Protein AF-A0A948Q362-F1 (afdb_monomer_lite)

pLDDT: mean 87.86, std 14.02, range [22.17, 98.81]

Structure (mmCIF, N/CA/C/O backbone):
data_AF-A0A948Q362-F1
#
_entry.id   AF-A0A948Q362-F1
#
loop_
_atom_site.group_PDB
_atom_site.id
_atom_site.type_symbol
_atom_site.label_atom_id
_atom_site.label_alt_id
_atom_site.label_comp_id
_atom_site.label_asym_id
_atom_site.label_entity_id
_atom_site.label_seq_id
_atom_site.pdbx_PDB_ins_code
_atom_site.Cartn_x
_atom_site.Cartn_y
_atom_site.Cartn_z
_atom_site.occupancy
_atom_site.B_iso_or_equiv
_atom_site.auth_seq_id
_atom_site.auth_comp_id
_atom_site.auth_asym_id
_atom_site.auth_atom_id
_atom_site.pdbx_PDB_model_num
ATOM 1 N N . MET A 1 1 ? -54.692 -24.980 -18.468 1.00 33.56 1 MET A N 1
ATOM 2 C CA . MET A 1 1 ? -54.839 -26.450 -18.563 1.00 33.56 1 MET A CA 1
ATOM 3 C C . MET A 1 1 ? -54.254 -27.080 -17.301 1.00 33.56 1 MET A C 1
ATOM 5 O O . MET A 1 1 ? -53.158 -26.692 -16.948 1.00 33.56 1 MET A O 1
ATOM 9 N N . GLN A 1 2 ? -55.062 -27.921 -16.628 1.00 31.42 2 GLN A N 1
ATOM 10 C CA . GLN A 1 2 ? -54.802 -28.998 -15.632 1.00 31.42 2 GLN A CA 1
ATOM 11 C C . GLN A 1 2 ? -53.486 -28.965 -14.814 1.00 31.42 2 GLN A C 1
ATOM 13 O O . GLN A 1 2 ? -52.422 -28.943 -15.402 1.00 31.42 2 GLN A O 1
ATOM 18 N N . GLY A 1 3 ? -53.428 -29.080 -13.479 1.00 29.70 3 GLY A N 1
ATOM 19 C CA . GLY A 1 3 ? -54.384 -29.425 -12.408 1.00 29.70 3 GLY A CA 1
ATOM 20 C C . GLY A 1 3 ? -53.603 -30.135 -11.279 1.00 29.70 3 GLY A C 1
ATOM 21 O O . GLY A 1 3 ? -52.869 -31.065 -11.574 1.00 29.70 3 GLY A O 1
ATOM 22 N N . ARG A 1 4 ? -53.611 -29.704 -10.009 1.00 28.41 4 ARG A N 1
ATOM 23 C CA . ARG A 1 4 ? -54.440 -30.144 -8.847 1.00 28.41 4 ARG A CA 1
ATOM 24 C C . ARG A 1 4 ? -53.585 -29.810 -7.597 1.00 28.41 4 ARG A C 1
ATOM 26 O O . ARG A 1 4 ? -52.383 -29.988 -7.681 1.00 28.41 4 ARG A O 1
ATOM 33 N N . LYS A 1 5 ? -54.044 -29.425 -6.405 1.00 28.05 5 LYS A N 1
ATOM 34 C CA . LYS A 1 5 ? -55.343 -29.105 -5.790 1.00 28.05 5 LYS A CA 1
ATOM 35 C C . LYS A 1 5 ? -55.010 -28.384 -4.471 1.00 28.05 5 LYS A C 1
ATOM 37 O O . LYS A 1 5 ? -54.223 -28.908 -3.693 1.00 28.05 5 LYS A O 1
ATOM 42 N N . THR A 1 6 ? -55.679 -27.277 -4.181 1.00 31.47 6 THR A N 1
ATOM 43 C CA . THR A 1 6 ? -55.878 -26.774 -2.815 1.00 31.47 6 THR A CA 1
ATOM 44 C C . THR A 1 6 ? -57.348 -26.920 -2.413 1.00 31.47 6 THR A C 1
ATOM 46 O O . THR A 1 6 ? -58.234 -26.993 -3.267 1.00 31.47 6 THR A O 1
ATOM 49 N N . CYS A 1 7 ? -57.564 -26.876 -1.093 1.00 22.17 7 CYS A N 1
ATOM 50 C CA . CYS A 1 7 ? -58.784 -26.486 -0.375 1.00 22.17 7 CYS A CA 1
ATOM 51 C C . CYS A 1 7 ? -59.782 -27.595 0.026 1.00 22.17 7 CYS A C 1
ATOM 53 O O . CYS A 1 7 ? -60.446 -28.189 -0.823 1.00 22.17 7 CYS A O 1
ATOM 55 N N . ARG A 1 8 ? -60.011 -27.753 1.343 1.00 24.27 8 ARG A N 1
ATOM 56 C CA . ARG A 1 8 ? -61.267 -27.292 1.973 1.00 24.27 8 ARG A CA 1
ATOM 57 C C . ARG A 1 8 ? -61.252 -27.318 3.507 1.00 24.27 8 ARG A C 1
ATOM 59 O O . ARG A 1 8 ? -60.823 -28.275 4.135 1.00 24.27 8 ARG A O 1
ATOM 66 N N . THR A 1 9 ? -61.802 -26.234 4.036 1.00 36.16 9 THR A N 1
ATOM 67 C CA . THR A 1 9 ? -62.300 -25.951 5.384 1.00 36.16 9 THR A CA 1
ATOM 68 C C . THR A 1 9 ? -63.538 -26.782 5.756 1.00 36.16 9 THR A C 1
ATOM 70 O O . THR A 1 9 ? -64.305 -27.183 4.879 1.00 36.16 9 THR A O 1
ATOM 73 N N . GLY A 1 10 ? -63.787 -26.958 7.061 1.00 25.42 10 GLY A N 1
ATOM 74 C CA . GLY A 1 10 ? -65.067 -27.440 7.597 1.00 25.42 10 GLY A CA 1
ATOM 75 C C . GLY A 1 10 ? -65.093 -27.544 9.128 1.00 25.42 10 GLY A C 1
ATOM 76 O O . GLY A 1 10 ? -64.443 -28.412 9.695 1.00 25.42 10 GLY A O 1
ATOM 77 N N . GLN A 1 11 ? -65.856 -26.660 9.779 1.00 32.31 11 GLN A N 1
ATOM 78 C CA . GLN A 1 11 ? -66.260 -26.737 11.190 1.00 32.31 11 GLN A CA 1
ATOM 79 C C . GLN A 1 11 ? -67.240 -27.900 11.431 1.00 32.31 11 GLN A C 1
ATOM 81 O O . GLN A 1 11 ? -68.128 -28.099 10.604 1.00 32.31 11 GLN A O 1
ATOM 86 N N . LEU A 1 12 ? -67.172 -28.562 12.596 1.00 25.56 12 LEU A N 1
ATOM 87 C CA . LEU A 1 12 ? -68.352 -29.036 13.341 1.00 25.56 12 LEU A CA 1
ATOM 88 C C . LEU A 1 12 ? -68.005 -29.440 14.789 1.00 25.56 12 LEU A C 1
ATOM 90 O O . LEU A 1 12 ? -67.048 -30.153 15.064 1.00 25.56 12 LEU A O 1
ATOM 94 N N . THR A 1 13 ? -68.822 -28.912 15.691 1.00 26.61 13 THR A N 1
ATOM 95 C CA . THR A 1 13 ? -68.868 -28.969 17.158 1.00 26.61 13 THR A CA 1
ATOM 96 C C . THR A 1 13 ? -69.397 -30.314 17.692 1.00 26.61 13 THR A C 1
ATOM 98 O O . THR A 1 13 ? -70.298 -30.871 17.072 1.00 26.61 13 THR A O 1
ATOM 101 N N . LEU A 1 14 ? -68.931 -30.788 18.867 1.00 26.80 14 LEU A N 1
ATOM 102 C CA . LEU A 1 14 ? -69.666 -30.892 20.161 1.00 26.80 14 LEU A CA 1
ATOM 103 C C . LEU A 1 14 ? -69.182 -32.058 21.077 1.00 26.80 14 LEU A C 1
ATOM 105 O O . LEU A 1 14 ? -69.196 -33.206 20.653 1.00 26.80 14 LEU A O 1
ATOM 109 N N . ALA A 1 15 ? -68.949 -31.723 22.363 1.00 25.34 15 ALA A N 1
ATOM 110 C CA . ALA A 1 15 ? -69.093 -32.522 23.606 1.00 25.34 15 ALA A CA 1
ATOM 111 C C . ALA A 1 15 ? -68.129 -33.725 23.849 1.00 25.34 15 ALA A C 1
ATOM 113 O O . ALA A 1 15 ? -67.872 -34.515 22.959 1.00 25.34 15 ALA A O 1
ATOM 114 N N . LEU A 1 16 ? -67.553 -33.963 25.039 1.00 24.45 16 LEU A N 1
ATOM 115 C CA . LEU A 1 16 ? -68.154 -34.006 26.376 1.00 24.45 16 LEU A CA 1
ATOM 116 C C . LEU A 1 16 ? -67.113 -33.832 27.513 1.00 24.45 16 LEU A C 1
ATOM 118 O O . LEU A 1 16 ? -66.004 -34.344 27.437 1.00 24.45 16 LEU A O 1
ATOM 122 N N . LEU A 1 17 ? -67.630 -33.258 28.608 1.00 25.08 17 LEU A N 1
ATOM 123 C CA . LEU A 1 17 ? -67.339 -33.483 30.037 1.00 25.08 17 LEU A CA 1
ATOM 124 C C . LEU A 1 17 ? -66.010 -33.014 30.654 1.00 25.08 17 LEU A C 1
ATOM 126 O O . LEU A 1 17 ? -64.986 -33.686 30.629 1.00 25.08 17 LEU A O 1
ATOM 130 N N . ALA A 1 18 ? -66.142 -31.919 31.407 1.00 28.53 18 ALA A N 1
ATOM 131 C CA . ALA A 1 18 ? -65.335 -31.634 32.581 1.00 28.53 18 ALA A CA 1
ATOM 132 C C . ALA A 1 18 ? -65.499 -32.735 33.646 1.00 28.53 18 ALA A C 1
ATOM 134 O O . ALA A 1 18 ? -66.613 -33.003 34.099 1.00 28.53 18 ALA A O 1
ATOM 135 N N . LEU A 1 19 ? -64.377 -33.276 34.118 1.00 25.27 19 LEU A N 1
ATOM 136 C CA . LEU A 1 19 ? -64.213 -33.653 35.518 1.00 25.27 19 LEU A CA 1
ATOM 137 C C . LEU A 1 19 ? -62.918 -32.999 36.010 1.00 25.27 19 LEU A C 1
ATOM 139 O O . LEU A 1 19 ? -61.819 -33.499 35.792 1.00 25.27 19 LEU A O 1
ATOM 143 N N . ALA A 1 20 ? -63.068 -31.843 36.654 1.00 29.41 20 ALA A N 1
ATOM 144 C CA . ALA A 1 20 ? -62.065 -31.340 37.572 1.00 29.41 20 ALA A CA 1
ATOM 145 C C . ALA A 1 20 ? -62.068 -32.273 38.790 1.00 29.41 20 ALA A C 1
ATOM 147 O O . ALA A 1 20 ? -62.967 -32.208 39.628 1.00 29.41 20 ALA A O 1
ATOM 148 N N . ALA A 1 21 ? -61.092 -33.173 38.853 1.00 28.05 21 ALA A N 1
ATOM 149 C CA . ALA A 1 21 ? -60.718 -33.856 40.077 1.00 28.05 21 ALA A CA 1
ATOM 150 C C . ALA A 1 21 ? -59.368 -33.290 40.511 1.00 28.05 21 ALA A C 1
ATOM 152 O O . ALA A 1 21 ? -58.401 -33.308 39.753 1.00 28.05 21 ALA A O 1
ATOM 153 N N . LEU A 1 22 ? -59.361 -32.735 41.721 1.00 33.22 22 LEU A N 1
ATOM 154 C CA . LEU A 1 22 ? -58.196 -32.234 42.429 1.00 33.22 22 LEU A CA 1
ATOM 155 C C . LEU A 1 22 ? -57.027 -33.226 42.348 1.00 33.22 22 LEU A C 1
ATOM 157 O O . LEU A 1 22 ? -57.033 -34.244 43.035 1.00 33.22 22 LEU A O 1
ATOM 161 N N . ALA A 1 23 ? -56.001 -32.889 41.576 1.00 29.67 23 ALA A N 1
ATOM 162 C CA . ALA A 1 23 ? -54.646 -33.325 41.861 1.00 29.67 23 ALA A CA 1
ATOM 163 C C . ALA A 1 23 ? -53.934 -32.098 42.428 1.00 29.67 23 ALA A C 1
ATOM 165 O O . ALA A 1 23 ? -53.629 -31.148 41.708 1.00 29.67 23 ALA A O 1
ATOM 166 N N . ALA A 1 24 ? -53.775 -32.079 43.751 1.00 27.34 24 ALA A N 1
ATOM 167 C CA . ALA A 1 24 ? -52.867 -31.156 44.410 1.00 27.34 24 ALA A CA 1
ATOM 168 C C . ALA A 1 24 ? -51.493 -31.232 43.718 1.00 27.34 24 ALA A C 1
ATOM 170 O O . ALA A 1 24 ? -51.107 -32.325 43.290 1.00 27.34 24 ALA A O 1
ATOM 171 N N . PRO A 1 25 ? -50.744 -30.123 43.611 1.00 28.38 25 PRO A N 1
ATOM 172 C CA . PRO A 1 25 ? -49.365 -30.213 43.185 1.00 28.38 25 PRO A CA 1
ATOM 173 C C . PRO A 1 25 ? -48.643 -31.024 44.260 1.00 28.38 25 PRO A C 1
ATOM 175 O O . PRO A 1 25 ? -48.413 -30.538 45.366 1.00 28.38 25 PRO A O 1
ATOM 178 N N . ILE A 1 26 ? -48.300 -32.276 43.960 1.00 31.31 26 ILE A N 1
ATOM 179 C CA . ILE A 1 26 ? -47.189 -32.915 44.650 1.00 31.31 26 ILE A CA 1
ATOM 180 C C . ILE A 1 26 ? -45.961 -32.222 44.068 1.00 31.31 26 ILE A C 1
ATOM 182 O O . ILE A 1 26 ? -45.336 -32.700 43.128 1.00 31.31 26 ILE A O 1
ATOM 186 N N . ALA A 1 27 ? -45.659 -31.039 44.603 1.00 29.38 27 ALA A N 1
ATOM 187 C CA . ALA A 1 27 ? -44.282 -30.622 44.718 1.00 29.38 27 ALA A CA 1
ATOM 188 C C . ALA A 1 27 ? -43.640 -31.681 45.615 1.00 29.38 27 ALA A C 1
ATOM 190 O O . ALA A 1 27 ? -43.705 -31.602 46.841 1.00 29.38 27 ALA A O 1
ATOM 191 N N . ALA A 1 28 ? -43.099 -32.731 45.001 1.00 29.73 28 ALA A N 1
ATOM 192 C CA . ALA A 1 28 ? -42.005 -33.434 45.626 1.00 29.73 28 ALA A CA 1
ATOM 193 C C . ALA A 1 28 ? -40.887 -32.394 45.658 1.00 29.73 28 ALA A C 1
ATOM 195 O O . ALA A 1 28 ? -40.183 -32.192 44.673 1.00 29.73 28 ALA A O 1
ATOM 196 N N . ALA A 1 29 ? -40.802 -31.650 46.763 1.00 30.75 29 ALA A N 1
ATOM 197 C CA . ALA A 1 29 ? -39.518 -31.141 47.187 1.00 30.75 29 ALA A CA 1
ATOM 198 C C . ALA A 1 29 ? -38.601 -32.364 47.137 1.00 30.75 29 ALA A C 1
ATOM 200 O O . ALA A 1 29 ? -38.854 -33.340 47.844 1.00 30.75 29 ALA A O 1
ATOM 201 N N . ALA A 1 30 ? -37.650 -32.373 46.204 1.00 38.38 30 ALA A N 1
ATOM 202 C CA . ALA A 1 30 ? -36.553 -33.312 46.283 1.00 38.38 30 ALA A CA 1
ATOM 203 C C . ALA A 1 30 ? -35.943 -33.060 47.662 1.00 38.38 30 ALA A C 1
ATOM 205 O O . ALA A 1 30 ? -35.431 -31.966 47.916 1.00 38.38 30 ALA A O 1
ATOM 206 N N . ASP A 1 31 ? -36.146 -33.998 48.589 1.00 41.03 31 ASP A N 1
ATOM 207 C CA . ASP A 1 31 ? -35.507 -33.944 49.894 1.00 41.03 31 ASP A CA 1
ATOM 208 C C . ASP A 1 31 ? -34.018 -33.789 49.605 1.00 41.03 31 ASP A C 1
ATOM 210 O O . ASP A 1 31 ? -33.413 -34.652 48.961 1.00 41.03 31 ASP A O 1
ATOM 214 N N . ARG A 1 32 ? -33.447 -32.645 50.002 1.00 48.78 32 ARG A N 1
ATOM 215 C CA . ARG A 1 32 ? -32.003 -32.446 49.930 1.00 48.78 32 ARG A CA 1
ATOM 216 C C . ARG A 1 32 ? -31.357 -33.649 50.619 1.00 48.78 32 ARG A C 1
ATOM 218 O O . ARG A 1 32 ? -31.802 -33.995 51.720 1.00 48.78 32 ARG A O 1
ATOM 225 N N . PRO A 1 33 ? -30.356 -34.297 50.002 1.00 56.06 33 PRO A N 1
ATOM 226 C CA . PRO A 1 33 ? -29.676 -35.403 50.652 1.00 56.06 33 PRO A CA 1
ATOM 227 C C . PRO A 1 33 ? -29.164 -34.933 52.019 1.00 56.06 33 PRO A C 1
ATOM 229 O O . PRO A 1 33 ? -28.739 -33.786 52.181 1.00 56.06 33 PRO A O 1
ATOM 232 N N . ALA A 1 34 ? -29.296 -35.790 53.034 1.00 60.50 34 ALA A N 1
ATOM 233 C CA . ALA A 1 34 ? -28.866 -35.454 54.386 1.00 60.50 34 ALA A CA 1
ATOM 234 C C . ALA A 1 34 ? -27.385 -35.040 54.372 1.00 60.50 34 ALA A C 1
ATOM 236 O O . ALA A 1 34 ? -26.581 -35.666 53.681 1.00 60.50 34 ALA A O 1
ATOM 237 N N . ALA A 1 35 ? -27.045 -33.989 55.127 1.00 68.12 35 ALA A N 1
ATOM 238 C CA . ALA A 1 35 ? -25.685 -33.470 55.230 1.00 68.12 35 ALA A CA 1
ATOM 239 C C . ALA A 1 35 ? -24.683 -34.607 55.489 1.00 68.12 35 ALA A C 1
ATOM 241 O O . ALA A 1 35 ? -24.882 -35.416 56.399 1.00 68.12 35 ALA A O 1
ATOM 242 N N . MET A 1 36 ? -23.621 -34.670 54.684 1.00 78.06 36 MET A N 1
ATOM 243 C CA . MET A 1 36 ? -22.627 -35.736 54.766 1.00 78.06 36 MET A CA 1
ATOM 244 C C . MET A 1 36 ? -21.380 -35.236 55.492 1.00 78.06 36 MET A C 1
ATOM 246 O O . MET A 1 36 ? -20.789 -34.228 55.100 1.00 78.06 36 MET A O 1
ATOM 250 N N . GLU A 1 37 ? -20.973 -35.921 56.561 1.00 83.62 37 GLU A N 1
ATOM 251 C CA . GLU A 1 37 ? -19.762 -35.561 57.305 1.00 83.62 37 GLU A CA 1
ATOM 252 C C . GLU A 1 37 ? -18.496 -35.740 56.456 1.00 83.62 37 GLU A C 1
ATOM 254 O O . GLU A 1 37 ? -18.477 -36.488 55.477 1.00 83.62 37 GLU A O 1
ATOM 259 N N . ALA A 1 38 ? -17.443 -35.004 56.818 1.00 84.00 38 ALA A N 1
ATOM 260 C CA . ALA A 1 38 ? -16.153 -35.112 56.153 1.00 84.00 38 ALA A CA 1
ATOM 261 C C . ALA A 1 38 ? -15.523 -36.498 56.391 1.00 84.00 38 ALA A C 1
ATOM 263 O O . ALA A 1 38 ? -15.723 -37.078 57.462 1.00 84.00 38 ALA A O 1
ATOM 264 N N . PRO A 1 39 ? -14.747 -37.022 55.427 1.00 86.50 39 PRO A N 1
ATOM 265 C CA . PRO A 1 39 ? -14.037 -38.284 55.594 1.00 86.50 39 PRO A CA 1
ATOM 266 C C . PRO A 1 39 ? -13.078 -38.239 56.796 1.00 86.50 39 PRO A C 1
ATOM 268 O O . PRO A 1 39 ? -12.277 -37.314 56.934 1.00 86.50 39 PRO A O 1
ATOM 271 N N . ASP A 1 40 ? -13.127 -39.263 57.654 1.00 91.56 40 ASP A N 1
ATOM 272 C CA . ASP A 1 40 ? -12.140 -39.451 58.724 1.00 91.56 40 ASP A CA 1
ATOM 273 C C . ASP A 1 40 ? -10.836 -39.991 58.123 1.00 91.56 40 ASP A C 1
ATOM 275 O O . ASP A 1 40 ? -10.701 -41.182 57.829 1.00 91.56 40 ASP A O 1
ATOM 279 N N . LEU A 1 41 ? -9.859 -39.100 57.940 1.00 92.81 41 LEU A N 1
ATOM 280 C CA . LEU A 1 41 ? -8.574 -39.449 57.337 1.00 92.81 41 LEU A CA 1
ATOM 281 C C . LEU A 1 41 ? -7.779 -40.478 58.151 1.00 92.81 41 LEU A C 1
ATOM 283 O O . LEU A 1 41 ? -7.025 -41.250 57.564 1.00 92.81 41 LEU A O 1
ATOM 287 N N . GLN A 1 42 ? -7.928 -40.522 59.481 1.00 93.00 42 GLN A N 1
ATOM 288 C CA . GLN A 1 42 ? -7.212 -41.503 60.307 1.00 93.00 42 GLN A CA 1
ATOM 289 C C . GLN A 1 42 ? -7.800 -42.901 60.127 1.00 93.00 42 GLN A C 1
ATOM 291 O O . GLN A 1 42 ? -7.067 -43.890 60.067 1.00 93.00 42 GLN A O 1
ATOM 296 N N . ASP A 1 43 ? -9.123 -42.983 60.023 1.00 94.31 43 ASP A N 1
ATOM 297 C CA . ASP A 1 43 ? -9.834 -44.222 59.723 1.00 94.31 43 ASP A CA 1
ATOM 298 C C . ASP A 1 43 ? -9.532 -44.717 58.300 1.00 94.31 43 ASP A C 1
ATOM 300 O O . ASP A 1 43 ? -9.254 -45.902 58.109 1.00 94.31 43 ASP A O 1
ATOM 304 N N . ILE A 1 44 ? -9.489 -43.817 57.313 1.00 94.44 44 ILE A N 1
ATOM 305 C CA . ILE A 1 44 ? -9.100 -44.171 55.940 1.00 94.44 44 ILE A CA 1
ATOM 306 C C . ILE A 1 44 ? -7.643 -44.639 55.894 1.00 94.44 44 ILE A C 1
ATOM 308 O O . ILE A 1 44 ? -7.379 -45.688 55.313 1.00 94.44 44 ILE A O 1
ATOM 312 N N . GLN A 1 45 ? -6.709 -43.943 56.553 1.00 95.50 45 GLN A N 1
ATOM 313 C CA . GLN A 1 45 ? -5.308 -44.377 56.608 1.00 95.50 45 GLN A CA 1
ATOM 314 C C . GLN A 1 45 ? -5.169 -45.766 57.243 1.00 95.50 45 GLN A C 1
ATOM 316 O O . GLN A 1 45 ? -4.434 -46.608 56.733 1.00 95.50 45 GLN A O 1
ATOM 321 N N . ARG A 1 46 ? -5.932 -46.055 58.306 1.00 95.44 46 ARG A N 1
ATOM 322 C CA . ARG A 1 46 ? -5.980 -47.402 58.889 1.00 95.44 46 ARG A CA 1
ATOM 323 C C . ARG A 1 46 ? -6.468 -48.439 57.873 1.00 95.44 46 ARG A C 1
ATOM 325 O O . ARG A 1 46 ? -5.868 -49.505 57.775 1.00 95.44 46 ARG A O 1
ATOM 332 N N . ARG A 1 47 ? -7.532 -48.148 57.114 1.00 94.94 47 ARG A N 1
ATOM 333 C CA . ARG A 1 47 ? -8.030 -49.062 56.068 1.00 94.94 47 ARG A CA 1
ATOM 334 C C . ARG A 1 47 ? -7.020 -49.262 54.942 1.00 94.94 47 ARG A C 1
ATOM 336 O O . ARG A 1 47 ? -6.923 -50.382 54.445 1.00 94.94 47 ARG A O 1
ATOM 343 N N . ILE A 1 48 ? -6.274 -48.225 54.563 1.00 94.06 48 ILE A N 1
ATOM 344 C CA . ILE A 1 48 ? -5.186 -48.319 53.581 1.00 94.06 48 ILE A CA 1
ATOM 345 C C . ILE A 1 48 ? -4.137 -49.322 54.067 1.00 94.06 48 ILE A C 1
ATOM 347 O O . ILE A 1 48 ? -3.827 -50.272 53.347 1.00 94.06 48 ILE A O 1
ATOM 351 N N . ASP A 1 49 ? -3.673 -49.177 55.311 1.00 93.50 49 ASP A N 1
ATOM 352 C CA . ASP A 1 49 ? -2.663 -50.060 55.906 1.00 93.50 49 ASP A CA 1
ATOM 353 C C . ASP A 1 49 ? -3.167 -51.513 56.047 1.00 93.50 49 ASP A C 1
ATOM 355 O O . ASP A 1 49 ? -2.417 -52.463 55.817 1.00 93.50 49 ASP A O 1
ATOM 359 N N . GLU A 1 50 ? -4.441 -51.704 56.414 1.00 94.75 50 GLU A N 1
ATOM 360 C CA . GLU A 1 50 ? -5.066 -53.025 56.598 1.00 94.75 50 GLU A CA 1
ATOM 361 C C . GLU A 1 50 ? -5.300 -53.774 55.278 1.00 94.75 50 GLU A C 1
ATOM 363 O O . GLU A 1 50 ? -5.135 -54.995 55.228 1.00 94.75 50 GLU A O 1
ATOM 368 N N . ASN A 1 51 ? -5.695 -53.060 54.220 1.00 93.25 51 ASN A N 1
ATOM 369 C CA . ASN A 1 51 ? -6.021 -53.651 52.919 1.00 93.25 51 ASN A CA 1
ATOM 370 C C . ASN A 1 51 ? -4.843 -53.633 51.934 1.00 93.25 51 ASN A C 1
ATOM 372 O O . ASN A 1 51 ? -4.924 -54.276 50.888 1.00 93.25 51 ASN A O 1
ATOM 376 N N . GLY A 1 52 ? -3.749 -52.945 52.274 1.00 91.75 52 GLY A N 1
ATOM 377 C CA . GLY A 1 52 ? -2.571 -52.809 51.419 1.00 91.75 52 GLY A CA 1
ATOM 378 C C . GLY A 1 52 ? -2.810 -51.915 50.202 1.00 91.75 52 GLY A C 1
ATOM 379 O O . GLY A 1 52 ? -2.285 -52.219 49.134 1.00 91.75 52 GLY A O 1
ATOM 380 N N . TRP A 1 53 ? -3.618 -50.863 50.356 1.00 94.44 53 TRP A N 1
ATOM 381 C CA . TRP A 1 53 ? -3.874 -49.874 49.304 1.00 94.44 53 TRP A CA 1
ATOM 382 C C . TRP A 1 53 ? -2.680 -48.933 49.098 1.00 94.44 53 TRP A C 1
ATOM 384 O O . TRP A 1 53 ? -1.848 -48.758 49.991 1.00 94.44 53 TRP A O 1
ATOM 394 N N . SER A 1 54 ? -2.592 -48.325 47.916 1.00 92.81 54 SER A N 1
ATOM 395 C CA . SER A 1 54 ? -1.366 -47.686 47.408 1.00 92.81 54 SER A CA 1
ATOM 396 C C . SER A 1 54 ? -1.477 -46.170 47.176 1.00 92.81 54 SER A C 1
ATOM 398 O O . SER A 1 54 ? -0.642 -45.598 46.467 1.00 92.81 54 SER A O 1
ATOM 400 N N . PHE A 1 55 ? -2.492 -45.510 47.745 1.00 94.94 55 PHE A N 1
ATOM 401 C CA . PHE A 1 55 ? -2.721 -44.066 47.609 1.00 94.94 55 PHE A CA 1
ATOM 402 C C . PHE A 1 55 ? -2.486 -43.297 48.915 1.00 94.94 55 PHE A C 1
ATOM 404 O O . PHE A 1 55 ? -2.521 -43.851 50.012 1.00 94.94 55 PHE A O 1
ATOM 411 N N . GLU A 1 56 ? -2.259 -41.995 48.776 1.00 94.94 56 GLU A N 1
ATOM 412 C CA . GLU A 1 56 ? -2.096 -41.044 49.871 1.00 94.94 56 GLU A CA 1
ATOM 413 C C . GLU A 1 56 ? -3.415 -40.321 50.157 1.00 94.94 56 GLU A C 1
ATOM 415 O O . GLU A 1 56 ? -4.170 -40.001 49.235 1.00 94.94 56 GLU A O 1
ATOM 420 N N . VAL A 1 57 ? -3.674 -40.019 51.433 1.00 94.88 57 VAL A N 1
ATOM 421 C CA . VAL A 1 57 ? -4.850 -39.249 51.858 1.00 94.88 57 VAL A CA 1
ATOM 422 C C . VAL A 1 57 ? -4.514 -37.792 52.160 1.00 94.88 57 VAL A C 1
ATOM 424 O O . VAL A 1 57 ? -3.454 -37.475 52.699 1.00 94.88 57 VAL A O 1
ATOM 427 N N . THR A 1 58 ? -5.444 -36.893 51.858 1.00 94.12 58 THR A N 1
ATOM 428 C CA . THR A 1 58 ? -5.360 -35.463 52.164 1.00 94.12 58 THR A CA 1
ATOM 429 C C . THR A 1 58 ? -6.744 -34.885 52.455 1.00 94.12 58 THR A C 1
ATOM 431 O O . THR A 1 58 ? -7.752 -35.402 51.983 1.00 94.12 58 THR A O 1
ATOM 434 N N . ASP A 1 59 ? -6.801 -33.784 53.208 1.00 91.81 59 ASP A N 1
ATOM 435 C CA . ASP A 1 59 ? -8.012 -32.981 53.407 1.00 91.81 59 ASP A CA 1
ATOM 436 C C . ASP A 1 59 ? -8.070 -31.747 52.493 1.00 91.81 59 ASP A C 1
ATOM 438 O O . ASP A 1 59 ? -8.990 -30.935 52.623 1.00 91.81 59 ASP A O 1
ATOM 442 N N . ARG A 1 60 ? -7.115 -31.578 51.564 1.00 92.31 60 ARG A N 1
ATOM 443 C CA . ARG A 1 60 ? -6.990 -30.354 50.752 1.00 92.31 60 ARG A CA 1
ATOM 444 C C . ARG A 1 60 ? -8.288 -29.984 50.038 1.00 92.31 60 ARG A C 1
ATOM 446 O O . ARG A 1 60 ? -8.665 -28.824 50.061 1.00 92.31 60 ARG A O 1
ATOM 453 N N . PHE A 1 61 ? -8.984 -30.957 49.455 1.00 91.88 61 PHE A N 1
ATOM 454 C CA . PHE A 1 61 ? -10.296 -30.734 48.852 1.00 91.88 61 PHE A CA 1
ATOM 455 C C . PHE A 1 61 ? -11.425 -30.769 49.885 1.00 91.88 61 PHE A C 1
ATOM 457 O O . PHE A 1 61 ? -12.229 -29.842 49.952 1.00 91.88 61 PHE A O 1
ATOM 464 N N . SER A 1 62 ? -11.489 -31.812 50.716 1.00 86.31 62 SER A N 1
ATOM 465 C CA . SER A 1 62 ? -12.619 -32.033 51.627 1.00 86.31 62 SER A CA 1
ATOM 466 C C . SER A 1 62 ? -12.807 -30.908 52.652 1.00 86.31 62 SER A C 1
ATOM 468 O O . SER A 1 62 ? -13.923 -30.710 53.132 1.00 86.31 62 SER A O 1
ATOM 470 N N . SER A 1 63 ? -11.746 -30.160 52.974 1.00 88.12 63 SER A N 1
ATOM 471 C CA . SER A 1 63 ? -11.778 -28.971 53.840 1.00 88.12 63 SER A CA 1
ATOM 472 C C . SER A 1 63 ? -12.354 -27.716 53.167 1.00 88.12 63 SER A C 1
ATOM 474 O O . SER A 1 63 ? -12.738 -26.780 53.867 1.00 88.12 63 SER A O 1
ATOM 476 N N . THR A 1 64 ? -12.461 -27.693 51.834 1.00 87.00 64 THR A N 1
ATOM 477 C CA . THR A 1 64 ? -13.003 -26.554 51.065 1.00 87.00 64 THR A CA 1
ATOM 478 C C . THR A 1 64 ? -14.526 -26.581 50.929 1.00 87.00 64 THR A C 1
ATOM 480 O O . THR A 1 64 ? -15.122 -25.583 50.529 1.00 87.00 64 THR A O 1
ATOM 483 N N . ILE A 1 65 ? -15.168 -27.699 51.287 1.00 89.19 65 ILE A N 1
ATOM 484 C CA . ILE A 1 65 ? -16.597 -27.947 51.062 1.00 89.19 65 ILE A CA 1
ATOM 485 C C . ILE A 1 65 ? -17.363 -28.224 52.364 1.00 89.19 65 ILE A C 1
ATOM 487 O O . ILE A 1 65 ? -16.897 -28.905 53.283 1.00 89.19 65 ILE A O 1
ATOM 491 N N . THR A 1 66 ? -18.589 -27.711 52.431 1.00 88.62 66 THR A N 1
ATOM 492 C CA . THR A 1 66 ? -19.529 -27.928 53.543 1.00 88.62 66 THR A CA 1
ATOM 493 C C . THR A 1 66 ? -20.178 -29.321 53.492 1.00 88.62 66 THR A C 1
ATOM 495 O O . THR A 1 66 ? -20.197 -29.952 52.434 1.00 88.62 66 THR A O 1
ATOM 498 N N . PRO A 1 67 ? -20.733 -29.828 54.612 1.00 84.81 67 PRO A N 1
ATOM 499 C CA . PRO A 1 67 ? -21.494 -31.081 54.632 1.00 84.81 67 PRO A CA 1
ATOM 500 C C . PRO A 1 67 ? -22.660 -31.152 53.641 1.00 84.81 67 PRO A C 1
ATOM 502 O O . PRO A 1 67 ? -22.935 -32.217 53.086 1.00 84.81 67 PRO A O 1
ATOM 505 N N . GLU A 1 68 ? -23.335 -30.031 53.402 1.00 81.88 68 GLU A N 1
ATOM 506 C CA . GLU A 1 68 ? -24.421 -29.921 52.431 1.00 81.88 68 GLU A CA 1
ATOM 507 C C . GLU A 1 68 ? -23.887 -30.000 50.997 1.00 81.88 68 GLU A C 1
ATOM 509 O O . GLU A 1 68 ? -24.376 -30.813 50.216 1.00 81.88 68 GLU A O 1
ATOM 514 N N . GLN A 1 69 ? -22.827 -29.243 50.687 1.00 85.75 69 GLN A N 1
ATOM 515 C CA . GLN A 1 69 ? -22.153 -29.308 49.384 1.00 85.75 69 GLN A CA 1
ATOM 516 C C . GLN A 1 69 ? -21.659 -30.712 49.077 1.00 85.75 69 GLN A C 1
ATOM 518 O O . GLN A 1 69 ? -21.862 -31.232 47.981 1.00 85.75 69 GLN A O 1
ATOM 523 N N . ARG A 1 70 ? -21.065 -31.363 50.078 1.00 88.00 70 ARG A N 1
ATOM 524 C CA . ARG A 1 70 ? -20.549 -32.722 49.959 1.00 88.00 70 ARG A CA 1
ATOM 525 C C . ARG A 1 70 ? -21.628 -33.703 49.511 1.00 88.00 70 ARG A C 1
ATOM 527 O O . ARG A 1 70 ? -21.335 -34.584 48.709 1.00 88.00 70 ARG A O 1
ATOM 534 N N . ALA A 1 71 ? -22.862 -33.548 49.979 1.00 80.94 71 ALA A N 1
ATOM 535 C CA . ALA A 1 71 ? -23.968 -34.424 49.607 1.00 80.94 71 ALA A CA 1
ATOM 536 C C . ALA A 1 71 ? -24.429 -34.236 48.144 1.00 80.94 71 ALA A C 1
ATOM 538 O O . ALA A 1 71 ? -24.978 -35.170 47.564 1.00 80.94 71 ALA A O 1
ATOM 539 N N . ASN A 1 72 ? -24.149 -33.079 47.531 1.00 85.88 72 ASN A N 1
ATOM 540 C CA . ASN A 1 72 ? -24.608 -32.719 46.184 1.00 85.88 72 ASN A CA 1
ATOM 541 C C . ASN A 1 72 ? -23.553 -32.912 45.080 1.00 85.88 72 ASN A C 1
ATOM 543 O O . ASN A 1 72 ? -23.889 -32.843 43.904 1.00 85.88 72 ASN A O 1
ATOM 547 N N . LEU A 1 73 ? -22.290 -33.199 45.415 1.00 87.12 73 LEU A N 1
ATOM 548 C CA . LEU A 1 73 ? -21.208 -33.378 44.427 1.00 87.12 73 LEU A CA 1
ATOM 549 C C . LEU A 1 73 ? -21.398 -34.582 43.487 1.00 87.12 73 LEU A C 1
ATOM 551 O O . LEU A 1 73 ? -20.823 -34.622 42.397 1.00 87.12 73 LEU A O 1
ATOM 555 N N . ARG A 1 74 ? -22.178 -35.577 43.917 1.00 90.81 74 ARG A N 1
ATOM 556 C CA . ARG A 1 74 ? -22.329 -36.886 43.267 1.00 90.81 74 ARG A CA 1
ATOM 557 C C . ARG A 1 74 ? -23.653 -36.934 42.520 1.00 90.81 74 ARG A C 1
ATOM 559 O O . ARG A 1 74 ? -24.703 -37.173 43.108 1.00 90.81 74 ARG A O 1
ATOM 566 N N . GLY A 1 75 ? -23.584 -36.649 41.227 1.00 91.62 75 GLY A N 1
ATOM 567 C CA . GLY A 1 75 ? -24.756 -36.444 40.381 1.00 91.62 75 GLY A CA 1
ATOM 568 C C . GLY A 1 75 ? -25.003 -37.526 39.339 1.00 91.62 75 GLY A C 1
ATOM 569 O O . GLY A 1 75 ? -25.850 -37.334 38.473 1.00 91.62 75 GLY A O 1
ATOM 570 N N . TYR A 1 76 ? -24.264 -38.634 39.344 1.00 93.81 76 TYR A N 1
ATOM 571 C CA . TYR A 1 76 ? -24.521 -39.689 38.369 1.00 93.81 76 TYR A CA 1
ATOM 572 C C . TYR A 1 76 ? -25.780 -40.466 38.774 1.00 93.81 76 TYR A C 1
ATOM 574 O O . TYR A 1 76 ? -25.792 -41.175 39.780 1.00 93.81 76 TYR A O 1
ATOM 582 N N . ASN A 1 77 ? -26.849 -40.302 37.995 1.00 92.38 77 ASN A N 1
ATOM 583 C CA . ASN A 1 77 ? -28.178 -40.835 38.288 1.00 92.38 77 ASN A CA 1
ATOM 584 C C . ASN A 1 77 ? -28.883 -41.284 36.991 1.00 92.38 77 ASN A C 1
ATOM 586 O O . ASN A 1 77 ? -29.727 -40.560 36.455 1.00 92.38 77 ASN A O 1
ATOM 590 N N . PRO A 1 78 ? -28.506 -42.444 36.422 1.00 88.44 78 PRO A N 1
ATOM 591 C CA . PRO A 1 78 ? -29.099 -42.952 35.189 1.00 88.44 78 PRO A CA 1
ATOM 592 C C . PRO A 1 78 ? -30.520 -43.510 35.418 1.00 88.44 78 PRO A C 1
ATOM 594 O O . PRO A 1 78 ? -30.819 -44.043 36.491 1.00 88.44 78 PRO A O 1
ATOM 597 N N . PRO A 1 79 ? -31.408 -43.475 34.407 1.00 87.06 79 PRO A N 1
ATOM 598 C CA . PRO A 1 79 ? -32.746 -44.039 34.529 1.00 87.06 79 PRO A CA 1
ATOM 599 C C . PRO A 1 79 ? -32.714 -45.580 34.622 1.00 87.06 79 PRO A C 1
ATOM 601 O O . PRO A 1 79 ? -31.777 -46.225 34.137 1.00 87.06 79 PRO A O 1
ATOM 604 N N . PRO A 1 80 ? -33.759 -46.220 35.186 1.00 84.44 80 PRO A N 1
ATOM 605 C CA . PRO A 1 80 ? -33.847 -47.677 35.236 1.00 84.44 80 PRO A CA 1
ATOM 606 C C . PRO A 1 80 ? -33.719 -48.321 33.846 1.00 84.44 80 PRO A C 1
ATOM 608 O O . PRO A 1 80 ? -34.408 -47.929 32.907 1.00 84.44 80 PRO A O 1
ATOM 611 N N . GLY A 1 81 ? -32.865 -49.342 33.725 1.00 79.00 81 GLY A N 1
ATOM 612 C CA . GLY A 1 81 ? -32.622 -50.056 32.464 1.00 79.00 81 GLY A CA 1
ATOM 613 C C . GLY A 1 81 ? -31.579 -49.415 31.540 1.00 79.00 81 GLY A C 1
ATOM 614 O O . GLY A 1 81 ? -31.263 -50.014 30.512 1.00 79.00 81 GLY A O 1
ATOM 615 N N . TYR A 1 82 ? -30.999 -48.265 31.912 1.00 80.50 82 TYR A N 1
ATOM 616 C CA . TYR A 1 82 ? -29.928 -47.607 31.151 1.00 80.50 82 TYR A CA 1
ATOM 617 C C . TYR A 1 82 ? -28.751 -48.556 30.882 1.00 80.50 82 TYR A C 1
ATOM 619 O O . TYR A 1 82 ? -28.375 -48.761 29.736 1.00 80.50 82 TYR A O 1
ATOM 627 N N . GLU A 1 83 ? -28.253 -49.253 31.905 1.00 74.06 83 GLU A N 1
ATOM 628 C CA . GLU A 1 83 ? -27.160 -50.233 31.773 1.00 74.06 83 GLU A CA 1
ATOM 629 C C . GLU A 1 83 ? -27.465 -51.382 30.789 1.00 74.06 83 GLU A C 1
ATOM 631 O O . GLU A 1 83 ? -26.576 -51.878 30.094 1.00 74.06 83 GLU A O 1
ATOM 636 N N . ASP A 1 84 ? -28.728 -51.796 30.662 1.00 76.00 84 ASP A N 1
ATOM 637 C CA . A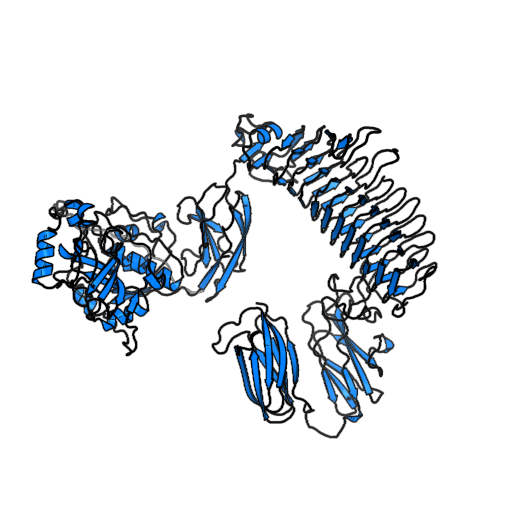SP A 1 84 ? -29.134 -52.815 29.685 1.00 76.00 84 ASP A CA 1
ATOM 638 C C . ASP A 1 84 ? -29.260 -52.244 28.264 1.00 76.00 84 ASP A C 1
ATOM 640 O O . ASP A 1 84 ? -29.151 -52.972 27.273 1.00 76.00 84 ASP A O 1
ATOM 644 N N . GLU A 1 85 ? -29.502 -50.942 28.131 1.00 71.50 85 GLU A N 1
ATOM 645 C CA . GLU A 1 85 ? -29.429 -50.223 26.860 1.00 71.50 85 GLU A CA 1
ATOM 646 C C . GLU A 1 85 ? -27.981 -50.050 26.390 1.00 71.50 85 GLU A C 1
ATOM 648 O O . GLU A 1 85 ? -27.709 -50.323 25.216 1.00 71.50 85 GLU A O 1
ATOM 653 N N . LEU A 1 86 ? -27.057 -49.730 27.306 1.00 74.69 86 LEU A N 1
ATOM 654 C CA . LEU A 1 86 ? -25.615 -49.668 27.036 1.00 74.69 86 LEU A CA 1
ATOM 655 C C . LEU A 1 86 ? -25.113 -50.993 26.460 1.00 74.69 86 LEU A C 1
ATOM 657 O O . LEU A 1 86 ? -24.522 -51.030 25.382 1.00 74.69 86 LEU A O 1
ATOM 661 N N . ARG A 1 87 ? -25.423 -52.106 27.140 1.00 74.75 87 ARG A N 1
ATOM 662 C CA . ARG A 1 87 ? -24.996 -53.455 26.731 1.00 74.75 87 ARG A CA 1
ATOM 663 C C . ARG A 1 87 ? -25.509 -53.866 25.351 1.00 74.75 87 ARG A C 1
ATOM 665 O O . ARG A 1 87 ? -24.838 -54.631 24.663 1.00 74.75 87 ARG A O 1
ATOM 672 N N . ARG A 1 88 ? -26.687 -53.386 24.937 1.00 76.44 88 ARG A N 1
ATOM 673 C CA . ARG A 1 88 ? -27.292 -53.720 23.633 1.00 76.44 88 ARG A CA 1
ATOM 674 C C . ARG A 1 88 ? -26.667 -52.972 22.456 1.00 76.44 88 ARG A C 1
ATOM 676 O O . ARG A 1 88 ? -26.777 -53.457 21.334 1.00 76.44 88 ARG A O 1
ATOM 683 N N . HIS A 1 89 ? -26.018 -51.838 22.706 1.00 79.19 89 HIS A N 1
ATOM 684 C CA . HIS A 1 89 ? -25.475 -50.949 21.676 1.00 79.19 89 HIS A CA 1
ATOM 685 C C . HIS A 1 89 ? -23.953 -50.773 21.793 1.00 79.19 89 HIS A C 1
ATOM 687 O O . HIS A 1 89 ? -23.405 -49.776 21.322 1.00 79.19 89 HIS A O 1
ATOM 693 N N . LEU A 1 90 ? -23.267 -51.735 22.421 1.00 82.62 90 LEU A N 1
ATOM 694 C CA . LEU A 1 90 ? -21.814 -51.707 22.565 1.00 82.62 90 LEU A CA 1
ATOM 695 C C . LEU A 1 90 ? -21.131 -51.681 21.199 1.00 82.62 90 LEU A C 1
ATOM 697 O O . LEU A 1 90 ? -21.350 -52.555 20.354 1.00 82.62 90 LEU A O 1
ATOM 701 N N . LYS A 1 91 ? -20.241 -50.709 21.015 1.00 79.19 91 LYS A N 1
ATOM 702 C CA . LYS A 1 91 ? -19.302 -50.691 19.901 1.00 79.19 91 LYS A CA 1
ATOM 703 C C . LYS A 1 91 ? -18.054 -51.460 20.307 1.00 79.19 91 LYS A C 1
ATOM 705 O O . LYS A 1 91 ? -17.413 -51.133 21.300 1.00 79.19 91 LYS A O 1
ATOM 710 N N . ILE A 1 92 ? -17.710 -52.472 19.517 1.00 76.31 92 ILE A N 1
ATOM 711 C CA . ILE A 1 92 ? -16.464 -53.217 19.684 1.00 76.31 92 ILE A CA 1
ATOM 712 C C . ILE A 1 92 ? -15.405 -52.589 18.783 1.00 76.31 92 ILE A C 1
ATOM 714 O O . ILE A 1 92 ? -15.541 -52.589 17.558 1.00 76.31 92 ILE A O 1
ATOM 718 N N . TYR A 1 93 ? -14.360 -52.048 19.395 1.00 77.44 93 TYR A N 1
ATOM 719 C CA . TYR A 1 93 ? -13.197 -51.506 18.710 1.00 77.44 93 TYR A CA 1
ATOM 720 C C . TYR A 1 93 ? -12.235 -52.647 18.336 1.00 77.44 93 TYR A C 1
ATOM 722 O O . TYR A 1 93 ? -12.068 -53.593 19.120 1.00 77.44 93 TYR A O 1
ATOM 730 N N . PRO A 1 94 ? -11.594 -52.589 17.153 1.00 72.44 94 PRO A N 1
ATOM 731 C CA . PRO A 1 94 ? -10.555 -53.539 16.784 1.00 72.44 94 PRO A CA 1
ATOM 732 C C . PRO A 1 94 ? -9.339 -53.339 17.697 1.00 72.44 94 PRO A C 1
ATOM 734 O O . PRO A 1 94 ? -8.697 -52.293 17.677 1.00 72.44 94 PRO A O 1
ATOM 737 N N . VAL A 1 95 ? -9.036 -54.342 18.520 1.00 69.50 95 VAL A N 1
ATOM 738 C CA . VAL A 1 95 ? -7.850 -54.343 19.384 1.00 69.50 95 VAL A CA 1
ATOM 739 C C . VAL A 1 95 ? -6.743 -55.097 18.658 1.00 69.50 95 VAL A C 1
ATOM 741 O O . VAL A 1 95 ? -6.591 -56.311 18.811 1.00 69.50 95 VAL A O 1
ATOM 744 N N . ASP A 1 96 ? -5.971 -54.381 17.847 1.00 58.09 96 ASP A N 1
ATOM 745 C CA . ASP A 1 96 ? -4.731 -54.927 17.305 1.00 58.09 96 ASP A CA 1
ATOM 746 C C . ASP A 1 96 ? -3.655 -54.958 18.403 1.00 58.09 96 ASP A C 1
ATOM 748 O O . ASP A 1 96 ? -3.650 -54.162 19.342 1.00 58.09 96 ASP A O 1
ATOM 752 N N . LYS A 1 97 ? -2.719 -55.905 18.309 1.00 48.75 97 LYS A N 1
ATOM 753 C CA . LYS A 1 97 ? -1.760 -56.272 19.371 1.00 48.75 97 LYS A CA 1
ATOM 754 C C . LYS A 1 97 ? -0.683 -55.213 19.712 1.00 48.75 97 LYS A C 1
ATOM 756 O O . LYS A 1 97 ? 0.326 -55.575 20.311 1.00 48.75 97 LYS A O 1
ATOM 761 N N . ALA A 1 98 ? -0.856 -53.949 19.323 1.00 66.69 98 ALA A N 1
ATOM 762 C CA . ALA A 1 98 ? 0.174 -52.905 19.367 1.00 66.69 98 ALA A CA 1
ATOM 763 C C . ALA A 1 98 ? -0.298 -51.554 19.955 1.00 66.69 98 ALA A C 1
ATOM 765 O O . ALA A 1 98 ? 0.193 -50.510 19.534 1.00 66.69 98 ALA A O 1
ATOM 766 N N . LEU A 1 99 ? -1.233 -51.546 20.916 1.00 84.38 99 LEU A N 1
ATOM 767 C CA . LEU A 1 99 ? -1.538 -50.326 21.683 1.00 84.38 99 LEU A CA 1
ATOM 768 C C . LEU A 1 99 ? -0.313 -49.898 22.521 1.00 84.38 99 LEU A C 1
ATOM 770 O O . LEU A 1 99 ? 0.393 -50.774 23.037 1.00 84.38 99 LEU A O 1
ATOM 774 N N . PRO A 1 100 ? -0.038 -48.587 22.677 1.00 91.31 100 PRO A N 1
ATOM 775 C CA . PRO A 1 100 ? 1.068 -48.122 23.509 1.00 91.31 100 PRO A CA 1
ATOM 776 C C . PRO A 1 100 ? 0.839 -48.510 24.975 1.00 91.31 100 PRO A C 1
ATOM 778 O O . PRO A 1 100 ? -0.303 -48.615 25.421 1.00 91.31 100 PRO A O 1
ATOM 781 N N . SER A 1 101 ? 1.920 -48.708 25.736 1.00 91.88 101 SER A N 1
ATOM 782 C CA . SER A 1 101 ? 1.840 -49.051 27.167 1.00 91.88 101 SER A CA 1
ATOM 783 C C . SER A 1 101 ? 1.349 -47.896 28.043 1.00 91.88 101 SER A C 1
ATOM 785 O O . SER A 1 101 ? 1.006 -48.112 29.197 1.00 91.88 101 SER A O 1
ATOM 787 N N . SER A 1 102 ? 1.348 -46.673 27.517 1.00 95.56 102 SER A N 1
ATOM 788 C CA . SER A 1 102 ? 0.824 -45.485 28.182 1.00 95.56 102 SER A CA 1
ATOM 789 C C . SER A 1 102 ? 0.345 -44.474 27.145 1.00 95.56 102 SER A C 1
ATOM 791 O O . SER A 1 102 ? 0.955 -44.354 26.080 1.00 95.56 102 SER A O 1
ATOM 793 N N . LEU A 1 103 ? -0.708 -43.738 27.472 1.00 96.44 103 LEU A N 1
ATOM 794 C CA . LEU A 1 103 ? -1.231 -42.610 26.708 1.00 96.44 103 LEU A CA 1
ATOM 795 C C . LEU A 1 103 ? -1.742 -41.573 27.703 1.00 96.44 103 LEU A C 1
ATOM 797 O O . LEU A 1 103 ? -2.487 -41.930 28.608 1.00 96.44 103 LEU A O 1
ATOM 801 N N . ASP A 1 104 ? -1.400 -40.309 27.509 1.00 97.19 104 ASP A N 1
ATOM 802 C CA . ASP A 1 104 ? -1.943 -39.208 28.296 1.00 97.19 104 ASP A CA 1
ATOM 803 C C . ASP A 1 104 ? -2.267 -38.048 27.360 1.00 97.19 104 ASP A C 1
ATOM 805 O O . ASP A 1 104 ? -1.370 -37.465 26.750 1.00 97.19 104 ASP A O 1
ATOM 809 N N . TRP A 1 105 ? -3.551 -37.719 27.214 1.00 97.06 105 TRP A N 1
ATOM 810 C CA . TRP A 1 105 ? -3.963 -36.610 26.356 1.00 97.06 105 TRP A CA 1
ATOM 811 C C . TRP A 1 105 ? -3.477 -35.252 26.873 1.00 97.06 105 TRP A C 1
ATOM 813 O O . TRP A 1 105 ? -3.394 -34.321 26.082 1.00 97.06 105 TRP A O 1
ATOM 823 N N . ARG A 1 106 ? -3.079 -35.124 28.145 1.00 95.62 106 ARG A N 1
ATOM 824 C CA . ARG A 1 106 ? -2.449 -33.897 28.670 1.00 95.62 106 ARG A CA 1
ATOM 825 C C . ARG A 1 106 ? -1.106 -33.619 28.002 1.00 95.62 106 ARG A C 1
ATOM 827 O O . ARG A 1 106 ? -0.834 -32.480 27.644 1.00 95.62 106 ARG A O 1
ATOM 834 N N . ASP A 1 107 ? -0.309 -34.662 27.778 1.00 95.38 107 ASP A N 1
ATOM 835 C CA . ASP A 1 107 ? 1.003 -34.553 27.126 1.00 95.38 107 ASP A CA 1
ATOM 836 C C . ASP A 1 107 ? 0.888 -34.222 25.627 1.00 95.38 107 ASP A C 1
ATOM 838 O O . ASP A 1 107 ? 1.861 -33.800 25.002 1.00 95.38 107 ASP A O 1
ATOM 842 N N . LEU A 1 108 ? -0.300 -34.425 25.050 1.00 92.56 108 LEU A N 1
ATOM 843 C CA . LEU A 1 108 ? -0.625 -34.175 23.645 1.00 92.56 108 LEU A CA 1
ATOM 844 C C . LEU A 1 108 ? -1.485 -32.920 23.446 1.00 92.56 108 LEU A C 1
ATOM 846 O O . LEU A 1 108 ? -2.040 -32.744 22.366 1.00 92.56 108 LEU A O 1
ATOM 850 N N . ASP A 1 109 ? -1.626 -32.088 24.482 1.00 91.94 109 ASP A N 1
ATOM 851 C CA . ASP A 1 109 ? -2.479 -30.893 24.477 1.00 91.94 109 ASP A CA 1
ATOM 852 C C . ASP A 1 109 ? -3.946 -31.179 24.087 1.00 91.94 109 ASP A C 1
ATOM 854 O O . ASP A 1 109 ? -4.641 -30.363 23.501 1.00 91.94 109 ASP A O 1
ATOM 858 N N . GLY A 1 110 ? -4.447 -32.372 24.406 1.00 94.12 110 GLY A N 1
ATOM 859 C CA . GLY A 1 110 ? -5.778 -32.840 24.016 1.00 94.12 110 GLY A CA 1
ATOM 860 C C . GLY A 1 110 ? -6.876 -32.596 25.048 1.00 94.12 110 GLY A C 1
ATOM 861 O O . GLY A 1 110 ? -7.982 -33.091 24.861 1.00 94.12 110 GLY A O 1
ATOM 862 N N . VAL A 1 111 ? -6.594 -31.900 26.155 1.00 95.19 111 VAL A N 1
ATOM 863 C CA . VAL A 1 111 ? -7.576 -31.624 27.219 1.00 95.19 111 VAL A CA 1
ATOM 864 C C . VAL A 1 111 ? -7.510 -30.173 27.691 1.00 95.19 111 VAL A C 1
ATOM 866 O O . VAL A 1 111 ? -6.447 -29.554 27.703 1.00 95.19 111 VAL A O 1
ATOM 869 N N . THR A 1 112 ? -8.658 -29.644 28.109 1.00 94.12 112 THR A N 1
ATOM 870 C CA . THR A 1 112 ? -8.804 -28.308 28.709 1.00 94.12 112 THR A CA 1
ATOM 871 C C . THR A 1 112 ? -8.447 -28.298 30.194 1.00 94.12 112 THR A C 1
ATOM 873 O O . THR A 1 112 ? -8.276 -29.353 30.825 1.00 94.12 112 THR A O 1
ATOM 876 N N . SER A 1 113 ? -8.379 -27.106 30.788 1.00 93.88 113 SER A N 1
ATOM 877 C CA . SER A 1 113 ? -8.168 -26.925 32.229 1.00 93.88 113 SER A CA 1
ATOM 878 C C . SER A 1 113 ? -9.253 -27.597 33.098 1.00 93.88 113 SER A C 1
ATOM 880 O O . SER A 1 113 ? -10.346 -27.944 32.641 1.00 93.88 113 SER A O 1
ATOM 882 N N . VAL A 1 114 ? -8.933 -27.874 34.367 1.00 96.50 114 VAL A N 1
ATOM 883 C CA . VAL A 1 114 ? -9.878 -28.476 35.326 1.00 96.50 114 VAL A CA 1
ATOM 884 C C . VAL A 1 114 ? -10.880 -27.427 35.810 1.00 96.50 114 VAL A C 1
ATOM 886 O O . VAL A 1 114 ? -10.475 -26.367 36.283 1.00 96.50 114 VAL A O 1
ATOM 889 N N . LYS A 1 115 ? -12.174 -27.768 35.778 1.00 96.56 115 LYS A N 1
ATOM 890 C CA . LYS A 1 115 ? -13.278 -26.929 36.271 1.00 96.56 115 LYS A CA 1
ATOM 891 C C . LYS A 1 115 ? -13.843 -27.437 37.610 1.00 96.56 115 LYS A C 1
ATOM 893 O O . LYS A 1 115 ? -13.457 -28.503 38.102 1.00 96.56 115 LYS A O 1
ATOM 898 N N . ASN A 1 116 ? -14.747 -26.666 38.219 1.00 94.81 116 ASN A N 1
ATOM 899 C CA . ASN A 1 116 ? -15.382 -26.996 39.499 1.00 94.81 116 ASN A CA 1
ATOM 900 C C . ASN A 1 116 ? -16.914 -26.878 39.422 1.00 94.81 116 ASN A C 1
ATOM 902 O O . ASN A 1 116 ? -17.444 -25.787 39.241 1.00 94.81 116 ASN A O 1
ATOM 906 N N . GLN A 1 117 ? -17.616 -27.995 39.624 1.00 93.00 117 GLN A N 1
ATOM 907 C CA . GLN A 1 117 ? -19.078 -28.069 39.557 1.00 93.00 117 GLN A CA 1
ATOM 908 C C . GLN A 1 117 ? -19.807 -27.446 40.762 1.00 93.00 117 GLN A C 1
ATOM 910 O O . GLN A 1 117 ? -21.002 -27.150 40.672 1.00 93.00 117 GLN A O 1
ATOM 915 N N . GLY A 1 118 ? -19.124 -27.266 41.897 1.00 91.88 118 GLY A N 1
ATOM 916 C CA . GLY A 1 118 ? -19.707 -26.704 43.118 1.00 91.88 118 GLY A CA 1
ATOM 917 C C . GLY A 1 118 ? -20.849 -27.534 43.729 1.00 91.88 118 GLY A C 1
ATOM 918 O O . GLY A 1 118 ? -20.832 -28.761 43.711 1.00 91.88 118 GLY A O 1
ATOM 919 N N . ASP A 1 119 ? -21.849 -26.851 44.298 1.00 89.88 119 ASP A N 1
ATOM 920 C CA . ASP A 1 119 ? -22.974 -27.421 45.075 1.00 89.88 119 ASP A CA 1
ATOM 921 C C . ASP A 1 119 ? -24.100 -28.039 44.213 1.00 89.88 119 ASP A C 1
ATOM 923 O O . ASP A 1 119 ? -25.266 -28.083 44.601 1.00 89.88 119 ASP A O 1
ATOM 927 N N . CYS A 1 120 ? -23.780 -28.472 42.998 1.00 93.38 120 CYS A N 1
ATOM 928 C CA . CYS A 1 120 ? -24.746 -29.003 42.044 1.00 93.38 120 CYS A CA 1
ATOM 929 C C . CYS A 1 120 ? -24.275 -30.378 41.566 1.00 93.38 120 CYS A C 1
ATOM 931 O O . CYS A 1 120 ? -23.103 -30.555 41.226 1.00 93.38 120 CYS A O 1
ATOM 933 N N . GLY A 1 121 ? -25.190 -31.352 41.503 1.00 94.75 121 GLY A N 1
ATOM 934 C CA . GLY A 1 121 ? -24.947 -32.710 41.005 1.00 94.75 121 GLY A CA 1
ATOM 935 C C . GLY A 1 121 ? -24.794 -32.775 39.486 1.00 94.75 121 GLY A C 1
ATOM 936 O O . GLY A 1 121 ? -25.408 -33.606 38.824 1.00 94.75 121 GLY A O 1
ATOM 937 N N . SER A 1 122 ? -23.979 -31.897 38.914 1.00 96.56 122 SER A N 1
ATOM 938 C CA . SER A 1 122 ? -23.779 -31.708 37.476 1.00 96.56 122 SER A CA 1
ATOM 939 C C . SER A 1 122 ? -22.518 -32.390 36.938 1.00 96.56 122 SER A C 1
ATOM 941 O O . SER A 1 122 ? -22.143 -32.140 35.798 1.00 96.56 122 SER A O 1
ATOM 943 N N . CYS A 1 123 ? -21.882 -33.298 37.691 1.00 96.81 123 CYS A N 1
ATOM 944 C CA . CYS A 1 123 ? -20.725 -34.084 37.221 1.00 96.81 123 CYS A CA 1
ATOM 945 C C . CYS A 1 123 ? -20.925 -34.700 35.822 1.00 96.81 123 CYS A C 1
ATOM 947 O O . CYS A 1 123 ? -20.002 -34.748 35.014 1.00 96.81 123 CYS A O 1
ATOM 949 N N . TRP A 1 124 ? -22.159 -35.105 35.506 1.00 96.31 124 TRP A N 1
ATOM 950 C CA . TRP A 1 124 ? -22.538 -35.643 34.206 1.00 96.31 124 TRP A CA 1
ATOM 951 C C . TRP A 1 124 ? -22.433 -34.618 33.066 1.00 96.31 124 TRP A C 1
ATOM 953 O O . TRP A 1 124 ? -22.053 -34.990 31.958 1.00 96.31 124 TRP A O 1
ATOM 963 N N . ALA A 1 125 ? -22.745 -33.348 33.338 1.00 97.25 125 ALA A N 1
ATOM 964 C CA . ALA A 1 125 ? -22.595 -32.243 32.401 1.00 97.25 125 ALA A CA 1
ATOM 965 C C . ALA A 1 125 ? -21.113 -31.886 32.235 1.00 97.25 125 ALA A C 1
ATOM 967 O O . ALA A 1 125 ? -20.627 -31.868 31.113 1.00 97.25 125 ALA A O 1
ATOM 968 N N . PHE A 1 126 ? -20.371 -31.729 33.336 1.00 98.12 126 PHE A N 1
ATOM 969 C CA . PHE A 1 126 ? -18.936 -31.415 33.296 1.00 98.12 126 PHE A CA 1
ATOM 970 C C . PHE A 1 126 ? -18.108 -32.474 32.569 1.00 98.12 126 PHE A C 1
ATOM 972 O O . PHE A 1 126 ? -17.261 -32.131 31.752 1.00 98.12 126 PHE A O 1
ATOM 979 N N . ALA A 1 127 ? -18.341 -33.763 32.836 1.00 97.62 127 ALA A N 1
ATOM 980 C CA . ALA A 1 127 ? -17.599 -34.827 32.167 1.00 97.62 127 ALA A CA 1
ATOM 981 C C . ALA A 1 127 ? -17.874 -34.843 30.653 1.00 97.62 127 ALA A C 1
ATOM 983 O O . ALA A 1 127 ? -16.934 -34.979 29.874 1.00 97.62 127 ALA A O 1
ATOM 984 N N . ALA A 1 128 ? -19.132 -34.656 30.238 1.00 97.06 128 ALA A N 1
ATOM 985 C CA . ALA A 1 128 ? -19.511 -34.630 28.827 1.00 97.06 128 ALA A CA 1
ATOM 986 C C . ALA A 1 128 ? -19.040 -33.355 28.104 1.00 97.06 128 ALA A C 1
ATOM 988 O O . ALA A 1 128 ? -18.613 -33.434 26.954 1.00 97.06 128 ALA A O 1
ATOM 989 N N . THR A 1 129 ? -19.088 -32.191 28.759 1.00 97.94 129 THR A N 1
ATOM 990 C CA . THR A 1 129 ? -18.563 -30.934 28.208 1.00 97.94 129 THR A CA 1
ATOM 991 C C . THR A 1 129 ? -17.044 -30.993 28.078 1.00 97.94 129 THR A C 1
ATOM 993 O O . THR A 1 129 ? -16.530 -30.723 26.999 1.00 97.94 129 THR A O 1
ATOM 996 N N . ALA A 1 130 ? -16.326 -31.468 29.102 1.00 97.75 130 ALA A N 1
ATOM 997 C CA . ALA A 1 130 ? -14.878 -31.665 29.026 1.00 97.75 130 ALA A CA 1
ATOM 998 C C . ALA A 1 130 ? -14.482 -32.673 27.935 1.00 97.75 130 ALA A C 1
ATOM 1000 O O . ALA A 1 130 ? -13.437 -32.523 27.300 1.00 97.75 130 ALA A O 1
ATOM 1001 N N . GLU A 1 131 ? -15.305 -33.698 27.694 1.00 97.50 131 GLU A N 1
ATOM 1002 C CA . GLU A 1 131 ? -15.126 -34.596 26.557 1.00 97.50 131 GLU A CA 1
ATOM 1003 C C . GLU A 1 131 ? -15.274 -33.842 25.228 1.00 97.50 131 GLU A C 1
ATOM 1005 O O . GLU A 1 131 ? -14.386 -33.920 24.383 1.00 97.50 131 GLU A O 1
ATOM 1010 N N . MET A 1 132 ? -16.350 -33.070 25.056 1.00 95.25 132 MET A N 1
ATOM 1011 C CA . MET A 1 132 ? -16.603 -32.276 23.851 1.00 95.25 132 MET A CA 1
ATOM 1012 C C . MET A 1 132 ? -15.472 -31.283 23.560 1.00 95.25 132 MET A C 1
ATOM 1014 O O . MET A 1 132 ? -14.960 -31.251 22.444 1.00 95.25 132 MET A O 1
ATOM 1018 N N . GLU A 1 133 ? -15.031 -30.532 24.570 1.00 95.62 133 GLU A N 1
ATOM 1019 C CA . GLU A 1 133 ? -13.887 -29.618 24.478 1.00 95.62 133 GLU A CA 1
ATOM 1020 C C . GLU A 1 133 ? -12.610 -30.346 24.051 1.00 95.62 133 GLU A C 1
ATOM 1022 O O . GLU A 1 133 ? -11.890 -29.874 23.176 1.00 95.62 133 GLU A O 1
ATOM 1027 N N . SER A 1 134 ? -12.348 -31.525 24.626 1.00 95.75 134 SER A N 1
ATOM 1028 C CA . SER A 1 134 ? -11.177 -32.334 24.276 1.00 95.75 134 SER A CA 1
ATOM 1029 C C . SER A 1 134 ? -11.221 -32.775 22.813 1.00 95.75 134 SER A C 1
ATOM 1031 O O . SER A 1 134 ? -10.215 -32.702 22.114 1.00 95.75 134 SER A O 1
ATOM 1033 N N . PHE A 1 135 ? -12.388 -33.183 22.306 1.00 93.00 135 PHE A N 1
ATOM 1034 C CA . PHE A 1 135 ? -12.547 -33.503 20.886 1.00 93.00 135 PHE A CA 1
ATOM 1035 C C . PHE A 1 135 ? -12.355 -32.268 19.996 1.00 93.00 135 PHE A C 1
ATOM 1037 O O . PHE A 1 135 ? -11.666 -32.363 18.983 1.00 93.00 135 PHE A O 1
ATOM 1044 N N . VAL A 1 136 ? -12.879 -31.097 20.363 1.00 88.81 136 VAL A N 1
ATOM 1045 C CA . VAL A 1 136 ? -12.608 -29.871 19.592 1.00 88.81 136 VAL A CA 1
ATOM 1046 C C . VAL A 1 136 ? -11.109 -29.568 19.574 1.00 88.81 136 VAL A C 1
ATOM 1048 O O . VAL A 1 136 ? -10.541 -29.372 18.501 1.00 88.81 136 VAL A O 1
ATOM 1051 N N . LYS A 1 137 ? -10.438 -29.637 20.725 1.00 89.75 137 LYS A N 1
ATOM 1052 C CA . LYS A 1 137 ? -9.001 -29.370 20.832 1.00 89.75 137 LYS A CA 1
ATOM 1053 C C . LYS A 1 137 ? -8.159 -30.355 20.018 1.00 89.75 137 LYS A C 1
ATOM 1055 O O . LYS A 1 137 ? -7.293 -29.937 19.260 1.00 89.75 137 LYS A O 1
ATOM 1060 N N . ILE A 1 138 ? -8.471 -31.651 20.077 1.00 88.88 138 ILE A N 1
ATOM 1061 C CA . ILE A 1 138 ? -7.762 -32.701 19.323 1.00 88.88 138 ILE A CA 1
ATOM 1062 C C . ILE A 1 138 ? -7.924 -32.535 17.803 1.00 88.88 138 ILE A C 1
ATOM 1064 O O . ILE A 1 138 ? -6.974 -32.785 17.062 1.00 88.88 138 ILE A O 1
ATOM 1068 N N . TYR A 1 139 ? -9.111 -32.150 17.320 1.00 83.00 139 TYR A N 1
ATOM 1069 C CA . TYR A 1 139 ? -9.400 -32.110 15.879 1.00 83.00 139 TYR A CA 1
ATOM 1070 C C . TYR A 1 139 ? -9.167 -30.742 15.225 1.00 83.00 139 TYR A C 1
ATOM 1072 O O . TYR A 1 139 ? -8.834 -30.706 14.041 1.00 83.00 139 TYR A O 1
ATOM 1080 N N . TYR A 1 140 ? -9.329 -29.638 15.959 1.00 75.12 140 TYR A N 1
ATOM 1081 C CA . TYR A 1 140 ? -9.144 -28.273 15.446 1.00 75.12 140 TYR A CA 1
ATOM 1082 C C . TYR A 1 140 ? -7.870 -27.599 15.950 1.00 75.12 140 TYR A C 1
ATOM 1084 O O . TYR A 1 140 ? -7.469 -26.589 15.383 1.00 75.12 140 TYR A O 1
ATOM 1092 N N . GLY A 1 141 ? -7.256 -28.102 17.024 1.00 82.38 141 GLY A N 1
ATOM 1093 C CA . GLY A 1 141 ? -6.212 -27.368 17.745 1.00 82.38 141 GLY A CA 1
ATOM 1094 C C . GLY A 1 141 ? -6.746 -26.162 18.524 1.00 82.38 141 GLY A C 1
ATOM 1095 O O . GLY A 1 141 ? -5.957 -25.354 18.997 1.00 82.38 141 GLY A O 1
ATOM 1096 N N . GLN A 1 142 ? -8.072 -26.034 18.654 1.00 82.81 142 GLN A N 1
ATOM 1097 C CA . GLN A 1 142 ? -8.729 -24.891 19.283 1.00 82.81 142 GLN A CA 1
ATOM 1098 C C . GLN A 1 142 ? -9.137 -25.227 20.717 1.00 82.81 142 GLN A C 1
ATOM 1100 O O . GLN A 1 142 ? -9.879 -26.183 20.958 1.00 82.81 142 GLN A O 1
ATOM 1105 N N . GLU A 1 143 ? -8.668 -24.432 21.674 1.00 88.94 143 GLU A N 1
ATOM 1106 C CA . GLU A 1 143 ? -9.097 -24.527 23.067 1.00 88.94 143 GLU A CA 1
ATOM 1107 C C . GLU A 1 143 ? -10.374 -23.704 23.269 1.00 88.94 143 GLU A C 1
ATOM 1109 O O . GLU A 1 143 ? -10.341 -22.476 23.292 1.00 88.94 143 GLU A O 1
ATOM 1114 N N . LEU A 1 144 ? -11.509 -24.393 23.404 1.00 88.12 144 LEU A N 1
ATOM 1115 C CA . LEU A 1 144 ? -12.792 -23.772 23.725 1.00 88.12 144 LEU A CA 1
ATOM 1116 C C . LEU A 1 144 ? -13.147 -23.983 25.196 1.00 88.12 144 LEU A C 1
ATOM 1118 O O . LEU A 1 144 ? -12.943 -25.070 25.735 1.00 88.12 144 LEU A O 1
ATOM 1122 N N . ASP A 1 145 ? -13.752 -22.963 25.800 1.00 91.19 145 ASP A N 1
ATOM 1123 C CA . ASP A 1 145 ? -14.419 -23.046 27.100 1.00 91.19 145 ASP A CA 1
ATOM 1124 C C . ASP A 1 145 ? -15.930 -23.142 26.850 1.00 91.19 145 ASP A C 1
ATOM 1126 O O . ASP A 1 145 ? -16.578 -22.140 26.540 1.00 91.19 145 ASP A O 1
ATOM 1130 N N . LEU A 1 146 ? -16.475 -24.363 26.860 1.00 94.00 146 LEU A N 1
ATOM 1131 C CA . LEU A 1 146 ? -17.874 -24.649 26.517 1.00 94.00 146 LEU A CA 1
ATOM 1132 C C . LEU A 1 146 ? -18.773 -24.646 27.760 1.00 94.00 146 LEU A C 1
ATOM 1134 O O . LEU A 1 146 ? -18.338 -24.988 28.855 1.00 94.00 146 LEU A O 1
ATOM 1138 N N . SER A 1 147 ? -20.055 -24.316 27.571 1.00 95.44 147 SER A N 1
ATOM 1139 C CA . SER A 1 147 ? -20.997 -24.102 28.674 1.00 95.44 147 SER A CA 1
ATOM 1140 C C . SER A 1 147 ? -21.572 -25.387 29.272 1.00 95.44 147 SER A C 1
ATOM 1142 O O . SER A 1 147 ? -22.398 -26.075 28.658 1.00 95.44 147 SER A O 1
ATOM 1144 N N . GLU A 1 148 ? -21.249 -25.675 30.535 1.00 97.19 148 GLU A N 1
ATOM 1145 C CA . GLU A 1 148 ? -21.964 -26.703 31.302 1.00 97.19 148 GLU A CA 1
ATOM 1146 C C . GLU A 1 148 ? -23.387 -26.268 31.670 1.00 97.19 148 GLU A C 1
ATOM 1148 O O . GLU A 1 148 ? -24.288 -27.109 31.772 1.00 97.19 148 GLU A O 1
ATOM 1153 N N . GLN A 1 149 ? -23.633 -24.965 31.843 1.00 96.44 149 GLN A N 1
ATOM 1154 C CA . GLN A 1 149 ? -24.967 -24.468 32.192 1.00 96.44 149 GLN A CA 1
ATOM 1155 C C . GLN A 1 149 ? -25.973 -24.690 31.070 1.00 96.44 149 GLN A C 1
ATOM 1157 O O . GLN A 1 149 ? -27.138 -24.977 31.356 1.00 96.44 149 GLN A O 1
ATOM 1162 N N . GLN A 1 150 ? -25.544 -24.598 29.807 1.00 95.75 150 GLN A N 1
ATOM 1163 C CA . GLN A 1 150 ? -26.374 -24.963 28.663 1.00 95.75 150 GLN A CA 1
ATOM 1164 C C . GLN A 1 150 ? -26.866 -26.404 28.819 1.00 95.75 150 GLN A C 1
ATOM 1166 O O . GLN A 1 150 ? -28.061 -26.676 28.714 1.00 95.75 150 GLN A O 1
ATOM 1171 N N . VAL A 1 151 ? -25.958 -27.328 29.131 1.00 96.75 151 VAL A N 1
ATOM 1172 C CA . VAL A 1 151 ? -26.277 -28.749 29.298 1.00 96.75 151 VAL A CA 1
ATOM 1173 C C . VAL A 1 151 ? -27.261 -28.968 30.452 1.00 96.75 151 VAL A C 1
ATOM 1175 O O . VAL A 1 151 ? -28.264 -29.670 30.290 1.00 96.75 151 VAL A O 1
ATOM 1178 N N . VAL A 1 152 ? -27.024 -28.330 31.600 1.00 96.44 152 VAL A N 1
ATOM 1179 C CA . VAL A 1 152 ? -27.919 -28.410 32.767 1.00 96.44 152 VAL A CA 1
ATOM 1180 C C . VAL A 1 152 ? -29.304 -27.843 32.444 1.00 96.44 152 VAL A C 1
ATOM 1182 O O . VAL A 1 152 ? -30.310 -28.467 32.770 1.00 96.44 152 VAL A O 1
ATOM 1185 N N . SER A 1 153 ? -29.377 -26.703 31.757 1.00 95.00 153 SER A N 1
ATOM 1186 C CA . SER A 1 153 ? -30.628 -25.947 31.593 1.00 95.00 153 SER A CA 1
ATOM 1187 C C . SER A 1 153 ? -31.472 -26.392 30.397 1.00 95.00 153 SER A C 1
ATOM 1189 O O . SER A 1 153 ? -32.694 -26.245 30.427 1.00 95.00 153 SER A O 1
ATOM 1191 N N . CYS A 1 154 ? -30.840 -26.899 29.334 1.00 93.94 154 CYS A N 1
ATOM 1192 C CA . CYS A 1 154 ? -31.480 -27.137 28.034 1.00 93.94 154 CYS A CA 1
ATOM 1193 C C . CYS A 1 154 ? -31.713 -28.619 27.703 1.00 93.94 154 CYS A C 1
ATOM 1195 O O . CYS A 1 154 ? -32.318 -28.926 26.674 1.00 93.94 154 CYS A O 1
ATOM 1197 N N . ASN A 1 155 ? -31.250 -29.563 28.531 1.00 92.38 155 ASN A N 1
ATOM 1198 C CA . ASN A 1 155 ? -31.446 -30.982 28.232 1.00 92.38 155 ASN A CA 1
ATOM 1199 C C . ASN A 1 155 ? -32.944 -31.374 28.261 1.00 92.38 155 ASN A C 1
ATOM 1201 O O . ASN A 1 155 ? -33.688 -30.959 29.152 1.00 92.38 155 ASN A O 1
ATOM 1205 N N . PRO A 1 156 ? -33.414 -32.230 27.334 1.00 85.81 156 PRO A N 1
ATOM 1206 C CA . PRO A 1 156 ? -34.840 -32.541 27.213 1.00 85.81 156 PRO A CA 1
ATOM 1207 C C . PRO A 1 156 ? -35.329 -33.633 28.182 1.00 85.81 156 PRO A C 1
ATOM 1209 O O . PRO A 1 156 ? -36.496 -34.021 28.120 1.00 85.81 156 PRO A O 1
ATOM 1212 N N . TYR A 1 157 ? -34.463 -34.163 29.054 1.00 86.44 157 TYR A N 1
ATOM 1213 C CA . TYR A 1 157 ? -34.762 -35.324 29.908 1.00 86.44 157 TYR A CA 1
ATOM 1214 C C . TYR A 1 157 ? -35.024 -34.967 31.372 1.00 86.44 157 TYR A C 1
ATOM 1216 O O . TYR A 1 157 ? -35.267 -35.865 32.178 1.00 86.44 157 TYR A O 1
ATOM 1224 N N . GLY A 1 158 ? -34.999 -33.676 31.718 1.00 80.75 158 GLY A N 1
ATOM 1225 C CA . GLY A 1 158 ? -35.212 -33.210 33.088 1.00 80.75 158 GLY A CA 1
ATOM 1226 C C . GLY A 1 158 ? -34.071 -33.569 34.042 1.00 80.75 158 GLY A C 1
ATOM 1227 O O . GLY A 1 158 ? -34.286 -33.577 35.252 1.00 80.75 158 GLY A O 1
ATOM 1228 N N . ALA A 1 159 ? -32.884 -33.885 33.508 1.00 89.81 159 ALA A N 1
ATOM 1229 C CA . ALA A 1 159 ? -31.661 -33.961 34.297 1.00 89.81 159 ALA A CA 1
ATOM 1230 C C . ALA A 1 159 ? -31.251 -32.550 34.742 1.00 89.81 159 ALA A C 1
ATOM 1232 O O . ALA A 1 159 ? -31.611 -31.562 34.101 1.00 89.81 159 ALA A O 1
ATOM 1233 N N . GLY A 1 160 ? -30.495 -32.456 35.830 1.00 93.06 160 GLY A N 1
ATOM 1234 C CA . GLY A 1 160 ? -30.126 -31.171 36.422 1.00 93.06 160 GLY A CA 1
ATOM 1235 C C . GLY A 1 160 ? -29.163 -31.337 37.590 1.00 93.06 160 GLY A C 1
ATOM 1236 O O . GLY A 1 160 ? -28.390 -32.299 37.630 1.00 93.06 160 GLY A O 1
ATOM 1237 N N . CYS A 1 161 ? -29.245 -30.454 38.580 1.00 93.25 161 CYS A N 1
ATOM 1238 C CA . CYS A 1 161 ? -28.483 -30.544 39.825 1.00 93.25 161 CYS A CA 1
ATOM 1239 C C . CYS A 1 161 ? -28.892 -31.736 40.697 1.00 93.25 161 CYS A C 1
ATOM 1241 O O . CYS A 1 161 ? -28.102 -32.170 41.531 1.00 93.25 161 CYS A O 1
ATOM 1243 N N . GLY A 1 162 ? -30.084 -32.304 40.486 1.00 90.25 162 GLY A N 1
ATOM 1244 C CA . GLY A 1 162 ? -30.497 -33.588 41.072 1.00 90.25 162 GLY A CA 1
ATOM 1245 C C . GLY A 1 162 ? -29.837 -34.822 40.434 1.00 90.25 162 GLY A C 1
ATOM 1246 O O . GLY A 1 162 ? -30.090 -35.947 40.869 1.00 90.25 162 GLY A O 1
ATOM 1247 N N . GLY A 1 163 ? -29.014 -34.622 39.404 1.00 92.50 163 GLY A N 1
ATOM 1248 C CA . GLY A 1 163 ? -28.249 -35.659 38.728 1.00 92.50 163 GLY A CA 1
ATOM 1249 C C . GLY A 1 163 ? -28.682 -35.941 37.290 1.00 92.50 163 GLY A C 1
ATOM 1250 O O . GLY A 1 163 ? -29.704 -35.451 36.804 1.00 92.50 163 GLY A O 1
ATOM 1251 N N . GLY A 1 164 ? -27.871 -36.744 36.606 1.00 94.06 164 GLY A N 1
ATOM 1252 C CA . GLY A 1 164 ? -28.015 -37.087 35.197 1.00 94.06 164 GLY A CA 1
ATOM 1253 C C . GLY A 1 164 ? -27.002 -38.138 34.736 1.00 94.06 164 GLY A C 1
ATOM 1254 O O . GLY A 1 164 ? -26.370 -38.825 35.539 1.00 94.06 164 GLY A O 1
ATOM 1255 N N . TRP A 1 165 ? -26.861 -38.284 33.419 1.00 93.31 165 TRP A N 1
ATOM 1256 C CA . TRP A 1 165 ? -25.966 -39.244 32.765 1.00 93.31 165 TRP A CA 1
ATOM 1257 C C . TRP A 1 165 ? -25.422 -38.655 31.456 1.00 93.31 165 TRP A C 1
ATOM 1259 O O . TRP A 1 165 ? -26.045 -37.769 30.875 1.00 93.31 165 TRP A O 1
ATOM 1269 N N . ALA A 1 166 ? -24.294 -39.174 30.956 1.00 93.19 166 ALA A N 1
ATOM 1270 C CA . ALA A 1 166 ? -23.588 -38.617 29.792 1.00 93.19 166 ALA A CA 1
ATOM 1271 C C . ALA A 1 166 ? -24.496 -38.393 28.567 1.00 93.19 166 ALA A C 1
ATOM 1273 O O . ALA A 1 166 ? -24.492 -37.325 27.960 1.00 93.19 166 ALA A O 1
ATOM 1274 N N . SER A 1 167 ? -25.350 -39.377 28.246 1.00 91.19 167 SER A N 1
ATOM 1275 C CA . SER A 1 167 ? -26.228 -39.285 27.071 1.00 91.19 167 SER A CA 1
ATOM 1276 C C . SER A 1 167 ? -27.174 -38.079 27.128 1.00 91.19 167 SER A C 1
ATOM 1278 O O . SER A 1 167 ? -27.468 -37.520 26.078 1.00 91.19 167 SER A O 1
ATOM 1280 N N . ALA A 1 168 ? -27.624 -37.638 28.313 1.00 92.50 168 ALA A N 1
ATOM 1281 C CA . ALA A 1 168 ? -28.479 -36.454 28.438 1.00 92.50 168 ALA A CA 1
ATOM 1282 C C . ALA A 1 168 ? -27.785 -35.181 27.920 1.00 92.50 168 ALA A C 1
ATOM 1284 O O . ALA A 1 168 ? -28.433 -34.367 27.263 1.00 92.50 168 ALA A O 1
ATOM 1285 N N . ALA A 1 169 ? -26.471 -35.057 28.136 1.00 95.00 169 ALA A N 1
ATOM 1286 C CA . ALA A 1 169 ? -25.656 -33.967 27.604 1.00 95.00 169 ALA A CA 1
ATOM 1287 C C . ALA A 1 169 ? -25.443 -34.100 26.093 1.00 95.00 169 ALA A C 1
ATOM 1289 O O . ALA A 1 169 ? -25.610 -33.142 25.342 1.00 95.00 169 ALA A O 1
ATOM 1290 N N . TYR A 1 170 ? -25.170 -35.315 25.620 1.00 94.88 170 TYR A N 1
ATOM 1291 C CA . TYR A 1 170 ? -24.935 -35.574 24.200 1.00 94.88 170 TYR A CA 1
ATOM 1292 C C . TYR A 1 170 ? -26.135 -35.216 23.314 1.00 94.88 170 TYR A C 1
ATOM 1294 O O . TYR A 1 170 ? -25.960 -34.783 22.176 1.00 94.88 170 TYR A O 1
ATOM 1302 N N . TYR A 1 171 ? -27.364 -35.337 23.821 1.00 93.81 171 TYR A N 1
ATOM 1303 C CA . TYR A 1 171 ? -28.541 -34.864 23.089 1.00 93.81 171 TYR A CA 1
ATOM 1304 C C . TYR A 1 171 ? -28.542 -33.344 22.869 1.00 93.81 171 TYR A C 1
ATOM 1306 O O . TYR A 1 171 ? -28.988 -32.917 21.807 1.00 93.81 171 TYR A O 1
ATOM 1314 N N . VAL A 1 172 ? -28.018 -32.549 23.808 1.00 94.81 172 VAL A N 1
ATOM 1315 C CA . VAL A 1 172 ? -27.851 -31.094 23.632 1.00 94.81 172 VAL A CA 1
ATOM 1316 C C . VAL A 1 172 ? -26.840 -30.831 22.515 1.00 94.81 172 VAL A C 1
ATOM 1318 O O . VAL A 1 172 ? -27.161 -30.176 21.526 1.00 94.81 172 VAL A O 1
ATOM 1321 N N . PHE A 1 173 ? -25.659 -31.449 22.588 1.00 93.94 173 PHE A N 1
ATOM 1322 C CA . PHE A 1 173 ? -24.604 -31.269 21.584 1.00 93.94 173 PHE A CA 1
ATOM 1323 C C . PHE A 1 173 ? -24.994 -31.740 20.178 1.00 93.94 173 PHE A C 1
ATOM 1325 O O . PHE A 1 173 ? -24.548 -31.163 19.189 1.00 93.94 173 PHE A O 1
ATOM 1332 N N . ARG A 1 174 ? -25.806 -32.796 20.064 1.00 92.00 174 ARG A N 1
ATOM 1333 C CA . ARG A 1 174 ? -26.236 -33.335 18.766 1.00 92.00 174 ARG A CA 1
ATOM 1334 C C . ARG A 1 174 ? -27.355 -32.520 18.132 1.00 92.00 174 ARG A C 1
ATOM 1336 O O . ARG A 1 174 ? -27.357 -32.341 16.920 1.00 92.00 174 ARG A O 1
ATOM 1343 N N . ASN A 1 175 ? -28.348 -32.125 18.925 1.00 90.62 175 ASN A N 1
ATOM 1344 C CA . ASN A 1 175 ? -29.558 -31.507 18.391 1.00 90.62 175 ASN A CA 1
ATOM 1345 C C . ASN A 1 175 ? -29.404 -29.989 18.236 1.00 90.62 175 ASN A C 1
ATOM 1347 O O . ASN A 1 175 ? -29.944 -29.433 17.288 1.00 90.62 175 ASN A O 1
ATOM 1351 N N . GLU A 1 176 ? -28.666 -29.352 19.147 1.00 89.25 176 GLU A N 1
ATOM 1352 C CA . GLU A 1 176 ? -28.599 -27.890 19.272 1.00 89.25 176 GLU A CA 1
ATOM 1353 C C . GLU A 1 176 ? -27.175 -27.355 19.076 1.00 89.25 176 GLU A C 1
ATOM 1355 O O . GLU A 1 176 ? -26.993 -26.241 18.593 1.00 89.25 176 GLU A O 1
ATOM 1360 N N . GLY A 1 177 ? -26.161 -28.156 19.423 1.00 90.69 177 GLY A N 1
ATOM 1361 C CA . GLY A 1 177 ? -24.754 -27.755 19.416 1.00 90.69 177 GLY A CA 1
ATOM 1362 C C . GLY A 1 177 ? -24.322 -27.055 20.704 1.00 90.69 177 GLY A C 1
ATOM 1363 O O . GLY A 1 177 ? -25.143 -26.521 21.448 1.00 90.69 177 GLY A O 1
ATOM 1364 N N . ALA A 1 178 ? -23.023 -27.091 20.981 1.00 91.69 178 ALA A N 1
ATOM 1365 C CA . ALA A 1 178 ? -22.421 -26.484 22.162 1.00 91.69 178 ALA A CA 1
ATOM 1366 C C . ALA A 1 178 ? -22.195 -24.975 21.971 1.00 91.69 178 ALA A C 1
ATOM 1368 O O . ALA A 1 178 ? -21.770 -24.536 20.896 1.00 91.69 178 ALA A O 1
ATOM 1369 N N . VAL A 1 179 ? -22.459 -24.206 23.028 1.00 91.25 179 VAL A N 1
ATOM 1370 C CA . VAL A 1 179 ? -22.168 -22.764 23.125 1.00 91.25 179 VAL A CA 1
ATOM 1371 C C . VAL A 1 179 ? -21.011 -22.517 24.099 1.00 91.25 179 VAL A C 1
ATOM 1373 O O . VAL A 1 179 ? -20.704 -23.383 24.920 1.00 91.25 179 VAL A O 1
ATOM 1376 N N . MET A 1 180 ? -20.373 -21.348 24.019 1.00 89.25 180 MET A N 1
ATOM 1377 C CA . MET A 1 180 ? -19.274 -20.978 24.920 1.00 89.25 180 MET A CA 1
ATOM 1378 C C . MET A 1 180 ? -19.780 -20.651 26.334 1.00 89.25 180 MET A C 1
ATOM 1380 O O . MET A 1 180 ? -20.905 -20.176 26.516 1.00 89.25 180 MET A O 1
ATOM 1384 N N . GLU A 1 181 ? -18.931 -20.871 27.333 1.00 91.50 181 GLU A N 1
ATOM 1385 C CA . GLU A 1 181 ? -19.194 -20.612 28.753 1.00 91.50 181 GLU A CA 1
ATOM 1386 C C . GLU A 1 181 ? -19.526 -19.138 29.017 1.00 91.50 181 GLU A C 1
ATOM 1388 O O . GLU A 1 181 ? -20.463 -18.838 29.750 1.00 91.50 181 GLU A O 1
ATOM 1393 N N . ASN A 1 182 ? -18.863 -18.191 28.348 1.00 87.75 182 ASN A N 1
ATOM 1394 C CA . ASN A 1 182 ? -19.198 -16.770 28.478 1.00 87.75 182 ASN A CA 1
ATOM 1395 C C . ASN A 1 182 ? -20.576 -16.401 27.891 1.00 87.75 182 ASN A C 1
ATOM 1397 O O . ASN A 1 182 ? -21.142 -15.390 28.301 1.00 87.75 182 ASN A O 1
ATOM 1401 N N . CYS A 1 183 ? -21.156 -17.218 26.999 1.00 85.75 183 CYS A N 1
ATOM 1402 C CA . CYS A 1 183 ? -22.520 -16.998 26.502 1.00 85.75 183 CYS A CA 1
ATOM 1403 C C . CYS A 1 183 ? -23.566 -17.408 27.546 1.00 85.75 183 CYS A C 1
ATOM 1405 O O . CYS A 1 183 ? -24.593 -16.754 27.725 1.00 85.75 183 CYS A O 1
ATOM 1407 N N . ALA A 1 184 ? -23.323 -18.538 28.212 1.00 90.06 184 ALA A N 1
ATOM 1408 C CA . ALA A 1 184 ? -24.222 -19.124 29.198 1.00 90.06 184 ALA A CA 1
ATOM 1409 C C . ALA A 1 184 ? -23.422 -19.573 30.435 1.00 90.06 184 ALA A C 1
ATOM 1411 O O . ALA A 1 184 ? -23.174 -20.770 30.591 1.00 90.06 184 ALA A O 1
ATOM 1412 N N . PRO A 1 185 ? -23.031 -18.637 31.320 1.00 92.06 185 PRO A N 1
ATOM 1413 C CA . PRO A 1 185 ? -22.134 -18.945 32.430 1.00 92.06 185 PRO A CA 1
ATOM 1414 C C . PRO A 1 185 ? -22.720 -19.942 33.427 1.00 92.06 185 PRO A C 1
ATOM 1416 O O . PRO A 1 185 ? -23.914 -19.904 33.749 1.00 92.06 185 PRO A O 1
ATOM 1419 N N . TYR A 1 186 ? -21.864 -20.795 33.978 1.00 95.00 186 TYR A N 1
ATOM 1420 C CA . TYR A 1 186 ? -22.211 -21.767 34.998 1.00 95.00 186 TYR A CA 1
ATOM 1421 C C . TYR A 1 186 ? -22.582 -21.112 36.325 1.00 95.00 186 TYR A C 1
ATOM 1423 O O . TYR A 1 186 ? -21.768 -20.515 37.029 1.00 95.00 186 TYR A O 1
ATOM 1431 N N . VAL A 1 187 ? -23.854 -21.273 36.693 1.00 94.31 187 VAL A N 1
ATOM 1432 C CA . VAL A 1 187 ? -24.421 -20.791 37.960 1.00 94.31 187 VAL A CA 1
ATOM 1433 C C . VAL A 1 187 ? -24.818 -21.932 38.896 1.00 94.31 187 VAL A C 1
ATOM 1435 O O . VAL A 1 187 ? -25.132 -21.681 40.058 1.00 94.31 187 VAL A O 1
ATOM 1438 N N . GLY A 1 188 ? -24.808 -23.182 38.415 1.00 93.12 188 GLY A N 1
ATOM 1439 C CA . GLY A 1 188 ? -25.088 -24.370 39.225 1.00 93.12 188 GLY A CA 1
ATOM 1440 C C . GLY A 1 188 ? -26.523 -24.424 39.750 1.00 93.12 188 GLY A C 1
ATOM 1441 O O . GLY A 1 188 ? -26.750 -24.803 40.898 1.00 93.12 188 GLY A O 1
ATOM 1442 N N . MET A 1 189 ? -27.495 -24.007 38.935 1.00 93.25 189 MET A N 1
ATOM 1443 C CA . MET A 1 189 ? -28.918 -24.010 39.287 1.00 93.25 189 MET A CA 1
ATOM 1444 C C . MET A 1 189 ? -29.771 -24.612 38.172 1.00 93.25 189 MET A C 1
ATOM 1446 O O . MET A 1 189 ? -29.452 -24.469 36.994 1.00 93.25 189 MET A O 1
ATOM 1450 N N . ASP A 1 190 ? -30.883 -25.237 38.559 1.00 92.06 190 ASP A N 1
ATOM 1451 C CA . ASP A 1 190 ? -31.865 -25.792 37.626 1.00 92.06 190 ASP A CA 1
ATOM 1452 C C . ASP A 1 190 ? -32.831 -24.718 37.083 1.00 92.06 190 ASP A C 1
ATOM 1454 O O . ASP A 1 190 ? -33.100 -23.703 37.751 1.00 92.06 190 ASP A O 1
ATOM 1458 N N . PRO A 1 191 ? -33.445 -24.951 35.908 1.00 86.44 191 PRO A N 1
ATOM 1459 C CA . PRO A 1 191 ? -34.608 -24.191 35.464 1.00 86.44 191 PRO A CA 1
ATOM 1460 C C . PRO A 1 191 ? -35.762 -24.247 36.491 1.00 86.44 191 PRO A C 1
ATOM 1462 O O . PRO A 1 191 ? -35.991 -25.287 37.113 1.00 86.44 191 PRO A O 1
ATOM 1465 N N . PRO A 1 192 ? -36.543 -23.162 36.672 1.00 85.88 192 PRO A N 1
ATOM 1466 C CA . PRO A 1 192 ? -36.516 -21.911 35.910 1.00 85.88 192 PRO A CA 1
ATOM 1467 C C . PRO A 1 192 ? -35.518 -20.867 36.440 1.00 85.88 192 PRO A C 1
ATOM 1469 O O . PRO A 1 192 ? -35.475 -19.767 35.897 1.00 85.88 192 PRO A O 1
ATOM 1472 N N . THR A 1 193 ? -34.756 -21.165 37.498 1.00 90.81 193 THR A N 1
ATOM 1473 C CA . THR A 1 193 ? -33.825 -20.201 38.113 1.00 90.81 193 THR A CA 1
ATOM 1474 C C . THR A 1 193 ? -32.692 -19.832 37.155 1.00 90.81 193 THR A C 1
ATOM 1476 O O . THR A 1 193 ? -32.347 -18.658 37.052 1.00 90.81 193 THR A O 1
ATOM 1479 N N . ALA A 1 194 ? -32.180 -20.817 36.413 1.00 90.38 194 ALA A N 1
ATOM 1480 C CA . ALA A 1 194 ? -31.323 -20.627 35.247 1.00 90.38 194 ALA A CA 1
ATOM 1481 C C . ALA A 1 194 ? -32.075 -21.130 33.995 1.00 90.38 194 ALA A C 1
ATOM 1483 O O . ALA A 1 194 ? -32.174 -22.342 33.790 1.00 90.38 194 ALA A O 1
ATOM 1484 N N . PRO A 1 195 ? -32.715 -20.246 33.206 1.00 89.88 195 PRO A N 1
ATOM 1485 C CA . PRO A 1 195 ? -33.458 -20.658 32.019 1.00 89.88 195 PRO A CA 1
ATOM 1486 C C . PRO A 1 195 ? -32.519 -21.072 30.877 1.00 89.88 195 PRO A C 1
ATOM 1488 O O . PRO A 1 195 ? -31.385 -20.614 30.791 1.00 89.88 195 PRO A O 1
ATOM 1491 N N . CYS A 1 196 ? -33.017 -21.907 29.963 1.00 91.12 196 CYS A N 1
ATOM 1492 C CA . CYS A 1 196 ? -32.308 -22.224 28.725 1.00 91.12 196 CYS A CA 1
ATOM 1493 C C . CYS A 1 196 ? -32.294 -21.009 27.776 1.00 91.12 196 CYS A C 1
ATOM 1495 O O . CYS A 1 196 ? -33.361 -20.510 27.418 1.00 91.12 196 CYS A O 1
ATOM 1497 N N . THR A 1 197 ? -31.104 -20.563 27.363 1.00 86.62 197 THR A N 1
ATOM 1498 C CA . THR A 1 197 ? -30.870 -19.386 26.492 1.00 86.62 197 THR A CA 1
ATOM 1499 C C . THR A 1 197 ? -30.108 -19.729 25.208 1.00 86.62 197 THR A C 1
ATOM 1501 O O . THR A 1 197 ? -29.588 -18.854 24.528 1.00 86.62 197 THR A O 1
ATOM 1504 N N . GLN A 1 198 ? -30.001 -21.015 24.866 1.00 86.12 198 GLN A N 1
ATOM 1505 C CA . GLN A 1 198 ? -29.089 -21.468 23.815 1.00 86.12 198 GLN A CA 1
ATOM 1506 C C . GLN A 1 198 ? -29.370 -20.849 22.433 1.00 86.12 198 GLN A C 1
ATOM 1508 O O . GLN A 1 198 ? -28.433 -20.699 21.655 1.00 86.12 198 GLN A O 1
ATOM 1513 N N . ASP A 1 199 ? -30.623 -20.526 22.105 1.00 86.44 199 ASP A N 1
ATOM 1514 C CA . ASP A 1 199 ? -31.042 -20.125 20.752 1.00 86.44 199 ASP A CA 1
ATOM 1515 C C . ASP A 1 199 ? -30.437 -18.785 20.297 1.00 86.44 199 ASP A C 1
ATOM 1517 O O . ASP A 1 199 ? -30.367 -18.527 19.096 1.00 86.44 199 ASP A O 1
ATOM 1521 N N . ASP A 1 200 ? -29.947 -17.974 21.237 1.00 80.69 200 ASP A N 1
ATOM 1522 C CA . ASP A 1 200 ? -29.402 -16.639 20.978 1.00 80.69 200 ASP A CA 1
ATOM 1523 C C . ASP A 1 200 ? -27.907 -16.651 20.582 1.00 80.69 200 ASP A C 1
ATOM 1525 O O . ASP A 1 200 ? -27.351 -15.602 20.263 1.00 80.69 200 ASP A O 1
ATOM 1529 N N . PHE A 1 201 ? -27.243 -17.819 20.577 1.00 84.69 201 PHE A N 1
ATOM 1530 C CA . PHE A 1 201 ? -25.781 -17.921 20.439 1.00 84.69 201 PHE A CA 1
ATOM 1531 C C . PHE A 1 201 ? -25.305 -18.834 19.301 1.00 84.69 201 PHE A C 1
ATOM 1533 O O . PHE A 1 201 ? -25.939 -19.846 18.975 1.00 84.69 201 PHE A O 1
ATOM 1540 N N . LEU A 1 202 ? -24.121 -18.514 18.757 1.00 84.00 202 LEU A N 1
ATOM 1541 C CA . LEU A 1 202 ? -23.406 -19.342 17.781 1.00 84.00 202 LEU A CA 1
ATOM 1542 C C . LEU A 1 202 ? -23.093 -20.740 18.335 1.00 84.00 202 LEU A C 1
ATOM 1544 O O . LEU A 1 202 ? -22.795 -20.925 19.517 1.00 84.00 202 LEU A O 1
ATOM 1548 N N . LYS A 1 203 ? -23.147 -21.736 17.445 1.00 87.44 203 LYS A N 1
ATOM 1549 C CA . LYS A 1 203 ? -22.891 -23.146 17.767 1.00 87.44 203 LYS A CA 1
ATOM 1550 C C . LYS A 1 203 ? -21.475 -23.516 17.354 1.00 87.44 203 LYS A C 1
ATOM 1552 O O . LYS A 1 203 ? -21.202 -23.637 16.158 1.00 87.44 203 LYS A O 1
ATOM 1557 N N . TYR A 1 204 ? -20.604 -23.705 18.341 1.00 85.88 204 TYR A N 1
ATOM 1558 C CA . TYR A 1 204 ? -19.169 -23.921 18.131 1.00 85.88 204 TYR A CA 1
ATOM 1559 C C . TYR A 1 204 ? -18.817 -25.359 17.799 1.00 85.88 204 TYR A C 1
ATOM 1561 O O . TYR A 1 204 ? -17.887 -25.617 17.041 1.00 85.88 204 TYR A O 1
ATOM 1569 N N . ALA A 1 205 ? -19.562 -26.307 18.356 1.00 86.81 205 ALA A N 1
ATOM 1570 C CA . ALA A 1 205 ? -19.252 -27.709 18.178 1.00 86.81 205 ALA A CA 1
ATOM 1571 C C . ALA A 1 205 ? -20.530 -28.550 18.213 1.00 86.81 205 ALA A C 1
ATOM 1573 O O . ALA A 1 205 ? -21.439 -28.311 19.009 1.00 86.81 205 ALA A O 1
ATOM 1574 N N . THR A 1 206 ? -20.609 -29.549 17.336 1.00 89.31 206 THR A N 1
ATOM 1575 C CA . THR A 1 206 ? -21.734 -30.493 17.261 1.00 89.31 206 THR A CA 1
ATOM 1576 C C . THR A 1 206 ? -21.209 -31.918 17.186 1.00 89.31 206 THR A C 1
ATOM 1578 O O . THR A 1 206 ? -20.090 -32.160 16.739 1.00 89.31 206 THR A O 1
ATOM 1581 N N . ILE A 1 207 ? -22.020 -32.878 17.621 1.00 91.00 207 ILE A N 1
ATOM 1582 C CA . ILE A 1 207 ? -21.693 -34.304 17.507 1.00 91.00 207 ILE A CA 1
ATOM 1583 C C . ILE A 1 207 ? -22.674 -34.984 16.562 1.00 91.00 207 ILE A C 1
ATOM 1585 O O . ILE A 1 207 ? -23.820 -34.563 16.430 1.00 91.00 207 ILE A O 1
ATOM 1589 N N . THR A 1 208 ? -22.259 -36.088 15.948 1.00 89.62 208 THR A N 1
ATOM 1590 C CA . THR A 1 208 ? -23.158 -36.907 15.110 1.00 89.62 208 THR A CA 1
ATOM 1591 C C . THR A 1 208 ? -23.797 -38.055 15.895 1.00 89.62 208 THR A C 1
ATOM 1593 O O . THR A 1 208 ? -24.830 -38.600 15.503 1.00 89.62 208 THR A O 1
ATOM 1596 N N . GLY A 1 209 ? -23.217 -38.398 17.044 1.00 91.50 209 GLY A N 1
ATOM 1597 C CA . GLY A 1 209 ? -23.685 -39.448 17.938 1.00 91.50 209 GLY A CA 1
ATOM 1598 C C . GLY A 1 209 ? -22.678 -39.716 19.050 1.00 91.50 209 GLY A C 1
ATOM 1599 O O . GLY A 1 209 ? -21.788 -38.909 19.299 1.00 91.50 209 GLY A O 1
ATOM 1600 N N . TRP A 1 210 ? -22.814 -40.860 19.708 1.00 92.56 210 TRP A N 1
ATOM 1601 C CA . TRP A 1 210 ? -21.893 -41.359 20.729 1.00 92.56 210 TRP A CA 1
ATOM 1602 C C . TRP A 1 210 ? -21.893 -42.889 20.705 1.00 92.56 210 TRP A C 1
ATOM 1604 O O . TRP A 1 210 ? -22.835 -43.517 20.215 1.00 92.56 210 TRP A O 1
ATOM 1614 N N . ASN A 1 211 ? -20.828 -43.491 21.222 1.00 91.06 211 ASN A N 1
ATOM 1615 C CA . ASN A 1 211 ? -20.658 -44.932 21.338 1.00 91.06 211 ASN A CA 1
ATOM 1616 C C . ASN A 1 211 ? -20.690 -45.353 22.801 1.00 91.06 211 ASN A C 1
ATOM 1618 O O . ASN A 1 211 ? -20.193 -44.645 23.675 1.00 91.06 211 ASN A O 1
ATOM 1622 N N . TYR A 1 212 ? -21.202 -46.555 23.036 1.00 90.50 212 TYR A N 1
ATOM 1623 C CA . TYR A 1 212 ? -21.082 -47.241 24.314 1.00 90.50 212 TYR A CA 1
ATOM 1624 C C . TYR A 1 212 ? -19.892 -48.191 24.263 1.00 90.50 212 TYR A C 1
ATOM 1626 O O . TYR A 1 212 ? -19.781 -48.997 23.333 1.00 90.50 212 TYR A O 1
ATOM 1634 N N . ILE A 1 213 ? -19.000 -48.082 25.242 1.00 90.75 213 ILE A N 1
ATOM 1635 C CA . ILE A 1 213 ? -17.758 -48.853 25.302 1.00 90.75 213 ILE A CA 1
ATOM 1636 C C . ILE A 1 213 ? -17.917 -49.938 26.362 1.00 90.75 213 ILE A C 1
ATOM 1638 O O . ILE A 1 213 ? -18.458 -49.707 27.443 1.00 90.75 213 ILE A O 1
ATOM 1642 N N . ALA A 1 214 ? -17.479 -51.152 26.032 1.00 87.81 214 ALA A N 1
ATOM 1643 C CA . ALA A 1 214 ? -17.522 -52.256 26.977 1.00 87.81 214 ALA A CA 1
ATOM 1644 C C . ALA A 1 214 ? -16.597 -51.966 28.168 1.00 87.81 214 ALA A C 1
ATOM 1646 O O . ALA A 1 214 ? -15.516 -51.412 27.981 1.00 87.81 214 ALA A O 1
ATOM 1647 N N . ASN A 1 215 ? -16.995 -52.407 29.365 1.00 87.50 215 ASN A N 1
ATOM 1648 C CA . ASN A 1 215 ? -16.134 -52.391 30.549 1.00 87.50 215 ASN A CA 1
ATOM 1649 C C . ASN A 1 215 ? -15.023 -53.449 30.416 1.00 87.50 215 ASN A C 1
ATOM 1651 O O . ASN A 1 215 ? -15.064 -54.515 31.031 1.00 87.50 215 ASN A O 1
ATOM 1655 N N . ASP A 1 216 ? -14.085 -53.177 29.520 1.00 90.81 216 ASP A N 1
ATOM 1656 C CA . ASP A 1 216 ? -12.928 -53.986 29.192 1.00 90.81 216 ASP A CA 1
ATOM 1657 C C . ASP A 1 216 ? -11.745 -53.045 28.959 1.00 90.81 216 ASP A C 1
ATOM 1659 O O . ASP A 1 216 ? -11.835 -52.080 28.195 1.00 90.81 216 ASP A O 1
ATOM 1663 N N . VAL A 1 217 ? -10.621 -53.335 29.616 1.00 93.19 217 VAL A N 1
ATOM 1664 C CA . VAL A 1 217 ? -9.433 -52.472 29.583 1.00 93.19 217 VAL A CA 1
ATOM 1665 C C . VAL A 1 217 ? -8.941 -52.266 28.151 1.00 93.19 217 VAL A C 1
ATOM 1667 O O . VAL A 1 217 ? -8.565 -51.156 27.785 1.00 93.19 217 VAL A O 1
ATOM 1670 N N . ALA A 1 218 ? -8.959 -53.302 27.311 1.00 91.50 218 ALA A N 1
ATOM 1671 C CA . ALA A 1 218 ? -8.473 -53.177 25.944 1.00 91.50 218 ALA A CA 1
ATOM 1672 C C . ALA A 1 218 ? -9.423 -52.345 25.069 1.00 91.50 218 ALA A C 1
ATOM 1674 O O . ALA A 1 218 ? -8.954 -51.561 24.245 1.00 91.50 218 ALA A O 1
ATOM 1675 N N . GLN A 1 219 ? -10.738 -52.467 25.267 1.00 92.38 219 GLN A N 1
ATOM 1676 C CA . GLN A 1 219 ? -11.739 -51.660 24.560 1.00 92.38 219 GLN A CA 1
ATOM 1677 C C . GLN A 1 219 ? -11.665 -50.177 24.937 1.00 92.38 219 GLN A C 1
ATOM 1679 O O . GLN A 1 219 ? -11.662 -49.329 24.046 1.00 92.38 219 GLN A O 1
ATOM 1684 N N . ILE A 1 220 ? -11.540 -49.859 26.229 1.00 94.62 220 ILE A N 1
ATOM 1685 C CA . ILE A 1 220 ? -11.402 -48.470 26.695 1.00 94.62 220 ILE A CA 1
ATOM 1686 C C . ILE A 1 220 ? -10.093 -47.865 26.170 1.00 94.62 220 ILE A C 1
ATOM 1688 O O . ILE A 1 220 ? -10.110 -46.767 25.623 1.00 94.62 220 ILE A O 1
ATOM 1692 N N . LYS A 1 221 ? -8.970 -48.596 26.215 1.00 94.81 221 LYS A N 1
ATOM 1693 C CA . LYS A 1 221 ? -7.700 -48.133 25.620 1.00 94.81 221 LYS A CA 1
ATOM 1694 C C . LYS A 1 221 ? -7.779 -47.910 24.115 1.00 94.81 221 LYS A C 1
ATOM 1696 O O . LYS A 1 221 ? -7.167 -46.969 23.613 1.00 94.81 221 LYS A O 1
ATOM 1701 N N . ALA A 1 222 ? -8.491 -48.780 23.400 1.00 92.38 222 ALA A N 1
ATOM 1702 C CA . ALA A 1 222 ? -8.691 -48.639 21.963 1.00 92.38 222 ALA A CA 1
ATOM 1703 C C . ALA A 1 222 ? -9.524 -47.390 21.639 1.00 92.38 222 ALA A C 1
ATOM 1705 O O . ALA A 1 222 ? -9.175 -46.658 20.718 1.00 92.38 222 ALA A O 1
ATOM 1706 N N . ALA A 1 223 ? -10.566 -47.106 22.424 1.00 92.75 223 ALA A N 1
ATOM 1707 C CA . ALA A 1 223 ? -11.336 -45.870 22.303 1.00 92.75 223 ALA A CA 1
ATOM 1708 C C . ALA A 1 223 ? -10.497 -44.626 22.642 1.00 92.75 223 ALA A C 1
ATOM 1710 O O . ALA A 1 223 ? -10.575 -43.621 21.936 1.00 92.75 223 ALA A O 1
ATOM 1711 N N . LEU A 1 224 ? -9.633 -44.709 23.661 1.00 94.81 224 LEU A N 1
ATOM 1712 C CA . LEU A 1 224 ? -8.754 -43.606 24.060 1.00 94.81 224 LEU A CA 1
ATOM 1713 C C . LEU A 1 224 ? -7.776 -43.169 22.962 1.00 94.81 224 LEU A C 1
ATOM 1715 O O . LEU A 1 224 ? -7.321 -42.031 22.996 1.00 94.81 224 LEU A O 1
ATOM 1719 N N . GLN A 1 225 ? -7.497 -44.014 21.960 1.00 91.94 225 GLN A N 1
ATOM 1720 C CA . GLN A 1 225 ? -6.644 -43.640 20.823 1.00 91.94 225 GLN A CA 1
ATOM 1721 C C . GLN A 1 225 ? -7.226 -42.502 19.972 1.00 91.94 225 GLN A C 1
ATOM 1723 O O . GLN A 1 225 ? -6.485 -41.874 19.223 1.00 91.94 225 GLN A O 1
ATOM 1728 N N . THR A 1 226 ? -8.535 -42.243 20.056 1.00 89.50 226 THR A N 1
ATOM 1729 C CA . THR A 1 226 ? -9.208 -41.187 19.278 1.00 89.50 226 THR A CA 1
ATOM 1730 C C . THR A 1 226 ? -9.712 -40.017 20.121 1.00 89.50 226 THR A C 1
ATOM 1732 O O . THR A 1 226 ? -10.226 -39.059 19.552 1.00 89.50 226 THR A O 1
ATOM 1735 N N . GLY A 1 227 ? -9.598 -40.099 21.448 1.00 93.75 227 GLY A N 1
ATOM 1736 C CA . GLY A 1 227 ? -10.000 -39.045 22.380 1.00 93.75 227 GLY A CA 1
ATOM 1737 C C . GLY A 1 227 ? -10.419 -39.590 23.752 1.00 93.75 227 GLY A C 1
ATOM 1738 O O . GLY A 1 227 ? -10.511 -40.808 23.917 1.00 93.75 227 GLY A O 1
ATOM 1739 N N . PRO A 1 228 ? -10.678 -38.722 24.743 1.00 97.12 228 PRO A N 1
ATOM 1740 C CA . PRO A 1 228 ? -11.117 -39.116 26.085 1.00 97.12 228 PRO A CA 1
ATOM 1741 C C . PRO A 1 228 ? -12.419 -39.937 26.123 1.00 97.12 228 PRO A C 1
ATOM 1743 O O . PRO A 1 228 ? -13.151 -40.016 25.137 1.00 97.12 228 PRO A O 1
ATOM 1746 N N . VAL A 1 229 ? -12.690 -40.581 27.264 1.00 97.00 229 VAL A N 1
ATOM 1747 C CA . VAL A 1 229 ? -13.855 -41.464 27.483 1.00 97.00 229 VAL A CA 1
ATOM 1748 C C . VAL A 1 229 ? -14.522 -41.127 28.815 1.00 97.00 229 VAL A C 1
ATOM 1750 O O . VAL A 1 229 ? -13.871 -41.183 29.859 1.00 97.00 229 VAL A O 1
ATOM 1753 N N . CYS A 1 230 ? -15.820 -40.822 28.823 1.00 96.69 230 CYS A N 1
ATOM 1754 C CA . CYS A 1 230 ? -16.568 -40.683 30.075 1.00 96.69 230 CYS A CA 1
ATOM 1755 C C . CYS A 1 230 ? -16.725 -42.045 30.761 1.00 96.69 230 CYS A C 1
ATOM 1757 O O . CYS A 1 230 ? -16.967 -43.054 30.102 1.00 96.69 230 CYS A O 1
ATOM 1759 N N . THR A 1 231 ? -16.639 -42.081 32.090 1.00 95.81 231 THR A N 1
ATOM 1760 C CA . THR A 1 231 ? -16.887 -43.282 32.902 1.00 95.81 231 THR A CA 1
ATOM 1761 C C . THR A 1 231 ? -17.622 -42.919 34.180 1.00 95.81 231 THR A C 1
ATOM 1763 O O . THR A 1 231 ? -17.429 -41.838 34.740 1.00 95.81 231 THR A O 1
ATOM 1766 N N . ALA A 1 232 ? -18.425 -43.854 34.678 1.00 95.19 232 ALA A N 1
ATOM 1767 C CA . ALA A 1 232 ? -18.913 -43.795 36.045 1.00 95.19 232 ALA A CA 1
ATOM 1768 C C . ALA A 1 232 ? -17.858 -44.358 37.011 1.00 95.19 232 ALA A C 1
ATOM 1770 O O . ALA A 1 232 ? -17.046 -45.212 36.635 1.00 95.19 232 ALA A O 1
ATOM 1771 N N . ILE A 1 233 ? -17.868 -43.856 38.244 1.00 95.62 233 ILE A N 1
ATOM 1772 C CA . ILE A 1 233 ? -16.994 -44.284 39.338 1.00 95.62 233 ILE A CA 1
ATOM 1773 C C . ILE A 1 233 ? -17.749 -44.211 40.675 1.00 95.62 233 ILE A C 1
ATOM 1775 O O . ILE A 1 233 ? -18.692 -43.429 40.845 1.00 95.62 233 ILE A O 1
ATOM 1779 N N . ASP A 1 234 ? -17.371 -45.065 41.621 1.00 95.38 234 ASP A N 1
ATOM 1780 C CA . ASP A 1 234 ? -17.790 -44.968 43.018 1.00 95.38 234 ASP A CA 1
ATOM 1781 C C . ASP A 1 234 ? -16.914 -43.948 43.756 1.00 95.38 234 ASP A C 1
ATOM 1783 O O . ASP A 1 234 ? -15.778 -44.235 44.137 1.00 95.38 234 ASP A O 1
ATOM 1787 N N . ALA A 1 235 ? -17.444 -42.740 43.943 1.00 93.62 235 ALA A N 1
ATOM 1788 C CA . ALA A 1 235 ? -16.747 -41.652 44.616 1.00 93.62 235 ALA A CA 1
ATOM 1789 C C . ALA A 1 235 ? -17.040 -41.635 46.129 1.00 93.62 235 ALA A C 1
ATOM 1791 O O . ALA A 1 235 ? -17.601 -40.672 46.661 1.00 93.62 235 ALA A O 1
ATOM 1792 N N . GLY A 1 236 ? -16.681 -42.710 46.832 1.00 91.31 236 GLY A N 1
ATOM 1793 C CA . GLY A 1 236 ? -16.824 -42.831 48.289 1.00 91.31 236 GLY A CA 1
ATOM 1794 C C . GLY A 1 236 ? -15.885 -41.922 49.111 1.00 91.31 236 GLY A C 1
ATOM 1795 O O . GLY A 1 236 ? -15.137 -41.117 48.550 1.00 91.31 236 GLY A O 1
ATOM 1796 N N . PRO A 1 237 ? -15.893 -42.042 50.454 1.00 91.44 237 PRO A N 1
ATOM 1797 C CA . PRO A 1 237 ? -15.023 -41.265 51.346 1.00 91.44 237 PRO A CA 1
ATOM 1798 C C . PRO A 1 237 ? -13.526 -41.383 51.019 1.00 91.44 237 PRO A C 1
ATOM 1800 O O . PRO A 1 237 ? -12.798 -40.399 51.108 1.00 91.44 237 PRO A O 1
ATOM 1803 N N . GLU A 1 238 ? -13.066 -42.563 50.597 1.00 94.44 238 GLU A N 1
ATOM 1804 C CA . GLU A 1 238 ? -11.688 -42.814 50.162 1.00 94.44 238 GLU A CA 1
ATOM 1805 C C . GLU A 1 238 ? -11.329 -42.023 48.903 1.00 94.44 238 GLU A C 1
ATOM 1807 O O . GLU A 1 238 ? -10.213 -41.527 48.790 1.00 94.44 238 GLU A O 1
ATOM 1812 N N . PHE A 1 239 ? -12.268 -41.909 47.958 1.00 95.12 239 PHE A N 1
ATOM 1813 C CA . PHE A 1 239 ? -12.074 -41.131 46.736 1.00 95.12 239 PHE A CA 1
ATOM 1814 C C . PHE A 1 239 ? -12.003 -39.638 47.059 1.00 95.12 239 PHE A C 1
ATOM 1816 O O . PHE A 1 239 ? -11.119 -38.946 46.572 1.00 95.12 239 PHE A O 1
ATOM 1823 N N . GLU A 1 240 ? -12.898 -39.144 47.922 1.00 94.31 240 GLU A N 1
ATOM 1824 C CA . GLU A 1 240 ? -12.896 -37.744 48.365 1.00 94.31 240 GLU A CA 1
ATOM 1825 C C . GLU A 1 240 ? -11.596 -37.351 49.082 1.00 94.31 240 GLU A C 1
ATOM 1827 O O . GLU A 1 240 ? -11.112 -36.234 48.905 1.00 94.31 240 GLU A O 1
ATOM 1832 N N . ALA A 1 241 ? -11.022 -38.277 49.853 1.00 95.00 241 ALA A N 1
ATOM 1833 C CA . ALA A 1 241 ? -9.770 -38.086 50.578 1.00 95.00 241 ALA A CA 1
ATOM 1834 C C . ALA A 1 241 ? -8.507 -38.274 49.718 1.00 95.00 241 ALA A C 1
ATOM 1836 O O . ALA A 1 241 ? -7.406 -38.116 50.240 1.00 95.00 241 ALA A O 1
ATOM 1837 N N . TYR A 1 242 ? -8.619 -38.641 48.438 1.00 96.50 242 TYR A N 1
ATOM 1838 C CA . TYR A 1 242 ? -7.458 -38.933 47.595 1.00 96.50 242 TYR A CA 1
ATOM 1839 C C . TYR A 1 242 ? -6.538 -37.709 47.434 1.00 96.50 242 TYR A C 1
ATOM 1841 O O . TYR A 1 242 ? -6.962 -36.640 46.985 1.00 96.50 242 TYR A O 1
ATOM 1849 N N . GLY A 1 243 ? -5.256 -37.881 47.768 1.00 93.38 243 GLY A N 1
ATOM 1850 C CA . GLY A 1 243 ? -4.204 -36.867 47.635 1.00 93.38 243 GLY A CA 1
ATOM 1851 C C . GLY A 1 243 ? -3.149 -37.166 46.570 1.00 93.38 243 GLY A C 1
ATOM 1852 O O . GLY A 1 243 ? -2.506 -36.238 46.081 1.00 93.38 243 GLY A O 1
ATOM 1853 N N . GLY A 1 244 ? -2.985 -38.429 46.173 1.00 94.31 244 GLY A N 1
ATOM 1854 C CA . GLY A 1 244 ? -1.987 -38.850 45.189 1.00 94.31 244 GLY A CA 1
ATOM 1855 C C . GLY A 1 244 ? -1.712 -40.354 45.226 1.00 94.31 244 GLY A C 1
ATOM 1856 O O . GLY A 1 244 ? -2.183 -41.056 46.117 1.00 94.31 244 GLY A O 1
ATOM 1857 N N . GLY A 1 245 ? -0.924 -40.853 44.274 1.00 93.44 245 GLY A N 1
ATOM 1858 C CA . GLY A 1 245 ? -0.560 -42.272 44.192 1.00 93.44 245 GLY A CA 1
ATOM 1859 C C . GLY A 1 245 ? -1.604 -43.127 43.469 1.00 93.44 245 GLY A C 1
ATOM 1860 O O . GLY A 1 245 ? -2.415 -42.620 42.708 1.00 93.44 245 GLY A O 1
ATOM 1861 N N . CYS A 1 246 ? -1.575 -44.442 43.678 1.00 94.69 246 CYS A N 1
ATOM 1862 C CA . CYS A 1 246 ? -2.454 -45.361 42.954 1.00 94.69 246 CYS A CA 1
ATOM 1863 C C . CYS A 1 246 ? -3.727 -45.655 43.752 1.00 94.69 246 CYS A C 1
ATOM 1865 O O . CYS A 1 246 ? -3.667 -46.334 44.778 1.00 94.69 246 CYS A O 1
ATOM 1867 N N . TYR A 1 247 ? -4.881 -45.201 43.261 1.00 97.06 247 TYR A N 1
ATOM 1868 C CA . TYR A 1 247 ? -6.175 -45.530 43.852 1.00 97.06 247 TYR A CA 1
ATOM 1869 C C . TYR A 1 247 ? -6.604 -46.955 43.468 1.00 97.06 247 TYR A C 1
ATOM 1871 O O . TYR A 1 247 ? -7.024 -47.219 42.340 1.00 97.06 247 TYR A O 1
ATOM 1879 N N . ASP A 1 248 ? -6.499 -47.883 44.416 1.00 95.62 248 ASP A N 1
ATOM 1880 C CA . ASP A 1 248 ? -6.723 -49.328 44.257 1.00 95.62 248 ASP A CA 1
ATOM 1881 C C . ASP A 1 248 ? -7.843 -49.875 45.170 1.00 95.62 248 ASP A C 1
ATOM 1883 O O . ASP A 1 248 ? -7.936 -51.078 45.432 1.00 95.62 248 ASP A O 1
ATOM 1887 N N . VAL A 1 249 ? -8.753 -48.995 45.607 1.00 95.62 249 VAL A N 1
ATOM 1888 C CA . VAL A 1 249 ? -9.927 -49.348 46.420 1.00 95.62 249 VAL A CA 1
ATOM 1889 C C . VAL A 1 249 ? -10.960 -50.120 45.576 1.00 95.62 249 VAL A C 1
ATOM 1891 O O . VAL A 1 249 ? -11.344 -49.654 44.497 1.00 95.62 249 VAL A O 1
ATOM 1894 N N . PRO A 1 250 ? -11.461 -51.287 46.030 1.00 93.38 250 PRO A N 1
ATOM 1895 C CA . PRO A 1 250 ? -12.544 -52.000 45.355 1.00 93.38 250 PRO A CA 1
ATOM 1896 C C . PRO A 1 250 ? -13.804 -51.141 45.223 1.00 93.38 250 PRO A C 1
ATOM 1898 O O . PRO A 1 250 ? -14.187 -50.442 46.156 1.00 93.38 250 PRO A O 1
ATOM 1901 N N . GLY A 1 251 ? -14.472 -51.215 44.074 1.00 86.50 251 GLY A N 1
ATOM 1902 C CA . GLY A 1 251 ? -15.662 -50.408 43.818 1.00 86.50 251 GLY A CA 1
ATOM 1903 C C . GLY A 1 251 ? -16.953 -50.943 44.429 1.00 86.50 251 GLY A C 1
ATOM 1904 O O . GLY A 1 251 ? -17.156 -52.156 44.537 1.00 86.50 251 GLY A O 1
ATOM 1905 N N . GLY A 1 252 ? -17.855 -50.022 44.759 1.00 88.50 252 GLY A N 1
ATOM 1906 C CA . GLY A 1 252 ? -19.251 -50.262 45.100 1.00 88.50 252 GLY A CA 1
ATOM 1907 C C . GLY A 1 252 ? -20.206 -49.705 44.041 1.00 88.50 252 GLY A C 1
ATOM 1908 O O . GLY A 1 252 ? -20.062 -49.967 42.842 1.00 88.50 252 GLY A O 1
ATOM 1909 N N . MET A 1 253 ? -21.232 -48.979 44.493 1.00 89.56 253 MET A N 1
ATOM 1910 C CA . MET A 1 253 ? -22.261 -48.394 43.630 1.00 89.56 253 MET A CA 1
ATOM 1911 C C . MET A 1 253 ? -21.771 -47.064 43.055 1.00 89.56 253 MET A C 1
ATOM 1913 O O . MET A 1 253 ? -21.521 -46.120 43.797 1.00 89.56 253 MET A O 1
ATOM 1917 N N . THR A 1 254 ? -21.682 -46.972 41.730 1.00 92.88 254 THR A N 1
ATOM 1918 C CA . THR A 1 254 ? -21.249 -45.746 41.054 1.00 92.88 254 THR A CA 1
ATOM 1919 C C . THR A 1 254 ? -22.231 -44.599 41.260 1.00 92.88 254 THR A C 1
ATOM 1921 O O . THR A 1 254 ? -23.435 -44.773 41.071 1.00 92.88 254 THR A O 1
ATOM 1924 N N . ASN A 1 255 ? -21.707 -43.426 41.599 1.00 93.38 255 ASN A N 1
ATOM 1925 C CA . ASN A 1 255 ? -22.478 -42.230 41.960 1.00 93.38 255 ASN A CA 1
ATOM 1926 C C . ASN A 1 255 ? -21.883 -40.934 41.374 1.00 93.38 255 ASN A C 1
ATOM 1928 O O . ASN A 1 255 ? -22.473 -39.860 41.512 1.00 93.38 255 ASN A O 1
ATOM 1932 N N . HIS A 1 256 ? -20.757 -41.031 40.663 1.00 95.88 256 HIS A N 1
ATOM 1933 C CA . HIS A 1 256 ? -20.057 -39.899 40.068 1.00 95.88 256 HIS A CA 1
ATOM 1934 C C . HIS A 1 256 ? -19.656 -40.201 38.623 1.00 95.88 256 HIS A C 1
ATOM 1936 O O . HIS A 1 256 ? -19.353 -41.351 38.296 1.00 95.88 256 HIS A O 1
ATOM 1942 N N . LEU A 1 257 ? -19.669 -39.181 37.761 1.00 96.38 257 LEU A N 1
ATOM 1943 C CA . LEU A 1 257 ? -19.234 -39.287 36.367 1.00 96.38 257 LEU A CA 1
ATOM 1944 C C . LEU A 1 257 ? -17.977 -38.442 36.158 1.00 96.38 257 LEU A C 1
ATOM 1946 O O . LEU A 1 257 ? -17.932 -37.281 36.556 1.00 96.38 257 LEU A O 1
ATOM 1950 N N . VAL A 1 258 ? -16.965 -39.039 35.537 1.00 97.75 258 VAL A N 1
ATOM 1951 C CA . VAL A 1 258 ? -15.630 -38.457 35.342 1.00 97.75 258 VAL A CA 1
ATOM 1952 C C . VAL A 1 258 ? -15.113 -38.768 33.938 1.00 97.75 258 VAL A C 1
ATOM 1954 O O . VAL A 1 258 ? -15.704 -39.574 33.213 1.00 97.75 258 VAL A O 1
ATOM 1957 N N . LEU A 1 259 ? -14.007 -38.137 33.540 1.00 98.25 259 LEU A N 1
ATOM 1958 C CA . LEU A 1 259 ? -13.431 -38.291 32.204 1.00 98.25 259 LEU A CA 1
ATOM 1959 C C . LEU A 1 259 ? -12.083 -39.015 32.267 1.00 98.25 259 LEU A C 1
ATOM 1961 O O . LEU A 1 259 ? -11.131 -38.504 32.852 1.00 98.25 259 LEU A O 1
ATOM 1965 N N . ILE A 1 260 ? -11.975 -40.187 31.643 1.00 98.38 260 ILE A N 1
ATOM 1966 C CA . ILE A 1 260 ? -10.694 -40.868 31.429 1.00 98.38 260 ILE A CA 1
ATOM 1967 C C . ILE A 1 260 ? -9.967 -40.146 30.295 1.00 98.38 260 ILE A C 1
ATOM 1969 O O . ILE A 1 260 ? -10.450 -40.117 29.163 1.00 98.38 260 ILE A O 1
ATOM 1973 N N . VAL A 1 261 ? -8.799 -39.586 30.595 1.00 98.25 261 VAL A N 1
ATOM 1974 C CA . VAL A 1 261 ? -7.961 -38.832 29.645 1.00 98.25 261 VAL A CA 1
ATOM 1975 C C . VAL A 1 261 ? -6.690 -39.586 29.257 1.00 98.25 261 VAL A C 1
ATOM 1977 O O . VAL A 1 261 ? -5.906 -39.115 28.439 1.00 98.25 261 VAL A O 1
ATOM 1980 N N . GLY A 1 262 ? -6.469 -40.766 29.831 1.00 97.81 262 GLY A N 1
ATOM 1981 C CA . GLY A 1 262 ? -5.266 -41.540 29.582 1.00 97.81 262 GLY A CA 1
ATOM 1982 C C . GLY A 1 262 ? -5.180 -42.815 30.407 1.00 97.81 262 GLY A C 1
ATOM 1983 O O . GLY A 1 262 ? -6.096 -43.164 31.156 1.00 97.81 262 GLY A O 1
ATOM 1984 N N . TYR A 1 263 ? -4.063 -43.515 30.256 1.00 97.44 263 TYR A N 1
ATOM 1985 C CA . TYR A 1 263 ? -3.717 -44.718 30.998 1.00 97.44 263 TYR A CA 1
ATOM 1986 C C . TYR A 1 263 ? -2.198 -44.943 31.040 1.00 97.44 263 TYR A C 1
ATOM 1988 O O . TYR A 1 263 ? -1.474 -44.502 30.147 1.00 97.44 263 TYR A O 1
ATOM 1996 N N . ASP A 1 264 ? -1.713 -45.697 32.027 1.00 96.81 264 ASP A N 1
ATOM 1997 C CA . ASP A 1 264 ? -0.336 -46.214 32.071 1.00 96.81 264 ASP A CA 1
ATOM 1998 C C . ASP A 1 264 ? -0.315 -47.637 32.643 1.00 96.81 264 ASP A C 1
ATOM 2000 O O . ASP A 1 264 ? -0.693 -47.865 33.788 1.00 96.81 264 ASP A O 1
ATOM 2004 N N . ASP A 1 265 ? 0.169 -48.602 31.860 1.00 95.56 265 ASP A N 1
ATOM 2005 C CA . ASP A 1 265 ? 0.283 -50.018 32.237 1.00 95.56 265 ASP A CA 1
ATOM 2006 C C . ASP A 1 265 ? 1.370 -50.304 33.269 1.00 95.56 265 ASP A C 1
ATOM 2008 O O . ASP A 1 265 ? 1.397 -51.377 33.872 1.00 95.56 265 ASP A O 1
ATOM 2012 N N . ARG A 1 266 ? 2.284 -49.358 33.477 1.00 94.50 266 ARG A N 1
ATOM 2013 C CA . ARG A 1 266 ? 3.384 -49.470 34.443 1.00 94.50 266 ARG A CA 1
ATOM 2014 C C . ARG A 1 266 ? 3.003 -48.889 35.802 1.00 94.50 266 ARG A C 1
ATOM 2016 O O . ARG A 1 266 ? 3.675 -49.197 36.788 1.00 94.50 266 ARG A O 1
ATOM 2023 N N . ALA A 1 267 ? 1.951 -48.071 35.858 1.00 93.31 267 ALA A N 1
ATOM 2024 C CA . ALA A 1 267 ? 1.433 -47.506 37.096 1.00 93.31 267 ALA A CA 1
ATOM 2025 C C . ALA A 1 267 ? 0.886 -48.603 38.024 1.00 93.31 267 ALA A C 1
ATOM 2027 O O . ALA A 1 267 ? 0.743 -49.768 37.632 1.00 93.31 267 ALA A O 1
ATOM 2028 N N . CYS A 1 268 ? 0.608 -48.242 39.279 1.00 92.88 268 CYS A N 1
ATOM 2029 C CA . CYS A 1 268 ? 0.054 -49.170 40.270 1.00 92.88 268 CYS A CA 1
ATOM 2030 C C . CYS A 1 268 ? 0.871 -50.468 40.412 1.00 92.88 268 CYS A C 1
ATOM 2032 O O . CYS A 1 268 ? 0.324 -51.568 40.384 1.00 92.88 268 CYS A O 1
ATOM 2034 N N . ASN A 1 269 ? 2.202 -50.359 40.502 1.00 89.00 269 ASN A N 1
ATOM 2035 C CA . ASN A 1 269 ? 3.121 -51.504 40.595 1.00 89.00 269 ASN A CA 1
ATOM 2036 C C . ASN A 1 269 ? 3.016 -52.503 39.418 1.00 89.00 269 ASN A C 1
ATOM 2038 O O . ASN A 1 269 ? 3.241 -53.701 39.593 1.00 89.00 269 ASN A O 1
ATOM 2042 N N . GLY A 1 270 ? 2.690 -52.018 38.215 1.00 90.31 270 GLY A N 1
ATOM 2043 C CA . GLY A 1 270 ? 2.516 -52.841 37.014 1.00 90.31 270 GLY A CA 1
ATOM 2044 C C . GLY A 1 270 ? 1.124 -53.460 36.857 1.00 90.31 270 GLY A C 1
ATOM 2045 O O . GLY A 1 270 ? 0.921 -54.253 35.939 1.00 90.31 270 GLY A O 1
ATOM 2046 N N . ASN A 1 271 ? 0.167 -53.107 37.725 1.00 92.31 271 ASN A N 1
ATOM 2047 C CA . ASN A 1 271 ? -1.244 -53.473 37.559 1.00 92.31 271 ASN A CA 1
ATOM 2048 C C . ASN A 1 271 ? -1.981 -52.546 36.578 1.00 92.31 271 ASN A C 1
ATOM 2050 O O . ASN A 1 271 ? -3.067 -52.891 36.114 1.00 92.31 271 ASN A O 1
ATOM 2054 N N . GLY A 1 272 ? -1.373 -51.402 36.256 1.00 95.56 272 GLY A N 1
ATOM 2055 C CA . GLY A 1 272 ? -1.878 -50.401 35.330 1.00 95.56 272 GLY A CA 1
ATOM 2056 C C . GLY A 1 272 ? -2.996 -49.526 35.901 1.00 95.56 272 GLY A C 1
ATOM 2057 O O . GLY A 1 272 ? -3.738 -49.940 36.795 1.00 95.56 272 GLY A O 1
ATOM 2058 N N . ALA A 1 273 ? -3.101 -48.299 35.391 1.00 97.19 273 ALA A N 1
ATOM 2059 C CA . ALA A 1 273 ? -4.030 -47.288 35.889 1.00 97.19 273 ALA A CA 1
ATOM 2060 C C . ALA A 1 273 ? -4.682 -46.468 34.771 1.00 97.19 273 ALA A C 1
ATOM 2062 O O . ALA A 1 273 ? -4.070 -46.216 33.734 1.00 97.19 273 ALA A O 1
ATOM 2063 N N . TRP A 1 274 ? -5.905 -46.008 35.025 1.00 97.88 274 TRP A N 1
ATOM 2064 C CA . TRP A 1 274 ? -6.572 -44.931 34.300 1.00 97.88 274 TRP A CA 1
ATOM 2065 C C . TRP A 1 274 ? -6.145 -43.575 34.859 1.00 97.88 274 TRP A C 1
ATOM 2067 O O . TRP A 1 274 ? -6.103 -43.402 36.074 1.00 97.88 274 TRP A O 1
ATOM 2077 N N . ILE A 1 275 ? -5.906 -42.605 33.979 1.00 97.94 275 ILE A N 1
ATOM 2078 C CA . ILE A 1 275 ? -5.693 -41.198 34.333 1.00 97.94 275 ILE A CA 1
ATOM 2079 C C . ILE A 1 275 ? -7.023 -40.477 34.130 1.00 97.94 275 ILE A C 1
ATOM 2081 O O . ILE A 1 275 ? -7.558 -40.463 33.018 1.00 97.94 275 ILE A O 1
ATOM 2085 N N . ILE A 1 276 ? -7.574 -39.901 35.195 1.00 98.19 276 ILE A N 1
ATOM 2086 C CA . ILE A 1 276 ? -8.945 -39.382 35.204 1.00 98.19 276 ILE A CA 1
ATOM 2087 C C . ILE A 1 276 ? -8.960 -37.902 35.574 1.00 98.19 276 ILE A C 1
ATOM 2089 O O . ILE A 1 276 ? -8.399 -37.514 36.598 1.00 98.19 276 ILE A O 1
ATOM 2093 N N . LYS A 1 277 ? -9.644 -37.090 34.761 1.00 98.38 277 LYS A N 1
ATOM 2094 C CA . LYS A 1 277 ? -9.984 -35.688 35.031 1.00 98.38 277 LYS A CA 1
ATOM 2095 C C . LYS A 1 277 ? -11.273 -35.626 35.853 1.00 98.38 277 LYS A C 1
ATOM 2097 O O . LYS A 1 277 ? -12.294 -36.189 35.446 1.00 98.38 277 LYS A O 1
ATOM 2102 N N . ASN A 1 278 ? -11.227 -34.942 36.995 1.00 97.56 278 ASN A N 1
ATOM 2103 C CA . ASN A 1 278 ? -12.382 -34.715 37.865 1.00 97.56 278 ASN A CA 1
ATOM 2104 C C . ASN A 1 278 ? -12.950 -33.289 37.690 1.00 97.56 278 ASN A C 1
ATOM 2106 O O . ASN A 1 278 ? -12.297 -32.408 37.134 1.00 97.56 278 ASN A O 1
ATOM 2110 N N . SER A 1 279 ? -14.166 -33.060 38.187 1.00 96.50 279 SER A N 1
ATOM 2111 C CA . SER A 1 279 ? -14.915 -31.794 38.124 1.00 96.50 279 SER A CA 1
ATOM 2112 C C . SER A 1 279 ? -15.037 -31.098 39.485 1.00 96.50 279 SER A C 1
ATOM 2114 O O . SER A 1 279 ? -15.952 -30.309 39.710 1.00 96.50 279 SER A O 1
ATOM 2116 N N . TRP A 1 280 ? -14.146 -31.409 40.428 1.00 96.44 280 TRP A N 1
ATOM 2117 C CA . TRP A 1 280 ? -14.157 -30.891 41.805 1.00 96.44 280 TRP A CA 1
ATOM 2118 C C . TRP A 1 280 ? -13.091 -29.809 42.048 1.00 96.44 280 TRP A C 1
ATOM 2120 O O . TRP A 1 280 ? -12.721 -29.524 43.186 1.00 96.44 280 TRP A O 1
ATOM 2130 N N . GLY A 1 281 ? -12.597 -29.188 40.973 1.00 95.31 281 GLY A N 1
ATOM 2131 C CA . GLY A 1 281 ? -11.545 -28.177 41.027 1.00 95.31 281 GLY A CA 1
ATOM 2132 C C . GLY A 1 281 ? -10.137 -28.749 41.221 1.00 95.31 281 GLY A C 1
ATOM 2133 O O . GLY A 1 281 ? -9.935 -29.934 41.488 1.00 95.31 281 GLY A O 1
ATOM 2134 N N . ALA A 1 282 ? -9.140 -27.874 41.078 1.00 94.31 282 ALA A N 1
ATOM 2135 C CA . ALA A 1 282 ? -7.726 -28.246 41.126 1.00 94.31 282 ALA A CA 1
ATOM 2136 C C . ALA A 1 282 ? -7.246 -28.703 42.521 1.00 94.31 282 ALA A C 1
ATOM 2138 O O . ALA A 1 282 ? -6.226 -29.382 42.627 1.00 94.31 282 ALA A O 1
ATOM 2139 N N . ASP A 1 283 ? -7.985 -28.375 43.587 1.00 93.38 283 ASP A N 1
ATOM 2140 C CA . ASP A 1 283 ? -7.660 -28.803 44.952 1.00 93.38 283 ASP A CA 1
ATOM 2141 C C . ASP A 1 283 ? -7.929 -30.296 45.194 1.00 93.38 283 ASP A C 1
ATOM 2143 O O . ASP A 1 283 ? -7.402 -30.871 46.150 1.00 93.38 283 ASP A O 1
ATOM 2147 N N . PHE A 1 284 ? -8.668 -30.972 44.316 1.00 96.12 284 PHE A N 1
ATOM 2148 C CA . PHE A 1 284 ? -8.843 -32.422 44.365 1.00 96.12 284 PHE A CA 1
ATOM 2149 C C . PHE A 1 284 ? -7.606 -33.173 43.839 1.00 96.12 284 PHE A C 1
ATOM 2151 O O . PHE A 1 284 ? -7.029 -32.787 42.824 1.00 96.12 284 PHE A O 1
ATOM 2158 N N . GLY A 1 285 ? -7.191 -34.255 44.508 1.00 95.62 285 GLY A N 1
ATOM 2159 C CA . GLY A 1 285 ? -6.181 -35.195 44.004 1.00 95.62 285 GLY A CA 1
ATOM 2160 C C . GLY A 1 285 ? -4.864 -34.564 43.544 1.00 95.62 285 GLY A C 1
ATOM 2161 O O . GLY A 1 285 ? -4.216 -33.818 44.272 1.00 95.62 285 GLY A O 1
ATOM 2162 N N . GLN A 1 286 ? -4.445 -34.840 42.315 1.00 95.00 286 GLN A N 1
ATOM 2163 C CA . GLN A 1 286 ? -3.246 -34.261 41.709 1.00 95.00 286 GLN A CA 1
ATOM 2164 C C . GLN A 1 286 ? -3.653 -33.176 40.709 1.00 95.00 286 GLN A C 1
ATOM 2166 O O . GLN A 1 286 ? -3.822 -33.448 39.524 1.00 95.00 286 GLN A O 1
ATOM 2171 N N . ALA A 1 287 ? -3.841 -31.946 41.201 1.00 94.94 287 ALA A N 1
ATOM 2172 C CA . ALA A 1 287 ? -4.286 -30.797 40.403 1.00 94.94 287 ALA A CA 1
ATOM 2173 C C . ALA A 1 287 ? -5.615 -31.048 39.654 1.00 94.94 287 ALA A C 1
ATOM 2175 O O . ALA A 1 287 ? -5.773 -30.658 38.500 1.00 94.94 287 ALA A O 1
ATOM 2176 N N . GLY A 1 288 ? -6.559 -31.735 40.302 1.00 96.88 288 GLY A N 1
ATOM 2177 C CA . GLY A 1 288 ? -7.856 -32.122 39.745 1.00 96.88 288 GLY A CA 1
ATOM 2178 C C . GLY A 1 288 ? -7.905 -33.507 39.094 1.00 96.88 288 GLY A C 1
ATOM 2179 O O . GLY A 1 288 ? -8.964 -33.907 38.610 1.00 96.88 288 GLY A O 1
ATOM 2180 N N . TYR A 1 289 ? -6.793 -34.248 39.090 1.00 98.12 289 TYR A N 1
ATOM 2181 C CA . TYR A 1 289 ? -6.694 -35.581 38.489 1.00 98.12 289 TYR A CA 1
ATOM 2182 C C . TYR A 1 289 ? -6.513 -36.696 39.526 1.00 98.12 289 TYR A C 1
ATOM 2184 O O . TYR A 1 289 ? -6.080 -36.455 40.655 1.00 98.12 289 TYR A O 1
ATOM 2192 N N . ILE A 1 290 ? -6.818 -37.930 39.123 1.00 97.62 290 ILE A N 1
ATOM 2193 C CA . ILE A 1 290 ? -6.605 -39.152 39.910 1.00 97.62 290 ILE A CA 1
ATOM 2194 C C . ILE A 1 290 ? -6.113 -40.300 39.021 1.00 97.62 290 ILE A C 1
ATOM 2196 O O . ILE A 1 290 ? -6.577 -40.451 37.888 1.00 97.62 290 ILE A O 1
ATOM 2200 N N . GLU A 1 291 ? -5.188 -41.109 39.545 1.00 97.00 291 GLU A N 1
ATOM 2201 C CA . GLU A 1 291 ? -4.768 -42.379 38.946 1.00 97.00 291 GLU A CA 1
ATOM 2202 C C . GLU A 1 291 ? -5.526 -43.537 39.606 1.00 97.00 291 GLU A C 1
ATOM 2204 O O . GLU A 1 291 ? -5.390 -43.772 40.807 1.00 97.00 291 GLU A O 1
ATOM 2209 N N . VAL A 1 292 ? -6.330 -44.270 38.833 1.00 97.62 292 VAL A N 1
ATOM 2210 C CA . VAL A 1 292 ? -7.175 -45.363 39.343 1.00 97.62 292 VAL A CA 1
ATOM 2211 C C . VAL A 1 292 ? -6.749 -46.690 38.740 1.00 97.62 292 VAL A C 1
ATOM 2213 O O . VAL A 1 292 ? -6.794 -46.850 37.521 1.00 97.62 292 VAL A O 1
ATOM 2216 N N . GLN A 1 293 ? -6.374 -47.663 39.575 1.00 97.19 293 GLN A N 1
ATOM 2217 C CA . GLN A 1 293 ? -5.992 -48.998 39.112 1.00 97.19 293 GLN A CA 1
ATOM 2218 C C . GLN A 1 293 ? -7.110 -49.618 38.260 1.00 97.19 293 GLN A C 1
ATOM 2220 O O . GLN A 1 293 ? -8.297 -49.471 38.565 1.00 97.19 293 GLN A O 1
ATOM 2225 N N . TYR A 1 294 ? -6.758 -50.366 37.213 1.00 95.31 294 TYR A N 1
ATOM 2226 C CA . TYR A 1 294 ? -7.757 -51.078 36.414 1.00 95.31 294 TYR A CA 1
ATOM 2227 C C . TYR A 1 294 ? -8.670 -51.956 37.292 1.00 95.31 294 TYR A C 1
ATOM 2229 O O . TYR A 1 294 ? -8.206 -52.797 38.062 1.00 95.31 294 TYR A O 1
ATOM 2237 N N . GLY A 1 295 ? -9.987 -51.753 37.170 1.00 90.19 295 GLY A N 1
ATOM 2238 C CA . GLY A 1 295 ? -11.015 -52.465 37.939 1.00 90.19 295 GLY A CA 1
ATOM 2239 C C . GLY A 1 295 ? -11.292 -51.923 39.351 1.00 90.19 295 GLY A C 1
ATOM 2240 O O . GLY A 1 295 ? -12.238 -52.390 39.987 1.00 90.19 295 GLY A O 1
ATOM 2241 N N . ALA A 1 296 ? -10.527 -50.942 39.843 1.00 94.44 296 ALA A N 1
ATOM 2242 C CA . ALA A 1 296 ? -10.799 -50.255 41.109 1.00 94.44 296 ALA A CA 1
ATOM 2243 C C . ALA A 1 296 ? -11.924 -49.212 40.964 1.00 94.44 296 ALA A C 1
ATOM 2245 O O . ALA A 1 296 ? -12.211 -48.728 39.865 1.00 94.44 296 ALA A O 1
ATOM 2246 N N . GLY A 1 297 ? -12.607 -48.884 42.065 1.00 93.06 297 GLY A N 1
ATOM 2247 C CA . GLY A 1 297 ? -13.667 -47.865 42.114 1.00 93.06 297 GLY A CA 1
ATOM 2248 C C . GLY A 1 297 ? -14.886 -48.134 41.221 1.00 93.06 297 GLY A C 1
ATOM 2249 O O . GLY A 1 297 ? -15.646 -47.215 40.941 1.00 93.06 297 GLY A O 1
ATOM 2250 N N . SER A 1 298 ? -15.070 -49.362 40.716 1.00 93.19 298 SER A N 1
ATOM 2251 C CA . SER A 1 298 ? -16.064 -49.682 39.672 1.00 93.19 298 SER A CA 1
ATOM 2252 C C . SER A 1 298 ? -15.845 -48.867 38.384 1.00 93.19 298 SER A C 1
ATOM 2254 O O . SER A 1 298 ? -16.748 -48.735 37.555 1.00 93.19 298 SER A O 1
ATOM 2256 N N . THR A 1 299 ? -14.633 -48.337 38.204 1.00 90.25 299 THR A N 1
ATOM 2257 C CA . THR A 1 299 ? -14.214 -47.538 37.049 1.00 90.25 299 THR A CA 1
ATOM 2258 C C . THR A 1 299 ? -14.207 -48.397 35.792 1.00 90.25 299 THR A C 1
ATOM 2260 O O . THR A 1 299 ? -13.835 -49.572 35.836 1.00 90.25 299 THR A O 1
ATOM 2263 N N . GLY A 1 300 ? -14.604 -47.817 34.662 1.00 80.31 300 GLY A N 1
ATOM 2264 C CA . GLY A 1 300 ? -14.837 -48.545 33.416 1.00 80.31 300 GLY A CA 1
ATOM 2265 C C . GLY A 1 300 ? -16.298 -48.966 33.229 1.00 80.31 300 GLY A C 1
ATOM 2266 O O . GLY A 1 300 ? -16.653 -49.543 32.202 1.00 80.31 300 GLY A O 1
ATOM 2267 N N . THR A 1 301 ? -17.174 -48.688 34.200 1.00 85.75 301 THR A N 1
ATOM 2268 C CA . THR A 1 301 ? -18.624 -48.856 34.036 1.00 85.75 301 THR A CA 1
ATOM 2269 C C . THR A 1 301 ? -19.242 -47.641 33.355 1.00 85.75 301 THR A C 1
ATOM 2271 O O . THR A 1 301 ? -18.751 -46.517 33.460 1.00 85.75 301 THR A O 1
ATOM 2274 N N . SER A 1 302 ? -20.348 -47.867 32.641 1.00 87.62 302 SER A N 1
ATOM 2275 C CA . SER A 1 302 ? -21.070 -46.801 31.948 1.00 87.62 302 SER A CA 1
ATOM 2276 C C . SER A 1 302 ? -20.218 -45.979 30.965 1.00 87.62 302 SER A C 1
ATOM 2278 O O . SER A 1 302 ? -20.457 -44.788 30.776 1.00 87.62 302 SER A O 1
ATOM 2280 N N . CYS A 1 303 ? -19.225 -46.614 30.327 1.00 92.38 303 CYS A N 1
ATOM 2281 C CA . CYS A 1 303 ? -18.309 -45.912 29.439 1.00 92.38 303 CYS A CA 1
ATOM 2282 C C . CYS A 1 303 ? -18.979 -45.432 28.152 1.00 92.38 303 CYS A C 1
ATOM 2284 O O . CYS A 1 303 ? -19.573 -46.219 27.404 1.00 92.38 303 CYS A O 1
ATOM 2286 N N . THR A 1 304 ? -18.815 -44.144 27.866 1.00 93.50 304 THR A N 1
ATOM 2287 C CA . THR A 1 304 ? -19.326 -43.503 26.656 1.00 93.50 304 THR A CA 1
ATOM 2288 C C . THR A 1 304 ? -18.252 -42.668 25.985 1.00 93.50 304 THR A C 1
ATOM 2290 O O . THR A 1 304 ? -17.387 -42.115 26.661 1.00 93.50 304 THR A O 1
ATOM 2293 N N . GLN A 1 305 ? -18.308 -42.600 24.654 1.00 93.81 305 GLN A N 1
ATOM 2294 C CA . GLN A 1 305 ? -17.441 -41.719 23.883 1.00 93.81 305 GLN A CA 1
ATOM 2295 C C . GLN A 1 305 ? -18.195 -40.997 22.768 1.00 93.81 305 GLN A C 1
ATOM 2297 O O . GLN A 1 305 ? -18.954 -41.631 22.029 1.00 93.81 305 GLN A O 1
ATOM 2302 N N . LEU A 1 306 ? -17.957 -39.701 22.599 1.00 93.25 306 LEU A N 1
ATOM 2303 C CA . LEU A 1 306 ? -18.515 -38.903 21.509 1.00 93.25 306 LEU A CA 1
ATOM 2304 C C . LEU A 1 306 ? -18.103 -39.423 20.123 1.00 93.25 306 LEU A C 1
ATOM 2306 O O . LEU A 1 306 ? -16.975 -39.854 19.887 1.00 93.25 306 LEU A O 1
ATOM 2310 N N . VAL A 1 307 ? -19.031 -39.354 19.166 1.00 89.25 307 VAL A N 1
ATOM 2311 C CA . VAL A 1 307 ? -18.731 -39.461 17.732 1.00 89.25 307 VAL A CA 1
ATOM 2312 C C . VAL A 1 307 ? -18.704 -38.054 17.163 1.00 89.25 307 VAL A C 1
ATOM 2314 O O . VAL A 1 307 ? -19.724 -37.503 16.727 1.00 89.25 307 VAL A O 1
ATOM 2317 N N . TYR A 1 308 ? -17.509 -37.484 17.193 1.00 83.50 308 TYR A N 1
ATOM 2318 C CA . TYR A 1 308 ? -17.217 -36.194 16.598 1.00 83.50 308 TYR A CA 1
ATOM 2319 C C . TYR A 1 308 ? -16.895 -36.366 15.108 1.00 83.50 308 TYR A C 1
ATOM 2321 O O . TYR A 1 308 ? -16.134 -37.264 14.743 1.00 83.50 308 TYR A O 1
ATOM 2329 N N . SER A 1 309 ? -17.487 -35.538 14.245 1.00 76.75 309 SER A N 1
ATOM 2330 C CA . SER A 1 309 ? -17.099 -35.468 12.833 1.00 76.75 309 SER A CA 1
ATOM 2331 C C . SER A 1 309 ? -16.315 -34.180 12.628 1.00 76.75 309 SER A C 1
ATOM 2333 O O . SER A 1 309 ? -16.874 -33.118 12.905 1.00 76.75 309 SER A O 1
ATOM 2335 N N . PRO A 1 310 ? -15.067 -34.233 12.132 1.00 69.81 310 PRO A N 1
ATOM 2336 C CA . PRO A 1 310 ? -14.389 -33.018 11.717 1.00 69.81 310 PRO A CA 1
ATOM 2337 C C . PRO A 1 310 ? -15.208 -32.333 10.610 1.00 69.81 310 PRO A C 1
ATOM 2339 O O . PRO A 1 310 ? -15.913 -33.014 9.849 1.00 69.81 310 PRO A O 1
ATOM 2342 N N . PRO A 1 311 ? -15.157 -30.998 10.533 1.00 71.44 311 PRO A N 1
ATOM 2343 C CA . PRO A 1 311 ? -15.874 -30.254 9.520 1.00 71.44 311 PRO A CA 1
ATOM 2344 C C . PRO A 1 311 ? -15.226 -30.506 8.155 1.00 71.44 311 PRO A C 1
ATOM 2346 O O . PRO A 1 311 ? -14.026 -30.781 8.073 1.00 71.44 311 PRO A O 1
ATOM 2349 N N . PRO A 1 312 ? -16.002 -30.413 7.070 1.00 76.94 312 PRO A N 1
ATOM 2350 C CA . PRO A 1 312 ? -15.482 -30.649 5.730 1.00 76.94 312 PRO A CA 1
ATOM 2351 C C . PRO A 1 312 ? -14.553 -29.520 5.257 1.00 76.94 312 PRO A C 1
ATOM 2353 O O . PRO A 1 312 ? -13.694 -29.759 4.413 1.00 76.94 312 PRO A O 1
ATOM 2356 N N . THR A 1 313 ? -14.700 -28.315 5.811 1.00 82.75 313 THR A N 1
ATOM 2357 C CA . THR A 1 313 ? -13.902 -27.128 5.491 1.00 82.75 313 THR A CA 1
ATOM 2358 C C . THR A 1 313 ? -13.061 -26.726 6.702 1.00 82.75 313 THR A C 1
ATOM 2360 O O . THR A 1 313 ? -13.551 -26.721 7.829 1.00 82.75 313 THR A O 1
ATOM 2363 N N . THR A 1 314 ? -11.806 -26.349 6.473 1.00 84.56 314 THR A N 1
ATOM 2364 C CA . THR A 1 314 ? -10.921 -25.750 7.481 1.00 84.56 314 THR A CA 1
ATOM 2365 C C . THR A 1 314 ? -10.570 -24.337 7.044 1.00 84.56 314 THR A C 1
ATOM 2367 O O . THR A 1 314 ? -10.184 -24.136 5.892 1.00 84.56 314 THR A O 1
ATOM 2370 N N . ILE A 1 315 ? -10.690 -23.381 7.961 1.00 87.00 315 ILE A N 1
ATOM 2371 C CA . ILE A 1 315 ? -10.238 -21.999 7.787 1.00 87.00 315 ILE A CA 1
ATOM 2372 C C . ILE A 1 315 ? -9.031 -21.788 8.700 1.00 87.00 315 ILE A C 1
ATOM 2374 O O . ILE A 1 315 ? -8.964 -22.393 9.767 1.00 87.00 315 ILE A O 1
ATOM 2378 N N . THR A 1 316 ? -8.071 -20.981 8.258 1.00 88.38 316 THR A N 1
ATOM 2379 C CA . THR A 1 316 ? -6.929 -20.560 9.077 1.00 88.38 316 THR A CA 1
ATOM 2380 C C . THR A 1 316 ? -6.688 -19.071 8.880 1.00 88.38 316 THR A C 1
ATOM 2382 O O . THR A 1 316 ? -6.387 -18.654 7.758 1.00 88.38 316 THR A O 1
ATOM 2385 N N . LEU A 1 317 ? -6.858 -18.285 9.940 1.00 89.06 317 LEU A N 1
ATOM 2386 C CA . LEU A 1 317 ? -6.611 -16.845 9.981 1.00 89.06 317 LEU A CA 1
ATOM 2387 C C . LEU A 1 317 ? -5.113 -16.537 10.050 1.00 89.06 317 LEU A C 1
ATOM 2389 O O . LEU A 1 317 ? -4.295 -17.401 10.364 1.00 89.06 317 LEU A O 1
ATOM 2393 N N . ASP A 1 318 ? -4.752 -15.292 9.740 1.00 86.06 318 ASP A N 1
ATOM 2394 C CA . ASP A 1 318 ? -3.385 -14.804 9.913 1.00 86.06 318 ASP A CA 1
ATOM 2395 C C . ASP A 1 318 ? -2.912 -14.961 11.379 1.00 86.06 318 ASP A C 1
ATOM 2397 O O . ASP A 1 318 ? -3.466 -14.307 12.269 1.00 86.06 318 ASP A O 1
ATOM 2401 N N . PRO A 1 319 ? -1.861 -15.762 11.655 1.00 80.19 319 PRO A N 1
ATOM 2402 C CA . PRO A 1 319 ? -1.336 -15.952 13.011 1.00 80.19 319 PRO A CA 1
ATOM 2403 C C . PRO A 1 319 ? -0.665 -14.693 13.593 1.00 80.19 319 PRO A C 1
ATOM 2405 O O . PRO A 1 319 ? -0.356 -14.633 14.786 1.00 80.19 319 PRO A O 1
ATOM 2408 N N . PHE A 1 320 ? -0.393 -13.672 12.773 1.00 82.44 320 PHE A N 1
ATOM 2409 C CA . PHE A 1 320 ? 0.139 -12.388 13.236 1.00 82.44 320 PHE A CA 1
ATOM 2410 C C . PHE A 1 320 ? -0.957 -11.416 13.697 1.00 82.44 320 PHE A C 1
ATOM 2412 O O . PHE A 1 320 ? -0.648 -10.385 14.307 1.00 82.44 320 PHE A O 1
ATOM 2419 N N . LEU A 1 321 ? -2.232 -11.744 13.475 1.00 83.94 321 LEU A N 1
ATOM 2420 C CA . LEU A 1 321 ? -3.353 -10.913 13.893 1.00 83.94 321 LEU A CA 1
ATOM 2421 C C . LEU A 1 321 ? -3.388 -10.762 15.426 1.00 83.94 321 LEU A C 1
ATOM 2423 O O . LEU A 1 321 ? -3.367 -11.735 16.178 1.00 83.94 321 LEU A O 1
ATOM 2427 N N . GLY A 1 322 ? -3.424 -9.511 15.895 1.00 79.62 322 GLY A N 1
ATOM 2428 C CA . GLY A 1 322 ? -3.438 -9.172 17.322 1.00 79.62 322 GLY A CA 1
ATOM 2429 C C . GLY A 1 322 ? -2.065 -9.091 17.994 1.00 79.62 322 GLY A C 1
ATOM 2430 O O . GLY A 1 322 ? -1.997 -8.981 19.219 1.00 79.62 322 GLY A O 1
ATOM 2431 N N . GLN A 1 323 ? -0.953 -9.166 17.247 1.00 84.19 323 GLN A N 1
ATOM 2432 C CA . GLN A 1 323 ? 0.381 -8.959 17.834 1.00 84.19 323 GLN A CA 1
ATOM 2433 C C . GLN A 1 323 ? 0.605 -7.531 18.337 1.00 84.19 323 GLN A C 1
ATOM 2435 O O . GLN A 1 323 ? 1.313 -7.358 19.327 1.00 84.19 323 GLN A O 1
ATOM 2440 N N . GLU A 1 324 ? -0.042 -6.557 17.700 1.00 81.06 324 GLU A N 1
ATOM 2441 C CA . GLU A 1 324 ? -0.055 -5.152 18.096 1.00 81.06 324 GLU A CA 1
ATOM 2442 C C . GLU A 1 324 ? -1.494 -4.704 18.402 1.00 81.06 324 GLU A C 1
ATOM 2444 O O . GLU A 1 324 ? -2.438 -5.248 17.813 1.00 81.06 324 GLU A O 1
ATOM 2449 N N . PRO A 1 325 ? -1.687 -3.713 19.292 1.00 83.19 325 PRO A N 1
ATOM 2450 C CA . PRO A 1 325 ? -2.998 -3.122 19.520 1.00 83.19 325 PRO A CA 1
ATOM 2451 C C . PRO A 1 325 ? -3.565 -2.502 18.238 1.00 83.19 325 PRO A C 1
ATOM 2453 O O . PRO A 1 325 ? -2.863 -1.812 17.497 1.00 83.19 325 PRO A O 1
ATOM 2456 N N . LEU A 1 326 ? -4.856 -2.714 18.004 1.00 84.25 326 LEU A N 1
ATOM 2457 C CA . LEU A 1 326 ? -5.614 -2.081 16.931 1.00 84.25 326 LEU A CA 1
ATOM 2458 C C . LEU A 1 326 ? -6.199 -0.763 17.427 1.00 84.25 326 LEU A C 1
ATOM 2460 O O . LEU A 1 326 ? -6.604 -0.658 18.581 1.00 84.25 326 LEU A O 1
ATOM 2464 N N . TYR A 1 327 ? -6.303 0.242 16.568 1.00 77.88 327 TYR A N 1
ATOM 2465 C CA . TYR A 1 327 ? -6.954 1.504 16.919 1.00 77.88 327 TYR A CA 1
ATOM 2466 C C . TYR A 1 327 ? -8.407 1.521 16.443 1.00 77.88 327 TYR A C 1
ATOM 2468 O O . TYR A 1 327 ? -8.737 0.987 15.387 1.00 77.88 327 TYR A O 1
ATOM 2476 N N . GLY A 1 328 ? -9.289 2.160 17.212 1.00 82.38 328 GLY A N 1
ATOM 2477 C CA . GLY A 1 328 ? -10.660 2.417 16.772 1.00 82.38 328 GLY A CA 1
ATOM 2478 C C . GLY A 1 328 ? -10.696 3.134 15.417 1.00 82.38 328 GLY A C 1
ATOM 2479 O O . GLY A 1 328 ? -9.903 4.042 15.166 1.00 82.38 328 GLY A O 1
ATOM 2480 N N . ASP A 1 329 ? -11.601 2.715 14.535 1.00 76.44 329 ASP A N 1
ATOM 2481 C CA . ASP A 1 329 ? -11.759 3.224 13.166 1.00 76.44 329 ASP A CA 1
ATOM 2482 C C . ASP A 1 329 ? -10.501 3.050 12.277 1.00 76.44 329 ASP A C 1
ATOM 2484 O O . ASP A 1 329 ? -10.313 3.798 11.313 1.00 76.44 329 ASP A O 1
ATOM 2488 N N . GLN A 1 330 ? -9.600 2.121 12.619 1.00 78.44 330 GLN A N 1
ATOM 2489 C CA . GLN A 1 330 ? -8.507 1.667 11.751 1.00 78.44 330 GLN A CA 1
ATOM 2490 C C . GLN A 1 330 ? -9.066 0.754 10.653 1.00 78.44 330 GLN A C 1
ATOM 2492 O O . GLN A 1 330 ? -9.879 -0.122 10.941 1.00 78.44 330 GLN A O 1
ATOM 2497 N N . GLU A 1 331 ? -8.604 0.911 9.412 1.00 82.38 331 GLU A N 1
ATOM 2498 C CA . GLU A 1 331 ? -8.808 -0.103 8.373 1.00 82.38 331 GLU A CA 1
ATOM 2499 C C . GLU A 1 331 ? -7.689 -1.148 8.445 1.00 82.38 331 GLU A C 1
ATOM 2501 O O . GLU A 1 331 ? -6.504 -0.809 8.484 1.00 82.38 331 GLU A O 1
ATOM 2506 N N . LEU A 1 332 ? -8.071 -2.420 8.502 1.00 84.88 332 LEU A N 1
ATOM 2507 C CA . LEU A 1 332 ? -7.176 -3.565 8.589 1.00 84.88 332 LEU A CA 1
ATOM 2508 C C . LEU A 1 332 ? -7.600 -4.611 7.561 1.00 84.88 332 LEU A C 1
ATOM 2510 O O . LEU A 1 332 ? -8.747 -5.052 7.561 1.00 84.88 332 LEU A O 1
ATOM 2514 N N . GLU A 1 333 ? -6.680 -5.045 6.706 1.00 90.31 333 GLU A N 1
ATOM 2515 C CA . GLU A 1 333 ? -6.932 -6.195 5.840 1.00 90.31 333 GLU A CA 1
ATOM 2516 C C . GLU A 1 333 ? -6.835 -7.489 6.661 1.00 90.31 333 GLU A C 1
ATOM 2518 O O . GLU A 1 333 ? -5.763 -7.879 7.120 1.00 90.31 333 GLU A O 1
ATOM 2523 N N . LEU A 1 334 ? -7.971 -8.155 6.863 1.00 91.94 334 LEU A N 1
ATOM 2524 C CA . LEU A 1 334 ? -8.027 -9.504 7.413 1.00 91.94 334 LEU A CA 1
ATOM 2525 C C . LEU A 1 334 ? -7.680 -10.492 6.307 1.00 91.94 334 LEU A C 1
ATOM 2527 O O . LEU A 1 334 ? -8.258 -10.408 5.227 1.00 91.94 334 LEU A O 1
ATOM 2531 N N . THR A 1 335 ? -6.797 -11.453 6.580 1.00 91.75 335 THR A N 1
ATOM 2532 C CA . THR A 1 335 ? -6.441 -12.509 5.624 1.00 91.75 335 THR A CA 1
ATOM 2533 C C . THR A 1 335 ? -6.622 -13.896 6.235 1.00 91.75 335 THR A C 1
ATOM 2535 O O . THR A 1 335 ? -6.464 -14.089 7.443 1.00 91.75 335 THR A O 1
ATOM 2538 N N . TRP A 1 336 ? -7.008 -14.865 5.406 1.00 91.56 336 TRP A N 1
ATOM 2539 C CA . TRP A 1 336 ? -7.169 -16.263 5.807 1.00 91.56 336 TRP A CA 1
ATOM 2540 C C . TRP A 1 336 ? -6.928 -17.216 4.635 1.00 91.56 336 TRP A C 1
ATOM 2542 O O . TRP A 1 336 ? -6.991 -16.851 3.461 1.00 91.56 336 TRP A O 1
ATOM 2552 N N . THR A 1 337 ? -6.708 -18.487 4.959 1.00 89.69 337 THR A N 1
ATOM 2553 C CA . THR A 1 337 ? -6.653 -19.587 3.991 1.00 89.69 337 THR A CA 1
ATOM 2554 C C . THR A 1 337 ? -7.784 -20.578 4.243 1.00 89.69 337 THR A C 1
ATOM 2556 O O . THR A 1 337 ? -8.260 -20.717 5.367 1.00 89.69 337 THR A O 1
ATOM 2559 N N . THR A 1 338 ? -8.244 -21.257 3.188 1.00 85.62 338 THR A N 1
ATOM 2560 C CA . THR A 1 338 ? -9.277 -22.301 3.282 1.00 85.62 338 THR A CA 1
ATOM 2561 C C . THR A 1 338 ? -8.773 -23.605 2.670 1.00 85.62 338 THR A C 1
ATOM 2563 O O . THR A 1 338 ? -8.155 -23.598 1.604 1.00 85.62 338 THR A O 1
ATOM 2566 N N . SER A 1 339 ? -9.068 -24.737 3.308 1.00 83.25 339 SER A N 1
ATOM 2567 C CA . SER A 1 339 ? -8.802 -26.081 2.780 1.00 83.25 339 SER A CA 1
ATOM 2568 C C . SER A 1 339 ? -9.978 -27.038 3.027 1.00 83.25 339 SER A C 1
ATOM 2570 O O . SER A 1 339 ? -10.899 -26.714 3.774 1.00 83.25 339 SER A O 1
ATOM 2572 N N . GLY A 1 340 ? -9.969 -28.205 2.373 1.00 81.94 340 GLY A N 1
ATOM 2573 C CA . GLY A 1 340 ? -11.079 -29.164 2.419 1.00 81.94 340 GLY A CA 1
ATOM 2574 C C . GLY A 1 340 ? -12.144 -28.885 1.354 1.00 81.94 340 GLY A C 1
ATOM 2575 O O . GLY A 1 340 ? -11.805 -28.567 0.210 1.00 81.94 340 GLY A O 1
ATOM 2576 N N . ASP A 1 341 ? -13.419 -29.026 1.711 1.00 78.38 341 ASP A N 1
ATOM 2577 C CA . ASP A 1 341 ? -14.535 -28.719 0.817 1.00 78.38 341 ASP A CA 1
ATOM 2578 C C . ASP A 1 341 ? -14.660 -27.200 0.607 1.00 78.38 341 ASP A C 1
ATOM 2580 O O . ASP A 1 341 ? -14.552 -26.422 1.561 1.00 78.38 341 ASP A O 1
ATOM 2584 N N . PRO A 1 342 ? -14.899 -26.746 -0.635 1.00 66.81 342 PRO A N 1
ATOM 2585 C CA . PRO A 1 342 ? -14.919 -25.327 -0.952 1.00 66.81 342 PRO A CA 1
ATOM 2586 C C . PRO A 1 342 ? -16.176 -24.651 -0.390 1.00 66.81 342 PRO A C 1
ATOM 2588 O O . PRO A 1 342 ? -17.282 -24.837 -0.903 1.00 66.81 342 PRO A O 1
ATOM 2591 N N . ALA A 1 343 ? -15.997 -23.805 0.624 1.00 78.75 343 ALA A N 1
ATOM 2592 C CA . ALA A 1 343 ? -16.999 -22.821 1.015 1.00 78.75 343 ALA A CA 1
ATOM 2593 C C . ALA A 1 343 ? -17.000 -21.666 0.002 1.00 78.75 343 ALA A C 1
ATOM 2595 O O . ALA A 1 343 ? -15.962 -21.045 -0.229 1.00 78.75 343 ALA A O 1
ATOM 2596 N N . ALA A 1 344 ? -18.156 -21.380 -0.608 1.00 85.62 344 ALA A N 1
ATOM 2597 C CA . ALA A 1 344 ? -18.292 -20.288 -1.577 1.00 85.62 344 ALA A CA 1
ATOM 2598 C C . ALA A 1 344 ? -18.173 -18.903 -0.917 1.00 85.62 344 ALA A C 1
ATOM 2600 O O . ALA A 1 344 ? -17.667 -17.961 -1.529 1.00 85.62 344 ALA A O 1
ATOM 2601 N N . THR A 1 345 ? -18.634 -18.796 0.328 1.00 91.56 345 THR A N 1
ATOM 2602 C CA . THR A 1 345 ? -18.624 -17.564 1.113 1.00 91.56 345 THR A CA 1
ATOM 2603 C C . THR A 1 345 ? -18.200 -17.832 2.549 1.00 91.56 345 THR A C 1
ATOM 2605 O O . THR A 1 345 ? -18.386 -18.944 3.052 1.00 91.56 345 THR A O 1
ATOM 2608 N N . VAL A 1 346 ? -17.700 -16.797 3.213 1.00 91.62 346 VAL A N 1
ATOM 2609 C CA . VAL A 1 346 ? -17.415 -16.777 4.648 1.00 91.62 346 VAL A CA 1
ATOM 2610 C C . VAL A 1 346 ? -18.203 -15.668 5.342 1.00 91.62 346 VAL A C 1
ATOM 2612 O O . VAL A 1 346 ? -18.540 -14.650 4.729 1.00 91.62 346 VAL A O 1
ATOM 2615 N N . ASP A 1 347 ? -18.470 -15.879 6.623 1.00 91.81 347 ASP A N 1
ATOM 2616 C CA . ASP A 1 347 ? -18.979 -14.877 7.549 1.00 91.81 347 ASP A CA 1
ATOM 2617 C C . ASP A 1 347 ? -17.872 -14.533 8.558 1.00 91.81 347 ASP A C 1
ATOM 2619 O O . ASP A 1 347 ? -17.078 -15.389 8.955 1.00 91.81 347 ASP A O 1
ATOM 2623 N N . ILE A 1 348 ? -17.810 -13.259 8.945 1.00 91.81 348 ILE A N 1
ATOM 2624 C CA . ILE A 1 348 ? -16.824 -12.697 9.872 1.00 91.81 348 ILE A CA 1
ATOM 2625 C C . ILE A 1 348 ? -17.594 -12.010 10.989 1.00 91.81 348 ILE A C 1
ATOM 2627 O O . ILE A 1 348 ? -18.432 -11.145 10.724 1.00 91.81 348 ILE A O 1
ATOM 2631 N N . TRP A 1 349 ? -17.357 -12.413 12.229 1.00 90.69 349 TRP A N 1
ATOM 2632 C CA . TRP A 1 349 ? -18.046 -11.872 13.401 1.00 90.69 349 TRP A CA 1
ATOM 2633 C C . TRP A 1 349 ? -17.019 -11.477 14.459 1.00 90.69 349 TRP A C 1
ATOM 2635 O O . TRP A 1 349 ? -15.943 -12.069 14.529 1.00 90.69 349 TRP A O 1
ATOM 2645 N N . VAL A 1 350 ? -17.343 -10.477 15.277 1.00 88.44 350 VAL A N 1
ATOM 2646 C CA . VAL A 1 350 ? -16.487 -9.996 16.368 1.00 88.44 350 VAL A CA 1
ATOM 2647 C C . VAL A 1 350 ? -17.225 -10.106 17.699 1.00 88.44 350 VAL A C 1
ATOM 2649 O O . VAL A 1 350 ? -18.404 -9.772 17.791 1.00 88.44 350 VAL A O 1
ATOM 2652 N N . GLY A 1 351 ? -16.535 -10.599 18.725 1.00 85.69 351 GLY A N 1
ATOM 2653 C CA . GLY A 1 351 ? -16.958 -10.533 20.122 1.00 85.69 351 GLY A CA 1
ATOM 2654 C C . GLY A 1 351 ? -16.183 -9.443 20.849 1.00 85.69 351 GLY A C 1
ATOM 2655 O O . GLY A 1 351 ? -14.967 -9.330 20.674 1.00 85.69 351 GLY A O 1
ATOM 2656 N N . LEU A 1 352 ? -16.870 -8.637 21.658 1.00 82.19 352 LEU A N 1
ATOM 2657 C CA . LEU A 1 352 ? -16.282 -7.521 22.403 1.00 82.19 352 LEU A CA 1
ATOM 2658 C C . LEU A 1 352 ? -16.463 -7.733 23.911 1.00 82.19 352 LEU A C 1
ATOM 2660 O O . LEU A 1 352 ? -17.504 -8.186 24.357 1.00 82.19 352 LEU A O 1
ATOM 2664 N N . ALA A 1 353 ? -15.451 -7.393 24.714 1.00 68.88 353 ALA A N 1
ATOM 2665 C CA . ALA A 1 353 ? -15.570 -7.235 26.172 1.00 68.88 353 ALA A CA 1
ATOM 2666 C C . ALA A 1 353 ? -16.165 -8.435 26.956 1.00 68.88 353 ALA A C 1
ATOM 2668 O O . ALA A 1 353 ? -16.754 -8.250 28.020 1.00 68.88 353 ALA A O 1
ATOM 2669 N N . GLY A 1 354 ? -15.953 -9.663 26.472 1.00 60.94 354 GLY A N 1
ATOM 2670 C CA . GLY A 1 354 ? -16.457 -10.890 27.098 1.00 60.94 354 GLY A CA 1
ATOM 2671 C C . GLY A 1 354 ? -17.771 -11.408 26.506 1.00 60.94 354 GLY A C 1
ATOM 2672 O O . GLY A 1 354 ? -18.193 -12.496 26.893 1.00 60.94 354 GLY A O 1
ATOM 2673 N N . ASP A 1 355 ? -18.367 -10.697 25.545 1.00 66.31 355 ASP A N 1
ATOM 2674 C CA . ASP A 1 355 ? -19.549 -11.141 24.807 1.00 66.31 355 ASP A CA 1
ATOM 2675 C C . ASP A 1 355 ? -19.211 -12.248 23.793 1.00 66.31 355 ASP A C 1
ATOM 2677 O O . ASP A 1 355 ? -18.103 -12.345 23.251 1.00 66.31 355 ASP A O 1
ATOM 2681 N N . CYS A 1 356 ? -20.189 -13.113 23.533 1.00 70.81 356 CYS A N 1
ATOM 2682 C CA . CYS A 1 356 ? -20.079 -14.183 22.551 1.00 70.81 356 CYS A CA 1
ATOM 2683 C C . CYS A 1 356 ? -20.348 -13.672 21.148 1.00 70.81 356 CYS A C 1
ATOM 2685 O O . CYS A 1 356 ? -21.515 -13.657 20.774 1.00 70.81 356 CYS A O 1
ATOM 2687 N N . HIS A 1 357 ? -19.286 -13.312 20.406 1.00 73.12 357 HIS A N 1
ATOM 2688 C CA . HIS A 1 357 ? -19.298 -12.977 18.970 1.00 73.12 357 HIS A CA 1
ATOM 2689 C C . HIS A 1 357 ? -20.698 -12.610 18.466 1.00 73.12 357 HIS A C 1
ATOM 2691 O O . HIS A 1 357 ? -21.346 -13.403 17.789 1.00 73.12 357 HIS A O 1
ATOM 2697 N N . ASP A 1 358 ? -21.204 -11.464 18.906 1.00 69.62 358 ASP A N 1
ATOM 2698 C CA . ASP A 1 358 ? -22.604 -11.049 18.786 1.00 69.62 358 ASP A CA 1
ATOM 2699 C C . ASP A 1 358 ? -22.790 -9.988 17.696 1.00 69.62 358 ASP A C 1
ATOM 2701 O O . ASP A 1 358 ? -23.914 -9.683 17.287 1.00 69.62 358 ASP A O 1
ATOM 2705 N N . VAL A 1 359 ? -21.678 -9.458 17.180 1.00 79.25 359 VAL A N 1
ATOM 2706 C CA . VAL A 1 359 ? -21.658 -8.436 16.140 1.00 79.25 359 VAL A CA 1
ATOM 2707 C C . VAL A 1 359 ? -21.147 -9.039 14.826 1.00 79.25 359 VAL A C 1
ATOM 2709 O O . VAL A 1 359 ? -19.961 -9.373 14.721 1.00 79.25 359 VAL A O 1
ATOM 2712 N N . PRO A 1 360 ? -21.992 -9.154 13.782 1.00 87.00 360 PRO A N 1
ATOM 2713 C CA . PRO A 1 360 ? -21.517 -9.514 12.455 1.00 87.00 360 PRO A CA 1
ATOM 2714 C C . PRO A 1 360 ? -20.667 -8.367 11.896 1.00 87.00 360 PRO A C 1
ATOM 2716 O O . PRO A 1 360 ? -21.136 -7.237 11.766 1.00 87.00 360 PRO A O 1
ATOM 2719 N N . VAL A 1 361 ? -19.420 -8.668 11.541 1.00 89.69 361 VAL A N 1
ATOM 2720 C CA . VAL A 1 361 ? -18.535 -7.752 10.808 1.00 89.69 361 VAL A CA 1
ATOM 2721 C C . VAL A 1 361 ? -18.916 -7.757 9.331 1.00 89.69 361 VAL A C 1
ATOM 2723 O O . VAL A 1 361 ? -19.105 -6.702 8.730 1.00 89.69 361 VAL A O 1
ATOM 2726 N N . ALA A 1 362 ? -19.058 -8.949 8.753 1.00 90.69 362 ALA A N 1
ATOM 2727 C CA . ALA A 1 362 ? -19.458 -9.147 7.369 1.00 90.69 362 ALA A CA 1
ATOM 2728 C C . ALA A 1 362 ? -20.106 -10.523 7.196 1.00 90.69 362 ALA A C 1
ATOM 2730 O O . ALA A 1 362 ? -19.732 -11.482 7.867 1.00 90.69 362 ALA A O 1
ATOM 2731 N N . THR A 1 363 ? -21.071 -10.633 6.285 1.00 91.75 363 THR A N 1
ATOM 2732 C CA . THR A 1 363 ? -21.712 -11.915 5.956 1.00 91.75 363 THR A CA 1
ATOM 2733 C C . THR A 1 363 ? -21.751 -12.119 4.448 1.00 91.75 363 THR A C 1
ATOM 2735 O O . THR A 1 363 ? -21.881 -11.155 3.690 1.00 91.75 363 THR A O 1
ATOM 2738 N N . GLY A 1 364 ? -21.616 -13.364 3.996 1.00 90.62 364 GLY A N 1
ATOM 2739 C CA . GLY A 1 364 ? -21.633 -13.728 2.581 1.00 90.62 364 GLY A CA 1
ATOM 2740 C C . GLY A 1 364 ? -20.431 -13.210 1.788 1.00 90.62 364 GLY A C 1
ATOM 2741 O O . GLY A 1 364 ? -20.542 -13.034 0.573 1.00 90.62 364 GLY A O 1
ATOM 2742 N N . VAL A 1 365 ? -19.296 -12.954 2.444 1.00 91.31 365 VAL A N 1
ATOM 2743 C CA . VAL A 1 365 ? -18.074 -12.470 1.786 1.00 91.31 365 VAL A CA 1
ATOM 2744 C C . VAL A 1 365 ? -17.542 -13.574 0.870 1.00 91.31 365 VAL A C 1
ATOM 2746 O O . VAL A 1 365 ? -17.435 -14.714 1.326 1.00 91.31 365 VAL A O 1
ATOM 2749 N N . PRO A 1 366 ? -17.209 -13.301 -0.408 1.00 91.12 366 PRO A N 1
ATOM 2750 C CA . PRO A 1 366 ? -16.555 -14.286 -1.262 1.00 91.12 366 PRO A CA 1
ATOM 2751 C C . PRO A 1 366 ? -15.310 -14.854 -0.580 1.00 91.12 366 PRO A C 1
ATOM 2753 O O . PRO A 1 366 ? -14.514 -14.108 -0.018 1.00 91.12 366 PRO A O 1
ATOM 2756 N N . ASN A 1 367 ? -15.123 -16.171 -0.631 1.00 88.00 367 ASN A N 1
ATOM 2757 C CA . ASN A 1 367 ? -13.963 -16.804 -0.008 1.00 88.00 367 ASN A CA 1
ATOM 2758 C C . ASN A 1 367 ? -12.684 -16.617 -0.854 1.00 88.00 367 ASN A C 1
ATOM 2760 O O . ASN A 1 367 ? -12.159 -17.568 -1.432 1.00 88.00 367 ASN A O 1
ATOM 2764 N N . THR A 1 368 ? -12.226 -15.371 -0.983 1.00 86.38 368 THR A N 1
ATOM 2765 C CA . THR A 1 368 ? -11.028 -14.964 -1.741 1.00 86.38 368 THR A CA 1
ATOM 2766 C C . THR A 1 368 ? -9.766 -14.903 -0.885 1.00 86.38 368 THR A C 1
ATOM 2768 O O . THR A 1 368 ? -8.686 -14.702 -1.430 1.00 86.38 368 THR A O 1
ATOM 2771 N N . GLY A 1 369 ? -9.890 -15.099 0.432 1.00 87.50 369 GLY A N 1
ATOM 2772 C CA . GLY A 1 369 ? -8.772 -15.113 1.376 1.00 87.50 369 GLY A CA 1
ATOM 2773 C C . GLY A 1 369 ? -8.423 -13.757 1.992 1.00 87.50 369 GLY A C 1
ATOM 2774 O O . GLY A 1 369 ? -7.468 -13.694 2.762 1.00 87.50 369 GLY A O 1
ATOM 2775 N N . SER A 1 370 ? -9.178 -12.690 1.698 1.00 91.94 370 SER A N 1
ATOM 2776 C CA . SER A 1 370 ? -9.042 -11.416 2.410 1.00 91.94 370 SER A CA 1
ATOM 2777 C C . SER A 1 370 ? -10.329 -10.587 2.483 1.00 91.94 370 SER A C 1
ATOM 2779 O O . SER A 1 370 ? -11.258 -10.777 1.692 1.00 91.94 370 SER A O 1
ATOM 2781 N N . TYR A 1 371 ? -10.391 -9.682 3.465 1.00 93.31 371 TYR A N 1
ATOM 2782 C CA . TYR A 1 371 ? -11.468 -8.711 3.672 1.00 93.31 371 TYR A CA 1
ATOM 2783 C C . TYR A 1 371 ? -10.943 -7.447 4.366 1.00 93.31 371 TYR A C 1
ATOM 2785 O O . TYR A 1 371 ? -10.296 -7.539 5.407 1.00 93.31 371 TYR A O 1
ATOM 2793 N N . LEU A 1 372 ? -11.264 -6.262 3.837 1.00 89.69 372 LEU A N 1
ATOM 2794 C CA . LEU A 1 372 ? -10.920 -4.990 4.479 1.00 89.69 372 LEU A CA 1
ATOM 2795 C C . LEU A 1 372 ? -11.908 -4.685 5.615 1.00 89.69 372 LEU A C 1
ATOM 2797 O O . LEU A 1 372 ? -13.082 -4.401 5.377 1.00 89.69 372 LEU A O 1
ATOM 2801 N N . TRP A 1 373 ? -11.435 -4.758 6.856 1.00 90.38 373 TRP A N 1
ATOM 2802 C CA . TRP A 1 373 ? -12.222 -4.545 8.066 1.00 90.38 373 TRP A CA 1
ATOM 2803 C C . TRP A 1 373 ? -11.973 -3.163 8.671 1.00 90.38 373 TRP A C 1
ATOM 2805 O O . TRP A 1 373 ? -10.835 -2.794 8.944 1.00 90.38 373 TRP A O 1
ATOM 2815 N N . THR A 1 374 ? -13.045 -2.423 8.959 1.00 87.50 374 THR A N 1
ATOM 2816 C CA . THR A 1 374 ? -12.984 -1.235 9.820 1.00 87.50 374 THR A CA 1
ATOM 2817 C C . THR A 1 374 ? -13.147 -1.649 11.281 1.00 87.50 374 THR A C 1
ATOM 2819 O O . THR A 1 374 ? -14.229 -2.072 11.701 1.00 87.50 374 THR A O 1
ATOM 2822 N N . VAL A 1 375 ? -12.074 -1.519 12.061 1.00 88.00 375 VAL A N 1
ATOM 2823 C CA . VAL A 1 375 ? -12.044 -1.864 13.487 1.00 88.00 375 VAL A CA 1
ATOM 2824 C C . VAL A 1 375 ? -13.046 -0.982 14.239 1.00 88.00 375 VAL A C 1
ATOM 2826 O O . VAL A 1 375 ? -12.966 0.246 14.145 1.00 88.00 375 VAL A O 1
ATOM 2829 N N . PRO A 1 376 ? -13.989 -1.554 15.008 1.00 85.62 376 PRO A N 1
ATOM 2830 C CA . PRO A 1 376 ? -14.957 -0.757 15.744 1.00 85.62 376 PRO A CA 1
ATOM 2831 C C . PRO A 1 376 ? -14.239 0.105 16.782 1.00 85.62 376 PRO A C 1
ATOM 2833 O O . PRO A 1 376 ? -13.402 -0.389 17.537 1.00 85.62 376 PRO A O 1
ATOM 2836 N N . ASN A 1 377 ? -14.585 1.388 16.871 1.00 84.75 377 ASN A N 1
ATOM 2837 C CA . ASN A 1 377 ? -14.084 2.266 17.925 1.00 84.75 377 ASN A CA 1
ATOM 2838 C C . ASN A 1 377 ? -14.735 1.956 19.283 1.00 84.75 377 ASN A C 1
ATOM 2840 O O . ASN A 1 377 ? -15.575 2.693 19.802 1.00 84.75 377 ASN A O 1
ATOM 2844 N N . HIS A 1 378 ? -14.339 0.824 19.853 1.00 81.25 378 HIS A N 1
ATOM 2845 C CA . HIS A 1 378 ? -14.781 0.333 21.143 1.00 81.25 378 HIS A CA 1
ATOM 2846 C C . HIS A 1 378 ? -13.552 -0.084 21.950 1.00 81.25 378 HIS A C 1
ATOM 2848 O O . HIS A 1 378 ? -13.004 -1.164 21.750 1.00 81.25 378 HIS A O 1
ATOM 2854 N N . GLY A 1 379 ? -13.110 0.783 22.864 1.00 82.31 379 GLY A N 1
ATOM 2855 C CA . GLY A 1 379 ? -11.931 0.517 23.686 1.00 82.31 379 GLY A CA 1
ATOM 2856 C C . GLY A 1 379 ? -12.099 -0.745 24.529 1.00 82.31 379 GLY A C 1
ATOM 2857 O O . GLY A 1 379 ? -12.923 -0.765 25.441 1.00 82.31 379 GLY A O 1
ATOM 2858 N N . THR A 1 380 ? -11.328 -1.790 24.235 1.00 84.31 380 THR A N 1
ATOM 2859 C CA . THR A 1 380 ? -11.359 -3.062 24.961 1.00 84.31 380 THR A CA 1
ATOM 2860 C C . THR A 1 380 ? -9.992 -3.736 24.940 1.00 84.31 380 THR A C 1
ATOM 2862 O O . THR A 1 380 ? -9.324 -3.777 23.913 1.00 84.31 380 THR A O 1
ATOM 2865 N N . SER A 1 381 ? -9.588 -4.322 26.067 1.00 83.00 381 SER A N 1
ATOM 2866 C CA . SER A 1 381 ? -8.413 -5.204 26.138 1.00 83.00 381 SER A CA 1
ATOM 2867 C C . SER A 1 381 ? -8.721 -6.635 25.681 1.00 83.00 381 SER A C 1
ATOM 2869 O O . SER A 1 381 ? -7.896 -7.530 25.841 1.00 83.00 381 SER A O 1
ATOM 2871 N N . TYR A 1 382 ? -9.950 -6.870 25.221 1.00 83.25 382 TYR A N 1
ATOM 2872 C CA . TYR A 1 382 ? -10.449 -8.171 24.812 1.00 83.25 382 TYR A CA 1
ATOM 2873 C C . TYR A 1 382 ? -11.458 -8.005 23.673 1.00 83.25 382 TYR A C 1
ATOM 2875 O O . TYR A 1 382 ? -12.597 -7.569 23.888 1.00 83.25 382 TYR A O 1
ATOM 2883 N N . ALA A 1 383 ? -11.030 -8.351 22.468 1.00 85.88 383 ALA A N 1
ATOM 2884 C CA . ALA A 1 383 ? -11.886 -8.622 21.327 1.00 85.88 383 ALA A CA 1
ATOM 2885 C C . ALA A 1 383 ? -11.427 -9.922 20.659 1.00 85.88 383 ALA A C 1
ATOM 2887 O O . ALA A 1 383 ? -10.241 -10.244 20.672 1.00 85.88 383 ALA A O 1
ATOM 2888 N N . SER A 1 384 ? -12.352 -10.676 20.083 1.00 86.00 384 SER A N 1
ATOM 2889 C CA . SER A 1 384 ? -12.021 -11.878 19.318 1.00 86.00 384 SER A CA 1
ATOM 2890 C C . SER A 1 384 ? -12.800 -11.873 18.016 1.00 86.00 384 SER A C 1
ATOM 2892 O O . SER A 1 384 ? -13.962 -11.469 17.988 1.00 86.00 384 SER A O 1
ATOM 2894 N N . LEU A 1 385 ? -12.131 -12.241 16.930 1.00 89.69 385 LEU A N 1
ATOM 2895 C CA . LEU A 1 385 ? -12.752 -12.413 15.625 1.00 89.69 385 LEU A CA 1
ATOM 2896 C C . LEU A 1 385 ? -12.998 -13.897 15.392 1.00 89.69 385 LEU A C 1
ATOM 2898 O O . LEU A 1 385 ? -12.201 -14.730 15.805 1.00 89.69 385 LEU A O 1
ATOM 2902 N N . VAL A 1 386 ? -14.053 -14.221 14.659 1.00 89.25 386 VAL A N 1
ATOM 2903 C CA . VAL A 1 386 ? -14.267 -15.566 14.133 1.00 89.25 386 VAL A CA 1
ATOM 2904 C C . VAL A 1 386 ? -14.559 -15.483 12.646 1.00 89.25 386 VAL A C 1
ATOM 2906 O O . VAL A 1 386 ? -15.386 -14.675 12.214 1.00 89.25 386 VAL A O 1
ATOM 2909 N N . VAL A 1 387 ? -13.877 -16.323 11.868 1.00 90.50 387 VAL A N 1
ATOM 2910 C CA . VAL A 1 387 ? -14.129 -16.497 10.432 1.00 90.50 387 VAL A CA 1
ATOM 2911 C C . VAL A 1 387 ? -14.546 -17.933 10.170 1.00 90.50 387 VAL A C 1
ATOM 2913 O O . VAL A 1 387 ? -13.887 -18.868 10.622 1.00 90.50 387 VAL A O 1
ATOM 2916 N N . PHE A 1 388 ? -15.656 -18.112 9.457 1.00 89.50 388 PHE A N 1
ATOM 2917 C CA . PHE A 1 388 ? -16.287 -19.415 9.237 1.00 89.50 388 PHE A CA 1
ATOM 2918 C C . PHE A 1 388 ? -17.072 -19.449 7.911 1.00 89.50 388 PHE A C 1
ATOM 2920 O O . PHE A 1 388 ? -17.448 -18.391 7.405 1.00 89.50 388 PHE A O 1
ATOM 2927 N N . PRO A 1 389 ? -17.329 -20.624 7.297 1.00 88.06 389 PRO A N 1
ATOM 2928 C CA . PRO A 1 389 ? -18.189 -20.752 6.126 1.00 88.06 389 PRO A CA 1
ATOM 2929 C C . PRO A 1 389 ? -19.567 -20.143 6.367 1.00 88.06 389 PRO A C 1
ATOM 2931 O O . PRO A 1 389 ? -20.147 -20.331 7.433 1.00 88.06 389 PRO A O 1
ATOM 2934 N N . GLY A 1 390 ? -20.103 -19.449 5.363 1.00 81.88 390 GLY A N 1
ATOM 2935 C CA . GLY A 1 390 ? -21.343 -18.687 5.522 1.00 81.88 390 GLY A CA 1
ATOM 2936 C C . GLY A 1 390 ? -22.523 -19.520 6.048 1.00 81.88 390 GLY A C 1
ATOM 2937 O O . GLY A 1 390 ? -22.801 -20.609 5.532 1.00 81.88 390 GLY A O 1
ATOM 2938 N N . GLY A 1 391 ? -23.237 -19.002 7.052 1.00 73.88 391 GLY A N 1
ATOM 2939 C CA . GLY A 1 391 ? -24.354 -19.676 7.728 1.00 73.88 391 GLY A CA 1
ATOM 2940 C C . GLY A 1 391 ? -24.438 -19.373 9.231 1.00 73.88 391 GLY A C 1
ATOM 2941 O O . GLY A 1 391 ? -23.783 -18.478 9.727 1.00 73.88 391 GLY A O 1
ATOM 2942 N N . ASN A 1 392 ? -25.241 -20.133 9.988 1.00 63.00 392 ASN A N 1
ATOM 2943 C CA . ASN A 1 392 ? -25.363 -19.979 11.456 1.00 63.00 392 ASN A CA 1
ATOM 2944 C C . ASN A 1 392 ? -24.703 -21.142 12.234 1.00 63.00 392 ASN A C 1
ATOM 2946 O O . ASN A 1 392 ? -25.094 -21.451 13.359 1.00 63.00 392 ASN A O 1
ATOM 2950 N N . SER A 1 393 ? -23.751 -21.853 11.623 1.00 67.00 393 SER A N 1
ATOM 2951 C CA . SER A 1 393 ? -23.062 -23.002 12.226 1.00 67.00 393 SER A CA 1
ATOM 2952 C C . SER A 1 393 ? -21.579 -22.950 11.880 1.00 67.00 393 SER A C 1
ATOM 2954 O O . SER A 1 393 ? -21.236 -22.852 10.704 1.00 67.00 393 SER A O 1
ATOM 2956 N N . LEU A 1 394 ? -20.708 -23.050 12.890 1.00 72.88 394 LEU A N 1
ATOM 2957 C CA . LEU A 1 394 ? -19.253 -22.982 12.729 1.00 72.88 394 LEU A CA 1
ATOM 2958 C C . LEU A 1 394 ? -18.678 -24.316 12.200 1.00 72.88 394 LEU A C 1
ATOM 2960 O O . LEU A 1 394 ? -17.864 -24.977 12.845 1.00 72.88 394 LEU A O 1
ATOM 2964 N N . GLN A 1 395 ? -19.125 -24.760 11.020 1.00 71.88 395 GLN A N 1
ATOM 2965 C CA . GLN A 1 395 ? -18.616 -25.972 10.359 1.00 71.88 395 GLN A CA 1
ATOM 2966 C C . GLN A 1 395 ? -17.276 -25.696 9.670 1.00 71.88 395 GLN A C 1
ATOM 2968 O O . GLN A 1 395 ? -17.187 -25.646 8.447 1.00 71.88 395 GLN A O 1
ATOM 2973 N N . GLY A 1 396 ? -16.237 -25.528 10.488 1.00 77.06 396 GLY A N 1
ATOM 2974 C CA . GLY A 1 396 ? -14.929 -25.036 10.067 1.00 77.06 396 GLY A CA 1
ATOM 2975 C C . GLY A 1 396 ? -14.811 -23.579 10.459 1.00 77.06 396 GLY A C 1
ATOM 2976 O O . GLY A 1 396 ? -15.525 -22.746 9.933 1.00 77.06 396 GLY A O 1
ATOM 2977 N N . PHE A 1 397 ? -13.974 -23.251 11.425 1.00 86.06 397 PHE A N 1
ATOM 2978 C CA . PHE A 1 397 ? -13.785 -21.870 11.842 1.00 86.06 397 PHE A CA 1
ATOM 2979 C C . PHE A 1 397 ? -12.372 -21.708 12.360 1.00 86.06 397 PHE A C 1
ATOM 2981 O O . PHE A 1 397 ? -11.723 -22.703 12.692 1.00 86.06 397 PHE A O 1
ATOM 2988 N N . ASP A 1 398 ? -11.938 -20.461 12.439 1.00 86.44 398 ASP A N 1
ATOM 2989 C CA . ASP A 1 398 ? -10.731 -20.116 13.163 1.00 86.44 398 ASP A CA 1
ATOM 2990 C C . ASP A 1 398 ? -10.942 -18.871 14.016 1.00 86.44 398 ASP A C 1
ATOM 2992 O O . ASP A 1 398 ? -11.808 -18.036 13.720 1.00 86.44 398 ASP A O 1
ATOM 2996 N N . LEU A 1 399 ? -10.142 -18.781 15.072 1.00 86.44 399 LEU A N 1
ATOM 2997 C CA . LEU A 1 399 ? -10.033 -17.638 15.968 1.00 86.44 399 LEU A CA 1
ATOM 2998 C C . LEU A 1 399 ? -8.579 -17.147 15.930 1.00 86.44 399 LEU A C 1
ATOM 3000 O O . LEU A 1 399 ? -7.676 -17.952 15.715 1.00 86.44 399 LEU A O 1
ATOM 3004 N N . PRO A 1 400 ? -8.314 -15.854 16.164 1.00 83.94 400 PRO A N 1
ATOM 3005 C CA . PRO A 1 400 ? -6.956 -15.379 16.376 1.00 83.94 400 PRO A CA 1
ATOM 3006 C C . PRO A 1 400 ? -6.264 -16.138 17.519 1.00 83.94 400 PRO A C 1
ATOM 3008 O O . PRO A 1 400 ? -6.873 -16.381 18.561 1.00 83.94 400 PRO A O 1
ATOM 3011 N N . ASP A 1 401 ? -4.959 -16.396 17.381 1.00 80.00 401 ASP A N 1
ATOM 3012 C CA . ASP A 1 401 ? -4.121 -17.044 18.412 1.00 80.00 401 ASP A CA 1
ATOM 3013 C C . ASP A 1 401 ? -4.101 -16.287 19.758 1.00 80.00 401 ASP A C 1
ATOM 3015 O O . ASP A 1 401 ? -3.649 -16.795 20.789 1.00 80.00 401 ASP A O 1
ATOM 3019 N N . ARG A 1 402 ? -4.533 -15.024 19.747 1.00 82.19 402 ARG A N 1
ATOM 3020 C CA . ARG A 1 402 ? -4.608 -14.131 20.901 1.00 82.19 402 ARG A CA 1
ATOM 3021 C C . ARG A 1 402 ? -5.776 -13.168 20.750 1.00 82.19 402 ARG A C 1
ATOM 3023 O O . ARG A 1 402 ? -6.085 -12.721 19.651 1.00 82.19 402 ARG A O 1
ATOM 3030 N N . ASN A 1 403 ? -6.368 -12.779 21.874 1.00 84.75 403 ASN A N 1
ATOM 3031 C CA . ASN A 1 403 ? -7.379 -11.726 21.866 1.00 84.75 403 ASN A CA 1
ATOM 3032 C C . ASN A 1 403 ? -6.774 -10.416 21.348 1.00 84.75 403 ASN A C 1
ATOM 3034 O O . ASN A 1 403 ? -5.638 -10.068 21.676 1.00 84.75 403 ASN A O 1
ATOM 3038 N N . LEU A 1 404 ? -7.560 -9.689 20.567 1.00 88.19 404 LEU A N 1
ATOM 3039 C CA . LEU A 1 404 ? -7.221 -8.381 20.034 1.00 88.19 404 LEU A CA 1
ATOM 3040 C C . LEU A 1 404 ? -7.408 -7.327 21.129 1.00 88.19 404 LEU A C 1
ATOM 3042 O O . LEU A 1 404 ? -8.438 -7.290 21.808 1.00 88.19 404 LEU A O 1
ATOM 3046 N N . GLU A 1 405 ? -6.427 -6.443 21.273 1.00 89.19 405 GLU A N 1
ATOM 3047 C CA . GLU A 1 405 ? -6.579 -5.200 22.022 1.00 89.19 405 GLU A CA 1
ATOM 3048 C C . GLU A 1 405 ? -7.044 -4.114 21.052 1.00 89.19 405 GLU A C 1
ATOM 3050 O O . GLU A 1 405 ? -6.372 -3.851 20.057 1.00 89.19 405 GLU A O 1
ATOM 3055 N N . ILE A 1 406 ? -8.188 -3.487 21.329 1.00 87.31 406 ILE A N 1
ATOM 3056 C CA . ILE A 1 406 ? -8.677 -2.332 20.577 1.00 87.31 406 ILE A CA 1
ATOM 3057 C C . ILE A 1 406 ? -8.520 -1.093 21.456 1.00 87.31 406 ILE A C 1
ATOM 3059 O O . ILE A 1 406 ? -9.224 -0.913 22.453 1.00 87.31 406 ILE A O 1
ATOM 3063 N N . ILE A 1 407 ? -7.617 -0.203 21.064 1.00 82.06 407 ILE A N 1
ATOM 3064 C CA . ILE A 1 407 ? -7.460 1.133 21.627 1.00 82.06 407 ILE A CA 1
ATOM 3065 C C . ILE A 1 407 ? -8.545 2.023 21.022 1.00 82.06 407 ILE A C 1
ATOM 3067 O O . ILE A 1 407 ? -8.406 2.590 19.937 1.00 82.06 407 ILE A O 1
ATOM 3071 N N . GLY A 1 408 ? -9.656 2.141 21.743 1.00 78.00 408 GLY A N 1
ATOM 3072 C CA . GLY A 1 408 ? -10.702 3.100 21.414 1.00 78.00 408 GLY A CA 1
ATOM 3073 C C . GLY A 1 408 ? -10.238 4.532 21.666 1.00 78.00 408 GLY A C 1
ATOM 3074 O O . GLY A 1 408 ? -9.420 4.796 22.549 1.00 78.00 408 GLY A O 1
ATOM 3075 N N . HIS A 1 409 ? -10.810 5.472 20.929 1.00 79.00 409 HIS A N 1
ATOM 3076 C CA . HIS A 1 409 ? -10.550 6.893 21.096 1.00 79.00 409 HIS A CA 1
ATOM 3077 C C . HIS A 1 409 ? -11.846 7.675 21.261 1.00 79.00 409 HIS A C 1
ATOM 3079 O O . HIS A 1 409 ? -12.911 7.311 20.756 1.00 79.00 409 HIS A O 1
ATOM 3085 N N . LYS A 1 410 ? -11.764 8.820 21.937 1.00 87.75 410 LYS A N 1
ATOM 3086 C CA . LYS A 1 410 ? -12.928 9.696 22.066 1.00 87.75 410 LYS A CA 1
ATOM 3087 C C . LYS A 1 410 ? -13.160 10.445 20.764 1.00 87.75 410 LYS A C 1
ATOM 3089 O O . LYS A 1 410 ? -12.212 10.816 20.076 1.00 87.75 410 LYS A O 1
ATOM 3094 N N . VAL A 1 411 ? -14.428 10.686 20.450 1.00 91.06 411 VAL A N 1
ATOM 3095 C CA . VAL A 1 411 ? -14.826 11.526 19.321 1.00 91.06 411 VAL A CA 1
ATOM 3096 C C . VAL A 1 411 ? -15.218 12.902 19.846 1.00 91.06 411 VAL A C 1
ATOM 3098 O O . VAL A 1 411 ? -15.996 13.025 20.792 1.00 91.06 411 VAL A O 1
ATOM 3101 N N . ARG A 1 412 ? -14.655 13.948 19.248 1.00 94.75 412 ARG A N 1
ATOM 3102 C CA . ARG A 1 412 ? -14.939 15.356 19.518 1.00 94.75 412 ARG A CA 1
ATOM 3103 C C . ARG A 1 412 ? -15.623 15.949 18.298 1.00 94.75 412 ARG A C 1
ATOM 3105 O O . ARG A 1 412 ? -15.176 15.730 17.179 1.00 94.75 412 ARG A O 1
ATOM 3112 N N . TYR A 1 413 ? -16.661 16.742 18.508 1.00 97.69 413 TYR A N 1
ATOM 3113 C CA . TYR A 1 413 ? -17.418 17.358 17.422 1.00 97.69 413 TYR A CA 1
ATOM 3114 C C . TYR A 1 413 ? -17.118 18.854 17.340 1.00 97.69 413 TYR A C 1
ATOM 3116 O O . TYR A 1 413 ? -17.053 19.539 18.365 1.00 97.69 413 TYR A O 1
ATOM 3124 N N . VAL A 1 414 ? -16.976 19.378 16.124 1.00 98.31 414 VAL A N 1
ATOM 3125 C CA . VAL A 1 414 ? -16.811 20.811 15.849 1.00 98.31 414 VAL A CA 1
ATOM 3126 C C . VAL A 1 414 ? -17.930 21.277 14.931 1.00 98.31 414 VAL A C 1
ATOM 3128 O O . VAL A 1 414 ? -18.023 20.844 13.785 1.00 98.31 414 VAL A O 1
ATOM 3131 N N . SER A 1 415 ? -18.768 22.185 15.429 1.00 97.12 415 SER A N 1
ATOM 3132 C CA . SER A 1 415 ? -19.836 22.818 14.661 1.00 97.12 415 SER A CA 1
ATOM 3133 C C . SER A 1 415 ? -20.170 24.206 15.217 1.00 97.12 415 SER A C 1
ATOM 3135 O O . SER A 1 415 ? -20.405 24.338 16.423 1.00 97.12 415 SER A O 1
ATOM 3137 N N . PRO A 1 416 ? -20.285 25.246 14.364 1.00 94.31 416 PRO A N 1
ATOM 3138 C CA . PRO A 1 416 ? -20.750 26.568 14.787 1.00 94.31 416 PRO A CA 1
ATOM 3139 C C . PRO A 1 416 ? -22.149 26.569 15.427 1.00 94.31 416 PRO A C 1
ATOM 3141 O O . PRO A 1 416 ? -22.478 27.495 16.165 1.00 94.31 416 PRO A O 1
ATOM 3144 N N . SER A 1 417 ? -22.980 25.552 15.160 1.00 93.19 417 SER A N 1
ATOM 3145 C CA . SER A 1 417 ? -24.325 25.423 15.740 1.00 93.19 417 SER A CA 1
ATOM 3146 C C . SER A 1 417 ? -24.362 24.680 17.080 1.00 93.19 417 SER A C 1
ATOM 3148 O O . SER A 1 417 ? -25.435 24.575 17.676 1.00 93.19 417 SER A O 1
ATOM 3150 N N . GLY A 1 418 ? -23.232 24.138 17.547 1.00 92.31 418 GLY A N 1
ATOM 3151 C CA . GLY A 1 418 ? -23.141 23.434 18.828 1.00 92.31 418 GLY A CA 1
ATOM 3152 C C . GLY A 1 418 ? -23.306 24.361 20.037 1.00 92.31 418 GLY A C 1
ATOM 3153 O O . GLY A 1 418 ? -23.235 25.587 19.929 1.00 92.31 418 GLY A O 1
ATOM 3154 N N . SER A 1 419 ? -23.494 23.788 21.228 1.00 96.12 419 SER A N 1
ATOM 3155 C CA . SER A 1 419 ? -23.564 24.549 22.486 1.00 96.12 419 SER A CA 1
ATOM 3156 C C . SER A 1 419 ? -22.193 24.970 23.027 1.00 96.12 419 SER A C 1
ATOM 3158 O O . SER A 1 419 ? -22.136 25.634 24.064 1.00 96.12 419 SER A O 1
ATOM 3160 N N . ASN A 1 420 ? -21.096 24.581 22.363 1.00 97.38 420 ASN A N 1
ATOM 3161 C CA . ASN A 1 420 ? -19.717 24.847 22.778 1.00 97.38 420 ASN A CA 1
ATOM 3162 C C . ASN A 1 420 ? -19.434 24.389 24.215 1.00 97.38 420 ASN A C 1
ATOM 3164 O O . ASN A 1 420 ? -18.880 25.125 25.032 1.00 97.38 420 ASN A O 1
ATOM 3168 N N . THR A 1 421 ? -19.875 23.176 24.550 1.00 97.00 421 THR A N 1
ATOM 3169 C CA . THR A 1 421 ? -19.779 22.623 25.904 1.00 97.00 421 THR A CA 1
ATOM 3170 C C . THR A 1 421 ? -18.750 21.497 25.935 1.00 97.00 421 THR A C 1
ATOM 3172 O O . THR A 1 421 ? -18.984 20.404 25.421 1.00 97.00 421 THR A O 1
ATOM 3175 N N . ALA A 1 422 ? -17.597 21.756 26.555 1.00 93.50 422 ALA A N 1
ATOM 3176 C CA . ALA A 1 422 ? -16.561 20.744 26.739 1.00 93.50 422 ALA A CA 1
ATOM 3177 C C . ALA A 1 422 ? -17.110 19.531 27.528 1.00 93.50 422 ALA A C 1
ATOM 3179 O O . ALA A 1 422 ? -17.913 19.722 28.445 1.00 93.50 422 ALA A O 1
ATOM 3180 N N . PRO A 1 423 ? -16.693 18.295 27.201 1.00 94.00 423 PRO A N 1
ATOM 3181 C CA . PRO A 1 423 ? -15.557 17.959 26.344 1.00 94.00 423 PRO A CA 1
ATOM 3182 C C . PRO A 1 423 ? -15.958 17.629 24.888 1.00 94.00 423 PRO A C 1
ATOM 3184 O O . PRO A 1 423 ? -15.239 16.911 24.205 1.00 94.00 423 PRO A O 1
ATOM 3187 N N . TYR A 1 424 ? -17.085 18.169 24.400 1.00 96.56 424 TYR A N 1
ATOM 3188 C CA . TYR A 1 424 ? -17.509 18.124 22.988 1.00 96.56 424 TYR A CA 1
ATOM 3189 C C . TYR A 1 424 ? -17.782 16.721 22.414 1.00 96.56 424 TYR A C 1
ATOM 3191 O O . TYR A 1 424 ? -17.586 16.503 21.227 1.00 96.56 424 TYR A O 1
ATOM 3199 N N . GLU A 1 425 ? -18.230 15.769 23.237 1.00 93.69 425 GLU A N 1
ATOM 3200 C CA . GLU A 1 425 ? -18.412 14.349 22.859 1.00 93.69 425 GLU A CA 1
ATOM 3201 C C . GLU A 1 425 ? -19.730 14.040 22.122 1.00 93.69 425 GLU A C 1
ATOM 3203 O O . GLU A 1 425 ? -20.021 12.885 21.831 1.00 93.69 425 GLU A O 1
ATOM 3208 N N . THR A 1 426 ? -20.546 15.052 21.810 1.00 94.12 426 THR A N 1
ATOM 3209 C CA . THR A 1 426 ? -21.783 14.886 21.025 1.00 94.12 426 THR A CA 1
ATOM 3210 C C . THR A 1 426 ? -21.944 16.025 20.014 1.00 94.12 426 THR A C 1
ATOM 3212 O O . THR A 1 426 ? -21.466 17.133 20.287 1.00 94.12 426 THR A O 1
ATOM 3215 N N . PRO A 1 427 ? -22.684 15.832 18.904 1.00 94.62 427 PRO A N 1
ATOM 3216 C CA . PRO A 1 427 ? -22.992 16.913 17.966 1.00 94.62 427 PRO A CA 1
ATOM 3217 C C . PRO A 1 427 ? -23.642 18.143 18.622 1.00 94.62 427 PRO A C 1
ATOM 3219 O O . PRO A 1 427 ? -23.364 19.278 18.240 1.00 94.62 427 PRO A O 1
ATOM 3222 N N . GLN A 1 428 ? -24.485 17.950 19.643 1.00 95.31 428 GLN A N 1
ATOM 3223 C CA . GLN A 1 428 ? -25.159 19.046 20.349 1.00 95.31 428 GLN A CA 1
ATOM 3224 C C . GLN A 1 428 ? -24.187 19.842 21.218 1.00 95.31 428 GLN A C 1
ATOM 3226 O O . GLN A 1 428 ? -24.315 21.061 21.319 1.00 95.31 428 GLN A O 1
ATOM 3231 N N . THR A 1 429 ? -23.210 19.167 21.827 1.00 96.69 429 THR A N 1
ATOM 3232 C CA . THR A 1 429 ? -22.188 19.806 22.663 1.00 96.69 429 THR A CA 1
ATOM 3233 C C . THR A 1 429 ? -20.995 20.327 21.873 1.00 96.69 429 THR A C 1
ATOM 3235 O O . THR A 1 429 ? -20.123 20.933 22.488 1.00 96.69 429 THR A O 1
ATOM 3238 N N . ALA A 1 430 ? -20.974 20.148 20.546 1.00 97.19 430 ALA A N 1
ATOM 3239 C CA . ALA A 1 430 ? -19.858 20.455 19.658 1.00 97.19 430 ALA A CA 1
ATOM 3240 C C . ALA A 1 430 ? -19.189 21.814 19.928 1.00 97.19 430 ALA A C 1
ATOM 3242 O O . ALA A 1 430 ? -19.847 22.819 20.224 1.00 97.19 430 ALA A O 1
ATOM 3243 N N . ALA A 1 431 ? -17.862 21.834 19.802 1.00 97.88 431 ALA A N 1
ATOM 3244 C CA . ALA A 1 431 ? -17.048 23.034 19.916 1.00 97.88 431 ALA A CA 1
ATOM 3245 C C . ALA A 1 431 ? -17.340 24.002 18.763 1.00 97.88 431 ALA A C 1
ATOM 3247 O O . ALA A 1 431 ? -17.531 23.586 17.621 1.00 97.88 431 ALA A O 1
ATOM 3248 N N . HIS A 1 432 ? -17.276 25.307 19.030 1.00 96.75 432 HIS A N 1
ATOM 3249 C CA . HIS A 1 432 ? -17.395 26.322 17.972 1.00 96.75 432 HIS A CA 1
ATOM 3250 C C . HIS A 1 432 ? -16.141 26.448 17.106 1.00 96.75 432 HIS A C 1
ATOM 3252 O O . HIS A 1 432 ? -16.210 26.994 16.010 1.00 96.75 432 HIS A O 1
ATOM 3258 N N . THR A 1 433 ? -14.986 25.983 17.590 1.00 95.94 433 THR A N 1
ATOM 3259 C CA . THR A 1 433 ? -13.717 26.072 16.858 1.00 95.94 433 THR A CA 1
ATOM 3260 C C . THR A 1 433 ? -12.949 24.760 16.920 1.00 95.94 433 THR A C 1
ATOM 3262 O O . THR A 1 433 ? -12.982 24.054 17.930 1.00 95.94 433 THR A O 1
ATOM 3265 N N . ILE A 1 434 ? -12.192 24.476 15.857 1.00 95.56 434 ILE A N 1
ATOM 3266 C CA . ILE A 1 434 ? -11.308 23.305 15.774 1.00 95.56 434 ILE A CA 1
ATOM 3267 C C . ILE A 1 434 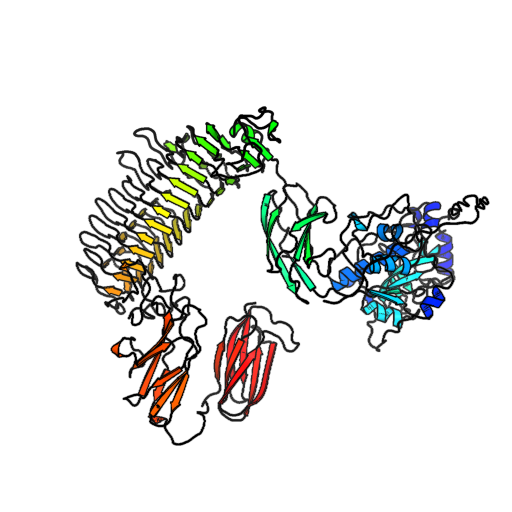? -10.287 23.331 16.919 1.00 95.56 434 ILE A C 1
ATOM 3269 O O . ILE A 1 434 ? -10.092 22.333 17.606 1.00 95.56 434 ILE A O 1
ATOM 3273 N N . GLY A 1 435 ? -9.696 24.498 17.199 1.00 93.94 435 GLY A N 1
ATOM 3274 C CA . GLY A 1 435 ? -8.707 24.645 18.269 1.00 93.94 435 GLY A CA 1
ATOM 3275 C C . GLY A 1 435 ? -9.244 24.306 19.662 1.00 93.94 435 GLY A C 1
ATOM 3276 O O . GLY A 1 435 ? -8.519 23.713 20.461 1.00 93.94 435 GLY A O 1
ATOM 3277 N N . ALA A 1 436 ? -10.510 24.626 19.953 1.00 95.19 436 ALA A N 1
ATOM 3278 C CA . ALA A 1 436 ? -11.128 24.268 21.227 1.00 95.19 436 ALA A CA 1
ATOM 3279 C C . ALA A 1 436 ? -11.297 22.747 21.375 1.00 95.19 436 ALA A C 1
ATOM 3281 O O . ALA A 1 436 ? -10.979 22.214 22.438 1.00 95.19 436 ALA A O 1
ATOM 3282 N N . ALA A 1 437 ? -11.733 22.051 20.319 1.00 95.19 437 ALA A N 1
ATOM 3283 C CA . ALA A 1 437 ? -11.846 20.592 20.326 1.00 95.19 437 ALA A CA 1
ATOM 3284 C C . ALA A 1 437 ? -10.477 19.906 20.437 1.00 95.19 437 ALA A C 1
ATOM 3286 O O . ALA A 1 437 ? -10.311 19.028 21.280 1.00 95.19 437 ALA A O 1
ATOM 3287 N N . VAL A 1 438 ? -9.477 20.365 19.676 1.00 92.81 438 VAL A N 1
ATOM 3288 C CA . VAL A 1 438 ? -8.098 19.848 19.750 1.00 92.81 438 VAL A CA 1
ATOM 3289 C C . VAL A 1 438 ? -7.503 20.032 21.144 1.00 92.81 438 VAL A C 1
ATOM 3291 O O . VAL A 1 438 ? -6.891 19.115 21.674 1.00 92.81 438 VAL A O 1
ATOM 3294 N N . THR A 1 439 ? -7.734 21.177 21.790 1.00 92.12 439 THR A N 1
ATOM 3295 C CA . THR A 1 439 ? -7.247 21.421 23.161 1.00 92.12 439 THR A CA 1
ATOM 3296 C C . THR A 1 439 ? -7.913 20.506 24.195 1.00 92.12 439 THR A C 1
ATOM 3298 O O . THR A 1 439 ? -7.318 20.213 25.228 1.00 92.12 439 THR A O 1
ATOM 3301 N N . ALA A 1 440 ? -9.148 20.061 23.943 1.00 92.12 440 ALA A N 1
ATOM 3302 C CA . ALA A 1 440 ? -9.857 19.123 24.813 1.00 92.12 440 ALA A CA 1
ATOM 3303 C C . ALA A 1 440 ? -9.456 17.657 24.587 1.00 92.12 440 ALA A C 1
ATOM 3305 O O . ALA A 1 440 ? -9.898 16.792 25.347 1.00 92.12 440 ALA A O 1
ATOM 3306 N N . CYS A 1 441 ? -8.650 17.371 23.561 1.00 89.06 441 CYS A N 1
ATOM 3307 C CA . CYS A 1 441 ? -8.200 16.020 23.276 1.00 89.06 441 CYS A CA 1
ATOM 3308 C C . CYS A 1 441 ? -7.217 15.525 24.341 1.00 89.06 441 CYS A C 1
ATOM 3310 O O . CYS A 1 441 ? -6.364 16.275 24.816 1.00 89.06 441 CYS A O 1
ATOM 3312 N N . THR A 1 442 ? -7.316 14.244 24.694 1.00 82.56 442 THR A N 1
ATOM 3313 C CA . THR A 1 442 ? -6.437 13.602 25.691 1.00 82.56 442 THR A CA 1
ATOM 3314 C C . THR A 1 442 ? -5.363 12.693 25.078 1.00 82.56 442 THR A C 1
ATOM 3316 O O . THR A 1 442 ? -4.655 12.015 25.815 1.00 82.56 442 THR A O 1
ATOM 3319 N N . GLY A 1 443 ? -5.213 12.727 23.747 1.00 74.44 443 GLY A N 1
ATOM 3320 C CA . GLY A 1 443 ? -4.329 11.863 22.955 1.00 74.44 443 GLY A CA 1
ATOM 3321 C C . GLY A 1 443 ? -5.096 10.719 22.286 1.00 74.44 443 GLY A C 1
ATOM 3322 O O . GLY A 1 443 ? -5.974 10.128 22.902 1.00 74.44 443 GLY A O 1
ATOM 3323 N N . THR A 1 444 ? -4.795 10.440 21.015 1.00 76.69 444 THR A N 1
ATOM 3324 C CA . THR A 1 444 ? -5.487 9.514 20.084 1.00 76.69 444 THR A CA 1
ATOM 3325 C C . THR A 1 444 ? -6.934 9.866 19.713 1.00 76.69 444 THR A C 1
ATOM 3327 O O . THR A 1 444 ? -7.482 9.251 18.808 1.00 76.69 444 THR A O 1
ATOM 3330 N N . ASP A 1 445 ? -7.532 10.885 20.343 1.00 87.56 445 ASP A N 1
ATOM 3331 C CA . ASP A 1 445 ? -8.881 11.382 20.040 1.00 87.56 445 ASP A CA 1
ATOM 3332 C C . ASP A 1 445 ? -9.069 11.758 18.554 1.00 87.56 445 ASP A C 1
ATOM 3334 O O . ASP A 1 445 ? -8.176 12.305 17.895 1.00 87.56 445 ASP A O 1
ATOM 3338 N N . THR A 1 446 ? -10.291 11.548 18.067 1.00 89.69 446 THR A N 1
ATOM 3339 C CA . THR A 1 446 ? -10.744 11.967 16.738 1.00 89.69 446 THR A CA 1
ATOM 3340 C C . THR A 1 446 ? -11.614 13.209 16.855 1.00 89.69 446 THR A C 1
ATOM 3342 O O . THR A 1 446 ? -12.527 13.270 17.672 1.00 89.69 446 THR A O 1
ATOM 3345 N N . VAL A 1 447 ? -11.357 14.211 16.025 1.00 94.31 447 VAL A N 1
ATOM 3346 C CA . VAL A 1 447 ? -12.123 15.449 15.914 1.00 94.31 447 VAL A CA 1
ATOM 3347 C C . VAL A 1 447 ? -12.832 15.458 14.564 1.00 94.31 447 VAL A C 1
ATOM 3349 O O . VAL A 1 447 ? -12.190 15.611 13.526 1.00 94.31 447 VAL A O 1
ATOM 3352 N N . LEU A 1 448 ? -14.157 15.328 14.584 1.00 96.75 448 LEU A N 1
ATOM 3353 C CA . LEU A 1 448 ? -15.002 15.471 13.402 1.00 96.75 448 LEU A CA 1
ATOM 3354 C C . LEU A 1 448 ? -15.393 16.937 13.238 1.00 96.75 448 LEU A C 1
ATOM 3356 O O . LEU A 1 448 ? -15.900 17.570 14.173 1.00 96.75 448 LEU A O 1
ATOM 3360 N N . VAL A 1 449 ? -15.174 17.483 12.047 1.00 98.19 449 VAL A N 1
ATOM 3361 C CA . VAL A 1 449 ? -15.468 18.881 11.727 1.00 98.19 449 VAL A CA 1
ATOM 3362 C C . VAL A 1 449 ? -16.532 18.946 10.644 1.00 98.19 449 VAL A C 1
ATOM 3364 O O . VAL A 1 449 ? -16.372 18.381 9.562 1.00 98.19 449 VAL A O 1
ATOM 3367 N N . VAL A 1 450 ? -17.625 19.650 10.945 1.00 98.12 450 VAL A N 1
ATOM 3368 C CA . VAL A 1 450 ? -18.703 19.891 9.980 1.00 98.12 450 VAL A CA 1
ATOM 3369 C C . VAL A 1 450 ? -18.195 20.696 8.778 1.00 98.12 450 VAL A C 1
ATOM 3371 O O . VAL A 1 450 ? -17.272 21.509 8.895 1.00 98.12 450 VAL A O 1
ATOM 3374 N N . GLY A 1 451 ? -18.822 20.514 7.622 1.00 97.94 451 GLY A N 1
ATOM 3375 C CA . GLY A 1 451 ? -18.649 21.365 6.455 1.00 97.94 451 GLY A CA 1
ATOM 3376 C C . GLY A 1 451 ? -18.973 22.825 6.755 1.00 97.94 451 GLY A C 1
ATOM 3377 O O . GLY A 1 451 ? -19.961 23.142 7.423 1.00 97.94 451 GLY A O 1
ATOM 3378 N N . GLY A 1 452 ? -18.136 23.729 6.254 1.00 96.81 452 GLY A N 1
ATOM 3379 C CA . GLY A 1 452 ? -18.239 25.162 6.519 1.00 96.81 452 GLY A CA 1
ATOM 3380 C C . GLY A 1 452 ? -16.884 25.857 6.576 1.00 96.81 452 GLY A C 1
ATOM 3381 O O . GLY A 1 452 ? -15.840 25.217 6.452 1.00 96.81 452 GLY A O 1
ATOM 3382 N N . ASP A 1 453 ? -16.920 27.174 6.766 1.00 95.94 453 ASP A N 1
ATOM 3383 C CA . ASP A 1 453 ? -15.727 28.016 6.818 1.00 95.94 453 ASP A CA 1
ATOM 3384 C C . ASP A 1 453 ? -15.261 28.223 8.261 1.00 95.94 453 ASP A C 1
ATOM 3386 O O . ASP A 1 453 ? -16.003 28.694 9.128 1.00 95.94 453 ASP A O 1
ATOM 3390 N N . PHE A 1 454 ? -13.992 27.922 8.501 1.00 95.69 454 PHE A N 1
ATOM 3391 C CA . PHE A 1 454 ? -13.320 28.080 9.778 1.00 95.69 454 PHE A CA 1
ATOM 3392 C C . PHE A 1 454 ? -12.132 29.018 9.618 1.00 95.69 454 PHE A C 1
ATOM 3394 O O . PHE A 1 454 ? -11.444 29.034 8.598 1.00 95.69 454 PHE A O 1
ATOM 3401 N N . SER A 1 455 ? -11.869 29.800 10.662 1.00 92.00 455 SER A N 1
ATOM 3402 C CA . SER A 1 455 ? -10.705 30.676 10.706 1.00 92.00 455 SER A CA 1
ATOM 3403 C C . SER A 1 455 ? -9.907 30.482 11.981 1.00 92.00 455 SER A C 1
ATOM 3405 O O . SER A 1 455 ? -10.490 30.414 13.066 1.00 92.00 455 SER A O 1
ATOM 3407 N N . GLY A 1 456 ? -8.583 30.475 11.873 1.00 86.88 456 GLY A N 1
ATOM 3408 C CA . GLY A 1 456 ? -7.699 30.462 13.032 1.00 86.88 456 GLY A CA 1
ATOM 3409 C C . GLY A 1 456 ? -6.392 29.726 12.781 1.00 86.88 456 GLY A C 1
ATOM 3410 O O . GLY A 1 456 ? -6.098 29.307 11.669 1.00 86.88 456 GLY A O 1
ATOM 3411 N N . SER A 1 457 ? -5.611 29.585 13.848 1.00 91.50 457 SER A N 1
ATOM 3412 C CA . SER A 1 457 ? -4.344 28.860 13.848 1.00 91.50 457 SER A CA 1
ATOM 3413 C C . SER A 1 457 ? -4.363 27.849 14.990 1.00 91.50 457 SER A C 1
ATOM 3415 O O . SER A 1 457 ? -4.364 28.226 16.166 1.00 91.50 457 SER A O 1
ATOM 3417 N N . VAL A 1 458 ? -4.418 26.565 14.648 1.00 92.31 458 VAL A N 1
ATOM 3418 C CA . VAL A 1 458 ? -4.548 25.455 15.596 1.00 92.31 458 VAL A CA 1
ATOM 3419 C C . VAL A 1 458 ? -3.178 24.839 15.848 1.00 92.31 458 VAL A C 1
ATOM 3421 O O . VAL A 1 458 ? -2.429 24.550 14.919 1.00 92.31 458 VAL A O 1
ATOM 3424 N N . THR A 1 459 ? -2.837 24.645 17.120 1.00 91.75 459 THR A N 1
ATOM 3425 C CA . THR A 1 459 ? -1.634 23.909 17.517 1.00 91.75 459 THR A CA 1
ATOM 3426 C C . THR A 1 459 ? -2.025 22.487 17.892 1.00 91.75 459 THR A C 1
ATOM 3428 O O . THR A 1 459 ? -2.784 22.294 18.839 1.00 91.75 459 THR A O 1
ATOM 3431 N N . VAL A 1 460 ? -1.477 21.509 17.180 1.00 89.38 460 VAL A N 1
ATOM 3432 C CA . VAL A 1 460 ? -1.633 20.084 17.461 1.00 89.38 460 VAL A CA 1
ATOM 3433 C C . VAL A 1 460 ? -0.418 19.622 18.266 1.00 89.38 460 VAL A C 1
ATOM 3435 O O . VAL A 1 460 ? 0.688 19.513 17.741 1.00 89.38 460 VAL A O 1
ATOM 3438 N N . ALA A 1 461 ? -0.613 19.429 19.572 1.00 79.75 461 ALA A N 1
ATOM 3439 C CA . ALA A 1 461 ? 0.456 19.097 20.522 1.00 79.75 461 ALA A CA 1
ATOM 3440 C C . ALA A 1 461 ? 0.495 17.609 20.928 1.00 79.75 461 ALA A C 1
ATOM 3442 O O . ALA A 1 461 ? 1.344 17.208 21.721 1.00 79.75 461 ALA A O 1
ATOM 3443 N N . SER A 1 462 ? -0.417 16.797 20.398 1.00 76.62 462 SER A N 1
ATOM 3444 C CA . SER A 1 462 ? -0.575 15.366 20.679 1.00 76.62 462 SER A CA 1
ATOM 3445 C C . SER A 1 462 ? -1.151 14.670 19.447 1.00 76.62 462 SER A C 1
ATOM 3447 O O . SER A 1 462 ? -1.750 15.345 18.612 1.00 76.62 462 SER A O 1
ATOM 3449 N N . THR A 1 463 ? -1.040 13.346 19.363 1.00 82.50 463 THR A N 1
ATOM 3450 C CA . THR A 1 463 ? -1.646 12.537 18.295 1.00 82.50 463 THR A CA 1
ATOM 3451 C C . THR A 1 463 ? -3.161 12.727 18.283 1.00 82.50 463 THR A C 1
ATOM 3453 O O . THR A 1 463 ? -3.826 12.363 19.253 1.00 82.50 463 THR A O 1
ATOM 3456 N N . VAL A 1 464 ? -3.705 13.332 17.226 1.00 86.75 464 VAL A N 1
ATOM 3457 C CA . VAL A 1 464 ? -5.154 13.523 17.026 1.00 86.75 464 VAL A CA 1
ATOM 3458 C C . VAL A 1 464 ? -5.505 13.261 15.569 1.00 86.75 464 VAL A C 1
ATOM 3460 O O . VAL A 1 464 ? -4.709 13.549 14.676 1.00 86.75 464 VAL A O 1
ATOM 3463 N N . ARG A 1 465 ? -6.708 12.748 15.315 1.00 89.56 465 ARG A N 1
ATOM 3464 C CA . ARG A 1 465 ? -7.245 12.614 13.954 1.00 89.56 465 ARG A CA 1
ATOM 3465 C C . ARG A 1 465 ? -8.202 13.770 13.701 1.00 89.56 465 ARG A C 1
ATOM 3467 O O . ARG A 1 465 ? -9.210 13.893 14.382 1.00 89.56 465 ARG A O 1
ATOM 3474 N N . LEU A 1 466 ? -7.885 14.647 12.762 1.00 93.19 466 LEU A N 1
ATOM 3475 C CA . LEU A 1 466 ? -8.737 15.741 12.315 1.00 93.19 466 LEU A CA 1
ATOM 3476 C C . LEU A 1 466 ? -9.412 15.315 11.017 1.00 93.19 466 LEU A C 1
ATOM 3478 O O . LEU A 1 466 ? -8.748 15.217 9.987 1.00 93.19 466 LEU A O 1
ATOM 3482 N N . LEU A 1 467 ? -10.723 15.087 11.063 1.00 94.88 467 LEU A N 1
ATOM 3483 C CA . LEU A 1 467 ? -11.506 14.650 9.908 1.00 94.88 467 LEU A CA 1
ATOM 3484 C C . LEU A 1 467 ? -12.498 15.744 9.522 1.00 94.88 467 LEU A C 1
ATOM 3486 O O . LEU A 1 467 ? -13.426 16.058 10.273 1.00 94.88 467 LEU A O 1
ATOM 3490 N N . GLY A 1 468 ? -12.276 16.344 8.359 1.00 96.62 468 GLY A N 1
ATOM 3491 C CA . GLY A 1 468 ? -13.138 17.371 7.802 1.00 96.62 468 GLY A CA 1
ATOM 3492 C C . GLY A 1 468 ? -14.290 16.790 6.995 1.00 96.62 468 GLY A C 1
ATOM 3493 O O . GLY A 1 468 ? -14.388 15.591 6.746 1.00 96.62 468 GLY A O 1
ATOM 3494 N N . SER A 1 469 ? -15.132 17.694 6.533 1.00 97.75 469 SER A N 1
ATOM 3495 C CA . SER A 1 469 ? -16.157 17.490 5.525 1.00 97.75 469 SER A CA 1
ATOM 3496 C C . SER A 1 469 ? -17.364 16.639 5.919 1.00 97.75 469 SER A C 1
ATOM 3498 O O . SER A 1 469 ? -17.926 15.912 5.101 1.00 97.75 469 SER A O 1
ATOM 3500 N N . TRP A 1 470 ? -17.786 16.747 7.178 1.00 97.75 470 TRP A N 1
ATOM 3501 C CA . TRP A 1 470 ? -19.000 16.097 7.672 1.00 97.75 470 TRP A CA 1
ATOM 3502 C C . TRP A 1 470 ? -20.256 16.930 7.418 1.00 97.75 470 TRP A C 1
ATOM 3504 O O . TRP A 1 470 ? -20.242 18.157 7.524 1.00 97.75 470 TRP A O 1
ATOM 3514 N N . ASP A 1 471 ? -21.379 16.276 7.150 1.00 96.81 471 ASP A N 1
ATOM 3515 C CA . ASP A 1 471 ? -22.680 16.935 7.137 1.00 96.81 471 ASP A CA 1
ATOM 3516 C C . ASP A 1 471 ? -23.059 17.465 8.546 1.00 96.81 471 ASP A C 1
ATOM 3518 O O . ASP A 1 471 ? -22.490 17.039 9.556 1.00 96.81 471 ASP A O 1
ATOM 3522 N N . PRO A 1 472 ? -24.039 18.382 8.677 1.00 93.81 472 PRO A N 1
ATOM 3523 C CA . PRO A 1 472 ? -24.433 18.938 9.977 1.00 93.81 472 PRO A CA 1
ATOM 3524 C C . PRO A 1 472 ? -24.912 17.919 11.019 1.00 93.81 472 PRO A C 1
ATOM 3526 O O . PRO A 1 472 ? -25.002 18.266 12.200 1.00 93.81 472 PRO A O 1
ATOM 3529 N N . THR A 1 473 ? -25.251 16.695 10.603 1.00 93.44 473 THR A N 1
ATOM 3530 C CA . THR A 1 473 ? -25.645 15.609 11.507 1.00 93.44 473 THR A CA 1
ATOM 3531 C C . THR A 1 473 ? -24.500 14.662 11.873 1.00 93.44 473 THR A C 1
ATOM 3533 O O . THR A 1 473 ? -24.695 13.840 12.765 1.00 93.44 473 THR A O 1
ATOM 3536 N N . PHE A 1 474 ? -23.315 14.816 11.268 1.00 92.44 474 PHE A N 1
ATOM 3537 C CA . PHE A 1 474 ? -22.151 13.936 11.427 1.00 92.44 474 PHE A CA 1
ATOM 3538 C C . PHE A 1 474 ? -22.450 12.465 11.108 1.00 92.44 474 PHE A C 1
ATOM 3540 O O . PHE A 1 474 ? -21.985 11.560 11.797 1.00 92.44 474 PHE A O 1
ATOM 3547 N N . THR A 1 475 ? -23.255 12.224 10.076 1.00 89.81 475 THR A N 1
ATOM 3548 C CA . THR A 1 475 ? -23.605 10.879 9.596 1.00 89.81 475 THR A CA 1
ATOM 3549 C C . THR A 1 475 ? -23.028 10.574 8.220 1.00 89.81 475 THR A C 1
ATOM 3551 O O . THR A 1 475 ? -22.853 9.406 7.886 1.00 89.81 475 THR A O 1
ATOM 3554 N N . VAL A 1 476 ? -22.704 11.603 7.433 1.00 90.44 476 VAL A N 1
ATOM 3555 C CA . VAL A 1 476 ? -22.123 11.467 6.095 1.00 90.44 476 VAL A CA 1
ATOM 3556 C C . VAL A 1 476 ? -20.905 12.377 5.982 1.00 90.44 476 VAL A C 1
ATOM 3558 O O . VAL A 1 476 ? -20.985 13.564 6.301 1.00 90.44 476 VAL A O 1
ATOM 3561 N N . GLN A 1 477 ? -19.786 11.828 5.510 1.00 92.12 477 GLN A N 1
ATOM 3562 C CA . GLN A 1 477 ? -18.592 12.591 5.157 1.00 92.12 477 GLN A CA 1
ATOM 3563 C C . GLN A 1 477 ? -18.507 12.697 3.634 1.00 92.12 477 GLN A C 1
ATOM 3565 O O . GLN A 1 477 ? -18.373 11.688 2.946 1.00 92.12 477 GLN A O 1
ATOM 3570 N N . ASP A 1 478 ? -18.597 13.915 3.113 1.00 93.12 478 ASP A N 1
ATOM 3571 C CA . ASP A 1 478 ? -18.581 14.186 1.677 1.00 93.12 478 ASP A CA 1
ATOM 3572 C C . ASP A 1 478 ? -17.866 15.528 1.425 1.00 93.12 478 ASP A C 1
ATOM 3574 O O . ASP A 1 478 ? -18.440 16.590 1.691 1.00 93.12 478 ASP A O 1
ATOM 3578 N N . PRO A 1 479 ? -16.608 15.519 0.945 1.00 93.38 479 PRO A N 1
ATOM 3579 C CA . PRO A 1 479 ? -15.847 16.739 0.679 1.00 93.38 479 PRO A CA 1
ATOM 3580 C C . PRO A 1 479 ? -16.363 17.555 -0.511 1.00 93.38 479 PRO A C 1
ATOM 3582 O O . PRO A 1 479 ? -16.054 18.745 -0.591 1.00 93.38 479 PRO A O 1
ATOM 3585 N N . GLU A 1 480 ? -17.167 16.982 -1.409 1.00 94.00 480 GLU A N 1
ATOM 3586 C CA . GLU A 1 480 ? -17.763 17.728 -2.522 1.00 94.00 480 GLU A CA 1
ATOM 3587 C C . GLU A 1 480 ? -18.996 18.515 -2.063 1.00 94.00 480 GLU A C 1
ATOM 3589 O O . GLU A 1 480 ? -19.177 19.680 -2.438 1.00 94.00 480 GLU A O 1
ATOM 3594 N N . VAL A 1 481 ? -19.828 17.910 -1.211 1.00 96.69 481 VAL A N 1
ATOM 3595 C CA . VAL A 1 481 ? -21.099 18.497 -0.747 1.00 96.69 481 VAL A CA 1
ATOM 3596 C C . VAL A 1 481 ? -20.940 19.300 0.545 1.00 96.69 481 VAL A C 1
ATOM 3598 O O . VAL A 1 481 ? -21.538 20.372 0.691 1.00 96.69 481 VAL A O 1
ATOM 3601 N N . HIS A 1 482 ? -20.118 18.821 1.480 1.00 97.25 482 HIS A N 1
ATOM 3602 C CA . HIS A 1 482 ? -19.892 19.426 2.795 1.00 97.25 482 HIS A CA 1
ATOM 3603 C C . HIS A 1 482 ? -18.436 19.839 3.067 1.00 97.25 482 HIS A C 1
ATOM 3605 O O . HIS A 1 482 ? -17.955 19.613 4.166 1.00 97.25 482 HIS A O 1
ATOM 3611 N N . PRO A 1 483 ? -17.721 20.512 2.155 1.00 97.69 483 PRO A N 1
ATOM 3612 C CA . PRO A 1 483 ? -16.311 20.848 2.347 1.00 97.69 483 PRO A CA 1
ATOM 3613 C C . PRO A 1 483 ? -16.036 21.683 3.608 1.00 97.69 483 PRO A C 1
ATOM 3615 O O . PRO A 1 483 ? -16.610 22.765 3.791 1.00 97.69 483 PRO A O 1
ATOM 3618 N N . THR A 1 484 ? -15.099 21.223 4.439 1.00 98.25 484 THR A N 1
ATOM 3619 C CA . THR A 1 484 ? -14.543 22.000 5.560 1.00 98.25 484 THR A CA 1
ATOM 3620 C C . THR A 1 484 ? -13.379 22.858 5.077 1.00 98.25 484 THR A C 1
ATOM 3622 O O . THR A 1 484 ? -12.314 22.352 4.721 1.00 98.25 484 THR A O 1
ATOM 3625 N N . ARG A 1 485 ? -13.576 24.177 5.084 1.00 97.56 485 ARG A N 1
ATOM 3626 C CA . ARG A 1 485 ? -12.604 25.175 4.634 1.00 97.56 485 ARG A CA 1
ATOM 3627 C C . ARG A 1 485 ? -11.918 25.834 5.812 1.00 97.56 485 ARG A C 1
ATOM 3629 O O . ARG A 1 485 ? -12.585 26.331 6.714 1.00 97.56 485 ARG A O 1
ATOM 3636 N N . LEU A 1 486 ? -10.593 25.867 5.795 1.00 95.88 486 LEU A N 1
ATOM 3637 C CA . LEU A 1 486 ? -9.791 26.531 6.810 1.00 95.88 486 LEU A CA 1
ATOM 3638 C C . LEU A 1 486 ? -8.951 27.642 6.178 1.00 95.88 486 LEU A C 1
ATOM 3640 O O . LEU A 1 486 ? -8.221 27.412 5.215 1.00 95.88 486 LEU A O 1
ATOM 3644 N N . GLN A 1 487 ? -9.049 28.833 6.767 1.00 93.31 487 GLN A N 1
ATOM 3645 C CA . GLN A 1 487 ? -8.282 30.025 6.402 1.00 93.31 487 GLN A CA 1
ATOM 3646 C C . GLN A 1 487 ? -7.670 30.685 7.647 1.00 93.31 487 GLN A C 1
ATOM 3648 O O . GLN A 1 487 ? -8.136 30.497 8.774 1.00 93.31 487 GLN A O 1
ATOM 3653 N N . GLY A 1 488 ? -6.647 31.522 7.485 1.00 84.12 488 GLY A N 1
ATOM 3654 C CA . GLY A 1 488 ? -6.094 32.288 8.606 1.00 84.12 488 GLY A CA 1
ATOM 3655 C C . GLY A 1 488 ? -4.623 32.645 8.460 1.00 84.12 488 GLY A C 1
ATOM 3656 O O . GLY A 1 488 ? -3.944 32.197 7.545 1.00 84.12 488 GLY A O 1
ATOM 3657 N N . GLY A 1 489 ? -4.133 33.480 9.378 1.00 87.12 489 GLY A N 1
ATOM 3658 C CA . GLY A 1 489 ? -2.719 33.840 9.472 1.00 87.12 489 GLY A CA 1
ATOM 3659 C C . GLY A 1 489 ? -2.011 33.098 10.603 1.00 87.12 489 GLY A C 1
ATOM 3660 O O . GLY A 1 489 ? -2.626 32.782 11.623 1.00 87.12 489 GLY A O 1
ATOM 3661 N N . GLY A 1 490 ? -0.707 32.878 10.455 1.00 89.81 490 GLY A N 1
ATOM 3662 C CA . GLY A 1 490 ? 0.107 32.203 11.464 1.00 89.81 490 GLY A CA 1
ATOM 3663 C C . GLY A 1 490 ? 0.203 30.689 11.293 1.00 89.81 490 GLY A C 1
ATOM 3664 O O . GLY A 1 490 ? 0.402 30.017 12.304 1.00 89.81 490 GLY A O 1
ATOM 3665 N N . SER A 1 491 ? 0.033 30.185 10.063 1.00 94.38 491 SER A N 1
ATOM 3666 C CA . SER A 1 491 ? -0.150 28.762 9.735 1.00 94.38 491 SER A CA 1
ATOM 3667 C C . SER A 1 491 ? -1.441 28.199 10.333 1.00 94.38 491 SER A C 1
ATOM 3669 O O . SER A 1 491 ? -1.661 28.237 11.547 1.00 94.38 491 SER A O 1
ATOM 3671 N N . ALA A 1 492 ? -2.324 27.688 9.480 1.00 94.62 492 ALA A N 1
ATOM 3672 C CA . ALA A 1 492 ? -3.635 27.189 9.884 1.00 94.62 492 ALA A CA 1
ATOM 3673 C C . ALA A 1 492 ? -3.538 25.994 10.850 1.00 94.62 492 ALA A C 1
ATOM 3675 O O . ALA A 1 492 ? -4.232 25.982 11.869 1.00 94.62 492 ALA A O 1
ATOM 3676 N N . LEU A 1 493 ? -2.626 25.049 10.591 1.00 94.31 493 LEU A N 1
ATOM 3677 C CA . LEU A 1 493 ? -2.252 23.976 11.520 1.00 94.31 493 LEU A CA 1
ATOM 3678 C C . LEU A 1 493 ? -0.753 24.004 11.820 1.00 94.31 493 LEU A C 1
ATOM 3680 O O . LEU A 1 493 ? 0.074 24.275 10.948 1.00 94.31 493 LEU A O 1
ATOM 3684 N N . LYS A 1 494 ? -0.399 23.692 13.068 1.00 93.50 494 LYS A N 1
ATOM 3685 C CA . LYS A 1 494 ? 0.992 23.609 13.522 1.00 93.50 494 LYS A CA 1
ATOM 3686 C C . LYS A 1 494 ? 1.225 22.329 14.307 1.00 93.50 494 LYS A C 1
ATOM 3688 O O . LYS A 1 494 ? 0.524 22.099 15.292 1.00 93.50 494 LYS A O 1
ATOM 3693 N N . PHE A 1 495 ? 2.250 21.578 13.930 1.00 91.75 495 PHE A N 1
ATOM 3694 C CA . PHE A 1 495 ? 2.702 20.375 14.626 1.00 91.75 495 PHE A CA 1
ATOM 3695 C C . PHE A 1 495 ? 4.076 20.627 15.255 1.00 91.75 495 PHE A C 1
ATOM 3697 O O . PHE A 1 495 ? 4.986 21.093 14.570 1.00 91.75 495 PHE A O 1
ATOM 3704 N N . PHE A 1 496 ? 4.226 20.336 16.552 1.00 86.00 496 PHE A N 1
ATOM 3705 C CA . PHE A 1 496 ? 5.487 20.500 17.290 1.00 86.00 496 PHE A CA 1
ATOM 3706 C C . PHE A 1 496 ? 5.828 19.225 18.062 1.00 86.00 496 PHE A C 1
ATOM 3708 O O . PHE A 1 496 ? 5.013 18.762 18.862 1.00 86.00 496 PHE A O 1
ATOM 3715 N N . ALA A 1 497 ? 7.037 18.693 17.871 1.00 74.56 497 ALA A N 1
ATOM 3716 C CA . ALA A 1 497 ? 7.434 17.418 18.462 1.00 74.56 497 ALA A CA 1
ATOM 3717 C C . ALA A 1 497 ? 8.949 17.239 18.635 1.00 74.56 497 ALA A C 1
ATOM 3719 O O . ALA A 1 497 ? 9.735 18.016 18.109 1.00 74.56 497 ALA A O 1
ATOM 3720 N N . ALA A 1 498 ? 9.366 16.206 19.373 1.00 51.72 498 ALA A N 1
ATOM 3721 C CA . ALA A 1 498 ? 10.750 15.708 19.392 1.00 51.72 498 ALA A CA 1
ATOM 3722 C C . ALA A 1 498 ? 10.856 14.212 19.013 1.00 51.72 498 ALA A C 1
ATOM 3724 O O . ALA A 1 498 ? 11.939 13.772 18.642 1.00 51.72 498 ALA A O 1
ATOM 3725 N N . SER A 1 499 ? 9.750 13.451 19.066 1.00 49.22 499 SER A N 1
ATOM 3726 C CA . SER A 1 499 ? 9.608 12.084 18.533 1.00 49.22 499 SER A CA 1
ATOM 3727 C C . SER A 1 499 ? 8.145 11.617 18.673 1.00 49.22 499 SER A C 1
ATOM 3729 O O . SER A 1 499 ? 7.635 11.651 19.794 1.00 49.22 499 SER A O 1
ATOM 3731 N N . GLY A 1 500 ? 7.475 11.179 17.599 1.00 56.09 500 GLY A N 1
ATOM 3732 C CA . GLY A 1 500 ? 6.141 10.546 17.654 1.00 56.09 500 GLY A CA 1
ATOM 3733 C C . GLY A 1 500 ? 5.279 10.773 16.401 1.00 56.09 500 GLY A C 1
ATOM 3734 O O . GLY A 1 500 ? 5.526 11.715 15.648 1.00 56.09 500 GLY A O 1
ATOM 3735 N N . ASP A 1 501 ? 4.280 9.910 16.192 1.00 61.22 501 ASP A N 1
ATOM 3736 C CA . ASP A 1 501 ? 3.218 10.047 15.181 1.00 61.22 501 ASP A CA 1
ATOM 3737 C C . ASP A 1 501 ? 2.170 11.064 15.679 1.00 61.22 501 ASP A C 1
ATOM 3739 O O . ASP A 1 501 ? 1.627 10.900 16.773 1.00 61.22 501 ASP A O 1
ATOM 3743 N N . TYR A 1 502 ? 1.920 12.154 14.943 1.00 65.38 502 TYR A N 1
ATOM 3744 C CA . TYR A 1 502 ? 0.988 13.221 15.366 1.00 65.38 502 TYR A CA 1
ATOM 3745 C C . TYR A 1 502 ? -0.389 13.135 14.700 1.00 65.38 502 TYR A C 1
ATOM 3747 O O . TYR A 1 502 ? -1.202 14.049 14.864 1.00 65.38 502 TYR A O 1
ATOM 3755 N N . GLY A 1 503 ? -0.696 12.006 14.062 1.00 77.56 503 GLY A N 1
ATOM 3756 C CA . GLY A 1 503 ? -2.048 11.670 13.640 1.00 77.56 503 GLY A CA 1
ATOM 3757 C C . GLY A 1 503 ? -2.396 12.140 12.231 1.00 77.56 503 GLY A C 1
ATOM 3758 O O . GLY A 1 503 ? -1.526 12.424 11.408 1.00 77.56 503 GLY A O 1
ATOM 3759 N N . LEU A 1 504 ? -3.696 12.164 11.951 1.00 89.06 504 LEU A N 1
ATOM 3760 C CA . LEU A 1 504 ? -4.262 12.271 10.607 1.00 89.06 504 LEU A CA 1
ATOM 3761 C C . LEU A 1 504 ? -4.925 13.634 10.404 1.00 89.06 504 LEU A C 1
ATOM 3763 O O . LEU A 1 504 ? -5.671 14.086 11.268 1.00 89.06 504 LEU A O 1
ATOM 3767 N N . VAL A 1 505 ? -4.712 14.262 9.253 1.00 94.69 505 VAL A N 1
ATOM 3768 C CA . VAL A 1 505 ? -5.521 15.382 8.756 1.00 94.69 505 VAL A CA 1
ATOM 3769 C C . VAL A 1 505 ? -6.130 14.960 7.433 1.00 94.69 505 VAL A C 1
ATOM 3771 O O . VAL A 1 505 ? -5.396 14.738 6.474 1.00 94.69 505 VAL A O 1
ATOM 3774 N N . GLU A 1 506 ? -7.454 14.853 7.378 1.00 95.31 506 GLU A N 1
ATOM 3775 C CA . GLU A 1 506 ? -8.145 14.310 6.209 1.00 95.31 506 GLU A CA 1
ATOM 3776 C C . GLU A 1 506 ? -9.298 15.201 5.735 1.00 95.31 506 GLU A C 1
ATOM 3778 O O . GLU A 1 506 ? -10.077 15.703 6.555 1.00 95.31 506 GLU A O 1
ATOM 3783 N N . LYS A 1 507 ? -9.436 15.367 4.410 1.00 96.94 507 LYS A N 1
ATOM 3784 C CA . LYS A 1 507 ? -10.580 16.035 3.748 1.00 96.94 507 LYS A CA 1
ATOM 3785 C C . LYS A 1 507 ? -10.809 17.482 4.195 1.00 96.94 507 LYS A C 1
ATOM 3787 O O . LYS A 1 507 ? -11.946 17.916 4.406 1.00 96.94 507 LYS A O 1
ATOM 3792 N N . PHE A 1 508 ? -9.726 18.246 4.322 1.00 98.06 508 PHE A N 1
ATOM 3793 C CA . PHE A 1 508 ? -9.766 19.695 4.537 1.00 98.06 508 PHE A CA 1
ATOM 3794 C C . PHE A 1 508 ? -9.412 20.465 3.267 1.00 98.06 508 PHE A C 1
ATOM 3796 O O . PHE A 1 508 ? -8.536 20.071 2.500 1.00 98.06 508 PHE A O 1
ATOM 3803 N N . VAL A 1 509 ? -10.037 21.629 3.103 1.00 98.44 509 VAL A N 1
ATOM 3804 C CA . VAL A 1 509 ? -9.641 22.634 2.114 1.00 98.44 509 VAL A CA 1
ATOM 3805 C C . VAL A 1 509 ? -8.941 23.782 2.837 1.00 98.44 509 VAL A C 1
ATOM 3807 O O . VAL A 1 509 ? -9.582 24.602 3.491 1.00 98.44 509 VAL A O 1
ATOM 3810 N N . PHE A 1 510 ? -7.623 23.865 2.719 1.00 98.25 510 PHE A N 1
ATOM 3811 C CA . PHE A 1 510 ? -6.822 24.989 3.193 1.00 98.25 510 PHE A CA 1
ATOM 3812 C C . PHE A 1 510 ? -6.734 26.039 2.101 1.00 98.25 510 PHE A C 1
ATOM 3814 O O . PHE A 1 510 ? -6.107 25.794 1.066 1.00 98.25 510 PHE A O 1
ATOM 3821 N N . HIS A 1 511 ? -7.329 27.207 2.324 1.00 96.94 511 HIS A N 1
ATOM 3822 C CA . HIS A 1 511 ? -7.315 28.261 1.319 1.00 96.94 511 HIS A CA 1
ATOM 3823 C C . HIS A 1 511 ? -6.957 29.628 1.886 1.00 96.94 511 HIS A C 1
ATOM 3825 O O . HIS A 1 511 ? -7.290 29.954 3.026 1.00 96.94 511 HIS A O 1
ATOM 3831 N N . ASP A 1 512 ? -6.243 30.416 1.077 1.00 95.38 512 ASP A N 1
ATOM 3832 C CA . ASP A 1 512 ? -5.825 31.787 1.397 1.00 95.38 512 ASP A CA 1
ATOM 3833 C C . ASP A 1 512 ? -5.114 31.921 2.761 1.00 95.38 512 ASP A C 1
ATOM 3835 O O . ASP A 1 512 ? -5.111 32.990 3.383 1.00 95.38 512 ASP A O 1
ATOM 3839 N N . CYS A 1 513 ? -4.502 30.839 3.256 1.00 95.88 513 CYS A N 1
ATOM 3840 C CA . CYS A 1 513 ? -3.794 30.864 4.525 1.00 95.88 513 CYS A CA 1
ATOM 3841 C C . CYS A 1 513 ? -2.464 31.609 4.382 1.00 95.88 513 CYS A C 1
ATOM 3843 O O . CYS A 1 513 ? -1.806 31.561 3.341 1.00 95.88 513 CYS A O 1
ATOM 3845 N N . VAL A 1 514 ? -2.043 32.280 5.451 1.00 93.88 514 VAL A N 1
ATOM 3846 C CA . VAL A 1 514 ? -0.787 33.031 5.516 1.00 93.88 514 VAL A CA 1
ATOM 3847 C C . VAL A 1 514 ? 0.113 32.429 6.590 1.00 93.88 514 VAL A C 1
ATOM 3849 O O . VAL A 1 514 ? -0.311 32.227 7.732 1.00 93.88 514 VAL A O 1
ATOM 3852 N N . GLY A 1 515 ? 1.371 32.176 6.235 1.00 92.81 515 GLY A N 1
ATOM 3853 C CA . GLY A 1 515 ? 2.333 31.496 7.101 1.00 92.81 515 GLY A CA 1
ATOM 3854 C C . GLY A 1 515 ? 2.617 32.236 8.409 1.00 92.81 515 GLY A C 1
ATOM 3855 O O . GLY A 1 515 ? 2.378 33.441 8.545 1.00 92.81 515 GLY A O 1
ATOM 3856 N N . GLY A 1 516 ? 3.127 31.503 9.395 1.00 92.38 516 GLY A N 1
ATOM 3857 C CA . GLY A 1 516 ? 3.587 32.051 10.672 1.00 92.38 516 GLY A CA 1
ATOM 3858 C C . GLY A 1 516 ? 5.051 32.469 10.655 1.00 92.38 516 GLY A C 1
ATOM 3859 O O . GLY A 1 516 ? 5.821 32.025 9.814 1.00 92.38 516 GLY A O 1
ATOM 3860 N N . ASN A 1 517 ? 5.435 33.346 11.587 1.00 93.00 517 ASN A N 1
ATOM 3861 C CA . ASN A 1 517 ? 6.823 33.777 11.749 1.00 93.00 517 ASN A CA 1
ATOM 3862 C C . ASN A 1 517 ? 7.563 32.802 12.676 1.00 93.00 517 ASN A C 1
ATOM 3864 O O . ASN A 1 517 ? 7.235 32.721 13.864 1.00 93.00 517 ASN A O 1
ATOM 3868 N N . TYR A 1 518 ? 8.544 32.079 12.141 1.00 91.88 518 TYR A N 1
ATOM 3869 C CA . TYR A 1 518 ? 9.315 31.074 12.873 1.00 91.88 518 TYR A CA 1
ATOM 3870 C C . TYR A 1 518 ? 10.816 31.283 12.681 1.00 91.88 518 TYR A C 1
ATOM 3872 O O . TYR A 1 518 ? 11.263 31.936 11.744 1.00 91.88 518 TYR A O 1
ATOM 3880 N N . SER A 1 519 ? 11.608 30.731 13.602 1.00 90.50 519 SER A N 1
ATOM 3881 C CA . SER A 1 519 ? 13.075 30.745 13.540 1.00 90.50 519 SER A CA 1
ATOM 3882 C C . SER A 1 519 ? 13.667 29.532 12.819 1.00 90.50 519 SER A C 1
ATOM 3884 O O . SER A 1 519 ? 14.882 29.483 12.627 1.00 90.50 519 SER A O 1
ATOM 3886 N N . GLN A 1 520 ? 12.835 28.547 12.478 1.00 88.12 520 GLN A N 1
ATOM 3887 C CA . GLN A 1 520 ? 13.198 27.308 11.798 1.00 88.12 520 GLN A CA 1
ATOM 3888 C C . GLN A 1 520 ? 12.337 27.160 10.531 1.00 88.12 520 GLN A C 1
ATOM 3890 O O . GLN A 1 520 ? 11.165 27.535 10.569 1.00 88.12 520 GLN A O 1
ATOM 3895 N N . PRO A 1 521 ? 12.892 26.635 9.423 1.00 87.12 521 PRO A N 1
ATOM 3896 C CA . PRO A 1 521 ? 14.293 26.217 9.258 1.00 87.12 521 PRO A CA 1
ATOM 3897 C C . PRO A 1 521 ? 15.285 27.397 9.275 1.00 87.12 521 PRO A C 1
ATOM 3899 O O . PRO A 1 521 ? 16.471 27.221 9.534 1.00 87.12 521 PRO A O 1
ATOM 3902 N N . MET A 1 522 ? 14.797 28.622 9.081 1.00 87.44 522 MET A N 1
ATOM 3903 C CA . MET A 1 522 ? 15.523 29.866 9.340 1.00 87.44 522 MET A CA 1
ATOM 3904 C C . MET A 1 522 ? 14.520 30.978 9.683 1.00 87.44 522 MET A C 1
ATOM 3906 O O . MET A 1 522 ? 13.326 30.749 9.551 1.00 87.44 522 MET A O 1
ATOM 3910 N N . PRO A 1 523 ? 14.943 32.165 10.150 1.00 90.50 523 PRO A N 1
ATOM 3911 C CA . PRO A 1 523 ? 14.011 33.251 10.446 1.00 90.50 523 PRO A CA 1
ATOM 3912 C C . PRO A 1 523 ? 13.196 33.677 9.215 1.00 90.50 523 PRO A C 1
ATOM 3914 O O . PRO A 1 523 ? 13.760 34.196 8.250 1.00 90.50 523 PRO A O 1
ATOM 3917 N N . GLY A 1 524 ? 11.877 33.488 9.250 1.00 90.44 524 GLY A N 1
ATOM 3918 C CA . GLY A 1 524 ? 11.009 33.784 8.113 1.00 90.44 524 GLY A CA 1
ATOM 3919 C C . GLY A 1 524 ? 9.541 33.439 8.336 1.00 90.44 524 GLY A C 1
ATOM 3920 O O . GLY A 1 524 ? 9.126 33.060 9.431 1.00 90.44 524 GLY A O 1
ATOM 3921 N N . VAL A 1 525 ? 8.745 33.614 7.278 1.00 92.06 525 VAL A N 1
ATOM 3922 C CA . VAL A 1 525 ? 7.314 33.280 7.261 1.00 92.06 525 VAL A CA 1
ATOM 3923 C C . VAL A 1 525 ? 7.118 31.923 6.592 1.00 92.06 525 VAL A C 1
ATOM 3925 O O . VAL A 1 525 ? 7.420 31.786 5.410 1.00 92.06 525 VAL A O 1
ATOM 3928 N N . HIS A 1 526 ? 6.615 30.918 7.304 1.00 93.44 526 HIS A N 1
ATOM 3929 C CA . HIS A 1 526 ? 6.605 29.535 6.811 1.00 93.44 526 HIS A CA 1
ATOM 3930 C C . HIS A 1 526 ? 5.240 28.865 6.903 1.00 93.44 526 HIS A C 1
ATOM 3932 O O . HIS A 1 526 ? 4.439 29.218 7.767 1.00 93.44 526 HIS A O 1
ATOM 3938 N N . GLY A 1 527 ? 5.011 27.888 6.018 1.00 90.12 527 GLY A N 1
ATOM 3939 C CA . GLY A 1 527 ? 3.883 26.959 6.062 1.00 90.12 527 GLY A CA 1
ATOM 3940 C C . GLY A 1 527 ? 2.547 27.680 6.034 1.00 90.12 527 GLY A C 1
ATOM 3941 O O . GLY A 1 527 ? 1.905 27.788 7.078 1.00 90.12 527 GLY A O 1
ATOM 3942 N N . GLY A 1 528 ? 2.146 28.217 4.877 1.00 91.38 528 GLY A N 1
ATOM 3943 C CA . GLY A 1 528 ? 0.919 29.014 4.782 1.00 91.38 528 GLY A CA 1
ATOM 3944 C C . GLY A 1 528 ? -0.278 28.295 5.390 1.00 91.38 528 GLY A C 1
ATOM 3945 O O . GLY A 1 528 ? -0.930 28.839 6.278 1.00 91.38 528 GLY A O 1
ATOM 3946 N N . ALA A 1 529 ? -0.484 27.038 5.003 1.00 96.81 529 ALA A N 1
ATOM 3947 C CA . ALA A 1 529 ? -1.487 26.163 5.592 1.00 96.81 529 ALA A CA 1
ATOM 3948 C C . ALA A 1 529 ? -0.942 25.392 6.802 1.00 96.81 529 ALA A C 1
ATOM 3950 O O . ALA A 1 529 ? -1.495 25.494 7.896 1.00 96.81 529 ALA A O 1
ATOM 3951 N N . ILE A 1 530 ? 0.141 24.631 6.629 1.00 96.62 530 ILE A N 1
ATOM 3952 C CA . ILE A 1 530 ? 0.653 23.728 7.665 1.00 96.62 530 ILE A CA 1
ATOM 3953 C C . ILE A 1 530 ? 2.140 23.971 7.897 1.00 96.62 530 ILE A C 1
ATOM 3955 O O . ILE A 1 530 ? 2.950 23.984 6.970 1.00 96.62 530 ILE A O 1
ATOM 3959 N N . TYR A 1 531 ? 2.497 24.111 9.169 1.00 96.00 531 TYR A N 1
ATOM 3960 C CA . TYR A 1 531 ? 3.876 24.118 9.637 1.00 96.00 531 TYR A CA 1
ATOM 3961 C C . TYR A 1 531 ? 4.116 22.899 10.537 1.00 96.00 531 TYR A C 1
ATOM 3963 O O . TYR A 1 531 ? 3.458 22.750 11.567 1.00 96.00 531 TYR A O 1
ATOM 3971 N N . SER A 1 532 ? 5.048 22.025 10.162 1.00 94.12 532 SER A N 1
ATOM 3972 C CA . SER A 1 532 ? 5.405 20.821 10.920 1.00 94.12 532 SER A CA 1
ATOM 3973 C C . SER A 1 532 ? 6.884 20.835 11.285 1.00 94.12 532 SER A C 1
ATOM 3975 O O . SER A 1 532 ? 7.736 21.003 10.411 1.00 94.12 532 SER A O 1
ATOM 3977 N N . ILE A 1 533 ? 7.191 20.642 12.570 1.00 92.12 533 ILE A N 1
ATOM 3978 C CA . ILE A 1 533 ? 8.565 20.496 13.055 1.00 92.12 533 ILE A CA 1
ATOM 3979 C C . ILE A 1 533 ? 8.730 19.235 13.908 1.00 92.12 533 ILE A C 1
ATOM 3981 O O . ILE A 1 533 ? 8.075 19.076 14.942 1.00 92.12 533 ILE A O 1
ATOM 3985 N N . ASN A 1 534 ? 9.642 18.362 13.466 1.00 90.31 534 ASN A N 1
ATOM 3986 C CA . ASN A 1 534 ? 10.014 17.067 14.042 1.00 90.31 534 ASN A CA 1
ATOM 3987 C C . ASN A 1 534 ? 8.820 16.130 14.289 1.00 90.31 534 ASN A C 1
ATOM 3989 O O . ASN A 1 534 ? 8.884 15.254 15.151 1.00 90.31 534 ASN A O 1
ATOM 3993 N N . ALA A 1 535 ? 7.733 16.338 13.548 1.00 89.75 535 ALA A N 1
ATOM 3994 C CA . ALA A 1 535 ? 6.494 15.584 13.634 1.00 89.75 535 ALA A CA 1
ATOM 3995 C C . ALA A 1 535 ? 6.230 14.863 12.309 1.00 89.75 535 ALA A C 1
ATOM 3997 O O . ALA A 1 535 ? 6.606 15.354 11.242 1.00 89.75 535 ALA A O 1
ATOM 3998 N N . SER A 1 536 ? 5.543 13.727 12.395 1.00 91.50 536 SER A N 1
ATOM 3999 C CA . SER A 1 536 ? 5.224 12.865 11.253 1.00 91.50 536 SER A CA 1
ATOM 4000 C C . SER A 1 536 ? 3.707 12.747 11.043 1.00 91.50 536 SER A C 1
ATOM 4002 O O . SER A 1 536 ? 3.173 11.658 11.204 1.00 91.50 536 SER A O 1
ATOM 4004 N N . PRO A 1 537 ? 2.968 13.844 10.782 1.00 91.88 537 PRO A N 1
ATOM 4005 C CA . PRO A 1 537 ? 1.542 13.737 10.489 1.00 91.88 537 PRO A CA 1
ATOM 4006 C C . PRO A 1 537 ? 1.300 13.029 9.151 1.00 91.88 537 PRO A C 1
ATOM 4008 O O . PRO A 1 537 ? 2.073 13.205 8.204 1.00 91.88 537 PRO A O 1
ATOM 4011 N N . THR A 1 538 ? 0.181 12.315 9.065 1.00 93.25 538 THR A N 1
ATOM 4012 C CA . THR A 1 538 ? -0.405 11.889 7.789 1.00 93.25 538 THR A CA 1
ATOM 4013 C C . THR A 1 538 ? -1.412 12.941 7.336 1.00 93.25 538 THR A C 1
ATOM 4015 O O . THR A 1 538 ? -2.295 13.339 8.098 1.00 93.25 538 THR A O 1
ATOM 4018 N N . ILE A 1 539 ? -1.277 13.424 6.107 1.00 96.62 539 ILE A N 1
ATOM 4019 C CA . ILE A 1 539 ? -2.152 14.419 5.486 1.00 96.62 539 ILE A CA 1
ATOM 4020 C C . ILE A 1 539 ? -2.746 13.767 4.243 1.00 96.62 539 ILE A C 1
ATOM 4022 O O . ILE A 1 539 ? -2.010 13.453 3.314 1.00 96.62 539 ILE A O 1
ATOM 4026 N N . ARG A 1 540 ? -4.061 13.567 4.221 1.00 96.19 540 ARG A N 1
ATOM 4027 C CA . ARG A 1 540 ? -4.737 12.792 3.179 1.00 96.19 540 ARG A CA 1
ATOM 4028 C C . ARG A 1 540 ? -5.926 13.539 2.594 1.00 96.19 540 ARG A C 1
ATOM 4030 O O . ARG A 1 540 ? -6.618 14.252 3.321 1.00 96.19 540 ARG A O 1
ATOM 4037 N N . ASP A 1 541 ? -6.170 13.398 1.295 1.00 97.19 541 ASP A N 1
ATOM 4038 C CA . ASP A 1 541 ? -7.362 13.935 0.616 1.00 97.19 541 ASP A CA 1
ATOM 4039 C C . ASP A 1 541 ? -7.585 15.440 0.870 1.00 97.19 541 ASP A C 1
ATOM 4041 O O . ASP A 1 541 ? -8.714 15.929 0.960 1.00 97.19 541 ASP A O 1
ATOM 4045 N N . CYS A 1 542 ? -6.504 16.192 1.082 1.00 98.56 542 CYS A N 1
ATOM 4046 C CA . CYS A 1 542 ? -6.570 17.611 1.404 1.00 98.56 542 CYS A CA 1
ATOM 4047 C C . CYS A 1 542 ? -6.313 18.467 0.164 1.00 98.56 542 CYS A C 1
ATOM 4049 O O . CYS A 1 542 ? -5.495 18.144 -0.699 1.00 98.56 542 CYS A O 1
ATOM 4051 N N . VAL A 1 543 ? -6.974 19.622 0.113 1.00 98.69 543 VAL A N 1
ATOM 4052 C CA . VAL A 1 543 ? -6.783 20.627 -0.936 1.00 98.69 543 VAL A CA 1
ATOM 4053 C C . VAL A 1 543 ? -6.103 21.851 -0.338 1.00 98.69 543 VAL A C 1
ATOM 4055 O O . VAL A 1 543 ? -6.585 22.427 0.632 1.00 98.69 543 VAL A O 1
ATOM 4058 N N . PHE A 1 544 ? -5.005 22.286 -0.943 1.00 98.69 544 PHE A N 1
ATOM 4059 C CA . PHE A 1 544 ? -4.231 23.460 -0.565 1.00 98.69 544 PHE A CA 1
ATOM 4060 C C . PHE A 1 544 ? -4.277 24.481 -1.698 1.00 98.69 544 PHE A C 1
ATOM 4062 O O . PHE A 1 544 ? -3.591 24.328 -2.709 1.00 98.69 544 PHE A O 1
ATOM 4069 N N . GLN A 1 545 ? -5.069 25.536 -1.536 1.00 97.94 545 GLN A N 1
ATOM 4070 C CA . GLN A 1 545 ? -5.330 26.514 -2.584 1.00 97.94 545 GLN A CA 1
ATOM 4071 C C . GLN A 1 545 ? -4.904 27.932 -2.193 1.00 97.94 545 GLN A C 1
ATOM 4073 O O . GLN A 1 545 ? -5.345 28.474 -1.187 1.00 97.94 545 GLN A O 1
ATOM 4078 N N . ALA A 1 546 ? -4.102 28.589 -3.031 1.00 96.19 546 ALA A N 1
ATOM 4079 C CA . ALA A 1 546 ? -3.757 30.009 -2.877 1.00 96.19 546 ALA A CA 1
ATOM 4080 C C . ALA A 1 546 ? -3.120 30.398 -1.522 1.00 96.19 546 ALA A C 1
ATOM 4082 O O . ALA A 1 546 ? -3.143 31.570 -1.133 1.00 96.19 546 ALA A O 1
ATOM 4083 N N . ASN A 1 547 ? -2.516 29.441 -0.811 1.00 96.50 547 ASN A N 1
ATOM 4084 C CA . ASN A 1 547 ? -1.838 29.689 0.460 1.00 96.50 547 ASN A CA 1
ATOM 4085 C C . ASN A 1 547 ? -0.485 30.371 0.233 1.00 96.50 547 ASN A C 1
ATOM 4087 O O . ASN A 1 547 ? 0.136 30.218 -0.824 1.00 96.50 547 ASN A O 1
ATOM 4091 N N . ARG A 1 548 ? -0.034 31.162 1.213 1.00 93.19 548 ARG A N 1
ATOM 4092 C CA . ARG A 1 548 ? 1.133 32.036 1.062 1.00 93.19 548 ARG A CA 1
ATOM 4093 C C . ARG A 1 548 ? 2.096 31.988 2.239 1.00 93.19 548 ARG A C 1
ATOM 4095 O O . ARG A 1 548 ? 1.706 32.171 3.391 1.00 93.19 548 ARG A O 1
ATOM 4102 N N . ALA A 1 549 ? 3.383 31.883 1.930 1.00 89.69 549 ALA A N 1
ATOM 4103 C CA . ALA A 1 549 ? 4.482 32.007 2.879 1.00 89.69 549 ALA A CA 1
ATOM 4104 C C . ALA A 1 549 ? 5.448 33.110 2.412 1.00 89.69 549 ALA A C 1
ATOM 4106 O O . ALA A 1 549 ? 6.437 32.824 1.745 1.00 89.69 549 ALA A O 1
ATOM 4107 N N . ALA A 1 550 ? 5.072 34.363 2.710 1.00 73.06 550 ALA A N 1
ATOM 4108 C CA . ALA A 1 550 ? 5.818 35.637 2.646 1.00 73.06 550 ALA A CA 1
ATOM 4109 C C . ALA A 1 550 ? 4.820 36.797 2.400 1.00 73.06 550 ALA A C 1
ATOM 4111 O O . ALA A 1 550 ? 3.851 36.644 1.656 1.00 73.06 550 ALA A O 1
ATOM 4112 N N . LEU A 1 551 ? 5.036 37.965 3.023 1.00 58.81 551 LEU A N 1
ATOM 4113 C CA . LEU A 1 551 ? 4.295 39.209 2.747 1.00 58.81 551 LEU A CA 1
ATOM 4114 C C . LEU A 1 551 ? 5.288 40.294 2.304 1.00 58.81 551 LEU A C 1
ATOM 4116 O O . LEU A 1 551 ? 6.065 40.785 3.122 1.00 58.81 551 LEU A O 1
ATOM 4120 N N . GLY A 1 552 ? 5.251 40.702 1.033 1.00 62.41 552 GLY A N 1
ATOM 4121 C CA . GLY A 1 552 ? 6.210 41.679 0.494 1.00 62.41 552 GLY A CA 1
ATOM 4122 C C . GLY A 1 552 ? 7.612 41.079 0.334 1.00 62.41 552 GLY A C 1
ATOM 4123 O O . GLY A 1 552 ? 7.720 39.888 0.126 1.00 62.41 552 GLY A O 1
ATOM 4124 N N . SER A 1 553 ? 8.680 41.877 0.461 1.00 56.75 553 SER A N 1
ATOM 4125 C CA . SER A 1 553 ? 10.079 41.466 0.206 1.00 56.75 553 SER A CA 1
ATOM 4126 C C . SER A 1 553 ? 10.711 40.596 1.314 1.00 56.75 553 SER A C 1
ATOM 4128 O O . SER A 1 553 ? 11.843 40.858 1.733 1.00 56.75 553 SER A O 1
ATOM 4130 N N . GLY A 1 554 ? 9.964 39.647 1.872 1.00 67.00 554 GLY A N 1
ATOM 4131 C CA . GLY A 1 554 ? 10.364 38.831 3.021 1.00 67.00 554 GLY A CA 1
ATOM 4132 C C . GLY A 1 554 ? 10.697 37.393 2.634 1.00 67.00 554 GLY A C 1
ATOM 4133 O O . GLY A 1 554 ? 10.204 36.881 1.642 1.00 67.00 554 GLY A O 1
ATOM 4134 N N . PHE A 1 555 ? 11.513 36.721 3.445 1.00 84.25 555 PHE A N 1
ATOM 4135 C CA . PHE A 1 555 ? 11.834 35.310 3.242 1.00 84.25 555 PHE A CA 1
ATOM 4136 C C . PHE A 1 555 ? 10.694 34.407 3.732 1.00 84.25 555 PHE A C 1
ATOM 4138 O O . PHE A 1 555 ? 10.273 34.516 4.891 1.00 84.25 555 PHE A O 1
ATOM 4145 N N . GLY A 1 556 ? 10.234 33.485 2.888 1.00 88.69 556 GLY A N 1
ATOM 4146 C CA . GLY A 1 556 ? 9.282 32.462 3.293 1.00 88.69 556 GLY A CA 1
ATOM 4147 C C . GLY A 1 556 ? 9.382 31.142 2.535 1.00 88.69 556 GLY A C 1
ATOM 4148 O O . GLY A 1 556 ? 9.937 31.057 1.439 1.00 88.69 556 GLY A O 1
ATOM 4149 N N . VAL A 1 557 ? 8.886 30.086 3.179 1.00 91.44 557 VAL A N 1
ATOM 4150 C CA . VAL A 1 557 ? 9.061 28.688 2.751 1.00 91.44 557 VAL A CA 1
ATOM 4151 C C . VAL A 1 557 ? 7.733 27.965 2.835 1.00 91.44 557 VAL A C 1
ATOM 4153 O O . VAL A 1 557 ? 7.076 28.047 3.875 1.00 91.44 557 VAL A O 1
ATOM 4156 N N . GLY A 1 558 ? 7.388 27.208 1.795 1.00 93.31 558 GLY A N 1
ATOM 4157 C CA . GLY A 1 558 ? 6.242 26.314 1.850 1.00 93.31 558 GLY A CA 1
ATOM 4158 C C . GLY A 1 558 ? 4.937 27.086 1.832 1.00 93.31 558 GLY A C 1
ATOM 4159 O O . GLY A 1 558 ? 4.332 27.307 2.884 1.00 93.31 558 GLY A O 1
ATOM 4160 N N . GLY A 1 559 ? 4.510 27.528 0.649 1.00 93.38 559 GLY A N 1
ATOM 4161 C CA . GLY A 1 559 ? 3.296 28.333 0.508 1.00 93.38 559 GLY A CA 1
ATOM 4162 C C . GLY A 1 559 ? 2.084 27.612 1.084 1.00 93.38 559 GLY A C 1
ATOM 4163 O O . GLY A 1 559 ? 1.294 28.244 1.776 1.00 93.38 559 GLY A O 1
ATOM 4164 N N . ALA A 1 560 ? 2.007 26.287 0.932 1.00 97.25 560 ALA A N 1
ATOM 4165 C CA . ALA A 1 560 ? 1.112 25.441 1.714 1.00 97.25 560 ALA A CA 1
ATOM 4166 C C . ALA A 1 560 ? 1.824 24.787 2.909 1.00 97.25 560 ALA A C 1
ATOM 4168 O O . ALA A 1 560 ? 1.416 25.023 4.048 1.00 97.25 560 ALA A O 1
ATOM 4169 N N . LEU A 1 561 ? 2.876 23.995 2.671 1.00 98.19 561 LEU A N 1
ATOM 4170 C CA . LEU A 1 561 ? 3.501 23.144 3.695 1.00 98.19 561 LEU A CA 1
ATOM 4171 C C . LEU A 1 561 ? 4.954 23.524 3.972 1.00 98.19 561 LEU A C 1
ATOM 4173 O O . LEU A 1 561 ? 5.770 23.561 3.057 1.00 98.19 561 LEU A O 1
ATOM 4177 N N . CYS A 1 562 ? 5.319 23.699 5.239 1.00 97.44 562 CYS A N 1
ATOM 4178 C CA . CYS A 1 562 ? 6.719 23.730 5.661 1.00 97.44 562 CYS A CA 1
ATOM 4179 C C . CYS A 1 562 ? 6.990 22.573 6.624 1.00 97.44 562 CYS A C 1
ATOM 4181 O O . CYS A 1 562 ? 6.406 22.526 7.706 1.00 97.44 562 CYS A O 1
ATOM 4183 N N . LEU A 1 563 ? 7.875 21.661 6.223 1.00 96.81 563 LEU A N 1
ATOM 4184 C CA . LEU A 1 563 ? 8.187 20.408 6.907 1.00 96.81 563 LEU A CA 1
ATOM 4185 C C . LEU A 1 563 ? 9.661 20.425 7.330 1.00 96.81 563 LEU A C 1
ATOM 4187 O O . LEU A 1 563 ? 10.552 20.560 6.491 1.00 96.81 563 LEU A O 1
ATOM 4191 N N . VAL A 1 564 ? 9.924 20.327 8.631 1.00 95.19 564 VAL A N 1
ATOM 4192 C CA . VAL A 1 564 ? 11.272 20.433 9.213 1.00 95.19 564 VAL A CA 1
ATOM 4193 C C . VAL A 1 564 ? 11.514 19.233 10.122 1.00 95.19 564 VAL A C 1
ATOM 4195 O O . VAL A 1 564 ? 10.892 19.148 11.173 1.00 95.19 564 VAL A O 1
ATOM 4198 N N . GLY A 1 565 ? 12.404 18.310 9.761 1.00 92.56 565 GLY A N 1
ATOM 4199 C CA . GLY A 1 565 ? 12.520 17.015 10.450 1.00 92.56 565 GLY A CA 1
ATOM 4200 C C . GLY A 1 565 ? 11.254 16.140 10.341 1.00 92.56 565 GLY A C 1
ATOM 4201 O O . GLY A 1 565 ? 10.298 16.488 9.649 1.00 92.56 565 GLY A O 1
ATOM 4202 N N . GLY A 1 566 ? 11.233 15.002 11.044 1.00 91.50 566 GLY A N 1
ATOM 4203 C CA . GLY A 1 566 ? 10.105 14.055 11.017 1.00 91.50 566 GLY A CA 1
ATOM 4204 C C . GLY A 1 566 ? 9.957 13.295 9.691 1.00 91.50 566 GLY A C 1
ATOM 4205 O O . GLY A 1 566 ? 10.779 13.430 8.787 1.00 91.50 566 GLY A O 1
ATOM 4206 N N . ALA A 1 567 ? 8.910 12.480 9.581 1.00 93.75 567 ALA A N 1
ATOM 4207 C CA . ALA A 1 567 ? 8.595 11.678 8.396 1.00 93.75 567 ALA A CA 1
ATOM 4208 C C . ALA A 1 567 ? 7.108 11.815 8.009 1.00 93.75 567 ALA A C 1
ATOM 4210 O O . ALA A 1 567 ? 6.344 10.864 8.155 1.00 93.75 567 ALA A O 1
ATOM 4211 N N . PRO A 1 568 ? 6.655 13.022 7.622 1.00 94.19 568 PRO A N 1
ATOM 4212 C CA . PRO A 1 568 ? 5.269 13.247 7.226 1.00 94.19 568 PRO A CA 1
ATOM 4213 C C . PRO A 1 568 ? 4.911 12.486 5.945 1.00 94.19 568 PRO A C 1
ATOM 4215 O O . PRO A 1 568 ? 5.716 12.410 5.013 1.00 94.19 568 PRO A O 1
ATOM 4218 N N . VAL A 1 569 ? 3.676 11.998 5.888 1.00 95.75 569 VAL A N 1
ATOM 4219 C CA . VAL A 1 569 ? 3.105 11.313 4.723 1.00 95.75 569 VAL A CA 1
ATOM 4220 C C . VAL A 1 569 ? 1.981 12.174 4.160 1.00 95.75 569 VAL A C 1
ATOM 4222 O O . VAL A 1 569 ? 1.093 12.597 4.897 1.00 95.75 569 VAL A O 1
ATOM 4225 N N . ILE A 1 570 ? 2.046 12.486 2.870 1.00 98.31 570 ILE A N 1
ATOM 4226 C CA . ILE A 1 570 ? 1.076 13.307 2.153 1.00 98.31 570 ILE A CA 1
ATOM 4227 C C . ILE A 1 570 ? 0.496 12.449 1.028 1.00 98.31 570 ILE A C 1
ATOM 4229 O O . ILE A 1 570 ? 1.223 12.040 0.130 1.00 98.31 570 ILE A O 1
ATOM 4233 N N . GLU A 1 571 ? -0.801 12.179 1.079 1.00 97.75 571 GLU A N 1
ATOM 4234 C CA . GLU A 1 571 ? -1.482 11.218 0.205 1.00 97.75 571 GLU A CA 1
ATOM 4235 C C . GLU A 1 571 ? -2.673 11.873 -0.490 1.00 97.75 571 GLU A C 1
ATOM 4237 O O . GLU A 1 571 ? -3.481 12.543 0.159 1.00 97.75 571 GLU A O 1
ATOM 4242 N N . ASN A 1 572 ? -2.796 11.678 -1.803 1.00 97.88 572 ASN A N 1
ATOM 4243 C CA . ASN A 1 572 ? -3.947 12.123 -2.594 1.00 97.88 572 ASN A CA 1
ATOM 4244 C C . ASN A 1 572 ? -4.319 13.604 -2.355 1.00 97.88 572 ASN A C 1
ATOM 4246 O O . ASN A 1 572 ? -5.484 13.984 -2.221 1.00 97.88 572 ASN A O 1
ATOM 4250 N N . CYS A 1 573 ? -3.307 14.462 -2.207 1.00 98.81 573 CYS A N 1
ATOM 4251 C CA . CYS A 1 573 ? -3.494 15.879 -1.911 1.00 98.81 573 CYS A CA 1
ATOM 4252 C C . CYS A 1 573 ? -3.289 16.743 -3.155 1.00 98.81 573 CYS A C 1
ATOM 4254 O O . CYS A 1 573 ? -2.399 16.501 -3.968 1.00 98.81 573 CYS A O 1
ATOM 4256 N N . THR A 1 574 ? -4.065 17.821 -3.264 1.00 98.75 574 THR A N 1
ATOM 4257 C CA . THR A 1 574 ? -3.941 18.807 -4.348 1.00 98.75 574 THR A CA 1
ATOM 4258 C C . THR A 1 574 ? -3.355 20.114 -3.823 1.00 98.75 574 THR A C 1
ATOM 4260 O O . THR A 1 574 ? -3.853 20.677 -2.852 1.00 98.75 574 THR A O 1
ATOM 4263 N N . PHE A 1 575 ? -2.338 20.651 -4.493 1.00 98.75 575 PHE A N 1
ATOM 4264 C CA . PHE A 1 575 ? -1.692 21.927 -4.193 1.00 98.75 575 PHE A CA 1
ATOM 4265 C C . PHE A 1 575 ? -1.797 22.849 -5.402 1.00 98.75 575 PHE A C 1
ATOM 4267 O O . PHE A 1 575 ? -1.074 22.676 -6.383 1.00 98.75 575 PHE A O 1
ATOM 4274 N N . THR A 1 576 ? -2.662 23.862 -5.330 1.00 98.44 576 THR A N 1
ATOM 4275 C CA . THR A 1 576 ? -2.917 24.765 -6.456 1.00 98.44 576 THR A CA 1
ATOM 4276 C C . THR A 1 576 ? -2.685 26.231 -6.124 1.00 98.44 576 THR A C 1
ATOM 4278 O O . THR A 1 576 ? -3.292 26.792 -5.210 1.00 98.44 576 THR A O 1
ATOM 4281 N N . GLY A 1 577 ? -1.859 26.903 -6.930 1.00 96.12 577 GLY A N 1
ATOM 4282 C CA . GLY A 1 577 ? -1.703 28.359 -6.854 1.00 96.12 577 GLY A CA 1
ATOM 4283 C C . GLY A 1 577 ? -1.071 28.860 -5.555 1.00 96.12 577 GLY A C 1
ATOM 4284 O O . GLY A 1 577 ? -1.249 30.028 -5.211 1.00 96.12 577 GLY A O 1
ATOM 4285 N N . ASN A 1 578 ? -0.373 27.997 -4.813 1.00 96.81 578 ASN A N 1
ATOM 4286 C CA . ASN A 1 578 ? 0.303 28.381 -3.579 1.00 96.81 578 ASN A CA 1
ATOM 4287 C C . ASN A 1 578 ? 1.598 29.138 -3.891 1.00 96.81 578 ASN A C 1
ATOM 4289 O O . ASN A 1 578 ? 2.207 28.966 -4.954 1.00 96.81 578 ASN A O 1
ATOM 4293 N N . ILE A 1 579 ? 1.989 30.024 -2.976 1.00 93.88 579 ILE A N 1
ATOM 4294 C CA . ILE A 1 579 ? 3.025 31.022 -3.224 1.00 93.88 579 ILE A CA 1
ATOM 4295 C C . ILE A 1 579 ? 3.999 31.123 -2.046 1.00 93.88 579 ILE A C 1
ATOM 4297 O O . ILE A 1 579 ? 3.590 31.329 -0.906 1.00 93.88 579 ILE A O 1
ATOM 4301 N N . ALA A 1 580 ? 5.301 31.052 -2.308 1.00 93.12 580 ALA A N 1
ATOM 4302 C CA . ALA A 1 580 ? 6.341 31.312 -1.307 1.00 93.12 580 ALA A CA 1
ATOM 4303 C C . ALA A 1 580 ? 7.588 31.925 -1.945 1.00 93.12 580 ALA A C 1
ATOM 4305 O O . ALA A 1 580 ? 7.688 31.990 -3.164 1.00 93.12 580 ALA A O 1
ATOM 4306 N N . THR A 1 581 ? 8.585 32.327 -1.158 1.00 91.00 581 THR A N 1
ATOM 4307 C CA . THR A 1 581 ? 9.914 32.595 -1.732 1.00 91.00 581 THR A CA 1
ATOM 4308 C C . THR A 1 581 ? 10.565 31.284 -2.188 1.00 91.00 581 THR A C 1
ATOM 4310 O O . THR A 1 581 ? 11.184 31.236 -3.248 1.00 91.00 581 THR A O 1
ATOM 4313 N N . ARG A 1 582 ? 10.399 30.197 -1.422 1.00 92.50 582 ARG A N 1
ATOM 4314 C CA . ARG A 1 582 ? 10.902 28.852 -1.751 1.00 92.50 582 ARG A CA 1
ATOM 4315 C C . ARG A 1 582 ? 9.842 27.787 -1.500 1.00 92.50 582 ARG A C 1
ATOM 4317 O O . ARG A 1 582 ? 9.257 27.779 -0.418 1.00 92.50 582 ARG A O 1
ATOM 4324 N N . GLY A 1 583 ? 9.616 26.883 -2.449 1.00 94.12 583 GLY A N 1
ATOM 4325 C CA . GLY A 1 583 ? 8.613 25.828 -2.286 1.00 94.12 583 GLY A CA 1
ATOM 4326 C C . GLY A 1 583 ? 7.199 26.397 -2.276 1.00 94.12 583 GLY A C 1
ATOM 4327 O O . GLY A 1 583 ? 6.595 26.523 -1.212 1.00 94.12 583 GLY A O 1
ATOM 4328 N N . GLY A 1 584 ? 6.677 26.800 -3.436 1.00 94.31 584 GLY A N 1
ATOM 4329 C CA . GLY A 1 584 ? 5.330 27.370 -3.536 1.00 94.31 584 GLY A CA 1
ATOM 4330 C C . GLY A 1 584 ? 4.273 26.417 -2.980 1.00 94.31 584 GLY A C 1
ATOM 4331 O O . GLY A 1 584 ? 3.477 26.833 -2.144 1.00 94.31 584 GLY A O 1
ATOM 4332 N N . ALA A 1 585 ? 4.326 25.129 -3.331 1.00 97.50 585 ALA A N 1
ATOM 4333 C CA . ALA A 1 585 ? 3.521 24.109 -2.658 1.00 97.50 585 ALA A CA 1
ATOM 4334 C C . ALA A 1 585 ? 4.130 23.748 -1.297 1.00 97.50 585 ALA A C 1
ATOM 4336 O O . ALA A 1 585 ? 3.501 23.963 -0.258 1.00 97.50 585 ALA A O 1
ATOM 4337 N N . ALA A 1 586 ? 5.366 23.242 -1.285 1.00 98.19 586 ALA A N 1
ATOM 4338 C CA . ALA A 1 586 ? 5.972 22.700 -0.074 1.00 98.19 586 ALA A CA 1
ATOM 4339 C C . ALA A 1 586 ? 7.480 22.962 0.038 1.00 98.19 586 ALA A C 1
ATOM 4341 O O . ALA A 1 586 ? 8.205 23.016 -0.957 1.00 98.19 586 ALA A O 1
ATOM 4342 N N . GLY A 1 587 ? 7.957 23.090 1.276 1.00 97.62 587 GLY A N 1
ATOM 4343 C CA . GLY A 1 587 ? 9.374 23.106 1.627 1.00 97.62 587 GLY A CA 1
ATOM 4344 C C . GLY A 1 587 ? 9.715 22.001 2.627 1.00 97.62 587 GLY A C 1
ATOM 4345 O O . GLY A 1 587 ? 9.022 21.870 3.635 1.00 97.62 587 GLY A O 1
ATOM 4346 N N . VAL A 1 588 ? 10.784 21.243 2.369 1.00 98.12 588 VAL A N 1
ATOM 4347 C CA . VAL A 1 588 ? 11.219 20.069 3.150 1.00 98.12 588 VAL A CA 1
ATOM 4348 C C . VAL A 1 588 ? 12.669 20.252 3.604 1.00 98.12 588 VAL A C 1
ATOM 4350 O O . VAL A 1 588 ? 13.554 20.478 2.778 1.00 98.12 588 VAL A O 1
ATOM 4353 N N . PHE A 1 589 ? 12.913 20.210 4.916 1.00 95.25 589 PHE A N 1
ATOM 4354 C CA . PHE A 1 589 ? 14.169 20.672 5.517 1.00 95.25 589 PHE A CA 1
ATOM 4355 C C . PHE A 1 589 ? 14.707 19.772 6.628 1.00 95.25 589 PHE A C 1
ATOM 4357 O O . PHE A 1 589 ? 13.956 19.095 7.332 1.00 95.25 589 PHE A O 1
ATOM 4364 N N . SER A 1 590 ? 16.016 19.902 6.863 1.00 90.69 590 SER A N 1
ATOM 4365 C CA . SER A 1 590 ? 16.677 19.575 8.135 1.00 90.69 590 SER A CA 1
ATOM 4366 C C . SER A 1 590 ? 16.435 18.135 8.601 1.00 90.69 590 SER A C 1
ATOM 4368 O O . SER A 1 590 ? 16.032 17.901 9.740 1.00 90.69 590 SER A O 1
ATOM 4370 N N . GLY A 1 591 ? 16.677 17.172 7.712 1.00 91.81 591 GLY A N 1
ATOM 4371 C CA . GLY A 1 591 ? 16.531 15.744 7.990 1.00 91.81 591 GLY A CA 1
ATOM 4372 C C . GLY A 1 591 ? 15.093 15.228 7.956 1.00 91.81 591 GLY A C 1
ATOM 4373 O O . GLY A 1 591 ? 14.857 14.108 8.401 1.00 91.81 591 GLY A O 1
ATOM 4374 N N . ALA A 1 592 ? 14.132 16.015 7.460 1.00 95.25 592 ALA A N 1
ATOM 4375 C CA . ALA A 1 592 ? 12.799 15.498 7.158 1.00 95.25 592 ALA A CA 1
ATOM 4376 C C . ALA A 1 592 ? 12.871 14.381 6.104 1.00 95.25 592 ALA A C 1
ATOM 4378 O O . ALA A 1 592 ? 13.688 14.454 5.189 1.00 95.25 592 ALA A O 1
ATOM 4379 N N . SER A 1 593 ? 11.990 13.389 6.211 1.00 96.00 593 SER A N 1
ATOM 4380 C CA . SER A 1 593 ? 11.798 12.323 5.222 1.00 96.00 593 SER A CA 1
ATOM 4381 C C . SER A 1 593 ? 10.339 12.296 4.777 1.00 96.00 593 SER A C 1
ATOM 4383 O O . SER A 1 593 ? 9.556 11.475 5.248 1.00 96.00 593 SER A O 1
ATOM 4385 N N . ALA A 1 594 ? 9.959 13.250 3.929 1.00 97.44 594 ALA A N 1
ATOM 4386 C CA . ALA A 1 594 ? 8.577 13.424 3.493 1.00 97.44 594 ALA A CA 1
ATOM 4387 C C . ALA A 1 594 ? 8.228 12.493 2.322 1.00 97.44 594 ALA A C 1
ATOM 4389 O O . ALA A 1 594 ? 8.994 12.396 1.362 1.00 97.44 594 ALA A O 1
ATOM 4390 N N . SER A 1 595 ? 7.053 11.868 2.382 1.00 98.12 595 SER A N 1
ATOM 4391 C CA . SER A 1 595 ? 6.484 11.092 1.274 1.00 98.12 595 SER A CA 1
ATOM 4392 C C . SER A 1 595 ? 5.284 11.822 0.675 1.00 98.12 595 SER A C 1
ATOM 4394 O O . SER A 1 595 ? 4.414 12.270 1.418 1.00 98.12 595 SER A O 1
ATOM 4396 N N . PHE A 1 596 ? 5.242 11.941 -0.649 1.00 98.69 596 PHE A N 1
ATOM 4397 C CA . PHE A 1 596 ? 4.113 12.450 -1.423 1.00 98.69 596 PHE A CA 1
ATOM 4398 C C . PHE A 1 596 ? 3.640 11.334 -2.356 1.00 98.69 596 PHE A C 1
ATOM 4400 O O . PHE A 1 596 ? 4.367 10.926 -3.261 1.00 98.69 596 PHE A O 1
ATOM 4407 N N . VAL A 1 597 ? 2.432 10.839 -2.132 1.00 98.31 597 VAL A N 1
ATOM 4408 C CA . VAL A 1 597 ? 1.842 9.735 -2.893 1.00 98.31 597 VAL A CA 1
ATOM 4409 C C . VAL A 1 597 ? 0.598 10.261 -3.592 1.00 98.31 597 VAL A C 1
ATOM 4411 O O . VAL A 1 597 ? -0.263 10.865 -2.948 1.00 98.31 597 VAL A O 1
ATOM 4414 N N . ASP A 1 598 ? 0.541 10.100 -4.913 1.00 98.19 598 ASP A N 1
ATOM 4415 C CA . ASP A 1 598 ? -0.580 10.515 -5.766 1.00 98.19 598 ASP A CA 1
ATOM 4416 C C . ASP A 1 598 ? -1.012 11.978 -5.553 1.00 98.19 598 ASP A C 1
ATOM 4418 O O . ASP A 1 598 ? -2.191 12.326 -5.553 1.00 98.19 598 ASP A O 1
ATOM 4422 N N . CYS A 1 599 ? -0.042 12.865 -5.320 1.00 98.81 599 CYS A N 1
ATOM 4423 C CA . CYS A 1 599 ? -0.294 14.282 -5.087 1.00 98.81 599 CYS A CA 1
ATOM 4424 C C . CYS A 1 599 ? -0.192 15.096 -6.379 1.00 98.81 599 CYS A C 1
ATOM 4426 O O . CYS A 1 599 ? 0.739 14.911 -7.162 1.00 98.81 599 CYS A O 1
ATOM 4428 N N . ASP A 1 600 ? -1.076 16.082 -6.548 1.00 98.75 600 ASP A N 1
ATOM 4429 C CA . ASP A 1 600 ? -1.025 17.030 -7.666 1.00 98.75 600 ASP A CA 1
ATOM 4430 C C . ASP A 1 600 ? -0.551 18.415 -7.213 1.00 98.75 600 ASP A C 1
ATOM 4432 O O . ASP A 1 600 ? -1.245 19.134 -6.495 1.00 98.75 600 ASP A O 1
ATOM 4436 N N . LEU A 1 601 ? 0.642 18.817 -7.643 1.00 98.69 601 LEU A N 1
ATOM 4437 C CA . LEU A 1 601 ? 1.238 20.123 -7.384 1.00 98.69 601 LEU A CA 1
ATOM 4438 C C . LEU A 1 601 ? 1.168 20.966 -8.660 1.00 98.69 601 LEU A C 1
ATOM 4440 O O . LEU A 1 601 ? 2.104 20.997 -9.464 1.00 98.69 601 LEU A O 1
ATOM 4444 N N . THR A 1 602 ? 0.071 21.703 -8.820 1.00 98.25 602 THR A N 1
ATOM 4445 C CA . THR A 1 602 ? -0.229 22.444 -10.048 1.00 98.25 602 THR A CA 1
ATOM 4446 C C . THR A 1 602 ? -0.197 23.964 -9.869 1.00 98.25 602 THR A C 1
ATOM 4448 O O . THR A 1 602 ? -0.788 24.531 -8.951 1.00 98.25 602 THR A O 1
ATOM 4451 N N . ALA A 1 603 ? 0.448 24.664 -10.804 1.00 97.44 603 ALA A N 1
ATOM 4452 C CA . ALA A 1 603 ? 0.450 26.127 -10.898 1.00 97.44 603 ALA A CA 1
ATOM 4453 C C . ALA A 1 603 ? 0.912 26.851 -9.617 1.00 97.44 603 ALA A C 1
ATOM 4455 O O . ALA A 1 603 ? 0.482 27.974 -9.340 1.00 97.44 603 ALA A O 1
ATOM 4456 N N . ASN A 1 604 ? 1.784 26.227 -8.824 1.00 97.44 604 ASN A N 1
ATOM 4457 C CA . ASN A 1 604 ? 2.403 26.873 -7.674 1.00 97.44 604 ASN A CA 1
ATOM 4458 C C . ASN A 1 604 ? 3.535 27.783 -8.148 1.00 97.44 604 ASN A C 1
ATOM 4460 O O . ASN A 1 604 ? 4.143 27.574 -9.205 1.00 97.44 604 ASN A O 1
ATOM 4464 N N . SER A 1 605 ? 3.785 28.839 -7.383 1.00 94.12 605 SER A N 1
ATOM 4465 C CA . SER A 1 605 ? 4.724 29.870 -7.798 1.00 94.12 605 SER A CA 1
ATOM 4466 C C . SER A 1 605 ? 5.665 30.297 -6.695 1.00 94.12 605 SER A C 1
ATOM 4468 O O . SER A 1 605 ? 5.328 30.284 -5.510 1.00 94.12 605 SER A O 1
ATOM 4470 N N . CYS A 1 606 ? 6.846 30.741 -7.104 1.00 90.81 606 CYS A N 1
ATOM 4471 C CA . CYS A 1 606 ? 7.622 31.606 -6.243 1.00 90.81 606 CYS A CA 1
ATOM 4472 C C . CYS A 1 606 ? 7.161 33.061 -6.426 1.00 90.81 606 CYS A C 1
ATOM 4474 O O . CYS A 1 606 ? 7.066 33.533 -7.560 1.00 90.81 606 CYS A O 1
ATOM 4476 N N . SER A 1 607 ? 6.900 33.793 -5.339 1.00 75.56 607 SER A N 1
ATOM 4477 C CA . SER A 1 607 ? 6.750 35.253 -5.402 1.00 75.56 607 SER A CA 1
ATOM 4478 C C . SER A 1 607 ? 7.924 35.922 -4.723 1.00 75.56 607 SER A C 1
ATOM 4480 O O . SER A 1 607 ? 8.120 35.716 -3.531 1.00 75.56 607 SER A O 1
ATOM 4482 N N . ASP A 1 608 ? 8.676 36.693 -5.506 1.00 59.94 608 ASP A N 1
ATOM 4483 C CA . ASP A 1 608 ? 9.358 37.947 -5.168 1.00 59.94 608 ASP A CA 1
ATOM 4484 C C . ASP A 1 608 ? 10.485 38.186 -6.181 1.00 59.94 608 ASP A C 1
ATOM 4486 O O . ASP A 1 608 ? 11.062 37.253 -6.726 1.00 59.94 608 ASP A O 1
ATOM 4490 N N . SER A 1 609 ? 10.840 39.446 -6.434 1.00 57.59 609 SER A N 1
ATOM 4491 C CA . SER A 1 609 ? 12.008 39.803 -7.259 1.00 57.59 609 SER A CA 1
ATOM 4492 C C . SER A 1 609 ? 13.318 39.825 -6.455 1.00 57.59 609 SER A C 1
ATOM 4494 O O . SER A 1 609 ? 14.246 40.560 -6.797 1.00 57.59 609 SER A O 1
ATOM 4496 N N . LEU A 1 610 ? 13.367 39.103 -5.334 1.00 60.88 610 LEU A N 1
ATOM 4497 C CA . LEU A 1 610 ? 14.582 38.918 -4.541 1.00 60.88 610 LEU A CA 1
ATOM 4498 C C . LEU A 1 610 ? 15.531 37.947 -5.266 1.00 60.88 610 LEU A C 1
ATOM 4500 O O . LEU A 1 610 ? 15.089 37.231 -6.150 1.00 60.88 610 LEU A O 1
ATOM 4504 N N . PRO A 1 611 ? 16.832 37.904 -4.947 1.00 55.81 611 PRO A N 1
ATOM 4505 C CA . PRO A 1 611 ? 17.778 37.032 -5.652 1.00 55.81 611 PRO A CA 1
ATOM 4506 C C . PRO A 1 611 ? 17.684 35.516 -5.341 1.00 55.81 611 PRO A C 1
ATOM 4508 O O . PRO A 1 611 ? 18.403 34.760 -5.980 1.00 55.81 611 PRO A O 1
ATOM 4511 N N . ASP A 1 612 ? 16.797 35.049 -4.443 1.00 69.25 612 ASP A N 1
ATOM 4512 C CA . ASP A 1 612 ? 16.872 33.692 -3.846 1.00 69.25 612 ASP A CA 1
ATOM 4513 C C . ASP A 1 612 ? 15.550 32.885 -3.842 1.00 69.25 612 ASP A C 1
ATOM 4515 O O . ASP A 1 612 ? 15.145 32.330 -2.809 1.00 69.25 612 ASP A O 1
ATOM 4519 N N . TYR A 1 613 ? 14.856 32.833 -4.981 1.00 84.31 613 TYR A N 1
ATOM 4520 C CA . TYR A 1 613 ? 13.550 32.182 -5.122 1.00 84.31 613 TYR A CA 1
ATOM 4521 C C . TYR A 1 613 ? 13.642 30.863 -5.906 1.00 84.31 613 TYR A C 1
ATOM 4523 O O . TYR A 1 613 ? 13.978 30.848 -7.092 1.00 84.31 613 TYR A O 1
ATOM 4531 N N . PHE A 1 614 ? 13.362 29.742 -5.235 1.00 91.75 614 PHE A N 1
ATOM 4532 C CA . PHE A 1 614 ? 13.754 28.397 -5.679 1.00 91.75 614 PHE A CA 1
ATOM 4533 C C . PHE A 1 614 ? 12.632 27.371 -5.499 1.00 91.75 614 PHE A C 1
ATOM 4535 O O . PHE A 1 614 ? 11.979 27.362 -4.454 1.00 91.75 614 PHE A O 1
ATOM 4542 N N . GLY A 1 615 ? 12.462 26.475 -6.476 1.00 90.44 615 GLY A N 1
ATOM 4543 C CA . GLY A 1 615 ? 11.547 25.332 -6.376 1.00 90.44 615 GLY A CA 1
ATOM 4544 C C . GLY A 1 615 ? 10.086 25.763 -6.278 1.00 90.44 615 GLY A C 1
ATOM 4545 O O . GLY A 1 615 ? 9.520 25.759 -5.189 1.00 90.44 615 GLY A O 1
ATOM 4546 N N . ALA A 1 616 ? 9.463 26.183 -7.384 1.00 93.94 616 ALA A N 1
ATOM 4547 C CA . ALA A 1 616 ? 8.104 26.734 -7.310 1.00 93.94 616 ALA A CA 1
ATOM 4548 C C . ALA A 1 616 ? 7.050 25.694 -6.897 1.00 93.94 616 ALA A C 1
ATOM 4550 O O . ALA A 1 616 ? 6.102 26.046 -6.199 1.00 93.94 616 ALA A O 1
ATOM 4551 N N . GLY A 1 617 ? 7.235 24.421 -7.250 1.00 96.75 617 GLY A N 1
ATOM 4552 C CA . GLY A 1 617 ? 6.498 23.317 -6.638 1.00 96.75 617 GLY A CA 1
ATOM 4553 C C . GLY A 1 617 ? 7.089 22.972 -5.272 1.00 96.75 617 GLY A C 1
ATOM 4554 O O . GLY A 1 617 ? 6.522 23.318 -4.233 1.00 96.75 617 GLY A O 1
ATOM 4555 N N . LEU A 1 618 ? 8.253 22.323 -5.286 1.00 98.06 618 LEU A N 1
ATOM 4556 C CA . LEU A 1 618 ? 8.901 21.750 -4.108 1.00 98.06 618 LEU A CA 1
ATOM 4557 C C . LEU A 1 618 ? 10.317 22.306 -3.912 1.00 98.06 618 LEU A C 1
ATOM 4559 O O . LEU A 1 618 ? 11.112 22.369 -4.851 1.00 98.06 618 LEU A O 1
ATOM 4563 N N . PHE A 1 619 ? 10.656 22.655 -2.673 1.00 97.50 619 PHE A N 1
ATOM 4564 C CA . PHE A 1 619 ? 12.022 22.996 -2.272 1.00 97.50 619 PHE A CA 1
ATOM 4565 C C . PHE A 1 619 ? 12.519 22.017 -1.205 1.00 97.50 619 PHE A C 1
ATOM 4567 O O . PHE A 1 619 ? 11.914 21.921 -0.138 1.00 97.50 619 PHE A O 1
ATOM 4574 N N . VAL A 1 620 ? 13.624 21.322 -1.469 1.00 98.38 620 VAL A N 1
ATOM 4575 C CA . VAL A 1 620 ? 14.210 20.308 -0.580 1.00 98.38 620 VAL A CA 1
ATOM 4576 C C . VAL A 1 620 ? 15.626 20.722 -0.206 1.00 98.38 620 VAL A C 1
ATOM 4578 O O . VAL A 1 620 ? 16.430 21.024 -1.087 1.00 98.38 620 VAL A O 1
ATOM 4581 N N . LYS A 1 621 ? 15.936 20.746 1.093 1.00 97.19 621 LYS A N 1
ATOM 4582 C CA . LYS A 1 621 ? 17.274 21.080 1.589 1.00 97.19 621 LYS A CA 1
ATOM 4583 C C . LYS A 1 621 ? 17.694 20.203 2.760 1.00 97.19 621 LYS A C 1
ATOM 4585 O O . LYS A 1 621 ? 17.042 20.225 3.808 1.00 97.19 621 LYS A O 1
ATOM 4590 N N . ASP A 1 622 ? 18.820 19.508 2.604 1.00 97.00 622 ASP A N 1
ATOM 4591 C CA . ASP A 1 622 ? 19.380 18.599 3.615 1.00 97.00 622 ASP A CA 1
ATOM 4592 C C . ASP A 1 622 ? 18.319 17.616 4.162 1.00 97.00 622 ASP A C 1
ATOM 4594 O O . ASP A 1 622 ? 18.235 17.367 5.366 1.00 97.00 622 ASP A O 1
ATOM 4598 N N . ALA A 1 623 ? 17.441 17.131 3.281 1.00 97.81 623 ALA A N 1
ATOM 4599 C CA . ALA A 1 623 ? 16.263 16.331 3.608 1.00 97.81 623 ALA A CA 1
ATOM 4600 C C . ALA A 1 623 ? 15.921 15.360 2.467 1.00 97.81 623 ALA A C 1
ATOM 4602 O O . ALA A 1 623 ? 16.487 15.464 1.379 1.00 97.81 623 ALA A O 1
ATOM 4603 N N . THR A 1 624 ? 14.985 14.448 2.715 1.00 98.50 624 THR A N 1
ATOM 4604 C CA . THR A 1 624 ? 14.480 13.483 1.736 1.00 98.50 624 THR A CA 1
ATOM 4605 C C . THR A 1 624 ? 13.038 13.808 1.358 1.00 98.50 624 THR A C 1
ATOM 4607 O O . THR A 1 624 ? 12.195 14.029 2.232 1.00 98.50 624 THR A O 1
ATOM 4610 N N . ALA A 1 625 ? 12.752 13.817 0.057 1.00 98.50 625 ALA A N 1
ATOM 4611 C CA . ALA A 1 625 ? 11.396 13.849 -0.480 1.00 98.50 625 ALA A CA 1
ATOM 4612 C C . ALA A 1 625 ? 11.211 12.725 -1.506 1.00 98.50 625 ALA A C 1
ATOM 4614 O O . ALA A 1 625 ? 11.926 12.680 -2.508 1.00 98.50 625 ALA A O 1
ATOM 4615 N N . VAL A 1 626 ? 10.247 11.842 -1.259 1.00 98.69 626 VAL A N 1
ATOM 4616 C CA . VAL A 1 626 ? 9.856 10.774 -2.188 1.00 98.69 626 VAL A CA 1
ATOM 4617 C C . VAL A 1 626 ? 8.518 11.144 -2.805 1.00 98.69 626 VAL A C 1
ATOM 4619 O O . VAL A 1 626 ? 7.590 11.495 -2.080 1.00 98.69 626 VAL A O 1
ATOM 4622 N N . LEU A 1 627 ? 8.430 11.118 -4.131 1.00 98.75 627 LEU A N 1
ATOM 4623 C CA . LEU A 1 627 ? 7.210 11.396 -4.876 1.00 98.75 627 LEU A CA 1
ATOM 4624 C C . LEU A 1 627 ? 6.858 10.168 -5.712 1.00 98.75 627 LEU A C 1
ATOM 4626 O O . LEU A 1 627 ? 7.569 9.851 -6.665 1.00 98.75 627 LEU A O 1
ATOM 4630 N N . GLN A 1 628 ? 5.757 9.509 -5.366 1.00 97.94 628 GLN A N 1
ATOM 4631 C CA . GLN A 1 628 ? 5.243 8.332 -6.062 1.00 97.94 628 GLN A CA 1
ATOM 4632 C C . GLN A 1 628 ? 3.913 8.674 -6.735 1.00 97.94 628 GLN A C 1
ATOM 4634 O O . GLN A 1 628 ? 3.046 9.263 -6.087 1.00 97.94 628 GLN A O 1
ATOM 4639 N N . GLY A 1 629 ? 3.781 8.405 -8.039 1.00 97.62 629 GLY A N 1
ATOM 4640 C CA . GLY A 1 629 ? 2.561 8.689 -8.819 1.00 97.62 629 GLY A CA 1
ATOM 4641 C C . GLY A 1 629 ? 2.159 10.173 -8.882 1.00 97.62 629 GLY A C 1
ATOM 4642 O O . GLY A 1 629 ? 1.109 10.531 -9.407 1.00 97.62 629 GLY A O 1
ATOM 4643 N N . SER A 1 630 ? 2.988 11.064 -8.329 1.00 98.69 630 SER A N 1
ATOM 4644 C CA . SER A 1 630 ? 2.651 12.470 -8.114 1.00 98.69 630 SER A CA 1
ATOM 4645 C C . SER A 1 630 ? 2.992 13.338 -9.326 1.00 98.69 630 SER A C 1
ATOM 4647 O O . SER A 1 630 ? 3.962 13.093 -10.054 1.00 98.69 630 SER A O 1
ATOM 4649 N N . THR A 1 631 ? 2.229 14.412 -9.519 1.00 98.69 631 THR A N 1
ATOM 4650 C CA . THR A 1 631 ? 2.369 15.332 -10.651 1.00 98.69 631 THR A CA 1
ATOM 4651 C C . THR A 1 631 ? 2.833 16.715 -10.205 1.00 98.69 631 THR A C 1
ATOM 4653 O O . THR A 1 631 ? 2.347 17.273 -9.228 1.00 98.69 631 THR A O 1
ATOM 4656 N N . LEU A 1 632 ? 3.770 17.311 -10.944 1.00 98.62 632 LEU A N 1
ATOM 4657 C CA . LEU A 1 632 ? 4.174 18.710 -10.801 1.00 98.62 632 LEU A CA 1
ATOM 4658 C C . LEU A 1 632 ? 3.963 19.411 -12.134 1.00 98.62 632 LEU A C 1
ATOM 4660 O O . LEU A 1 632 ? 4.759 19.242 -13.064 1.00 98.62 632 LEU A O 1
ATOM 4664 N N . VAL A 1 633 ? 2.894 20.197 -12.234 1.00 98.62 633 VAL A N 1
ATOM 4665 C CA . VAL A 1 633 ? 2.441 20.743 -13.515 1.00 98.62 633 VAL A CA 1
ATOM 4666 C C . VAL A 1 633 ? 2.364 22.265 -13.495 1.00 98.62 633 VAL A C 1
ATOM 4668 O O . VAL A 1 633 ? 1.740 22.875 -12.632 1.00 98.62 633 VAL A O 1
ATOM 4671 N N . SER A 1 634 ? 2.944 22.909 -14.508 1.00 98.19 634 SER A N 1
ATOM 4672 C CA . SER A 1 634 ? 2.858 24.365 -14.714 1.00 98.19 634 SER A CA 1
ATOM 4673 C C . SER A 1 634 ? 3.345 25.212 -13.528 1.00 98.19 634 SER A C 1
ATOM 4675 O O . SER A 1 634 ? 2.903 26.350 -13.360 1.00 98.19 634 SER A O 1
ATOM 4677 N N . ASN A 1 635 ? 4.249 24.687 -12.698 1.00 98.06 635 ASN A N 1
ATOM 4678 C CA . ASN A 1 635 ? 4.858 25.460 -11.619 1.00 98.06 635 ASN A CA 1
ATOM 4679 C C . ASN A 1 635 ? 5.924 26.402 -12.190 1.00 98.06 635 ASN A C 1
ATOM 4681 O O . ASN A 1 635 ? 6.626 26.074 -13.153 1.00 98.06 635 ASN A O 1
ATOM 4685 N N . GLY A 1 636 ? 6.061 27.593 -11.614 1.00 93.62 636 GLY A N 1
ATOM 4686 C CA . GLY A 1 636 ? 7.063 28.524 -12.114 1.00 93.62 636 GLY A CA 1
ATOM 4687 C C . GLY A 1 636 ? 7.192 29.829 -11.354 1.00 93.62 636 GLY A C 1
ATOM 4688 O O . GLY A 1 636 ? 6.843 29.955 -10.186 1.00 93.62 636 GLY A O 1
ATOM 4689 N N . GLY A 1 637 ? 7.780 30.822 -12.016 1.00 88.69 637 GLY A N 1
ATOM 4690 C CA . GLY A 1 637 ? 8.157 32.064 -11.347 1.00 88.69 637 GLY A CA 1
ATOM 4691 C C . GLY A 1 637 ? 9.346 31.898 -10.403 1.00 88.69 637 GLY A C 1
ATOM 4692 O O . GLY A 1 637 ? 9.619 32.836 -9.671 1.00 88.69 637 GLY A O 1
ATOM 4693 N N . SER A 1 638 ? 10.052 30.757 -10.432 1.00 91.31 638 SER A N 1
ATOM 4694 C CA . SER A 1 638 ? 11.317 30.515 -9.730 1.00 91.31 638 SER A CA 1
ATOM 4695 C C . SER A 1 638 ? 12.527 30.996 -10.539 1.00 91.31 638 SER A C 1
ATOM 4697 O O . SER A 1 638 ? 12.487 31.108 -11.771 1.00 91.31 638 SER A O 1
ATOM 4699 N N . TYR A 1 639 ? 13.627 31.294 -9.849 1.00 91.81 639 TYR A N 1
ATOM 4700 C CA . TYR A 1 639 ? 14.904 31.589 -10.486 1.00 91.81 639 TYR A CA 1
ATOM 4701 C C . TYR A 1 639 ? 15.511 30.291 -11.004 1.00 91.81 639 TYR A C 1
ATOM 4703 O O . TYR A 1 639 ? 15.882 30.203 -12.172 1.00 91.81 639 TYR A O 1
ATOM 4711 N N . GLN A 1 640 ? 15.513 29.261 -10.160 1.00 93.88 640 GLN A N 1
ATOM 4712 C CA . GLN A 1 640 ? 15.961 27.915 -10.489 1.00 93.88 640 GLN A CA 1
ATOM 4713 C C . GLN A 1 640 ? 14.973 26.886 -9.930 1.00 93.88 640 GLN A C 1
ATOM 4715 O O . GLN A 1 640 ? 14.381 27.111 -8.868 1.00 93.88 640 GLN A O 1
ATOM 4720 N N . GLY A 1 641 ? 14.806 25.761 -10.624 1.00 95.31 641 GLY A N 1
ATOM 4721 C CA . GLY A 1 641 ? 13.870 24.709 -10.221 1.00 95.31 641 GLY A CA 1
ATOM 4722 C C . GLY A 1 641 ? 12.423 25.153 -10.416 1.00 95.31 641 GLY A C 1
ATOM 4723 O O . GLY A 1 641 ? 11.792 25.664 -9.488 1.00 95.31 641 GLY A O 1
ATOM 4724 N N . GLY A 1 642 ? 11.888 25.037 -11.631 1.00 94.75 642 GLY A N 1
ATOM 4725 C CA . GLY A 1 642 ? 10.482 25.372 -11.897 1.00 94.75 642 GLY A CA 1
ATOM 4726 C C . GLY A 1 642 ? 9.546 24.417 -11.161 1.00 94.75 642 GLY A C 1
ATOM 4727 O O . GLY A 1 642 ? 8.658 24.863 -10.447 1.00 94.75 642 GLY A O 1
ATOM 4728 N N . GLY A 1 643 ? 9.791 23.111 -11.257 1.00 97.69 643 GLY A N 1
ATOM 4729 C CA . GLY A 1 643 ? 9.110 22.104 -10.443 1.00 97.69 643 GLY A CA 1
ATOM 4730 C C . GLY A 1 643 ? 9.777 21.956 -9.078 1.00 97.69 643 GLY A C 1
ATOM 4731 O O . GLY A 1 643 ? 9.195 22.321 -8.056 1.00 97.69 643 GLY A O 1
ATOM 4732 N N . ILE A 1 644 ? 11.013 21.452 -9.073 1.00 98.69 644 ILE A N 1
ATOM 4733 C CA . ILE A 1 644 ? 11.747 21.061 -7.862 1.00 98.69 644 ILE A CA 1
ATOM 4734 C C . ILE A 1 644 ? 13.096 21.777 -7.791 1.00 98.69 644 ILE A C 1
ATOM 4736 O O . ILE A 1 644 ? 13.804 21.892 -8.793 1.00 98.69 644 ILE A O 1
ATOM 4740 N N . TYR A 1 645 ? 13.477 22.214 -6.594 1.00 98.25 645 TYR A N 1
ATOM 4741 C CA . TYR A 1 645 ? 14.854 22.582 -6.274 1.00 98.25 645 TYR A CA 1
ATOM 4742 C C . TYR A 1 645 ? 15.373 21.711 -5.126 1.00 98.25 645 TYR A C 1
ATOM 4744 O O . TYR A 1 645 ? 14.760 21.681 -4.059 1.00 98.25 645 TYR A O 1
ATOM 4752 N N . LEU A 1 646 ? 16.504 21.042 -5.345 1.00 98.31 646 LEU A N 1
ATOM 4753 C CA . LEU A 1 646 ? 17.214 20.202 -4.381 1.00 98.31 646 LEU A CA 1
ATOM 4754 C C . LEU A 1 646 ? 18.554 20.860 -4.000 1.00 98.31 646 LEU A C 1
ATOM 4756 O O . LEU A 1 646 ? 19.365 21.148 -4.878 1.00 98.31 646 LEU A O 1
ATOM 4760 N N . ASP A 1 647 ? 18.774 21.079 -2.701 1.00 96.00 647 ASP A N 1
ATOM 4761 C CA . ASP A 1 647 ? 19.991 21.638 -2.085 1.00 96.00 647 ASP A CA 1
ATOM 4762 C C . ASP A 1 647 ? 20.554 20.653 -1.047 1.00 96.00 647 ASP A C 1
ATOM 4764 O O . ASP A 1 647 ? 20.252 20.748 0.147 1.00 96.00 647 ASP A O 1
ATOM 4768 N N . GLY A 1 648 ? 21.312 19.652 -1.499 1.00 93.00 648 GLY A N 1
ATOM 4769 C CA . GLY A 1 648 ? 21.702 18.521 -0.647 1.00 93.00 648 GLY A CA 1
ATOM 4770 C C . GLY A 1 648 ? 20.516 17.652 -0.185 1.00 93.00 648 GLY A C 1
ATOM 4771 O O . GLY A 1 648 ? 19.354 18.022 -0.312 1.00 93.00 648 GLY A O 1
ATOM 4772 N N . GLY A 1 649 ? 20.790 16.468 0.369 1.00 96.62 649 GLY A N 1
ATOM 4773 C CA . GLY A 1 649 ? 19.743 15.483 0.691 1.00 96.62 649 GLY A CA 1
ATOM 4774 C C . GLY A 1 649 ? 19.363 14.606 -0.509 1.00 96.62 649 GLY A C 1
ATOM 4775 O O . GLY A 1 649 ? 20.235 14.301 -1.323 1.00 96.62 649 GLY A O 1
ATOM 4776 N N . GLN A 1 650 ? 18.099 14.182 -0.609 1.00 98.19 650 GLN A N 1
ATOM 4777 C CA . GLN A 1 650 ? 17.621 13.246 -1.634 1.00 98.19 650 GLN A CA 1
ATOM 4778 C C . GLN A 1 650 ? 16.232 13.622 -2.171 1.00 98.19 650 GLN A C 1
ATOM 4780 O O . GLN A 1 650 ? 15.306 13.885 -1.403 1.00 98.19 650 GLN A O 1
ATOM 4785 N N . VAL A 1 651 ? 16.065 13.584 -3.493 1.00 98.75 651 VAL A N 1
ATOM 4786 C CA . VAL A 1 651 ? 14.744 13.505 -4.132 1.00 98.75 651 VAL A CA 1
ATOM 4787 C C . VAL A 1 651 ? 14.645 12.211 -4.919 1.00 98.75 651 VAL A C 1
ATOM 4789 O O . VAL A 1 651 ? 15.536 11.892 -5.705 1.00 98.75 651 VAL A O 1
ATOM 4792 N N . GLU A 1 652 ? 13.544 11.499 -4.726 1.00 98.75 652 GLU A N 1
ATOM 4793 C CA . GLU A 1 652 ? 13.211 10.292 -5.472 1.00 98.75 652 GLU A CA 1
ATOM 4794 C C . GLU A 1 652 ? 11.855 10.462 -6.157 1.00 98.75 652 GLU A C 1
ATOM 4796 O O . GLU A 1 652 ? 10.877 10.856 -5.523 1.00 98.75 652 GLU A O 1
ATOM 4801 N N . LEU A 1 653 ? 11.821 10.215 -7.464 1.00 98.81 653 LEU A N 1
ATOM 4802 C CA . LEU A 1 653 ? 10.645 10.350 -8.316 1.00 98.81 653 LEU A CA 1
ATOM 4803 C C . LEU A 1 653 ? 10.318 8.988 -8.931 1.00 98.81 653 LEU A C 1
ATOM 4805 O O . LEU A 1 653 ? 11.090 8.485 -9.747 1.00 98.81 653 LEU A O 1
ATOM 4809 N N . ILE A 1 654 ? 9.179 8.414 -8.561 1.00 98.12 654 ILE A N 1
ATOM 4810 C CA . ILE A 1 654 ? 8.736 7.089 -9.001 1.00 98.12 654 ILE A CA 1
ATOM 4811 C C . ILE A 1 654 ? 7.393 7.261 -9.695 1.00 98.12 654 ILE A C 1
ATOM 4813 O O . ILE A 1 654 ? 6.451 7.765 -9.084 1.00 98.12 654 ILE A O 1
ATOM 4817 N N . ASP A 1 655 ? 7.309 6.900 -10.975 1.00 97.62 655 ASP A N 1
ATOM 4818 C CA . ASP A 1 655 ? 6.072 7.050 -11.760 1.00 97.62 655 ASP A CA 1
ATOM 4819 C C . ASP A 1 655 ? 5.534 8.505 -11.752 1.00 97.62 655 ASP A C 1
ATOM 4821 O O . ASP A 1 655 ? 4.343 8.770 -11.902 1.00 97.62 655 ASP A O 1
ATOM 4825 N N . ALA A 1 656 ? 6.427 9.478 -11.527 1.00 98.44 656 ALA A N 1
ATOM 4826 C CA . ALA A 1 656 ? 6.078 10.883 -11.349 1.00 98.44 656 ALA A CA 1
ATOM 4827 C C . ALA A 1 656 ? 6.117 11.653 -12.676 1.00 98.44 656 ALA A C 1
ATOM 4829 O O . ALA A 1 656 ? 6.923 11.365 -13.568 1.00 98.44 656 ALA A O 1
ATOM 4830 N N . VAL A 1 657 ? 5.302 12.706 -12.783 1.00 98.62 657 VAL A N 1
ATOM 4831 C CA . VAL A 1 657 ? 5.222 13.543 -13.992 1.00 98.62 657 VAL A CA 1
ATOM 4832 C C . VAL A 1 657 ? 5.569 14.992 -13.681 1.00 98.62 657 VAL A C 1
ATOM 4834 O O . VAL A 1 657 ? 4.869 15.670 -12.933 1.00 98.62 657 VAL A O 1
ATOM 4837 N N . LEU A 1 658 ? 6.620 15.508 -14.313 1.00 98.81 658 LEU A N 1
ATOM 4838 C CA . LEU A 1 658 ? 7.020 16.912 -14.257 1.00 98.81 658 LEU A CA 1
ATOM 4839 C C . LEU A 1 658 ? 6.723 17.555 -15.605 1.00 98.81 658 LEU A C 1
ATOM 4841 O O . LEU A 1 658 ? 7.458 17.341 -16.570 1.00 98.81 658 LEU A O 1
ATOM 4845 N N . ARG A 1 659 ? 5.661 18.363 -15.676 1.00 98.69 659 ARG A N 1
ATOM 4846 C CA . ARG A 1 659 ? 5.163 18.903 -16.945 1.00 98.69 659 ARG A CA 1
ATOM 4847 C C . ARG A 1 659 ? 5.057 20.424 -16.968 1.00 98.69 659 ARG A C 1
ATOM 4849 O O . ARG A 1 659 ? 4.454 21.028 -16.085 1.00 98.69 659 ARG A O 1
ATOM 4856 N N . ASN A 1 660 ? 5.537 21.051 -18.041 1.00 98.50 660 ASN A N 1
ATOM 4857 C CA . ASN A 1 660 ? 5.362 22.484 -18.322 1.00 98.50 660 ASN A CA 1
ATOM 4858 C C . ASN A 1 660 ? 5.853 23.420 -17.203 1.00 98.50 660 ASN A C 1
ATOM 4860 O O . ASN A 1 660 ? 5.371 24.548 -17.074 1.00 98.50 660 ASN A O 1
ATOM 4864 N N . ASN A 1 661 ? 6.803 22.977 -16.379 1.00 98.44 661 ASN A N 1
ATOM 4865 C CA . ASN A 1 661 ? 7.370 23.815 -15.333 1.00 98.44 661 ASN A CA 1
ATOM 4866 C C . ASN A 1 661 ? 8.411 24.776 -15.918 1.00 98.44 661 ASN A C 1
ATOM 4868 O O . ASN A 1 661 ? 9.093 24.472 -16.904 1.00 98.44 661 ASN A O 1
ATOM 4872 N N . ARG A 1 662 ? 8.528 25.966 -15.326 1.00 96.31 662 ARG A N 1
ATOM 4873 C CA . ARG A 1 662 ? 9.368 27.041 -15.863 1.00 96.31 662 ARG A CA 1
ATOM 4874 C C . ARG A 1 662 ? 10.240 27.694 -14.802 1.00 96.31 662 ARG A C 1
ATOM 4876 O O . ARG A 1 662 ? 9.730 28.286 -13.853 1.00 96.31 662 ARG A O 1
ATOM 4883 N N . ALA A 1 663 ? 11.543 27.708 -15.062 1.00 94.88 663 ALA A N 1
ATOM 4884 C CA . ALA A 1 663 ? 12.526 28.486 -14.317 1.00 94.88 663 ALA A CA 1
ATOM 4885 C C . ALA A 1 663 ? 13.064 29.649 -15.165 1.00 94.88 663 ALA A C 1
ATOM 4887 O O . ALA A 1 663 ? 13.259 29.533 -16.380 1.00 94.88 663 ALA A O 1
ATOM 4888 N N . ASN A 1 664 ? 13.345 30.784 -14.527 1.00 92.31 664 ASN A N 1
ATOM 4889 C CA . ASN A 1 664 ? 13.921 31.940 -15.216 1.00 92.31 664 ASN A CA 1
ATOM 4890 C C . ASN A 1 664 ? 15.385 31.710 -15.626 1.00 92.31 664 ASN A C 1
ATOM 4892 O O . ASN A 1 664 ? 15.807 32.235 -16.655 1.00 92.31 664 ASN A O 1
ATOM 4896 N N . GLN A 1 665 ? 16.146 30.927 -14.855 1.00 91.69 665 GLN A N 1
ATOM 4897 C CA . GLN A 1 665 ? 17.567 30.668 -15.080 1.00 91.69 665 GLN A CA 1
ATOM 4898 C C . GLN A 1 665 ? 17.836 29.222 -15.515 1.00 91.69 665 GLN A C 1
ATOM 4900 O O . GLN A 1 665 ? 18.208 29.020 -16.670 1.00 91.69 665 GLN A O 1
ATOM 4905 N N . SER A 1 666 ? 17.664 28.234 -14.632 1.00 94.31 666 SER A N 1
ATOM 4906 C CA . SER A 1 666 ? 18.057 26.834 -14.874 1.00 94.31 666 SER A CA 1
ATOM 4907 C C . SER A 1 666 ? 17.136 25.821 -14.194 1.00 94.31 666 SER A C 1
ATOM 4909 O O . SER A 1 666 ? 16.460 26.149 -13.217 1.00 94.31 666 SER A O 1
ATOM 4911 N N . GLY A 1 667 ? 17.114 24.590 -14.713 1.00 95.44 667 GLY A N 1
ATOM 4912 C CA . GLY A 1 667 ? 16.333 23.490 -14.144 1.00 95.44 667 GLY A CA 1
ATOM 4913 C C . GLY A 1 667 ? 14.832 23.747 -14.233 1.00 95.44 667 GLY A C 1
ATOM 4914 O O . GLY A 1 667 ? 14.176 23.953 -13.212 1.00 95.44 667 GLY A O 1
ATOM 4915 N N . GLY A 1 668 ? 14.282 23.798 -15.449 1.00 95.75 668 GLY A N 1
ATOM 4916 C CA . GLY A 1 668 ? 12.854 24.070 -15.648 1.00 95.75 668 GLY A CA 1
ATOM 4917 C C . GLY A 1 668 ? 11.968 23.057 -14.921 1.00 95.75 668 GLY A C 1
ATOM 4918 O O . GLY A 1 668 ? 11.074 23.456 -14.181 1.00 95.75 668 GLY A O 1
ATOM 4919 N N . GLY A 1 669 ? 12.265 21.764 -15.050 1.00 97.88 669 GLY A N 1
ATOM 4920 C CA . GLY A 1 669 ? 11.663 20.704 -14.239 1.00 97.88 669 GLY A CA 1
ATOM 4921 C C . GLY A 1 669 ? 12.329 20.610 -12.867 1.00 97.88 669 GLY A C 1
ATOM 4922 O O . GLY A 1 669 ? 11.693 20.896 -11.852 1.00 97.88 669 GLY A O 1
ATOM 4923 N N . VAL A 1 670 ? 13.619 20.259 -12.838 1.00 98.62 670 VAL A N 1
ATOM 4924 C CA . VAL A 1 670 ? 14.407 20.093 -11.603 1.00 98.62 670 VAL A CA 1
ATOM 4925 C C . VAL A 1 670 ? 15.729 20.848 -11.680 1.00 98.62 670 VAL A C 1
ATOM 4927 O O . VAL A 1 670 ? 16.477 20.725 -12.650 1.00 98.62 670 VAL A O 1
ATOM 4930 N N . GLN A 1 671 ? 16.051 21.576 -10.616 1.00 97.81 671 GLN A N 1
ATOM 4931 C CA . GLN A 1 671 ? 17.411 22.007 -10.308 1.00 97.81 671 GLN A CA 1
ATOM 4932 C C . GLN A 1 671 ? 17.930 21.175 -9.130 1.00 97.81 671 GLN A C 1
ATOM 4934 O O . GLN A 1 671 ? 17.373 21.258 -8.040 1.00 97.81 671 GLN A O 1
ATOM 4939 N N . ALA A 1 672 ? 19.006 20.419 -9.330 1.00 97.25 672 ALA A N 1
ATOM 4940 C CA . ALA A 1 672 ? 19.710 19.695 -8.278 1.00 97.25 672 ALA A CA 1
ATOM 4941 C C . ALA A 1 672 ? 21.104 20.294 -8.065 1.00 97.25 672 ALA A C 1
ATOM 4943 O O . ALA A 1 672 ? 21.906 20.379 -8.996 1.00 97.25 672 ALA A O 1
ATOM 4944 N N . ALA A 1 673 ? 21.367 20.752 -6.846 1.00 94.44 673 ALA A N 1
ATOM 4945 C CA . ALA A 1 673 ? 22.643 21.290 -6.401 1.00 94.44 673 ALA A CA 1
ATOM 4946 C C . ALA A 1 673 ? 23.124 20.457 -5.202 1.00 94.44 673 ALA A C 1
ATOM 4948 O O . ALA A 1 673 ? 22.667 20.636 -4.073 1.00 94.44 673 ALA A O 1
ATOM 4949 N N . GLY A 1 674 ? 24.021 19.503 -5.452 1.00 92.88 674 GLY A N 1
ATOM 4950 C CA . GLY A 1 674 ? 24.432 18.502 -4.468 1.00 92.88 674 GLY A CA 1
ATOM 4951 C C . GLY A 1 674 ? 23.391 17.399 -4.249 1.00 92.88 674 GLY A C 1
ATOM 4952 O O . GLY A 1 674 ? 22.386 17.319 -4.958 1.00 92.88 674 GLY A O 1
ATOM 4953 N N . GLY A 1 675 ? 23.634 16.544 -3.251 1.00 95.69 675 GLY A N 1
ATOM 4954 C CA . GLY A 1 675 ? 22.701 15.488 -2.840 1.00 95.69 675 GLY A CA 1
ATOM 4955 C C . GLY A 1 675 ? 22.533 14.370 -3.871 1.00 95.69 675 GLY A C 1
ATOM 4956 O O . GLY A 1 675 ? 23.420 14.142 -4.692 1.00 95.69 675 GLY A O 1
ATOM 4957 N N . SER A 1 676 ? 21.388 13.687 -3.826 1.00 97.62 676 SER A N 1
ATOM 4958 C CA . SER A 1 676 ? 21.020 12.618 -4.755 1.00 97.62 676 SER A CA 1
ATOM 4959 C C . SER A 1 676 ? 19.667 12.876 -5.416 1.00 97.62 676 SER A C 1
ATOM 4961 O O . SER A 1 676 ? 18.703 13.270 -4.758 1.00 97.62 676 SER A O 1
ATOM 4963 N N . LEU A 1 677 ? 19.602 12.644 -6.725 1.00 98.50 677 LEU A N 1
ATOM 4964 C CA . LEU A 1 677 ? 18.369 12.679 -7.500 1.00 98.50 677 LEU A CA 1
ATOM 4965 C C . LEU A 1 677 ? 18.176 11.329 -8.186 1.00 98.50 677 LEU A C 1
ATOM 4967 O O . LEU A 1 677 ? 18.971 10.949 -9.049 1.00 98.50 677 LEU A O 1
ATOM 4971 N N . VAL A 1 678 ? 17.107 10.634 -7.810 1.00 98.62 678 VAL A N 1
ATOM 4972 C CA . VAL A 1 678 ? 16.722 9.343 -8.381 1.00 98.62 678 VAL A CA 1
ATOM 4973 C C . VAL A 1 678 ? 15.398 9.500 -9.114 1.00 98.62 678 VAL A C 1
ATOM 4975 O O . VAL A 1 678 ? 14.455 10.090 -8.589 1.00 98.62 678 VAL A O 1
ATOM 4978 N N . MET A 1 679 ? 15.327 8.994 -10.340 1.00 98.69 679 MET A N 1
ATOM 4979 C CA . MET A 1 679 ? 14.096 8.949 -11.122 1.00 98.69 679 MET A CA 1
ATOM 4980 C C . MET A 1 679 ? 13.928 7.564 -11.741 1.00 98.69 679 MET A C 1
ATOM 4982 O O . MET A 1 679 ? 14.814 7.117 -12.471 1.00 98.69 679 MET A O 1
ATOM 4986 N N . THR A 1 680 ? 12.777 6.942 -11.504 1.00 97.69 680 THR A N 1
ATOM 4987 C CA . THR A 1 680 ? 12.385 5.652 -12.081 1.00 97.69 680 THR A CA 1
ATOM 4988 C C . THR A 1 680 ? 11.004 5.786 -12.714 1.00 97.69 680 THR A C 1
ATOM 4990 O O . THR A 1 680 ? 10.073 6.260 -12.061 1.00 97.69 680 THR A O 1
ATOM 4993 N N . ARG A 1 681 ? 10.869 5.394 -13.990 1.00 97.00 681 ARG A N 1
ATOM 4994 C CA . ARG A 1 681 ? 9.602 5.474 -14.755 1.00 97.00 681 ARG A CA 1
ATOM 4995 C C . ARG A 1 681 ? 8.947 6.867 -14.742 1.00 97.00 681 ARG A C 1
ATOM 4997 O O . ARG A 1 681 ? 7.736 7.021 -14.860 1.00 97.00 681 ARG A O 1
ATOM 5004 N N . ALA A 1 682 ? 9.755 7.914 -14.588 1.00 98.31 682 ALA A N 1
ATOM 5005 C CA . ALA A 1 682 ? 9.275 9.288 -14.530 1.00 98.31 682 ALA A CA 1
ATOM 5006 C C . ALA A 1 682 ? 9.164 9.915 -15.931 1.00 98.31 682 ALA A C 1
ATOM 5008 O O . ALA A 1 682 ? 9.909 9.575 -16.853 1.00 98.31 682 ALA A O 1
ATOM 5009 N N . THR A 1 683 ? 8.283 10.904 -16.074 1.00 98.12 683 THR A N 1
ATOM 5010 C CA . THR A 1 683 ? 8.153 11.711 -17.296 1.00 98.12 683 THR A CA 1
ATOM 5011 C C . THR A 1 683 ? 8.490 13.172 -17.020 1.00 98.12 683 THR A C 1
ATOM 5013 O O . THR A 1 683 ? 7.876 13.818 -16.172 1.00 98.12 683 THR A O 1
ATOM 5016 N N . VAL A 1 684 ? 9.440 13.722 -17.773 1.00 98.81 684 VAL A N 1
ATOM 5017 C CA . VAL A 1 684 ? 9.853 15.129 -17.737 1.00 98.81 684 VAL A CA 1
ATOM 5018 C C . VAL A 1 684 ? 9.498 15.758 -19.082 1.00 98.81 684 VAL A C 1
ATOM 5020 O O . VAL A 1 684 ? 10.188 15.554 -20.082 1.00 98.81 684 VAL A O 1
ATOM 5023 N N . GLU A 1 685 ? 8.403 16.513 -19.120 1.00 98.31 685 GLU A N 1
ATOM 5024 C CA . GLU A 1 685 ? 7.762 16.961 -20.359 1.00 98.31 685 GLU A CA 1
ATOM 5025 C C . GLU A 1 685 ? 7.587 18.484 -20.442 1.00 98.31 685 GLU A C 1
ATOM 5027 O O . GLU A 1 685 ? 7.038 19.117 -19.541 1.00 98.31 685 GLU A O 1
ATOM 5032 N N . GLY A 1 686 ? 7.992 19.099 -21.555 1.00 98.19 686 GLY A N 1
ATOM 5033 C CA . GLY A 1 686 ? 7.641 20.494 -21.863 1.00 98.19 686 GLY A CA 1
ATOM 5034 C C . GLY A 1 686 ? 8.199 21.542 -20.889 1.00 98.19 686 GLY A C 1
ATOM 5035 O O . GLY A 1 686 ? 7.736 22.684 -20.870 1.00 98.19 686 GLY A O 1
ATOM 5036 N N . ASN A 1 687 ? 9.169 21.186 -20.045 1.00 98.62 687 ASN A N 1
ATOM 5037 C CA . ASN A 1 687 ? 9.734 22.103 -19.058 1.00 98.62 687 ASN A CA 1
ATOM 5038 C C . ASN A 1 687 ? 10.728 23.071 -19.713 1.00 98.62 687 ASN A C 1
ATOM 5040 O O . ASN A 1 687 ? 11.354 22.748 -20.725 1.00 98.62 687 ASN A O 1
ATOM 5044 N N . SER A 1 688 ? 10.886 24.273 -19.148 1.00 97.44 688 SER A N 1
ATOM 5045 C CA . SER A 1 688 ? 11.722 25.313 -19.760 1.00 97.44 688 SER A CA 1
ATOM 5046 C C . SER A 1 688 ? 12.611 26.102 -18.797 1.00 97.44 688 SER A C 1
ATOM 5048 O O . SER A 1 688 ? 12.194 26.492 -17.703 1.00 97.44 688 SER A O 1
ATOM 5050 N N . ALA A 1 689 ? 13.834 26.395 -19.253 1.00 95.06 689 ALA A N 1
ATOM 5051 C CA . ALA A 1 689 ? 14.814 27.248 -18.580 1.00 95.06 689 ALA A CA 1
ATOM 5052 C C . ALA A 1 689 ? 15.135 28.492 -19.430 1.00 95.06 689 ALA A C 1
ATOM 5054 O O . ALA A 1 689 ? 15.546 28.391 -20.588 1.00 95.06 689 ALA A O 1
ATOM 5055 N N . GLY A 1 690 ? 14.926 29.678 -18.852 1.00 87.12 690 GLY A N 1
ATOM 5056 C CA . GLY A 1 690 ? 14.893 30.944 -19.594 1.00 87.12 690 GLY A CA 1
ATOM 5057 C C . GLY A 1 690 ? 16.239 31.579 -19.966 1.00 87.12 690 GLY A C 1
ATOM 5058 O O . GLY A 1 690 ? 16.256 32.405 -20.877 1.00 87.12 690 GLY A O 1
ATOM 5059 N N . ALA A 1 691 ? 17.345 31.242 -19.295 1.00 84.69 691 ALA A N 1
ATOM 5060 C CA . ALA A 1 691 ? 18.629 31.927 -19.509 1.00 84.69 691 ALA A CA 1
ATOM 5061 C C . ALA A 1 691 ? 19.858 31.006 -19.551 1.00 84.69 691 ALA A C 1
ATOM 5063 O O . ALA A 1 691 ? 20.804 31.302 -20.281 1.00 84.69 691 ALA A O 1
ATOM 5064 N N . SER A 1 692 ? 19.858 29.915 -18.784 1.00 85.06 692 SER A N 1
ATOM 5065 C CA . SER A 1 692 ? 21.013 29.030 -18.611 1.00 85.06 692 SER A CA 1
ATOM 5066 C C . SER A 1 692 ? 20.695 27.611 -19.095 1.00 85.06 692 SER A C 1
ATOM 5068 O O . SER A 1 692 ? 20.315 27.442 -20.249 1.00 85.06 692 SER A O 1
ATOM 5070 N N . PHE A 1 693 ? 20.915 26.592 -18.262 1.00 92.31 693 PHE A N 1
ATOM 5071 C CA . PHE A 1 693 ? 21.011 25.190 -18.665 1.00 92.31 693 PHE A CA 1
ATOM 5072 C C . PHE A 1 693 ? 19.862 24.340 -18.107 1.00 92.31 693 PHE A C 1
ATOM 5074 O O . PHE A 1 693 ? 19.232 24.728 -17.119 1.00 92.31 693 PHE A O 1
ATOM 5081 N N . GLY A 1 694 ? 19.639 23.163 -18.700 1.00 90.75 694 GLY A N 1
ATOM 5082 C CA . GLY A 1 694 ? 18.739 22.145 -18.152 1.00 90.75 694 GLY A CA 1
ATOM 5083 C C . GLY A 1 694 ? 17.268 22.545 -18.235 1.00 90.75 694 GLY A C 1
ATOM 5084 O O . GLY A 1 694 ? 16.679 22.957 -17.236 1.00 90.75 694 GLY A O 1
ATOM 5085 N N . GLY A 1 695 ? 16.666 22.439 -19.421 1.00 94.00 695 GLY A N 1
ATOM 5086 C CA . GLY A 1 695 ? 15.232 22.695 -19.605 1.00 94.00 695 GLY A CA 1
ATOM 5087 C C . GLY A 1 695 ? 14.380 21.734 -18.775 1.00 94.00 695 GLY A C 1
ATOM 5088 O O . GLY A 1 695 ? 13.524 22.171 -18.009 1.00 94.00 695 GLY A O 1
ATOM 5089 N N . GLY A 1 696 ? 14.683 20.439 -18.860 1.00 97.94 696 GLY A N 1
ATOM 5090 C CA . GLY A 1 696 ? 14.163 19.404 -17.972 1.00 97.94 696 GLY A CA 1
ATOM 5091 C C . GLY A 1 696 ? 14.892 19.416 -16.632 1.00 97.94 696 GLY A C 1
ATOM 5092 O O . GLY A 1 696 ? 14.330 19.840 -15.623 1.00 97.94 696 GLY A O 1
ATOM 5093 N N . VAL A 1 697 ? 16.153 18.979 -16.620 1.00 98.50 697 VAL A N 1
ATOM 5094 C CA . VAL A 1 697 ? 16.957 18.819 -15.398 1.00 98.50 697 VAL A CA 1
ATOM 5095 C C . VAL A 1 697 ? 18.309 19.520 -15.529 1.00 98.50 697 VAL A C 1
ATOM 5097 O O . VAL A 1 697 ? 19.010 19.384 -16.532 1.00 98.50 697 VAL A O 1
ATOM 5100 N N . MET A 1 698 ? 18.694 20.245 -14.483 1.00 97.25 698 MET A N 1
ATOM 5101 C CA . MET A 1 698 ? 20.040 20.779 -14.273 1.00 97.25 698 MET A CA 1
ATOM 5102 C C . MET A 1 698 ? 20.612 20.164 -12.994 1.00 97.25 698 MET A C 1
ATOM 5104 O O . MET A 1 698 ? 20.047 20.394 -11.927 1.00 97.25 698 MET A O 1
ATOM 5108 N N . ALA A 1 699 ? 21.717 19.423 -13.083 1.00 95.94 699 ALA A N 1
ATOM 5109 C CA . ALA A 1 699 ? 22.360 18.769 -11.941 1.00 95.94 699 ALA A CA 1
ATOM 5110 C C . ALA A 1 699 ? 23.824 19.211 -11.774 1.00 95.94 699 ALA A C 1
ATOM 5112 O O . ALA A 1 699 ? 24.618 19.141 -12.713 1.00 95.94 699 ALA A O 1
ATOM 5113 N N . GLU A 1 700 ? 24.204 19.639 -10.574 1.00 94.06 700 GLU A N 1
ATOM 5114 C CA . GLU A 1 700 ? 25.568 20.063 -10.250 1.00 94.06 700 GLU A CA 1
ATOM 5115 C C . GLU A 1 700 ? 26.030 19.442 -8.931 1.00 94.06 700 GLU A C 1
ATOM 5117 O O . GLU A 1 700 ? 25.406 19.656 -7.896 1.00 94.06 700 GLU A O 1
ATOM 5122 N N . GLY A 1 701 ? 27.131 18.683 -8.950 1.00 92.56 701 GLY A N 1
ATOM 5123 C CA . GLY A 1 701 ? 27.660 18.039 -7.740 1.00 92.56 701 GLY A CA 1
ATOM 5124 C C . GLY A 1 701 ? 26.743 16.965 -7.139 1.00 92.56 701 GLY A C 1
ATOM 5125 O O . GLY A 1 701 ? 26.874 16.654 -5.958 1.00 92.56 701 GLY A O 1
ATOM 5126 N N . THR A 1 702 ? 25.787 16.456 -7.920 1.00 93.81 702 THR A N 1
ATOM 5127 C CA . THR A 1 702 ? 24.721 15.531 -7.499 1.00 93.81 702 THR A CA 1
ATOM 5128 C C . THR A 1 702 ? 25.031 14.090 -7.916 1.00 93.81 702 THR A C 1
ATOM 5130 O O . THR A 1 702 ? 25.546 13.858 -9.012 1.00 93.81 702 THR A O 1
ATOM 5133 N N . ASP A 1 703 ? 24.645 13.126 -7.081 1.00 95.50 703 ASP A N 1
ATOM 5134 C CA . ASP A 1 703 ? 24.568 11.707 -7.443 1.00 95.50 703 ASP A CA 1
ATOM 5135 C C . ASP A 1 703 ? 23.246 11.441 -8.177 1.00 95.50 703 ASP A C 1
ATOM 5137 O O . ASP A 1 703 ? 22.164 11.500 -7.586 1.00 95.50 703 ASP A O 1
ATOM 5141 N N . LEU A 1 704 ? 23.325 11.198 -9.484 1.00 96.50 704 LEU A N 1
ATOM 5142 C CA . LEU A 1 704 ? 22.178 11.182 -10.390 1.00 96.50 704 LEU A CA 1
ATOM 5143 C C . LEU A 1 704 ? 21.924 9.773 -10.937 1.00 96.50 704 LEU A C 1
ATOM 5145 O O . LEU A 1 704 ? 22.778 9.213 -11.623 1.00 96.50 704 LEU A O 1
ATOM 5149 N N . VAL A 1 705 ? 20.736 9.222 -10.692 1.00 97.50 705 VAL A N 1
ATOM 5150 C CA . VAL A 1 705 ? 20.325 7.911 -11.219 1.00 97.50 705 VAL A CA 1
ATOM 5151 C C . VAL A 1 705 ? 18.988 8.044 -11.933 1.00 97.50 705 VAL A C 1
ATOM 5153 O O . VAL A 1 705 ? 17.975 8.331 -11.303 1.00 97.50 705 VAL A O 1
ATOM 5156 N N . LEU A 1 706 ? 18.988 7.832 -13.247 1.00 98.25 706 LEU A N 1
ATOM 5157 C CA . LEU A 1 706 ? 17.801 7.909 -14.096 1.00 98.25 706 LEU A CA 1
ATOM 5158 C C . LEU A 1 706 ? 17.579 6.553 -14.771 1.00 98.25 706 LEU A C 1
ATOM 5160 O O . LEU A 1 706 ? 18.445 6.114 -15.532 1.00 98.25 706 LEU A O 1
ATOM 5164 N N . ARG A 1 707 ? 16.436 5.915 -14.502 1.00 97.62 707 ARG A N 1
ATOM 5165 C CA . ARG A 1 707 ? 16.014 4.649 -15.115 1.00 97.62 707 ARG A CA 1
ATOM 5166 C C . ARG A 1 707 ? 14.633 4.758 -15.730 1.00 97.62 707 ARG A C 1
ATOM 5168 O O . ARG A 1 707 ? 13.700 5.217 -15.073 1.00 97.62 707 ARG A O 1
ATOM 5175 N N . ASN A 1 708 ? 14.497 4.342 -16.985 1.00 97.75 708 ASN A N 1
ATOM 5176 C CA . ASN A 1 708 ? 13.198 4.324 -17.664 1.00 97.75 708 ASN A CA 1
ATOM 5177 C C . ASN A 1 708 ? 12.514 5.706 -17.643 1.00 97.75 708 ASN A C 1
ATOM 5179 O O . ASN A 1 708 ? 11.300 5.816 -17.512 1.00 97.75 708 ASN A O 1
ATOM 5183 N N . VAL A 1 709 ? 13.306 6.782 -17.740 1.00 98.56 709 VAL A N 1
ATOM 5184 C CA . VAL A 1 709 ? 12.809 8.165 -17.707 1.00 98.56 709 VAL A CA 1
ATOM 5185 C C . VAL A 1 709 ? 12.609 8.683 -19.123 1.00 98.56 709 VAL A C 1
ATOM 5187 O O . VAL A 1 709 ? 13.501 8.562 -19.971 1.00 98.56 709 VAL A O 1
ATOM 5190 N N . ARG A 1 710 ? 11.464 9.327 -19.371 1.00 97.94 710 ARG A N 1
ATOM 5191 C CA . ARG A 1 710 ? 11.202 10.032 -20.630 1.00 97.94 710 ARG A CA 1
ATOM 5192 C C . ARG A 1 710 ? 11.437 11.528 -20.481 1.00 97.94 710 ARG A C 1
ATOM 5194 O O . ARG A 1 710 ? 10.755 12.192 -19.705 1.00 97.94 710 ARG A O 1
ATOM 5201 N N . PHE A 1 711 ? 12.347 12.077 -21.275 1.00 98.69 711 PHE A N 1
ATOM 5202 C CA . PHE A 1 711 ? 12.531 13.515 -21.446 1.00 98.69 711 PHE A CA 1
ATOM 5203 C C . PHE A 1 711 ? 11.975 13.936 -22.797 1.00 98.69 711 PHE A C 1
ATOM 5205 O O . PHE A 1 711 ? 12.616 13.675 -23.815 1.00 98.69 711 PHE A O 1
ATOM 5212 N N . THR A 1 712 ? 10.833 14.627 -22.813 1.00 98.19 712 THR A N 1
ATOM 5213 C CA . THR A 1 712 ? 10.198 15.039 -24.070 1.00 98.19 712 THR A CA 1
ATOM 5214 C C . THR A 1 712 ? 9.862 16.526 -24.137 1.00 98.19 712 THR A C 1
ATOM 5216 O O . THR A 1 712 ? 9.350 17.119 -23.188 1.00 98.19 712 THR A O 1
ATOM 5219 N N . GLY A 1 713 ? 10.189 17.175 -25.256 1.00 97.56 713 GLY A N 1
ATOM 5220 C CA . GLY A 1 713 ? 9.781 18.560 -25.527 1.00 97.56 713 GLY A CA 1
ATOM 5221 C C . GLY A 1 713 ? 10.326 19.626 -24.564 1.00 97.56 713 GLY A C 1
ATOM 5222 O O . GLY A 1 713 ? 9.797 20.737 -24.527 1.00 97.56 713 GLY A O 1
ATOM 5223 N N . ASN A 1 714 ? 11.360 19.332 -23.771 1.00 98.56 714 ASN A N 1
ATOM 5224 C CA . ASN A 1 714 ? 11.941 20.300 -22.839 1.00 98.56 714 ASN A CA 1
ATOM 5225 C C . ASN A 1 714 ? 12.841 21.306 -23.570 1.00 98.56 714 ASN A C 1
ATOM 5227 O O . ASN A 1 714 ? 13.474 20.978 -24.575 1.00 98.56 714 ASN A O 1
ATOM 5231 N N . ALA A 1 715 ? 12.932 22.535 -23.058 1.00 98.00 715 ALA A N 1
ATOM 5232 C CA . ALA A 1 715 ? 13.618 23.636 -23.729 1.00 98.00 715 ALA A CA 1
ATOM 5233 C C . ALA A 1 715 ? 14.604 24.385 -22.821 1.00 98.00 715 ALA A C 1
ATOM 5235 O O . ALA A 1 715 ? 14.263 24.853 -21.736 1.00 98.00 715 ALA A O 1
ATOM 5236 N N . SER A 1 716 ? 15.825 24.581 -23.310 1.00 96.00 716 SER A N 1
ATOM 5237 C CA . SER A 1 716 ? 16.861 25.393 -22.669 1.00 96.00 716 SER A CA 1
ATOM 5238 C C . SER A 1 716 ? 17.301 26.514 -23.606 1.00 96.00 716 SER A C 1
ATOM 5240 O O . SER A 1 716 ? 17.546 26.283 -24.791 1.00 96.00 716 SER A O 1
ATOM 5242 N N . ALA A 1 717 ? 17.440 27.735 -23.086 1.00 93.31 717 ALA A N 1
ATOM 5243 C CA . ALA A 1 717 ? 17.995 28.851 -23.854 1.00 93.31 717 ALA A CA 1
ATOM 5244 C C . ALA A 1 717 ? 19.493 28.670 -24.192 1.00 93.31 717 ALA A C 1
ATOM 5246 O O . ALA A 1 717 ? 20.007 29.379 -25.058 1.00 93.31 717 ALA A O 1
ATOM 5247 N N . SER A 1 718 ? 20.189 27.735 -23.529 1.00 92.06 718 SER A N 1
ATOM 5248 C CA . SER A 1 718 ? 21.614 27.452 -23.737 1.00 92.06 718 SER A CA 1
ATOM 5249 C C . SER A 1 718 ? 21.860 25.973 -24.067 1.00 92.06 718 SER A C 1
ATOM 5251 O O . SER A 1 718 ? 21.741 25.563 -25.222 1.00 92.06 718 SER A O 1
ATOM 5253 N N . LEU A 1 719 ? 22.200 25.153 -23.072 1.00 93.12 719 LEU A N 1
ATOM 5254 C CA . LEU A 1 719 ? 22.577 23.748 -23.232 1.00 93.12 719 LEU A CA 1
ATOM 5255 C C . LEU A 1 719 ? 21.665 22.835 -22.416 1.00 93.12 719 LEU A C 1
ATOM 5257 O O . LEU A 1 719 ? 21.142 23.253 -21.378 1.00 93.12 719 LEU A O 1
ATOM 5261 N N . GLY A 1 720 ? 21.523 21.593 -22.877 1.00 93.00 720 GLY A N 1
ATOM 5262 C CA . GLY A 1 720 ? 20.774 20.542 -22.198 1.00 93.00 720 GLY A CA 1
ATOM 5263 C C . GLY A 1 720 ? 19.292 20.876 -22.143 1.00 93.00 720 GLY A C 1
ATOM 5264 O O . GLY A 1 720 ? 18.781 21.252 -21.091 1.00 93.00 720 GLY A O 1
ATOM 5265 N N . GLY A 1 721 ? 18.600 20.794 -23.280 1.00 96.75 721 GLY A N 1
ATOM 5266 C CA . GLY A 1 721 ? 17.139 20.896 -23.301 1.00 96.75 721 GLY A CA 1
ATOM 5267 C C . GLY A 1 721 ? 16.514 19.858 -22.368 1.00 96.75 721 GLY A C 1
ATOM 5268 O O . GLY A 1 721 ? 15.744 20.232 -21.490 1.00 96.75 721 GLY A O 1
ATOM 5269 N N . ALA A 1 722 ? 16.932 18.594 -22.472 1.00 98.31 722 ALA A N 1
ATOM 5270 C CA . ALA A 1 722 ? 16.534 17.524 -21.559 1.00 98.31 722 ALA A CA 1
ATOM 5271 C C . ALA A 1 722 ? 17.302 17.573 -20.231 1.00 98.31 722 ALA A C 1
ATOM 5273 O O . ALA A 1 722 ? 16.704 17.785 -19.176 1.00 98.31 722 ALA A O 1
ATOM 5274 N N . LEU A 1 723 ? 18.626 17.402 -20.288 1.00 98.06 723 LEU A N 1
ATOM 5275 C CA . LEU A 1 723 ? 19.488 17.264 -19.114 1.00 98.06 723 LEU A CA 1
ATOM 5276 C C . LEU A 1 723 ? 20.801 18.016 -19.318 1.00 98.06 723 LEU A C 1
ATOM 5278 O O . LEU A 1 723 ? 21.443 17.897 -20.363 1.00 98.06 723 LEU A O 1
ATOM 5282 N N . TYR A 1 724 ? 21.233 18.725 -18.283 1.00 96.88 724 TYR A N 1
ATOM 5283 C CA . TYR A 1 724 ? 22.595 19.224 -18.149 1.00 96.88 724 TYR A CA 1
ATOM 5284 C C . TYR A 1 724 ? 23.191 18.755 -16.824 1.00 96.88 724 TYR A C 1
ATOM 5286 O O . TYR A 1 724 ? 22.553 18.906 -15.780 1.00 96.88 724 TYR A O 1
ATOM 5294 N N . THR A 1 725 ? 24.429 18.257 -16.848 1.00 94.19 725 THR A N 1
ATOM 5295 C CA . THR A 1 725 ? 25.173 17.883 -15.642 1.00 94.19 725 THR A CA 1
ATOM 5296 C C . THR A 1 725 ? 26.556 18.534 -15.551 1.00 94.19 725 THR A C 1
ATOM 5298 O O . THR A 1 725 ? 27.189 18.834 -16.565 1.00 94.19 725 THR A O 1
ATOM 5301 N N . SER A 1 726 ? 27.031 18.749 -14.321 1.00 90.38 726 SER A N 1
ATOM 5302 C CA . SER A 1 726 ? 28.397 19.186 -14.006 1.00 90.38 726 SER A CA 1
ATOM 5303 C C . SER A 1 726 ? 28.876 18.569 -12.692 1.00 90.38 726 SER A C 1
ATOM 5305 O O . SER A 1 726 ? 28.177 18.648 -11.685 1.00 90.38 726 SER A O 1
ATOM 5307 N N . ALA A 1 727 ? 30.077 17.984 -12.677 1.00 85.62 727 ALA A N 1
ATOM 5308 C CA . ALA A 1 727 ? 30.685 17.383 -11.480 1.00 85.62 727 ALA A CA 1
ATOM 5309 C C . ALA A 1 727 ? 29.796 16.325 -10.784 1.00 85.62 727 ALA A C 1
ATOM 5311 O O . ALA A 1 727 ? 29.787 16.222 -9.562 1.00 85.62 727 ALA A O 1
ATOM 5312 N N . VAL A 1 728 ? 29.040 15.552 -11.566 1.00 86.12 728 VAL A N 1
ATOM 5313 C CA . VAL A 1 728 ? 28.104 14.522 -11.078 1.00 86.12 728 VAL A CA 1
ATOM 5314 C C . VAL A 1 728 ? 28.720 13.122 -11.080 1.00 86.12 728 VAL A C 1
ATOM 5316 O O . VAL A 1 728 ? 29.654 12.859 -11.843 1.00 86.12 728 VAL A O 1
ATOM 5319 N N . THR A 1 729 ? 28.143 12.205 -10.305 1.00 91.19 729 THR A N 1
ATOM 5320 C CA . THR A 1 729 ? 28.341 10.752 -10.456 1.00 91.19 729 THR A CA 1
ATOM 5321 C C . THR A 1 729 ? 27.010 10.078 -10.781 1.00 91.19 729 THR A C 1
ATOM 5323 O O . THR A 1 729 ? 25.953 10.663 -10.540 1.00 91.19 729 THR A O 1
ATOM 5326 N N . GLY A 1 730 ? 27.044 8.875 -11.358 1.00 92.75 730 GLY A N 1
ATOM 5327 C CA . GLY A 1 730 ? 25.844 8.045 -11.489 1.00 92.75 730 GLY A CA 1
ATOM 5328 C C . GLY A 1 730 ? 25.581 7.485 -12.885 1.00 92.75 730 GLY A C 1
ATOM 5329 O O . GLY A 1 730 ? 26.512 7.062 -13.577 1.00 92.75 730 GLY A O 1
ATOM 5330 N N . LEU A 1 731 ? 24.303 7.382 -13.254 1.00 94.75 731 LEU A N 1
ATOM 5331 C CA . LEU A 1 731 ? 23.838 6.551 -14.364 1.00 94.75 731 LEU A CA 1
ATOM 5332 C C . LEU A 1 731 ? 22.591 7.128 -15.045 1.00 94.75 731 LEU A C 1
ATOM 5334 O O . LEU A 1 731 ? 21.629 7.506 -14.378 1.00 94.75 731 LEU A O 1
ATOM 5338 N N . VAL A 1 732 ? 22.588 7.100 -16.377 1.00 97.38 732 VAL A N 1
ATOM 5339 C CA . VAL A 1 732 ? 21.381 7.186 -17.211 1.00 97.38 732 VAL A CA 1
ATOM 5340 C C . VAL A 1 732 ? 21.233 5.866 -17.961 1.00 97.38 732 VAL A C 1
ATOM 5342 O O . VAL A 1 732 ? 22.146 5.462 -18.685 1.00 97.38 732 VAL A O 1
ATOM 5345 N N . GLU A 1 733 ? 20.110 5.187 -17.755 1.00 97.25 733 GLU A N 1
ATOM 5346 C CA . GLU A 1 733 ? 19.868 3.827 -18.233 1.00 97.25 733 GLU A CA 1
ATOM 5347 C C . GLU A 1 733 ? 18.422 3.660 -18.710 1.00 97.25 733 GLU A C 1
ATOM 5349 O O . GLU A 1 733 ? 17.493 4.114 -18.046 1.00 97.25 733 GLU A O 1
ATOM 5354 N N . ASN A 1 734 ? 18.227 3.003 -19.857 1.00 97.44 734 ASN A N 1
ATOM 5355 C CA . ASN A 1 734 ? 16.900 2.675 -20.395 1.00 97.44 734 ASN A CA 1
ATOM 5356 C C . ASN A 1 734 ? 15.988 3.902 -20.598 1.00 97.44 734 ASN A C 1
ATOM 5358 O O . ASN A 1 734 ? 14.773 3.829 -20.459 1.00 97.44 734 ASN A O 1
ATOM 5362 N N . CYS A 1 735 ? 16.554 5.075 -20.888 1.00 98.44 735 CYS A N 1
ATOM 5363 C CA . CYS A 1 735 ? 15.783 6.314 -21.022 1.00 98.44 735 CYS A CA 1
ATOM 5364 C C . CYS A 1 735 ? 15.396 6.604 -22.483 1.00 98.44 735 CYS A C 1
ATOM 5366 O O . CYS A 1 735 ? 16.036 6.125 -23.423 1.00 98.44 735 CYS A O 1
ATOM 5368 N N . LEU A 1 736 ? 14.391 7.465 -22.677 1.00 98.44 736 LEU A N 1
ATOM 5369 C CA . LEU A 1 736 ? 14.078 8.083 -23.972 1.00 98.44 736 LEU A CA 1
ATOM 5370 C C . LEU A 1 736 ? 14.184 9.602 -23.868 1.00 98.44 736 LEU A C 1
ATOM 5372 O O . LEU A 1 736 ? 13.572 10.229 -23.008 1.00 98.44 736 LEU A O 1
ATOM 5376 N N . VAL A 1 737 ? 14.960 10.195 -24.767 1.00 98.69 737 VAL A N 1
ATOM 5377 C CA . VAL A 1 737 ? 15.223 11.631 -24.835 1.00 98.69 737 VAL A CA 1
ATOM 5378 C C . VAL A 1 737 ? 14.793 12.130 -26.209 1.00 98.69 737 VAL A C 1
ATOM 5380 O O . VAL A 1 737 ? 15.566 12.052 -27.169 1.00 98.69 737 VAL A O 1
ATOM 5383 N N . ASP A 1 738 ? 13.559 12.624 -26.312 1.00 98.00 738 ASP A N 1
ATOM 5384 C CA . ASP A 1 738 ? 12.910 12.949 -27.583 1.00 98.00 738 ASP A CA 1
ATOM 5385 C C . ASP A 1 738 ? 12.462 14.415 -27.724 1.00 98.00 738 ASP A C 1
ATOM 5387 O O . ASP A 1 738 ? 11.896 15.016 -26.819 1.00 98.00 738 ASP A O 1
ATOM 5391 N N . GLY A 1 739 ? 12.713 15.032 -28.882 1.00 97.19 739 GLY A N 1
ATOM 5392 C CA . GLY A 1 739 ? 12.122 16.337 -29.227 1.00 97.19 739 GLY A CA 1
ATOM 5393 C C . GLY A 1 739 ? 12.518 17.524 -28.332 1.00 97.19 739 GLY A C 1
ATOM 5394 O O . GLY A 1 739 ? 11.839 18.553 -28.333 1.00 97.19 739 GLY A O 1
ATOM 5395 N N . ASN A 1 740 ? 13.603 17.425 -27.563 1.00 98.50 740 ASN A N 1
ATOM 5396 C CA . ASN A 1 740 ? 14.063 18.500 -26.683 1.00 98.50 740 ASN A CA 1
ATOM 5397 C C . ASN A 1 740 ? 14.857 19.554 -27.467 1.00 98.50 740 ASN A C 1
ATOM 5399 O O . ASN A 1 740 ? 15.482 19.258 -28.485 1.00 98.50 740 ASN A O 1
ATOM 5403 N N . THR A 1 741 ? 14.857 20.799 -26.994 1.00 98.06 741 THR A N 1
ATOM 5404 C CA . THR A 1 741 ? 15.447 21.949 -27.694 1.00 98.06 741 THR A CA 1
ATOM 5405 C C . THR A 1 741 ? 16.512 22.649 -26.855 1.00 98.06 741 THR A C 1
ATOM 5407 O O . THR A 1 741 ? 16.284 22.998 -25.697 1.00 98.06 741 THR A O 1
ATOM 5410 N N . GLY A 1 742 ? 17.666 22.918 -27.464 1.00 95.50 742 GLY A N 1
ATOM 5411 C CA . GLY A 1 742 ? 18.734 23.744 -26.902 1.00 95.50 742 GLY A CA 1
ATOM 5412 C C . GLY A 1 742 ? 19.459 24.537 -27.989 1.00 95.50 742 GLY A C 1
ATOM 5413 O O . GLY A 1 742 ? 19.345 24.229 -29.174 1.00 95.50 742 GLY A O 1
ATOM 5414 N N . ALA A 1 743 ? 20.214 25.565 -27.601 1.00 92.38 743 ALA A N 1
ATOM 5415 C CA . ALA A 1 743 ? 20.956 26.400 -28.549 1.00 92.38 743 ALA A CA 1
ATOM 5416 C C . ALA A 1 743 ? 22.118 25.645 -29.214 1.00 92.38 743 ALA A C 1
ATOM 5418 O O . ALA A 1 743 ? 22.391 25.859 -30.394 1.00 92.38 743 ALA A O 1
ATOM 5419 N N . LEU A 1 744 ? 22.792 24.768 -28.460 1.00 89.31 744 LEU A N 1
ATOM 5420 C CA . LEU A 1 744 ? 23.854 23.891 -28.976 1.00 89.31 744 LEU A CA 1
ATOM 5421 C C . LEU A 1 744 ? 23.636 22.410 -28.640 1.00 89.31 744 LEU A C 1
ATOM 5423 O O . LEU A 1 744 ? 24.169 21.566 -29.337 1.00 89.31 744 LEU A O 1
ATOM 5427 N N . VAL A 1 745 ? 22.878 22.062 -27.599 1.00 95.88 745 VAL A N 1
ATOM 5428 C CA . VAL A 1 745 ? 22.533 20.658 -27.315 1.00 95.88 745 VAL A CA 1
ATOM 5429 C C . VAL A 1 745 ? 21.127 20.614 -26.745 1.00 95.88 745 VAL A C 1
ATOM 5431 O O . VAL A 1 745 ? 20.882 21.175 -25.675 1.00 95.88 745 VAL A O 1
ATOM 5434 N N . GLY A 1 746 ? 20.211 19.971 -27.466 1.00 96.25 746 GLY A N 1
ATOM 5435 C CA . GLY A 1 746 ? 18.829 19.782 -27.032 1.00 96.25 746 GLY A CA 1
ATOM 5436 C C . GLY A 1 746 ? 18.657 18.558 -26.150 1.00 96.25 746 GLY A C 1
ATOM 5437 O O . GLY A 1 746 ? 17.920 18.633 -25.176 1.00 96.25 746 GLY A O 1
ATOM 5438 N N . GLY A 1 747 ? 19.364 17.468 -26.448 1.00 97.75 747 GLY A N 1
ATOM 5439 C CA . GLY A 1 747 ? 19.329 16.248 -25.647 1.00 97.75 747 GLY A CA 1
ATOM 5440 C C . GLY A 1 747 ? 20.129 16.376 -24.348 1.00 97.75 747 GLY A C 1
ATOM 5441 O O . GLY A 1 747 ? 19.796 17.173 -23.466 1.00 97.75 747 GLY A O 1
ATOM 5442 N N . LEU A 1 748 ? 21.180 15.570 -24.223 1.00 97.69 748 LEU A N 1
ATOM 5443 C CA . LEU A 1 748 ? 21.938 15.388 -22.986 1.00 97.69 748 LEU A CA 1
ATOM 5444 C C . LEU A 1 748 ? 23.283 16.118 -23.029 1.00 97.69 748 LEU A C 1
ATOM 5446 O O . LEU A 1 748 ? 24.069 15.956 -23.963 1.00 97.69 748 LEU A O 1
ATOM 5450 N N . VAL A 1 749 ? 23.583 16.867 -21.971 1.00 96.19 749 VAL A N 1
ATOM 5451 C CA . VAL A 1 749 ? 24.925 17.385 -21.687 1.00 96.19 749 VAL A CA 1
ATOM 5452 C C . VAL A 1 749 ? 25.437 16.740 -20.412 1.00 96.19 749 VAL A C 1
ATOM 5454 O O . VAL A 1 749 ? 24.899 17.000 -19.339 1.00 96.19 749 VAL A O 1
ATOM 5457 N N . ILE A 1 750 ? 26.465 15.901 -20.536 1.00 93.38 750 ILE A N 1
ATOM 5458 C CA . ILE A 1 750 ? 27.039 15.134 -19.431 1.00 93.38 750 ILE A CA 1
ATOM 5459 C C . ILE A 1 750 ? 28.506 15.520 -19.247 1.00 93.38 750 ILE A C 1
ATOM 5461 O O . ILE A 1 750 ? 29.364 15.121 -20.035 1.00 93.38 750 ILE A O 1
ATOM 5465 N N . LEU A 1 751 ? 28.799 16.285 -18.194 1.00 89.44 751 LEU A N 1
ATOM 5466 C CA . LEU A 1 751 ? 30.160 16.684 -17.827 1.00 89.44 751 LEU A CA 1
ATOM 5467 C C . LEU A 1 751 ? 30.508 16.092 -16.455 1.00 89.44 751 LEU A C 1
ATOM 5469 O O . LEU A 1 751 ? 30.046 16.581 -15.420 1.00 89.44 751 LEU A O 1
ATOM 5473 N N . SER A 1 752 ? 31.311 15.025 -16.438 1.00 82.62 752 SER A N 1
ATOM 5474 C CA . SER A 1 752 ? 31.659 14.303 -15.208 1.00 82.62 752 SER A CA 1
ATOM 5475 C C . SER A 1 752 ? 33.134 13.917 -15.131 1.00 82.62 752 SER A C 1
ATOM 5477 O O . SER A 1 752 ? 33.654 13.166 -15.956 1.00 82.62 752 SER A O 1
ATOM 5479 N N . ASP A 1 753 ? 33.778 14.344 -14.046 1.00 75.25 753 ASP A N 1
ATOM 5480 C CA . ASP A 1 753 ? 35.126 13.910 -13.670 1.00 75.25 753 ASP A CA 1
ATOM 5481 C C . ASP A 1 753 ? 35.118 12.754 -12.646 1.00 75.25 753 ASP A C 1
ATOM 5483 O O . ASP A 1 753 ? 36.180 12.341 -12.181 1.00 75.25 753 ASP A O 1
ATOM 5487 N N . ALA A 1 754 ? 33.939 12.227 -12.279 1.00 72.69 754 ALA A N 1
ATOM 5488 C CA . ALA A 1 754 ? 33.742 11.403 -11.079 1.00 72.69 754 ALA A CA 1
ATOM 5489 C C . ALA A 1 754 ? 32.950 10.090 -11.298 1.00 72.69 754 ALA A C 1
ATOM 5491 O O . ALA A 1 754 ? 32.379 9.549 -10.358 1.00 72.69 754 ALA A O 1
ATOM 5492 N N . GLY A 1 755 ? 32.980 9.525 -12.508 1.00 83.56 755 GLY A N 1
ATOM 5493 C CA . GLY A 1 755 ? 32.380 8.223 -12.822 1.00 83.56 755 GLY A CA 1
ATOM 5494 C C . GLY A 1 755 ? 30.901 8.350 -13.168 1.00 83.56 755 GLY A C 1
ATOM 5495 O O . GLY A 1 755 ? 30.048 8.422 -12.285 1.00 83.56 755 GLY A O 1
ATOM 5496 N N . PHE A 1 756 ? 30.599 8.376 -14.465 1.00 92.00 756 PHE A N 1
ATOM 5497 C CA . PHE A 1 756 ? 29.230 8.510 -14.960 1.00 92.00 756 PHE A CA 1
ATOM 5498 C C . PHE A 1 756 ? 29.012 7.630 -16.187 1.00 92.00 756 PHE A C 1
ATOM 5500 O O . PHE A 1 756 ? 29.805 7.684 -17.131 1.00 92.00 756 PHE A O 1
ATOM 5507 N N . ALA A 1 757 ? 27.940 6.840 -16.181 1.00 94.12 757 ALA A N 1
ATOM 5508 C CA . ALA A 1 757 ? 27.596 5.931 -17.268 1.00 94.12 757 ALA A CA 1
ATOM 5509 C C . ALA A 1 757 ? 26.304 6.358 -17.981 1.00 94.12 757 ALA A C 1
ATOM 5511 O O . ALA A 1 757 ? 25.323 6.742 -17.349 1.00 94.12 757 ALA A O 1
ATOM 5512 N N . LEU A 1 758 ? 26.305 6.263 -19.307 1.00 96.38 758 LEU A N 1
ATOM 5513 C CA . LEU A 1 758 ? 25.132 6.400 -20.167 1.00 96.38 758 LEU A CA 1
ATOM 5514 C C . LEU A 1 758 ? 24.995 5.122 -20.996 1.00 96.38 758 LEU A C 1
ATOM 5516 O O . LEU A 1 758 ? 25.902 4.789 -21.763 1.00 96.38 758 LEU A O 1
ATOM 5520 N N . ARG A 1 759 ? 23.888 4.399 -20.846 1.00 96.50 759 ARG A N 1
ATOM 5521 C CA . ARG A 1 759 ? 23.679 3.132 -21.558 1.00 96.50 759 ARG A CA 1
ATOM 5522 C C . ARG A 1 759 ? 22.222 2.833 -21.839 1.00 96.50 759 ARG A C 1
ATOM 5524 O O . ARG A 1 759 ? 21.341 3.398 -21.193 1.00 96.50 759 ARG A O 1
ATOM 5531 N N . ASN A 1 760 ? 21.978 1.940 -22.794 1.00 97.06 760 ASN A N 1
ATOM 5532 C CA . ASN A 1 760 ? 20.647 1.469 -23.182 1.00 97.06 760 ASN A CA 1
ATOM 5533 C C . ASN A 1 760 ? 19.641 2.607 -23.429 1.00 97.06 760 ASN A C 1
ATOM 5535 O O . ASN A 1 760 ? 18.447 2.445 -23.214 1.00 97.06 760 ASN A O 1
ATOM 5539 N N . THR A 1 761 ? 20.104 3.794 -23.819 1.00 98.38 761 THR A N 1
ATOM 5540 C CA . THR A 1 761 ? 19.270 4.999 -23.888 1.00 98.38 761 THR A CA 1
ATOM 5541 C C . THR A 1 761 ? 19.060 5.416 -25.337 1.00 98.38 761 THR A C 1
ATOM 5543 O O . THR A 1 761 ? 19.990 5.384 -26.148 1.00 98.38 761 THR A O 1
ATOM 5546 N N . VAL A 1 762 ? 17.841 5.851 -25.660 1.00 98.75 762 VAL A N 1
ATOM 5547 C CA . VAL A 1 762 ? 17.488 6.396 -26.976 1.00 98.75 762 VAL A CA 1
ATOM 5548 C C . VAL A 1 762 ? 17.477 7.922 -26.923 1.00 98.75 762 VAL A C 1
ATOM 5550 O O . VAL A 1 762 ? 16.760 8.516 -26.121 1.00 98.75 762 VAL A O 1
ATOM 5553 N N . ILE A 1 763 ? 18.240 8.573 -27.801 1.00 98.62 763 ILE A N 1
ATOM 5554 C CA . ILE A 1 763 ? 18.284 10.035 -27.958 1.00 98.62 763 ILE A CA 1
ATOM 5555 C C . ILE A 1 763 ? 17.878 10.374 -29.391 1.00 98.62 763 ILE A C 1
ATOM 5557 O O . ILE A 1 763 ? 18.651 10.203 -30.338 1.00 98.62 763 ILE A O 1
ATOM 5561 N N . TYR A 1 764 ? 16.650 10.855 -29.558 1.00 97.81 764 TYR A N 1
ATOM 5562 C CA . TYR A 1 764 ? 15.993 10.923 -30.858 1.00 97.81 764 TYR A CA 1
ATOM 5563 C C . TYR A 1 764 ? 15.406 12.305 -31.160 1.00 97.81 764 TYR A C 1
ATOM 5565 O O . TYR A 1 764 ? 14.675 12.882 -30.359 1.00 97.81 764 TYR A O 1
ATOM 5573 N N . GLY A 1 765 ? 15.675 12.838 -32.353 1.00 97.25 765 GLY A N 1
ATOM 5574 C CA . GLY A 1 765 ? 14.932 13.999 -32.860 1.00 97.25 765 GLY A CA 1
ATOM 5575 C C . GLY A 1 765 ? 15.121 15.301 -32.071 1.00 97.25 765 GLY A C 1
ATOM 5576 O O . GLY A 1 765 ? 14.246 16.166 -32.108 1.00 97.25 765 GLY A O 1
ATOM 5577 N N . ASN A 1 766 ? 16.222 15.466 -31.332 1.00 98.38 766 ASN A N 1
ATOM 5578 C CA . ASN A 1 766 ? 16.460 16.674 -30.540 1.00 98.38 766 ASN A CA 1
ATOM 5579 C C . ASN A 1 766 ? 16.975 17.838 -31.408 1.00 98.38 766 ASN A C 1
ATOM 5581 O O . ASN A 1 766 ? 17.653 17.660 -32.428 1.00 98.38 766 ASN A O 1
ATOM 5585 N N . THR A 1 767 ? 16.667 19.063 -30.981 1.00 97.75 767 THR A N 1
ATOM 5586 C CA . THR A 1 767 ? 17.084 20.302 -31.645 1.00 97.75 767 THR A CA 1
ATOM 5587 C C . THR A 1 767 ? 18.334 20.898 -31.007 1.00 97.75 767 THR A C 1
ATOM 5589 O O . THR A 1 767 ? 18.351 21.166 -29.808 1.00 97.75 767 THR A O 1
ATOM 5592 N N . GLY A 1 768 ? 19.370 21.142 -31.814 1.00 94.88 768 GLY A N 1
ATOM 5593 C CA . GLY A 1 768 ? 20.653 21.711 -31.387 1.00 94.88 768 GLY A CA 1
ATOM 5594 C C . GLY A 1 768 ? 21.754 20.663 -31.234 1.00 94.88 768 GLY A C 1
ATOM 5595 O O . GLY A 1 768 ? 22.887 20.943 -31.603 1.00 94.88 768 GLY A O 1
ATOM 5596 N N . GLY A 1 769 ? 21.410 19.453 -30.782 1.00 96.50 769 GLY A N 1
ATOM 5597 C CA . GLY A 1 769 ? 22.320 18.310 -30.699 1.00 96.50 769 GLY A CA 1
ATOM 5598 C C . GLY A 1 769 ? 21.768 17.176 -29.840 1.00 96.50 769 GLY A C 1
ATOM 5599 O O . GLY A 1 769 ? 20.888 17.424 -29.009 1.00 96.50 769 GLY A O 1
ATOM 5600 N N . GLY A 1 770 ? 22.289 15.961 -30.029 1.00 97.19 770 GLY A N 1
ATOM 5601 C CA . GLY A 1 770 ? 21.925 14.765 -29.259 1.00 97.19 770 GLY A CA 1
ATOM 5602 C C . GLY A 1 770 ? 22.659 14.678 -27.920 1.00 97.19 770 GLY A C 1
ATOM 5603 O O . GLY A 1 770 ? 22.068 14.937 -26.872 1.00 97.19 770 GLY A O 1
ATOM 5604 N N . LEU A 1 771 ? 23.947 14.335 -27.956 1.00 97.44 771 LEU A N 1
ATOM 5605 C CA . LEU A 1 771 ? 24.794 14.126 -26.781 1.00 97.44 771 LEU A CA 1
ATOM 5606 C C . LEU A 1 771 ? 26.064 14.978 -26.841 1.00 97.44 771 LEU A C 1
ATOM 5608 O O . LEU A 1 771 ? 26.842 14.884 -27.788 1.00 97.44 771 LEU A O 1
ATOM 5612 N N . LEU A 1 772 ? 26.326 15.732 -25.776 1.00 95.25 772 LEU A N 1
ATOM 5613 C CA . LEU A 1 772 ? 27.646 16.284 -25.471 1.00 95.25 772 LEU A CA 1
ATOM 5614 C C . LEU A 1 772 ? 28.147 15.635 -24.185 1.00 95.25 772 LEU A C 1
ATOM 5616 O O . LEU A 1 772 ? 27.635 15.921 -23.105 1.00 95.25 772 LEU A O 1
ATOM 5620 N N . GLY A 1 773 ? 29.137 14.757 -24.310 1.00 89.56 773 GLY A N 1
ATOM 5621 C CA . GLY A 1 773 ? 29.750 14.048 -23.187 1.00 89.56 773 GLY A CA 1
ATOM 5622 C C . GLY A 1 773 ? 31.203 14.464 -22.973 1.00 89.56 773 GLY A C 1
ATOM 5623 O O . GLY A 1 773 ? 31.923 14.691 -23.943 1.00 89.56 773 GLY A O 1
ATOM 5624 N N . GLY A 1 774 ? 31.658 14.552 -21.722 1.00 82.69 774 GLY A N 1
ATOM 5625 C CA . GLY A 1 774 ? 33.054 14.867 -21.416 1.00 82.69 774 GLY A CA 1
ATOM 5626 C C . GLY A 1 774 ? 33.467 14.610 -19.966 1.00 82.69 774 GLY A C 1
ATOM 5627 O O . GLY A 1 774 ? 32.635 14.572 -19.061 1.00 82.69 774 GLY A O 1
ATOM 5628 N N . GLY A 1 775 ? 34.780 14.463 -19.765 1.00 80.12 775 GLY A N 1
ATOM 5629 C CA . GLY A 1 775 ? 35.425 14.221 -18.469 1.00 80.12 775 GLY A CA 1
ATOM 5630 C C . GLY A 1 775 ? 36.125 12.860 -18.395 1.00 80.12 775 GLY A C 1
ATOM 5631 O O . GLY A 1 775 ? 35.867 11.962 -19.197 1.00 80.12 775 GLY A O 1
ATOM 5632 N N . ALA A 1 776 ? 37.085 12.716 -17.477 1.00 75.50 776 ALA A N 1
ATOM 5633 C CA . ALA A 1 776 ? 38.030 11.588 -17.488 1.00 75.50 776 ALA A CA 1
ATOM 5634 C C . ALA A 1 776 ? 37.398 10.215 -17.180 1.00 75.50 776 ALA A C 1
ATOM 5636 O O . ALA A 1 776 ? 38.019 9.187 -17.448 1.00 75.50 776 ALA A O 1
ATOM 5637 N N . ALA A 1 777 ? 36.193 10.199 -16.605 1.00 82.38 777 ALA A N 1
ATOM 5638 C CA . ALA A 1 777 ? 35.509 8.998 -16.125 1.00 82.38 777 ALA A CA 1
ATOM 5639 C C . ALA A 1 777 ? 34.078 8.846 -16.683 1.00 82.38 777 ALA A C 1
ATOM 5641 O O . ALA A 1 777 ? 33.286 8.072 -16.143 1.00 82.38 777 ALA A O 1
ATOM 5642 N N . PHE A 1 778 ? 33.737 9.587 -17.742 1.00 90.50 778 PHE A N 1
ATOM 5643 C CA . PHE A 1 778 ? 32.477 9.428 -18.467 1.00 90.50 778 PHE A CA 1
ATOM 5644 C C . PHE A 1 778 ? 32.557 8.248 -19.450 1.00 90.50 778 PHE A C 1
ATOM 5646 O O . PHE A 1 778 ? 33.539 8.115 -20.180 1.00 90.50 778 PHE A O 1
ATOM 5653 N N . SER A 1 779 ? 31.517 7.413 -19.484 1.00 91.75 779 SER A N 1
ATOM 5654 C CA . SER A 1 779 ? 31.380 6.287 -20.413 1.00 91.75 779 SER A CA 1
ATOM 5655 C C . SER A 1 779 ? 29.987 6.274 -21.034 1.00 91.75 779 SER A C 1
ATOM 5657 O O . SER A 1 779 ? 28.993 6.310 -20.311 1.00 91.75 779 SER A O 1
ATOM 5659 N N . ALA A 1 780 ? 29.919 6.149 -22.358 1.00 93.88 780 ALA A N 1
ATOM 5660 C CA . ALA A 1 780 ? 28.683 5.925 -23.100 1.00 93.88 780 ALA A CA 1
ATOM 5661 C C . ALA A 1 780 ? 28.837 4.686 -23.989 1.00 93.88 780 ALA A C 1
ATOM 5663 O O . ALA A 1 780 ? 29.821 4.590 -24.721 1.00 93.88 780 ALA A O 1
ATOM 5664 N N . ASP A 1 781 ? 27.913 3.732 -23.880 1.00 94.25 781 ASP A N 1
ATOM 5665 C CA . ASP A 1 781 ? 27.887 2.521 -24.709 1.00 94.25 781 ASP A CA 1
ATOM 5666 C C . ASP A 1 781 ? 26.480 1.896 -24.734 1.00 94.25 781 ASP A C 1
ATOM 5668 O O . ASP A 1 781 ? 25.720 2.094 -23.787 1.00 94.25 781 ASP A O 1
ATOM 5672 N N . TYR A 1 782 ? 26.149 1.111 -25.764 1.00 95.81 782 TYR A N 1
ATOM 5673 C CA . TYR A 1 782 ? 24.823 0.490 -25.965 1.00 95.81 782 TYR A CA 1
ATOM 5674 C C . TYR A 1 782 ? 23.665 1.492 -26.101 1.00 95.81 782 TYR A C 1
ATOM 5676 O O . TYR A 1 782 ? 22.541 1.227 -25.679 1.00 95.81 782 TYR A O 1
ATOM 5684 N N . ASN A 1 783 ? 23.916 2.676 -26.653 1.00 97.62 783 ASN A N 1
ATOM 5685 C CA . ASN A 1 783 ? 22.894 3.699 -26.861 1.00 97.62 783 ASN A CA 1
ATOM 5686 C C . ASN A 1 783 ? 22.444 3.761 -28.321 1.00 97.62 783 ASN A C 1
ATOM 5688 O O . ASN A 1 783 ? 23.142 3.328 -29.239 1.00 97.62 783 ASN A O 1
ATOM 5692 N N . ASN A 1 784 ? 21.292 4.386 -28.556 1.00 97.94 784 ASN A N 1
ATOM 5693 C CA . ASN A 1 784 ? 20.858 4.740 -29.899 1.00 97.94 784 ASN A CA 1
ATOM 5694 C C . ASN A 1 784 ? 20.640 6.247 -30.023 1.00 97.94 784 ASN A C 1
ATOM 5696 O O . ASN A 1 784 ? 19.726 6.805 -29.419 1.00 97.94 784 ASN A O 1
ATOM 5700 N N . LEU A 1 785 ? 21.469 6.908 -30.828 1.00 98.12 785 LEU A N 1
ATOM 5701 C CA . LEU A 1 785 ? 21.328 8.326 -31.137 1.00 98.12 785 LEU A CA 1
ATOM 5702 C C . LEU A 1 785 ? 20.972 8.467 -32.613 1.00 98.12 785 LEU A C 1
ATOM 5704 O O . LEU A 1 785 ? 21.705 7.977 -33.469 1.00 98.12 785 LEU A O 1
ATOM 5708 N N . TRP A 1 786 ? 19.844 9.109 -32.913 1.00 97.44 786 TRP A N 1
ATOM 5709 C CA . TRP A 1 786 ? 19.376 9.220 -34.292 1.00 97.44 786 TRP A CA 1
ATOM 5710 C C . TRP A 1 786 ? 18.575 10.492 -34.556 1.00 97.44 786 TRP A C 1
ATOM 5712 O O . TRP A 1 786 ? 17.728 10.906 -33.762 1.00 97.44 786 TRP A O 1
ATOM 5722 N N . ASN A 1 787 ? 18.789 11.069 -35.740 1.00 96.94 787 ASN A N 1
ATOM 5723 C CA . ASN A 1 787 ? 18.029 12.204 -36.265 1.00 96.94 787 ASN A CA 1
ATOM 5724 C C . ASN A 1 787 ? 18.076 13.460 -35.368 1.00 96.94 787 ASN A C 1
ATOM 5726 O O . ASN A 1 787 ? 17.125 14.243 -35.336 1.00 96.94 787 ASN A O 1
ATOM 5730 N N . ASN A 1 788 ? 19.173 13.685 -34.637 1.00 97.75 788 ASN A N 1
ATOM 5731 C CA . ASN A 1 788 ? 19.354 14.909 -33.857 1.00 97.75 788 ASN A CA 1
ATOM 5732 C C . ASN A 1 788 ? 19.948 16.023 -34.733 1.00 97.75 788 ASN A C 1
ATOM 5734 O O . ASN A 1 788 ? 21.023 15.887 -35.326 1.00 97.75 788 ASN A O 1
ATOM 5738 N N . SER A 1 789 ? 19.269 17.169 -34.813 1.00 96.56 789 SER A N 1
ATOM 5739 C CA . SER A 1 789 ? 19.805 18.316 -35.559 1.00 96.56 789 SER A CA 1
ATOM 5740 C C . SER A 1 789 ? 21.000 18.918 -34.815 1.00 96.56 789 SER A C 1
ATOM 5742 O O . SER A 1 789 ? 20.974 19.016 -33.596 1.00 96.56 789 SER A O 1
ATOM 5744 N N . GLY A 1 790 ? 22.053 19.315 -35.533 1.00 92.81 790 GLY A N 1
ATOM 5745 C CA . GLY A 1 790 ? 23.322 19.749 -34.924 1.00 92.81 790 GLY A CA 1
ATOM 5746 C C . GLY A 1 790 ? 24.317 18.612 -34.659 1.00 92.81 790 GLY A C 1
ATOM 5747 O O . GLY A 1 790 ? 25.491 18.889 -34.422 1.00 92.81 790 GLY A O 1
ATOM 5748 N N . GLY A 1 791 ? 23.882 17.357 -34.816 1.00 95.81 791 GLY A N 1
ATOM 5749 C CA . GLY A 1 791 ? 24.709 16.158 -34.705 1.00 95.81 791 GLY A CA 1
ATOM 5750 C C . GLY A 1 791 ? 24.278 15.268 -33.543 1.00 95.81 791 GLY A C 1
ATOM 5751 O O . GLY A 1 791 ? 23.866 15.756 -32.488 1.00 95.81 791 GLY A O 1
ATOM 5752 N N . ASP A 1 792 ? 24.388 13.956 -33.743 1.00 96.50 792 ASP A N 1
ATOM 5753 C CA . ASP A 1 792 ? 24.089 12.963 -32.710 1.00 96.50 792 ASP A CA 1
ATOM 5754 C C . ASP A 1 792 ? 25.115 13.033 -31.571 1.00 96.50 792 ASP A C 1
ATOM 5756 O O . ASP A 1 792 ? 24.733 13.102 -30.406 1.00 96.50 792 ASP A O 1
ATOM 5760 N N . TYR A 1 793 ? 26.401 13.156 -31.908 1.00 95.12 793 TYR A N 1
ATOM 5761 C CA . TYR A 1 793 ? 27.494 13.306 -30.949 1.00 95.12 793 TYR A CA 1
ATOM 5762 C C . TYR A 1 793 ? 28.212 14.644 -31.141 1.00 95.12 793 TYR A C 1
ATOM 5764 O O . TYR A 1 793 ? 28.602 15.009 -32.252 1.00 95.12 793 TYR A O 1
ATOM 5772 N N . ILE A 1 794 ? 28.404 15.380 -30.048 1.00 92.62 794 ILE A N 1
ATOM 5773 C CA . ILE A 1 794 ? 29.054 16.690 -30.023 1.00 92.62 794 ILE A CA 1
ATOM 5774 C C . ILE A 1 794 ? 30.254 16.621 -29.091 1.00 92.62 794 ILE A C 1
ATOM 5776 O O . ILE A 1 794 ? 30.115 16.445 -27.884 1.00 92.62 794 ILE A O 1
ATOM 5780 N N . SER A 1 795 ? 31.448 16.825 -29.651 1.00 85.75 795 SER A N 1
ATOM 5781 C CA . SER A 1 795 ? 32.722 16.780 -28.909 1.00 85.75 795 SER A CA 1
ATOM 5782 C C . SER A 1 795 ? 32.976 15.462 -28.158 1.00 85.75 795 SER A C 1
ATOM 5784 O O . SER A 1 795 ? 33.791 15.431 -27.241 1.00 85.75 795 SER A O 1
ATOM 5786 N N . THR A 1 796 ? 32.299 14.386 -28.559 1.00 87.19 796 THR A N 1
ATOM 5787 C CA . THR A 1 796 ? 32.474 13.025 -28.051 1.00 87.19 796 THR A CA 1
ATOM 5788 C C . THR A 1 796 ? 32.308 12.038 -29.205 1.00 87.19 796 THR A C 1
ATOM 5790 O O . THR A 1 796 ? 31.697 12.381 -30.217 1.00 87.19 796 THR A O 1
ATOM 5793 N N . GLU A 1 797 ? 32.879 10.847 -29.073 1.00 89.12 797 GLU A N 1
ATOM 5794 C CA . GLU A 1 797 ? 32.803 9.795 -30.091 1.00 89.12 797 GLU A CA 1
ATOM 5795 C C . GLU A 1 797 ? 31.749 8.748 -29.697 1.00 89.12 797 GLU A C 1
ATOM 5797 O O . GLU A 1 797 ? 31.523 8.549 -28.499 1.00 89.12 797 GLU A O 1
ATOM 5802 N N . PRO A 1 798 ? 31.126 8.062 -30.673 1.00 91.56 798 PRO A N 1
ATOM 5803 C CA . PRO A 1 798 ? 30.228 6.945 -30.399 1.00 91.56 798 PRO A CA 1
ATOM 5804 C C . PRO A 1 798 ? 30.892 5.833 -29.584 1.00 91.56 798 PRO A C 1
ATOM 5806 O O . PRO A 1 798 ? 32.062 5.495 -29.805 1.00 91.56 798 PRO A O 1
ATOM 5809 N N . GLY A 1 799 ? 30.123 5.232 -28.675 1.00 91.06 799 GLY A N 1
ATOM 5810 C CA . GLY A 1 799 ? 30.506 4.004 -27.989 1.00 91.06 799 GLY A CA 1
ATOM 5811 C C . GLY A 1 799 ? 30.631 2.824 -28.964 1.00 91.06 799 GLY A C 1
ATOM 5812 O O . GLY A 1 799 ? 30.029 2.836 -30.041 1.00 91.06 799 GLY A O 1
ATOM 5813 N N . PRO A 1 800 ? 31.416 1.786 -28.626 1.00 91.00 800 PRO A N 1
ATOM 5814 C CA . PRO A 1 800 ? 31.662 0.652 -29.519 1.00 91.00 800 PRO A CA 1
ATOM 5815 C C . PRO A 1 800 ? 30.408 -0.164 -29.871 1.00 91.00 800 PRO A C 1
ATOM 5817 O O . PRO A 1 800 ? 30.407 -0.811 -30.918 1.00 91.00 800 PRO A O 1
ATOM 5820 N N . ASN A 1 801 ? 29.377 -0.149 -29.023 1.00 92.81 801 ASN A N 1
ATOM 5821 C CA . ASN A 1 801 ? 28.114 -0.864 -29.212 1.00 92.81 801 ASN A CA 1
ATOM 5822 C C . ASN A 1 801 ? 26.921 0.089 -29.409 1.00 92.81 801 ASN A C 1
ATOM 5824 O O . ASN A 1 801 ? 25.775 -0.339 -29.305 1.00 92.81 801 ASN A O 1
ATOM 5828 N N . ASP A 1 802 ? 27.164 1.375 -29.682 1.00 93.56 802 ASP A N 1
ATOM 5829 C CA . ASP A 1 802 ? 26.089 2.299 -30.042 1.00 93.56 802 ASP A CA 1
ATOM 5830 C C . ASP A 1 802 ? 25.542 1.984 -31.453 1.00 93.56 802 ASP A C 1
ATOM 5832 O O . ASP A 1 802 ? 26.296 1.643 -32.368 1.00 93.56 802 ASP A O 1
ATOM 5836 N N . LEU A 1 803 ? 24.224 2.111 -31.645 1.00 91.50 803 LEU A N 1
ATOM 5837 C CA . LEU A 1 803 ? 23.528 1.608 -32.841 1.00 91.50 803 LEU A CA 1
ATOM 5838 C C . LEU A 1 803 ? 23.409 2.634 -33.979 1.00 91.50 803 LEU A C 1
ATOM 5840 O O . LEU A 1 803 ? 23.593 2.289 -35.146 1.00 91.50 803 LEU A O 1
ATOM 5844 N N . GLY A 1 804 ? 23.089 3.889 -33.652 1.00 93.44 804 GLY A N 1
ATOM 5845 C CA . GLY A 1 804 ? 22.976 4.980 -34.626 1.00 93.44 804 GLY A CA 1
ATOM 5846 C C . GLY A 1 804 ? 21.971 4.712 -35.753 1.00 93.44 804 GLY A C 1
ATOM 5847 O O . GLY A 1 804 ? 22.323 4.835 -36.927 1.00 93.44 804 GLY A O 1
ATOM 5848 N N . CYS A 1 805 ? 20.743 4.310 -35.418 1.00 93.88 805 CYS A N 1
ATOM 5849 C CA . CYS A 1 805 ? 19.727 3.875 -36.380 1.00 93.88 805 CYS A CA 1
ATOM 5850 C C . CYS A 1 805 ? 18.308 4.346 -36.018 1.00 93.88 805 CYS A C 1
ATOM 5852 O O . CYS A 1 805 ? 18.041 4.806 -34.907 1.00 93.88 805 CYS A O 1
ATOM 5854 N N . GLU A 1 806 ? 17.381 4.249 -36.975 1.00 94.25 806 GLU A N 1
ATOM 5855 C CA . GLU A 1 806 ? 15.981 4.621 -36.758 1.00 94.25 806 GLU A CA 1
ATOM 5856 C C . GLU A 1 806 ? 15.321 3.714 -35.698 1.00 94.25 806 GLU A C 1
ATOM 5858 O O . GLU A 1 806 ? 15.312 2.498 -35.887 1.00 94.25 806 GLU A O 1
ATOM 5863 N N . PRO A 1 807 ? 14.746 4.271 -34.608 1.00 94.69 807 PRO A N 1
ATOM 5864 C CA . PRO A 1 807 ? 14.156 3.473 -33.527 1.00 94.69 807 PRO A CA 1
ATOM 5865 C C . PRO A 1 807 ? 12.936 2.631 -33.912 1.00 94.69 807 PRO A C 1
ATOM 5867 O O . PRO A 1 807 ? 12.697 1.606 -33.286 1.00 94.69 807 PRO A O 1
ATOM 5870 N N . LEU A 1 808 ? 12.160 3.068 -34.913 1.00 94.06 808 LEU A N 1
ATOM 5871 C CA . LEU A 1 808 ? 10.896 2.442 -35.327 1.00 94.06 808 LEU A CA 1
ATOM 5872 C C . LEU A 1 808 ? 9.894 2.275 -34.166 1.00 94.06 808 LEU A C 1
ATOM 5874 O O . LEU A 1 808 ? 9.466 1.168 -33.848 1.00 94.06 808 LEU A O 1
ATOM 5878 N N . PHE A 1 809 ? 9.522 3.394 -33.540 1.00 95.69 809 PHE A N 1
ATOM 5879 C CA . PHE A 1 809 ? 8.436 3.433 -32.556 1.00 95.69 809 PHE A CA 1
ATOM 5880 C C . PHE A 1 809 ? 7.072 3.138 -33.198 1.00 95.69 809 PHE A C 1
ATOM 5882 O O . PHE A 1 809 ? 6.878 3.437 -34.379 1.00 95.69 809 PHE A O 1
ATOM 5889 N N . VAL A 1 810 ? 6.124 2.628 -32.409 1.00 95.44 810 VAL A N 1
ATOM 5890 C CA . VAL A 1 810 ? 4.732 2.385 -32.820 1.00 95.44 810 VAL A CA 1
ATOM 5891 C C . VAL A 1 810 ? 4.039 3.697 -33.206 1.00 95.44 810 VAL A C 1
ATOM 5893 O O . VAL A 1 810 ? 3.662 3.868 -34.367 1.00 95.44 810 VAL A O 1
ATOM 5896 N N . ASP A 1 811 ? 3.920 4.651 -32.274 1.00 93.38 811 ASP A N 1
ATOM 5897 C CA . ASP A 1 811 ? 3.354 5.980 -32.544 1.00 93.38 811 ASP A CA 1
ATOM 5898 C C . ASP A 1 811 ? 3.878 7.051 -31.574 1.00 93.38 811 ASP A C 1
ATOM 5900 O O . ASP A 1 811 ? 3.152 7.610 -30.746 1.00 93.38 811 ASP A O 1
ATOM 5904 N N . LEU A 1 812 ? 5.161 7.406 -31.713 1.00 92.56 812 LEU A N 1
ATOM 5905 C CA . LEU A 1 812 ? 5.776 8.410 -30.838 1.00 92.56 812 LEU A CA 1
ATOM 5906 C C . LEU A 1 812 ? 5.032 9.760 -30.875 1.00 92.56 812 LEU A C 1
ATOM 5908 O O . LEU A 1 812 ? 4.963 10.454 -29.861 1.00 92.56 812 LEU A O 1
ATOM 5912 N N . GLY A 1 813 ? 4.474 10.135 -32.034 1.00 86.19 813 GLY A N 1
ATOM 5913 C CA . GLY A 1 813 ? 3.737 11.388 -32.228 1.00 86.19 813 GLY A CA 1
ATOM 5914 C C . GLY A 1 813 ? 2.344 11.391 -31.590 1.00 86.19 813 GLY A C 1
ATOM 5915 O O . GLY A 1 813 ? 1.875 12.453 -31.177 1.00 86.19 813 GLY A O 1
ATOM 5916 N N . GLY A 1 814 ? 1.707 10.224 -31.485 1.00 85.75 814 GLY A N 1
ATOM 5917 C CA . GLY A 1 814 ? 0.486 9.985 -30.713 1.00 85.75 814 GLY A CA 1
ATOM 5918 C C . GLY A 1 814 ? 0.723 9.766 -29.217 1.00 85.75 814 GLY A C 1
ATOM 5919 O O . GLY A 1 814 ? -0.241 9.727 -28.455 1.00 85.75 814 GLY A O 1
ATOM 5920 N N . GLY A 1 815 ? 1.986 9.692 -28.786 1.00 87.06 815 GLY A N 1
ATOM 5921 C CA . GLY A 1 815 ? 2.386 9.566 -27.385 1.00 87.06 815 GLY A CA 1
ATOM 5922 C C . GLY A 1 815 ? 2.904 8.184 -26.992 1.00 87.06 815 GLY A C 1
ATOM 5923 O O . GLY A 1 815 ? 3.346 8.043 -25.856 1.00 87.06 815 GLY A O 1
ATOM 5924 N N . ASP A 1 816 ? 2.926 7.223 -27.914 1.00 92.31 816 ASP A N 1
ATOM 5925 C CA . ASP A 1 816 ? 3.319 5.833 -27.688 1.00 92.31 816 A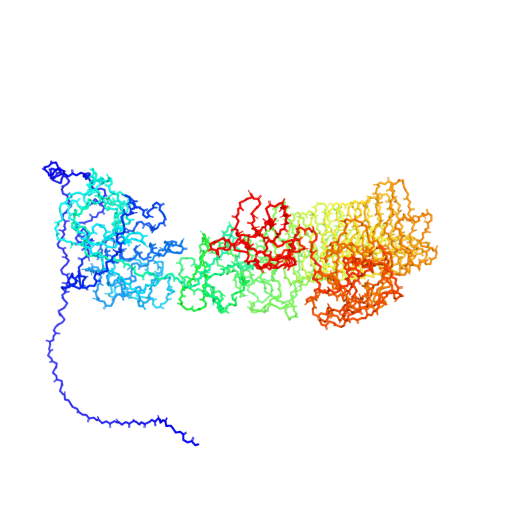SP A CA 1
ATOM 5926 C C . ASP A 1 816 ? 4.795 5.588 -28.076 1.00 92.31 816 ASP A C 1
ATOM 5928 O O . ASP A 1 816 ? 5.136 5.547 -29.265 1.00 92.31 816 ASP A O 1
ATOM 5932 N N . PRO A 1 817 ? 5.708 5.463 -27.094 1.00 93.19 817 PRO A N 1
ATOM 5933 C CA . PRO A 1 817 ? 7.122 5.227 -27.346 1.00 93.19 817 PRO A CA 1
ATOM 5934 C C . PRO A 1 817 ? 7.465 3.735 -27.489 1.00 93.19 817 PRO A C 1
ATOM 5936 O O . PRO A 1 817 ? 8.652 3.404 -27.482 1.00 93.19 817 PRO A O 1
ATOM 5939 N N . GLY A 1 818 ? 6.476 2.842 -27.565 1.00 94.25 818 GLY A N 1
ATOM 5940 C CA . GLY A 1 818 ? 6.699 1.412 -27.711 1.00 94.25 818 GLY A CA 1
ATOM 5941 C C . GLY A 1 818 ? 7.439 1.066 -29.004 1.00 94.25 818 GLY A C 1
ATOM 5942 O O . GLY A 1 818 ? 7.351 1.783 -30.006 1.00 94.25 818 GLY A O 1
ATOM 5943 N N . LEU A 1 819 ? 8.208 -0.024 -28.989 1.00 95.56 819 LEU A N 1
ATOM 5944 C CA . LEU A 1 819 ? 8.978 -0.469 -30.149 1.00 95.56 819 LEU A CA 1
ATOM 5945 C C . LEU A 1 819 ? 8.105 -1.301 -31.091 1.00 95.56 819 LEU A C 1
ATOM 5947 O O . LEU A 1 819 ? 7.476 -2.285 -30.700 1.00 95.56 819 LEU A O 1
ATOM 5951 N N . GLY A 1 820 ? 8.075 -0.888 -32.355 1.00 93.88 820 GLY A N 1
ATOM 5952 C CA . GLY A 1 820 ? 7.347 -1.590 -33.395 1.00 93.88 820 GLY A CA 1
ATOM 5953 C C . GLY A 1 820 ? 8.101 -2.813 -33.905 1.00 93.88 820 GLY A C 1
ATOM 5954 O O . GLY A 1 820 ? 9.322 -2.955 -33.765 1.00 93.88 820 GLY A O 1
ATOM 5955 N N . VAL A 1 821 ? 7.367 -3.683 -34.595 1.00 90.19 821 VAL A N 1
ATOM 5956 C CA . VAL A 1 821 ? 7.961 -4.821 -35.297 1.00 90.19 821 VAL A CA 1
ATOM 5957 C C . VAL A 1 821 ? 9.050 -4.356 -36.275 1.00 90.19 821 VAL A C 1
ATOM 5959 O O . VAL A 1 821 ? 8.850 -3.420 -37.047 1.00 90.19 821 VAL A O 1
ATOM 5962 N N . HIS A 1 822 ? 10.202 -5.037 -36.248 1.00 90.69 822 HIS A N 1
ATOM 5963 C CA . HIS A 1 822 ? 11.446 -4.687 -36.959 1.00 90.69 822 HIS A CA 1
ATOM 5964 C C . HIS A 1 822 ? 12.306 -3.595 -36.324 1.00 90.69 822 HIS A C 1
ATOM 5966 O O . HIS A 1 822 ? 13.318 -3.233 -36.930 1.00 90.69 822 HIS A O 1
ATOM 5972 N N . SER A 1 823 ? 11.955 -3.082 -35.143 1.00 94.12 823 SER A N 1
ATOM 5973 C CA . SER A 1 823 ? 12.861 -2.180 -34.444 1.00 94.12 823 SER A CA 1
ATOM 5974 C C . SER A 1 823 ? 14.224 -2.857 -34.225 1.00 94.12 823 SER A C 1
ATOM 5976 O O . SER A 1 823 ? 14.285 -3.978 -33.707 1.00 94.12 823 SER A O 1
ATOM 5978 N N . PRO A 1 824 ? 15.332 -2.196 -34.611 1.00 91.19 824 PRO A N 1
ATOM 5979 C CA . PRO A 1 824 ? 16.682 -2.686 -34.343 1.00 91.19 824 PRO A CA 1
ATOM 5980 C C . PRO A 1 824 ? 17.077 -2.532 -32.869 1.00 91.19 824 PRO A C 1
ATOM 5982 O O . PRO A 1 824 ? 18.182 -2.921 -32.503 1.00 91.19 824 PRO A O 1
ATOM 5985 N N . LEU A 1 825 ? 16.214 -1.916 -32.054 1.00 94.75 825 LEU A N 1
ATOM 5986 C CA . LEU A 1 825 ? 16.444 -1.672 -30.634 1.00 94.75 825 LEU A CA 1
ATOM 5987 C C . LEU A 1 825 ? 15.963 -2.827 -29.751 1.00 94.75 825 LEU A C 1
ATOM 5989 O O . LEU A 1 825 ? 16.344 -2.865 -28.581 1.00 94.75 825 LEU A O 1
ATOM 5993 N N . ILE A 1 826 ? 15.170 -3.744 -30.318 1.00 93.06 826 ILE A N 1
ATOM 5994 C CA . ILE A 1 826 ? 14.670 -4.924 -29.612 1.00 93.06 826 ILE A CA 1
ATOM 5995 C C . ILE A 1 826 ? 15.831 -5.883 -29.331 1.00 93.06 826 ILE A C 1
ATOM 5997 O O . ILE A 1 826 ? 16.597 -6.200 -30.249 1.00 93.06 826 ILE A O 1
ATOM 6001 N N . ASP A 1 827 ? 15.953 -6.341 -28.085 1.00 91.62 827 ASP A N 1
ATOM 6002 C CA . ASP A 1 827 ? 17.007 -7.227 -27.571 1.00 91.62 827 ASP A CA 1
ATOM 6003 C C . ASP A 1 827 ? 18.451 -6.712 -27.806 1.00 91.62 827 ASP A C 1
ATOM 6005 O O . ASP A 1 827 ? 19.410 -7.493 -27.844 1.00 91.62 827 ASP A O 1
ATOM 6009 N N . ALA A 1 828 ? 18.637 -5.402 -28.012 1.00 90.81 828 ALA A N 1
ATOM 6010 C CA . ALA A 1 828 ? 19.915 -4.808 -28.437 1.00 90.81 828 ALA A CA 1
ATOM 6011 C C . ALA A 1 828 ? 20.712 -4.118 -27.311 1.00 90.81 828 ALA A C 1
ATOM 6013 O O . ALA A 1 828 ? 21.778 -3.543 -27.555 1.00 90.81 828 ALA A O 1
ATOM 6014 N N . GLY A 1 829 ? 20.199 -4.141 -26.084 1.00 92.06 829 GLY A N 1
ATOM 6015 C CA . GLY A 1 829 ? 20.795 -3.511 -24.913 1.00 92.06 829 GLY A CA 1
ATOM 6016 C C . GLY A 1 829 ? 21.995 -4.267 -24.343 1.00 92.06 829 GLY A C 1
ATOM 6017 O O . GLY A 1 829 ? 22.421 -5.324 -24.815 1.00 92.06 829 GLY A O 1
ATOM 6018 N N . GLN A 1 830 ? 22.577 -3.694 -23.290 1.00 90.31 830 GLN A N 1
ATOM 6019 C CA . GLN A 1 830 ? 23.768 -4.235 -22.650 1.00 90.31 830 GLN A CA 1
ATOM 6020 C C . GLN A 1 830 ? 23.545 -5.681 -22.152 1.00 90.31 830 GLN A C 1
ATOM 6022 O O . GLN A 1 830 ? 22.611 -5.934 -21.384 1.00 90.31 830 GLN A O 1
ATOM 6027 N N . PRO A 1 831 ? 24.464 -6.620 -22.465 1.00 85.12 831 PRO A N 1
ATOM 6028 C CA . PRO A 1 831 ? 24.398 -7.989 -21.972 1.00 85.12 831 PRO A CA 1
ATOM 6029 C C . PRO A 1 831 ? 24.315 -8.075 -20.445 1.00 85.12 831 PRO A C 1
ATOM 6031 O O . PRO A 1 831 ? 25.083 -7.434 -19.724 1.00 85.12 831 PRO A O 1
ATOM 6034 N N . GLY A 1 832 ? 23.426 -8.941 -19.956 1.00 79.12 832 GLY A N 1
ATOM 6035 C CA . GLY A 1 832 ? 23.208 -9.177 -18.526 1.00 79.12 832 GLY A CA 1
ATOM 6036 C C . GLY A 1 832 ? 22.095 -8.330 -17.903 1.00 79.12 832 GLY A C 1
ATOM 6037 O O . GLY A 1 832 ? 21.729 -8.598 -16.761 1.00 79.12 832 GLY A O 1
ATOM 6038 N N . CYS A 1 833 ? 21.541 -7.365 -18.641 1.00 84.50 833 CYS A N 1
ATOM 6039 C CA . CYS A 1 833 ? 20.253 -6.743 -18.344 1.00 84.50 833 CYS A CA 1
ATOM 6040 C C . CYS A 1 833 ? 19.148 -7.513 -19.086 1.00 84.50 833 CYS A C 1
ATOM 6042 O O . CYS A 1 833 ? 19.354 -7.892 -20.240 1.00 84.50 833 CYS A O 1
ATOM 6044 N N . LEU A 1 834 ? 18.018 -7.769 -18.425 1.00 87.44 834 LEU A N 1
ATOM 6045 C CA . LEU A 1 834 ? 16.875 -8.487 -18.995 1.00 87.44 834 LEU A CA 1
ATOM 6046 C C . LEU A 1 834 ? 15.612 -7.639 -18.879 1.00 87.44 834 LEU A C 1
ATOM 6048 O O . LEU A 1 834 ? 15.458 -6.918 -17.887 1.00 87.44 834 LEU A O 1
ATOM 6052 N N . ASP A 1 835 ? 14.728 -7.791 -19.856 1.00 90.06 835 ASP A N 1
ATOM 6053 C CA . ASP A 1 835 ? 13.382 -7.220 -19.843 1.00 90.06 835 ASP A CA 1
ATOM 6054 C C . ASP A 1 835 ? 12.428 -8.062 -18.978 1.00 90.06 835 ASP A C 1
ATOM 6056 O O . ASP A 1 835 ? 12.768 -9.193 -18.594 1.00 90.06 835 ASP A O 1
ATOM 6060 N N . PRO A 1 836 ? 11.235 -7.543 -18.622 1.00 88.06 836 PRO A N 1
ATOM 6061 C CA . PRO A 1 836 ? 10.276 -8.262 -17.781 1.00 88.06 836 PRO A CA 1
ATOM 6062 C C . PRO A 1 836 ? 9.819 -9.618 -18.345 1.00 88.06 836 PRO A C 1
ATOM 6064 O O . PRO A 1 836 ? 9.449 -10.506 -17.573 1.00 88.06 836 PRO A O 1
ATOM 6067 N N . ASP A 1 837 ? 9.885 -9.816 -19.664 1.00 82.69 837 ASP A N 1
ATOM 6068 C CA . ASP A 1 837 ? 9.571 -11.088 -20.328 1.00 82.69 837 ASP A CA 1
ATOM 6069 C C . ASP A 1 837 ? 10.746 -12.096 -20.342 1.00 82.69 837 ASP A C 1
ATOM 6071 O O . ASP A 1 837 ? 10.598 -13.247 -20.771 1.00 82.69 837 ASP A O 1
ATOM 6075 N N . GLY A 1 838 ? 11.911 -11.687 -19.830 1.00 84.56 838 GLY A N 1
ATOM 6076 C CA . GLY A 1 838 ? 13.132 -12.480 -19.753 1.00 84.56 838 GLY A CA 1
ATOM 6077 C C . GLY A 1 838 ? 13.985 -12.491 -21.024 1.00 84.56 838 GLY A C 1
ATOM 6078 O O . GLY A 1 838 ? 14.952 -13.263 -21.070 1.00 84.56 838 GLY A O 1
ATOM 6079 N N . SER A 1 839 ? 13.662 -11.692 -22.044 1.00 86.25 839 SER A N 1
ATOM 6080 C CA . SER A 1 839 ? 14.549 -11.453 -23.186 1.00 86.25 839 SER A CA 1
ATOM 6081 C C . SER A 1 839 ? 15.741 -10.558 -22.793 1.00 86.25 839 SER A C 1
ATOM 6083 O O . SER A 1 839 ? 15.760 -9.968 -21.703 1.00 86.25 839 SER A O 1
ATOM 6085 N N . PRO A 1 840 ? 16.815 -10.516 -23.608 1.00 88.50 840 PRO A N 1
ATOM 6086 C CA . PRO A 1 840 ? 17.840 -9.484 -23.476 1.00 88.50 840 PRO A CA 1
ATOM 6087 C C . PRO A 1 840 ? 17.217 -8.090 -23.501 1.00 88.50 840 PRO A C 1
ATOM 6089 O O . PRO A 1 840 ? 16.283 -7.863 -24.246 1.00 88.50 840 PRO A O 1
ATOM 6092 N N . SER A 1 841 ? 17.768 -7.161 -22.722 1.00 93.00 841 SER A N 1
ATOM 6093 C CA . SER A 1 841 ? 17.183 -5.826 -22.600 1.00 93.00 841 SER A CA 1
ATOM 6094 C C . SER A 1 841 ? 17.040 -5.099 -23.937 1.00 93.00 841 SER A C 1
ATOM 6096 O O . SER A 1 841 ? 18.014 -5.006 -24.686 1.00 93.00 841 SER A O 1
ATOM 6098 N N . ASP A 1 842 ? 15.898 -4.463 -24.165 1.00 95.25 842 ASP A N 1
ATOM 6099 C CA . ASP A 1 842 ? 15.712 -3.465 -25.214 1.00 95.25 842 ASP A CA 1
ATOM 6100 C C . ASP A 1 842 ? 16.549 -2.201 -24.944 1.00 95.25 842 ASP A C 1
ATOM 6102 O O . ASP A 1 842 ? 16.946 -1.903 -23.809 1.00 95.25 842 ASP A O 1
ATOM 6106 N N . VAL A 1 843 ? 16.821 -1.418 -25.994 1.00 96.62 843 VAL A N 1
ATOM 6107 C CA . VAL A 1 843 ? 17.402 -0.067 -25.874 1.00 96.62 843 VAL A CA 1
ATOM 6108 C C . VAL A 1 843 ? 16.272 0.964 -25.823 1.00 96.62 843 VAL A C 1
ATOM 6110 O O . VAL A 1 843 ? 15.575 1.179 -26.813 1.00 96.62 843 VAL A O 1
ATOM 6113 N N . GLY A 1 844 ? 16.132 1.671 -24.700 1.00 95.81 844 GLY A N 1
ATOM 6114 C CA . GLY A 1 844 ? 15.124 2.716 -24.483 1.00 95.81 844 GLY A CA 1
ATOM 6115 C C . GLY A 1 844 ? 14.166 2.407 -23.333 1.00 95.81 844 GLY A C 1
ATOM 6116 O O . GLY A 1 844 ? 14.484 1.604 -22.464 1.00 95.81 844 GLY A O 1
ATOM 6117 N N . LEU A 1 845 ? 12.995 3.061 -23.322 1.00 94.94 845 LEU A N 1
ATOM 6118 C CA . LEU A 1 845 ? 12.022 2.993 -22.213 1.00 94.94 845 LEU A CA 1
ATOM 6119 C C . LEU A 1 845 ? 11.474 1.596 -21.930 1.00 94.94 845 LEU A C 1
ATOM 6121 O O . LEU A 1 845 ? 11.154 1.314 -20.778 1.00 94.94 845 LEU A O 1
ATOM 6125 N N . CYS A 1 846 ? 11.367 0.757 -22.960 1.00 92.06 846 CYS A N 1
ATOM 6126 C CA . CYS A 1 846 ? 10.904 -0.622 -22.829 1.00 92.06 846 CYS A CA 1
ATOM 6127 C C . CYS A 1 846 ? 12.006 -1.556 -22.298 1.00 92.06 846 CYS A C 1
ATOM 6129 O O . CYS A 1 846 ? 11.729 -2.709 -22.017 1.00 92.06 846 CYS A O 1
ATOM 6131 N N . GLY A 1 847 ? 13.236 -1.064 -22.122 1.00 93.12 847 GLY A N 1
ATOM 6132 C CA . GLY A 1 847 ? 14.369 -1.865 -21.677 1.00 93.12 847 GLY A CA 1
ATOM 6133 C C . GLY A 1 847 ? 14.510 -1.979 -20.158 1.00 93.12 847 GLY A C 1
ATOM 6134 O O . GLY A 1 847 ? 14.329 -1.016 -19.409 1.00 93.12 847 GLY A O 1
ATOM 6135 N N . GLY A 1 848 ? 14.965 -3.136 -19.702 1.00 91.44 848 GLY A N 1
ATOM 6136 C CA . GLY A 1 848 ? 15.368 -3.458 -18.345 1.00 91.44 848 GLY A CA 1
ATOM 6137 C C . GLY A 1 848 ? 14.240 -3.869 -17.399 1.00 91.44 848 GLY A C 1
ATOM 6138 O O . GLY A 1 848 ? 13.056 -3.771 -17.706 1.00 91.44 848 GLY A O 1
ATOM 6139 N N . PRO A 1 849 ? 14.605 -4.295 -16.178 1.00 86.56 849 PRO A N 1
ATOM 6140 C CA . PRO A 1 849 ? 13.678 -4.947 -15.251 1.00 86.56 849 PRO A CA 1
ATOM 6141 C C . PRO A 1 849 ? 12.618 -4.007 -14.662 1.00 86.56 849 PRO A C 1
ATOM 6143 O O . PRO A 1 849 ? 11.638 -4.475 -14.093 1.00 86.56 849 PRO A O 1
ATOM 6146 N N . GLU A 1 850 ? 12.839 -2.693 -14.744 1.00 85.62 850 GLU A N 1
ATOM 6147 C CA . GLU A 1 850 ? 11.932 -1.661 -14.233 1.00 85.62 850 GLU A CA 1
ATOM 6148 C C . GLU A 1 850 ? 11.042 -1.061 -15.332 1.00 85.62 850 GLU A C 1
ATOM 6150 O O . GLU A 1 850 ? 10.301 -0.124 -15.032 1.00 85.62 850 GLU A O 1
ATOM 6155 N N . ALA A 1 851 ? 11.121 -1.554 -16.576 1.00 89.19 851 ALA A N 1
ATOM 6156 C CA . ALA A 1 851 ? 10.342 -1.042 -17.697 1.00 89.19 851 ALA A CA 1
ATOM 6157 C C . ALA A 1 851 ? 8.836 -1.253 -17.502 1.00 89.19 851 ALA A C 1
ATOM 6159 O O . ALA A 1 851 ? 8.390 -2.320 -17.078 1.00 89.19 851 ALA A O 1
ATOM 6160 N N . ASP A 1 852 ? 8.057 -0.243 -17.889 1.00 86.19 852 ASP A N 1
ATOM 6161 C CA . ASP A 1 852 ? 6.669 -0.466 -18.281 1.00 86.19 852 ASP A CA 1
ATOM 6162 C C . ASP A 1 852 ? 6.704 -1.109 -19.676 1.00 86.19 852 ASP A C 1
ATOM 6164 O O . ASP A 1 852 ? 7.097 -0.462 -20.652 1.00 86.19 852 ASP A O 1
ATOM 6168 N N . PHE A 1 853 ? 6.441 -2.417 -19.735 1.00 85.31 853 PHE A N 1
ATOM 6169 C CA . PHE A 1 853 ? 6.663 -3.261 -20.911 1.00 85.31 853 PHE A CA 1
ATOM 6170 C C . PHE A 1 853 ? 5.314 -3.627 -21.547 1.00 85.31 853 PHE A C 1
ATOM 6172 O O . PHE A 1 853 ? 4.722 -4.640 -21.171 1.00 85.31 853 PHE A O 1
ATOM 6179 N N . PRO A 1 854 ? 4.797 -2.811 -22.489 1.00 85.56 854 PRO A N 1
ATOM 6180 C CA . PRO A 1 854 ? 3.490 -3.046 -23.105 1.00 85.56 854 PRO A CA 1
ATOM 6181 C C . PRO A 1 854 ? 3.504 -4.194 -24.122 1.00 85.56 854 PRO A C 1
ATOM 6183 O O . PRO A 1 854 ? 2.450 -4.604 -24.594 1.00 85.56 854 PRO A O 1
ATOM 6186 N N . ALA A 1 855 ? 4.684 -4.692 -24.499 1.00 90.88 855 ALA A N 1
ATOM 6187 C CA . ALA A 1 855 ? 4.823 -5.695 -25.537 1.00 90.88 855 ALA A CA 1
ATOM 6188 C C . ALA A 1 855 ? 4.476 -7.116 -25.042 1.00 90.88 855 ALA A C 1
ATOM 6190 O O . ALA A 1 855 ? 4.647 -7.424 -23.858 1.00 90.88 855 ALA A O 1
ATOM 6191 N N . PRO A 1 856 ? 4.038 -8.021 -25.943 1.00 93.88 856 PRO A N 1
ATOM 6192 C CA . PRO A 1 856 ? 3.841 -9.428 -25.603 1.00 93.88 856 PRO A CA 1
ATOM 6193 C C . PRO A 1 856 ? 5.120 -10.084 -25.091 1.00 93.88 856 PRO A C 1
ATOM 6195 O O . PRO A 1 856 ? 6.217 -9.732 -25.523 1.00 93.88 856 PRO A O 1
ATOM 6198 N N . ALA A 1 857 ? 4.993 -11.125 -24.270 1.00 91.19 857 ALA A N 1
ATOM 6199 C CA . ALA A 1 857 ? 6.157 -11.876 -23.835 1.00 91.19 857 ALA A CA 1
ATOM 6200 C C . ALA A 1 857 ? 6.873 -12.559 -25.010 1.00 91.19 857 ALA A C 1
ATOM 6202 O O . ALA A 1 857 ? 6.251 -13.070 -25.953 1.00 91.19 857 ALA A O 1
ATOM 6203 N N . ARG A 1 858 ? 8.197 -12.658 -24.900 1.00 91.62 858 ARG A N 1
ATOM 6204 C CA . ARG A 1 858 ? 9.068 -13.434 -25.781 1.00 91.62 858 ARG A CA 1
ATOM 6205 C C . ARG A 1 858 ? 8.489 -14.806 -26.139 1.00 91.62 858 ARG A C 1
ATOM 6207 O O . ARG A 1 858 ? 8.131 -15.612 -25.276 1.00 91.62 858 ARG A O 1
ATOM 6214 N N . VAL A 1 859 ? 8.493 -15.128 -27.433 1.00 90.88 859 VAL A N 1
ATOM 6215 C CA . VAL A 1 859 ? 7.974 -16.407 -27.943 1.00 90.88 859 VAL A CA 1
ATOM 6216 C C . VAL A 1 859 ? 8.800 -17.590 -27.428 1.00 90.88 859 VAL A C 1
ATOM 6218 O O . VAL A 1 859 ? 9.993 -17.725 -27.715 1.00 90.88 859 VAL A O 1
ATOM 6221 N N . GLY A 1 860 ? 8.134 -18.493 -26.704 1.00 87.75 860 GLY A N 1
ATOM 6222 C CA . GLY A 1 860 ? 8.728 -19.693 -26.120 1.00 87.75 860 GLY A CA 1
ATOM 6223 C C . GLY A 1 860 ? 8.504 -20.974 -26.933 1.00 87.75 860 GLY A C 1
ATOM 6224 O O . GLY A 1 860 ? 7.536 -21.127 -27.678 1.00 87.75 860 GLY A O 1
ATOM 6225 N N . GLY A 1 861 ? 9.392 -21.953 -26.737 1.00 85.69 861 GLY A N 1
ATOM 6226 C CA . GLY A 1 861 ? 9.205 -23.318 -27.243 1.00 85.69 861 GLY A CA 1
ATOM 6227 C C . GLY A 1 861 ? 9.295 -23.471 -28.762 1.00 85.69 861 GLY A C 1
ATOM 6228 O O . GLY A 1 861 ? 8.700 -24.404 -29.299 1.00 85.69 861 GLY A O 1
ATOM 6229 N N . LEU A 1 862 ? 10.028 -22.583 -29.442 1.00 88.12 862 LEU A N 1
ATOM 6230 C CA . LEU A 1 862 ? 10.269 -22.688 -30.877 1.00 88.12 862 LEU A CA 1
ATOM 6231 C C . LEU A 1 862 ? 10.961 -24.018 -31.218 1.00 88.12 862 LEU A C 1
ATOM 6233 O O . LEU A 1 862 ? 12.039 -24.334 -30.714 1.00 88.12 862 LEU A O 1
ATOM 6237 N N . ALA A 1 863 ? 10.328 -24.791 -32.090 1.00 86.69 863 ALA A N 1
ATOM 6238 C CA . ALA A 1 863 ? 10.770 -26.094 -32.551 1.00 86.69 863 ALA A CA 1
ATOM 6239 C C . ALA A 1 863 ? 10.718 -26.163 -34.079 1.00 86.69 863 ALA A C 1
ATOM 6241 O O . ALA A 1 863 ? 9.895 -25.517 -34.726 1.00 86.69 863 ALA A O 1
ATOM 6242 N N . LEU A 1 864 ? 11.600 -26.981 -34.654 1.00 87.69 864 LEU A N 1
ATOM 6243 C CA . LEU A 1 864 ? 11.745 -27.145 -36.095 1.00 87.69 864 LEU A CA 1
ATOM 6244 C C . LEU A 1 864 ? 11.584 -28.620 -36.481 1.00 87.69 864 LEU A C 1
ATOM 6246 O O . LEU A 1 864 ? 12.231 -29.493 -35.903 1.00 87.69 864 LEU A O 1
ATOM 6250 N N . ALA A 1 865 ? 10.769 -28.894 -37.496 1.00 85.94 865 ALA A N 1
ATOM 6251 C CA . ALA A 1 865 ? 10.593 -30.214 -38.092 1.00 85.94 865 ALA A CA 1
ATOM 6252 C C . ALA A 1 865 ? 10.872 -30.165 -39.602 1.00 85.94 865 ALA A C 1
ATOM 6254 O O . ALA A 1 865 ? 10.248 -29.398 -40.333 1.00 85.94 865 ALA A O 1
ATOM 6255 N N . ALA A 1 866 ? 11.796 -30.998 -40.087 1.00 83.62 866 ALA A N 1
ATOM 6256 C CA . ALA A 1 866 ? 12.057 -31.131 -41.520 1.00 83.62 866 ALA A CA 1
ATOM 6257 C C . ALA A 1 866 ? 10.902 -31.862 -42.228 1.00 83.62 866 ALA A C 1
ATOM 6259 O O . ALA A 1 866 ? 10.370 -32.848 -41.715 1.00 83.62 866 ALA A O 1
ATOM 6260 N N . LEU A 1 867 ? 10.534 -31.390 -43.417 1.00 83.00 867 LEU A N 1
ATOM 6261 C CA . LEU A 1 867 ? 9.500 -31.963 -44.277 1.00 83.00 867 LEU A CA 1
ATOM 6262 C C . LEU A 1 867 ? 10.108 -32.495 -45.585 1.00 83.00 867 LEU A C 1
ATOM 6264 O O . LEU A 1 867 ? 11.242 -32.182 -45.958 1.00 83.00 867 LEU A O 1
ATOM 6268 N N . GLU A 1 868 ? 9.330 -33.295 -46.317 1.00 77.31 868 GLU A N 1
ATOM 6269 C CA . GLU A 1 868 ? 9.706 -33.714 -47.669 1.00 77.31 868 GLU A CA 1
ATOM 6270 C C . GLU A 1 868 ? 9.867 -32.502 -48.601 1.00 77.31 868 GLU A C 1
ATOM 6272 O O . GLU A 1 868 ? 9.128 -31.525 -48.514 1.00 77.31 868 GLU A O 1
ATOM 6277 N N . GLY A 1 869 ? 10.838 -32.569 -49.517 1.00 75.25 869 GLY A N 1
ATOM 6278 C CA . GLY A 1 869 ? 11.085 -31.502 -50.495 1.00 75.25 869 GLY A CA 1
ATOM 6279 C C . GLY A 1 869 ? 11.985 -30.358 -50.012 1.00 75.25 869 GLY A C 1
ATOM 6280 O O . GLY A 1 869 ? 12.151 -29.390 -50.747 1.00 75.25 869 GLY A O 1
ATOM 6281 N N . GLY A 1 870 ? 12.603 -30.474 -48.829 1.00 78.62 870 GLY A N 1
ATOM 6282 C CA . GLY A 1 870 ? 13.525 -29.459 -48.297 1.00 78.62 870 GLY A CA 1
ATOM 6283 C C . GLY A 1 870 ? 12.836 -28.307 -47.560 1.00 78.62 870 GLY A C 1
ATOM 6284 O O . GLY A 1 870 ? 13.480 -27.303 -47.262 1.00 78.62 870 GLY A O 1
ATOM 6285 N N . SER A 1 871 ? 11.541 -28.447 -47.271 1.00 87.44 871 SER A N 1
ATOM 6286 C CA . SER A 1 871 ? 10.778 -27.511 -46.447 1.00 87.44 871 SER A CA 1
ATOM 6287 C C . SER A 1 871 ? 10.938 -27.822 -44.957 1.00 87.44 871 SER A C 1
ATOM 6289 O O . SER A 1 871 ? 11.256 -28.948 -44.573 1.00 87.44 871 SER A O 1
ATOM 6291 N N . TYR A 1 872 ? 10.664 -26.840 -44.108 1.00 88.69 872 TYR A N 1
ATOM 6292 C CA . TYR A 1 872 ? 10.640 -26.985 -42.657 1.00 88.69 872 TYR A CA 1
ATOM 6293 C C . TYR A 1 872 ? 9.334 -26.436 -42.097 1.00 88.69 872 TYR A C 1
ATOM 6295 O O . TYR A 1 872 ? 8.854 -25.395 -42.547 1.00 88.69 872 TYR A O 1
ATOM 6303 N N . ARG A 1 873 ? 8.780 -27.123 -41.097 1.00 92.31 873 ARG A N 1
ATOM 6304 C CA . ARG A 1 873 ? 7.701 -26.615 -40.251 1.00 92.31 873 ARG A CA 1
ATOM 6305 C C . ARG A 1 873 ? 8.288 -26.104 -38.943 1.00 92.31 873 ARG A C 1
ATOM 6307 O O . ARG A 1 873 ? 9.013 -26.834 -38.271 1.00 92.31 873 ARG A O 1
ATOM 6314 N N . LEU A 1 874 ? 7.964 -24.869 -38.605 1.00 94.62 874 LEU A N 1
ATOM 6315 C CA . LEU A 1 874 ? 8.218 -24.257 -37.315 1.00 94.62 874 LEU A CA 1
ATOM 6316 C C . LEU A 1 874 ? 6.951 -24.392 -36.476 1.00 94.62 874 LEU A C 1
ATOM 6318 O O . LEU A 1 874 ? 5.866 -24.114 -36.980 1.00 94.62 874 LEU A O 1
ATOM 6322 N N . ASP A 1 875 ? 7.096 -24.795 -35.222 1.00 91.81 875 ASP A N 1
ATOM 6323 C CA . ASP A 1 875 ? 6.019 -24.873 -34.234 1.00 91.81 875 ASP A CA 1
ATOM 6324 C C . ASP A 1 875 ? 6.486 -24.148 -32.958 1.00 91.81 875 ASP A C 1
ATOM 6326 O O . ASP A 1 875 ? 7.647 -24.284 -32.575 1.00 91.81 875 ASP A O 1
ATOM 6330 N N . TRP A 1 876 ? 5.625 -23.376 -32.296 1.00 94.31 876 TRP A N 1
ATOM 6331 C CA . TRP A 1 876 ? 5.938 -22.721 -31.014 1.00 94.31 876 TRP A CA 1
ATOM 6332 C C . TRP A 1 876 ? 4.755 -22.785 -30.044 1.00 94.31 876 TRP A C 1
ATOM 6334 O O . TRP A 1 876 ? 3.665 -23.246 -30.394 1.00 94.31 876 TRP A O 1
ATOM 6344 N N . VAL A 1 877 ? 4.974 -22.372 -28.794 1.00 90.88 877 VAL A N 1
ATOM 6345 C CA . VAL A 1 877 ? 3.897 -22.252 -27.803 1.00 90.88 877 VAL A CA 1
ATOM 6346 C C . VAL A 1 877 ? 3.193 -20.911 -28.040 1.00 90.88 877 VAL A C 1
ATOM 6348 O O . VAL A 1 877 ? 3.865 -19.882 -27.986 1.00 90.88 877 VAL A O 1
ATOM 6351 N N . PRO A 1 878 ? 1.870 -20.889 -28.299 1.00 88.56 878 PRO A N 1
ATOM 6352 C CA . PR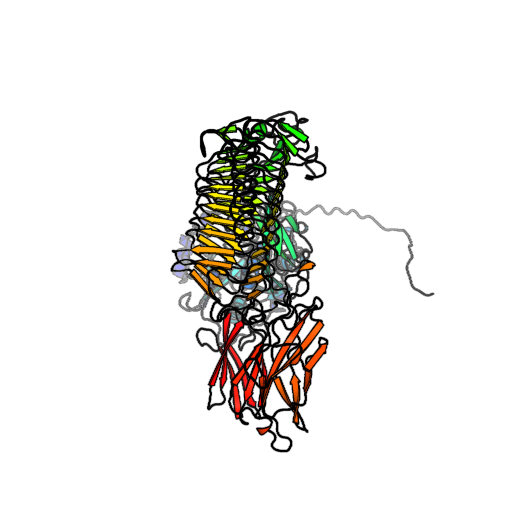O A 1 878 ? 1.135 -19.634 -28.377 1.00 88.56 878 PRO A CA 1
ATOM 6353 C C . PRO A 1 878 ? 1.205 -18.868 -27.049 1.00 88.56 878 PRO A C 1
ATOM 6355 O O . PRO A 1 878 ? 0.998 -19.452 -25.983 1.00 88.56 878 PRO A O 1
ATOM 6358 N N . ASN A 1 879 ? 1.446 -17.565 -27.143 1.00 90.06 879 ASN A N 1
ATOM 6359 C CA . ASN A 1 879 ? 1.292 -16.596 -26.060 1.00 90.06 879 ASN A CA 1
ATOM 6360 C C . ASN A 1 879 ? -0.136 -16.632 -25.499 1.00 90.06 879 ASN A C 1
ATOM 6362 O O . ASN A 1 879 ? -1.099 -16.899 -26.228 1.00 90.06 879 ASN A O 1
ATOM 6366 N N . VAL A 1 880 ? -0.261 -16.389 -24.196 1.00 89.31 880 VAL A N 1
ATOM 6367 C CA . VAL A 1 880 ? -1.536 -16.464 -23.461 1.00 89.31 880 VAL A CA 1
ATOM 6368 C C . VAL A 1 880 ? -2.209 -15.103 -23.325 1.00 89.31 880 VAL A C 1
ATOM 6370 O O . VAL A 1 880 ? -3.393 -15.039 -22.996 1.00 89.31 880 VAL A O 1
ATOM 6373 N N . GLU A 1 881 ? -1.455 -14.037 -23.568 1.00 88.81 881 GLU A N 1
ATOM 6374 C CA . GLU A 1 881 ? -1.891 -12.656 -23.486 1.00 88.81 881 GLU A CA 1
ATOM 6375 C C . GLU A 1 881 ? -3.007 -12.404 -24.520 1.00 88.81 881 GLU A C 1
ATOM 6377 O O . GLU A 1 881 ? -2.904 -12.834 -25.675 1.00 88.81 881 GLU A O 1
ATOM 6382 N N . PRO A 1 882 ? -4.129 -11.789 -24.105 1.00 82.69 882 PRO A N 1
ATOM 6383 C CA . PRO A 1 882 ? -5.344 -11.716 -24.917 1.00 82.69 882 PRO A CA 1
ATOM 6384 C C . PRO A 1 882 ? -5.264 -10.706 -26.069 1.00 82.69 882 PRO A C 1
ATOM 6386 O O . PRO A 1 882 ? -6.129 -10.712 -26.944 1.00 82.69 882 PRO A O 1
ATOM 6389 N N . ASP A 1 883 ? -4.277 -9.822 -26.042 1.00 90.38 883 ASP A N 1
ATOM 6390 C CA . ASP A 1 883 ? -4.046 -8.723 -26.974 1.00 90.38 883 ASP A CA 1
ATOM 6391 C C . ASP A 1 883 ? -3.010 -9.040 -28.059 1.00 90.38 883 ASP A C 1
ATOM 6393 O O . ASP A 1 883 ? -2.797 -8.207 -28.941 1.00 90.38 883 ASP A O 1
ATOM 6397 N N . VAL A 1 884 ? -2.422 -10.243 -28.059 1.00 95.06 884 VAL A N 1
ATOM 6398 C CA . VAL A 1 884 ? -1.547 -10.710 -29.146 1.00 95.06 884 VAL A CA 1
ATOM 6399 C C . VAL A 1 884 ? -2.346 -10.841 -30.439 1.00 95.06 884 VAL A C 1
ATOM 6401 O O . VAL A 1 884 ? -3.296 -11.618 -30.524 1.00 95.06 884 VAL A O 1
ATOM 6404 N N . ASP A 1 885 ? -1.927 -10.117 -31.473 1.00 96.94 885 ASP A N 1
ATOM 6405 C CA . ASP A 1 885 ? -2.588 -10.113 -32.779 1.00 96.94 885 ASP A CA 1
ATOM 6406 C C . ASP A 1 885 ? -1.962 -11.153 -33.719 1.00 96.94 885 ASP A C 1
ATOM 6408 O O . ASP A 1 885 ? -2.649 -12.016 -34.285 1.00 96.94 885 ASP A O 1
ATOM 6412 N N . HIS A 1 886 ? -0.634 -11.131 -33.864 1.00 97.94 886 HIS A N 1
ATOM 6413 C CA . HIS A 1 886 ? 0.074 -12.026 -34.777 1.00 97.94 886 HIS A CA 1
ATOM 6414 C C . HIS A 1 886 ? 1.534 -12.283 -34.383 1.00 97.94 886 HIS A C 1
ATOM 6416 O O . HIS A 1 886 ? 2.125 -11.609 -33.548 1.00 97.94 886 HIS A O 1
ATOM 6422 N N . TYR A 1 887 ? 2.134 -13.271 -35.042 1.00 98.00 887 TYR A N 1
ATOM 6423 C CA . TYR A 1 887 ? 3.559 -13.578 -34.993 1.00 98.00 887 TYR A CA 1
ATOM 6424 C C . TYR A 1 887 ? 4.246 -13.169 -36.287 1.00 98.00 887 TYR A C 1
ATOM 6426 O O . TYR A 1 887 ? 3.656 -13.320 -37.359 1.00 98.00 887 TYR A O 1
ATOM 6434 N N . VAL A 1 888 ? 5.509 -12.747 -36.218 1.00 97.81 888 VAL A N 1
ATOM 6435 C CA . VAL A 1 888 ? 6.366 -12.563 -37.402 1.00 97.81 888 VAL A CA 1
ATOM 6436 C C . VAL A 1 888 ? 7.525 -13.544 -37.368 1.00 97.81 888 VAL A C 1
ATOM 6438 O O . VAL A 1 888 ? 8.249 -13.628 -36.378 1.00 97.81 888 VAL A O 1
ATOM 6441 N N . VAL A 1 889 ? 7.702 -14.282 -38.466 1.00 97.19 889 VAL A N 1
ATOM 6442 C CA . VAL A 1 889 ? 8.769 -15.280 -38.622 1.00 97.19 889 VAL A CA 1
ATOM 6443 C C . VAL A 1 889 ? 9.884 -14.712 -39.493 1.00 97.19 889 VAL A C 1
ATOM 6445 O O . VAL A 1 889 ? 9.625 -14.241 -40.602 1.00 97.19 889 VAL A O 1
ATOM 6448 N N . TYR A 1 890 ? 11.128 -14.800 -39.029 1.00 96.06 890 TYR A N 1
ATOM 6449 C CA . TYR A 1 890 ? 12.321 -14.331 -39.737 1.00 96.06 890 TYR A CA 1
ATOM 6450 C C . TYR A 1 890 ? 13.271 -15.468 -40.079 1.00 96.06 890 TYR A C 1
ATOM 6452 O O . TYR A 1 890 ? 13.300 -16.484 -39.385 1.00 96.06 890 TYR A O 1
ATOM 6460 N N . ARG A 1 891 ? 14.095 -15.264 -41.114 1.00 94.81 891 ARG A N 1
ATOM 6461 C CA . ARG A 1 891 ? 15.174 -16.186 -41.490 1.00 94.81 891 ARG A CA 1
ATOM 6462 C C . ARG A 1 891 ? 16.408 -15.452 -42.008 1.00 94.81 891 ARG A C 1
ATOM 6464 O O . ARG A 1 891 ? 16.288 -14.581 -42.870 1.00 94.81 891 ARG A O 1
ATOM 6471 N N . ASP A 1 892 ? 17.588 -15.892 -41.582 1.00 92.56 892 ASP A N 1
ATOM 6472 C CA . ASP A 1 892 ? 18.881 -15.450 -42.122 1.00 92.56 892 ASP A CA 1
ATOM 6473 C C . ASP A 1 892 ? 19.873 -16.623 -42.219 1.00 92.56 892 ASP A C 1
ATOM 6475 O O . ASP A 1 892 ? 19.680 -17.687 -41.636 1.00 92.56 892 ASP A O 1
ATOM 6479 N N . SER A 1 893 ? 20.930 -16.439 -43.003 1.00 88.56 893 SER A N 1
ATOM 6480 C CA . SER A 1 893 ? 22.091 -17.334 -43.042 1.00 88.56 893 SER A CA 1
ATOM 6481 C C . SER A 1 893 ? 23.042 -17.139 -41.852 1.00 88.56 893 SER A C 1
ATOM 6483 O O . SER A 1 893 ? 23.810 -18.045 -41.539 1.00 88.56 893 SER A O 1
ATOM 6485 N N . ALA A 1 894 ? 23.012 -15.972 -41.202 1.00 82.94 894 ALA A N 1
ATOM 6486 C CA . ALA A 1 894 ? 23.787 -15.678 -40.001 1.00 82.94 894 ALA A CA 1
ATOM 6487 C C . ALA A 1 894 ? 23.036 -16.096 -38.727 1.00 82.94 894 ALA A C 1
ATOM 6489 O O . ALA A 1 894 ? 21.819 -15.967 -38.656 1.00 82.94 894 ALA A O 1
ATOM 6490 N N . GLU A 1 895 ? 23.777 -16.560 -37.718 1.00 76.56 895 GLU A N 1
ATOM 6491 C CA . GLU A 1 895 ? 23.235 -16.922 -36.397 1.00 76.56 895 GLU A CA 1
ATOM 6492 C C . GLU A 1 895 ? 22.728 -15.706 -35.629 1.00 76.56 895 GLU A C 1
ATOM 6494 O O . GLU A 1 895 ? 21.616 -15.699 -35.114 1.00 76.56 895 GLU A O 1
ATOM 6499 N N . VAL A 1 896 ? 23.547 -14.655 -35.606 1.00 76.56 896 VAL A N 1
ATOM 6500 C CA . VAL A 1 896 ? 23.218 -13.372 -34.995 1.00 76.56 896 VAL A CA 1
ATOM 6501 C C . VAL A 1 896 ? 22.892 -12.408 -36.122 1.00 76.56 896 VAL A C 1
ATOM 6503 O O . VAL A 1 896 ? 23.770 -12.023 -36.899 1.00 76.56 896 VAL A O 1
ATOM 6506 N N . PHE A 1 897 ? 21.619 -12.046 -36.244 1.00 81.06 897 PHE A N 1
ATOM 6507 C CA . PHE A 1 897 ? 21.154 -11.129 -37.272 1.00 81.06 897 PHE A CA 1
ATOM 6508 C C . PHE A 1 897 ? 20.068 -10.209 -36.726 1.00 81.06 897 PHE A C 1
ATOM 6510 O O . PHE A 1 897 ? 19.201 -10.653 -35.988 1.00 81.06 897 PHE A O 1
ATOM 6517 N N . VAL A 1 898 ? 20.086 -8.941 -37.146 1.00 80.25 898 VAL A N 1
ATOM 6518 C CA . VAL A 1 898 ? 19.016 -7.986 -36.825 1.00 80.25 898 VAL A CA 1
ATOM 6519 C C . VAL A 1 898 ? 17.786 -8.327 -37.673 1.00 80.25 898 VAL A C 1
ATOM 6521 O O . VAL A 1 898 ? 17.911 -8.356 -38.913 1.00 80.25 898 VAL A O 1
ATOM 6524 N N . PRO A 1 899 ? 16.628 -8.627 -37.061 1.00 87.69 899 PRO A N 1
ATOM 6525 C CA . PRO A 1 899 ? 15.380 -8.835 -37.783 1.00 87.69 899 PRO A CA 1
ATOM 6526 C C . PRO A 1 899 ? 14.931 -7.544 -38.473 1.00 87.69 899 PRO A C 1
ATOM 6528 O O . PRO A 1 899 ? 15.046 -6.451 -37.936 1.00 87.69 899 PRO A O 1
ATOM 6531 N N . ALA A 1 900 ? 14.459 -7.660 -39.712 1.00 85.56 900 ALA A N 1
ATOM 6532 C CA . ALA A 1 900 ? 14.038 -6.524 -40.527 1.00 85.56 900 ALA A CA 1
ATOM 6533 C C . ALA A 1 900 ? 13.004 -6.981 -41.558 1.00 85.56 900 ALA A C 1
ATOM 6535 O O . ALA A 1 900 ? 12.950 -8.169 -41.892 1.00 85.56 900 ALA A O 1
ATOM 6536 N N . ALA A 1 901 ? 12.251 -6.045 -42.139 1.00 87.75 901 ALA A N 1
ATOM 6537 C CA . ALA A 1 901 ? 11.211 -6.347 -43.128 1.00 87.75 901 ALA A CA 1
ATOM 6538 C C . ALA A 1 901 ? 11.708 -7.228 -44.294 1.00 87.75 901 ALA A C 1
ATOM 6540 O O . ALA A 1 901 ? 11.010 -8.133 -44.737 1.00 87.75 901 ALA A O 1
ATOM 6541 N N . GLY A 1 902 ? 12.950 -7.030 -44.757 1.00 88.12 902 GLY A N 1
ATOM 6542 C CA . GLY A 1 902 ? 13.548 -7.837 -45.832 1.00 88.12 902 GLY A CA 1
ATOM 6543 C C . GLY A 1 902 ? 13.889 -9.288 -45.457 1.00 88.12 902 GLY A C 1
ATOM 6544 O O . GLY A 1 902 ? 14.199 -10.081 -46.344 1.00 88.12 902 GLY A O 1
ATOM 6545 N N . LYS A 1 903 ? 13.850 -9.634 -44.166 1.00 90.56 903 LYS A N 1
ATOM 6546 C CA . LYS A 1 903 ? 14.126 -10.977 -43.624 1.00 90.56 903 LYS A CA 1
ATOM 6547 C C . LYS A 1 903 ? 12.871 -11.677 -43.103 1.00 90.56 903 LYS A C 1
ATOM 6549 O O . LYS A 1 903 ? 12.941 -12.851 -42.741 1.00 90.56 903 LYS A O 1
ATOM 6554 N N . ALA A 1 904 ? 11.748 -10.962 -43.039 1.00 94.94 904 ALA A N 1
ATOM 6555 C CA . ALA A 1 904 ? 10.466 -11.508 -42.626 1.00 94.94 904 ALA A CA 1
ATOM 6556 C C . ALA A 1 904 ? 9.911 -12.432 -43.719 1.00 94.94 904 ALA A C 1
ATOM 6558 O O . ALA A 1 904 ? 9.883 -12.084 -44.901 1.00 94.94 904 ALA A O 1
ATOM 6559 N N . LEU A 1 905 ? 9.469 -13.621 -43.321 1.00 95.12 905 LEU A N 1
ATOM 6560 C CA . LEU A 1 905 ? 8.872 -14.618 -44.208 1.00 95.12 905 LEU A CA 1
ATOM 6561 C C . LEU A 1 905 ? 7.351 -14.480 -44.293 1.00 95.12 905 LEU A C 1
ATOM 6563 O O . LEU A 1 905 ? 6.758 -14.814 -45.318 1.00 95.12 905 LEU A O 1
ATOM 6567 N N . GLY A 1 906 ? 6.721 -13.992 -43.225 1.00 92.50 906 GLY A N 1
ATOM 6568 C CA . GLY A 1 906 ? 5.281 -13.783 -43.160 1.00 92.50 906 GLY A CA 1
ATOM 6569 C C . GLY A 1 906 ? 4.774 -13.567 -41.738 1.00 92.50 906 GLY A C 1
ATOM 6570 O O . GLY A 1 906 ? 5.522 -13.702 -40.768 1.00 92.50 906 GLY A O 1
ATOM 6571 N N . GLN A 1 907 ? 3.485 -13.237 -41.657 1.00 95.88 907 GLN A N 1
ATOM 6572 C CA . GLN A 1 907 ? 2.734 -13.089 -40.414 1.00 95.88 907 GLN A CA 1
ATOM 6573 C C . GLN A 1 907 ? 1.847 -14.314 -40.166 1.00 95.88 907 GLN A C 1
ATOM 6575 O O . GLN A 1 907 ? 1.305 -14.893 -41.112 1.00 95.88 907 GLN A O 1
ATOM 6580 N N . VAL A 1 908 ? 1.668 -14.686 -38.900 1.00 97.06 908 VAL A N 1
ATOM 6581 C CA . VAL A 1 908 ? 0.783 -15.778 -38.469 1.00 97.06 908 VAL A CA 1
ATOM 6582 C C . VAL A 1 908 ? -0.179 -15.260 -37.405 1.00 97.06 908 VAL A C 1
ATOM 6584 O O . VAL A 1 908 ? 0.256 -14.870 -36.332 1.00 97.06 908 VAL A O 1
ATOM 6587 N N . THR A 1 909 ? -1.481 -15.254 -37.688 1.00 96.81 909 THR A N 1
ATOM 6588 C CA . THR A 1 909 ? -2.508 -14.741 -36.763 1.00 96.81 909 THR A CA 1
ATOM 6589 C C . THR A 1 909 ? -2.661 -15.624 -35.521 1.00 96.81 909 THR A C 1
ATOM 6591 O O . THR A 1 909 ? -2.790 -16.850 -35.638 1.00 96.81 909 THR A O 1
ATOM 6594 N N . HIS A 1 910 ? -2.709 -15.010 -34.337 1.00 93.06 910 HIS A N 1
ATOM 6595 C CA . HIS A 1 910 ? -2.964 -15.697 -33.065 1.00 93.06 910 HIS A CA 1
ATOM 6596 C C . HIS A 1 910 ? -4.349 -16.389 -33.056 1.00 93.06 910 HIS A C 1
ATOM 6598 O O . HIS A 1 910 ? -5.287 -15.891 -33.684 1.00 93.06 910 HIS A O 1
ATOM 6604 N N . PRO A 1 911 ? -4.518 -17.572 -32.423 1.00 92.81 911 PRO A N 1
ATOM 6605 C CA . PRO A 1 911 ? -3.538 -18.355 -31.658 1.00 92.81 911 PRO A CA 1
ATOM 6606 C C . PRO A 1 911 ? -2.751 -19.360 -32.514 1.00 92.81 911 PRO A C 1
ATOM 6608 O O . PRO A 1 911 ? -2.195 -20.326 -31.988 1.00 92.81 911 PRO A O 1
ATOM 6611 N N . THR A 1 912 ? -2.733 -19.207 -33.842 1.00 95.38 912 THR A N 1
ATOM 6612 C CA . THR A 1 912 ? -1.987 -20.132 -34.707 1.00 95.38 912 THR A CA 1
ATOM 6613 C C . THR A 1 912 ? -0.491 -19.972 -34.440 1.00 95.38 912 THR A C 1
ATOM 6615 O O . THR A 1 912 ? 0.049 -18.883 -34.588 1.00 95.38 912 THR A O 1
ATOM 6618 N N . ALA A 1 913 ? 0.182 -21.063 -34.069 1.00 93.44 913 ALA A N 1
ATOM 6619 C CA . ALA A 1 913 ? 1.595 -21.058 -33.680 1.00 93.44 913 ALA A CA 1
ATOM 6620 C C . ALA A 1 913 ? 2.435 -22.034 -34.519 1.00 93.44 913 ALA A C 1
ATOM 6622 O O . ALA A 1 913 ? 3.211 -22.838 -34.002 1.00 93.44 913 ALA A O 1
ATOM 6623 N N . THR A 1 914 ? 2.203 -22.026 -35.832 1.00 94.88 914 THR A N 1
ATOM 6624 C CA . THR A 1 914 ? 2.922 -22.873 -36.786 1.00 94.88 914 THR A CA 1
ATOM 6625 C C . THR A 1 914 ? 3.149 -22.132 -38.100 1.00 94.88 914 THR A C 1
ATOM 6627 O O . THR A 1 914 ? 2.287 -21.376 -38.554 1.00 94.88 914 THR A O 1
ATOM 6630 N N . PHE A 1 915 ? 4.306 -22.344 -38.726 1.00 96.69 915 PHE A N 1
ATOM 6631 C CA . PHE A 1 915 ? 4.675 -21.752 -40.015 1.00 96.69 915 PHE A CA 1
ATOM 6632 C C . PHE A 1 915 ? 5.468 -22.753 -40.850 1.00 96.69 915 PHE A C 1
ATOM 6634 O O . PHE A 1 915 ? 6.221 -23.556 -40.313 1.00 96.69 915 PHE A O 1
ATOM 6641 N N . THR A 1 916 ? 5.310 -22.739 -42.172 1.00 94.69 916 THR A N 1
ATOM 6642 C CA . THR A 1 916 ? 6.083 -23.614 -43.068 1.00 94.69 916 THR A CA 1
ATOM 6643 C C . THR A 1 916 ? 6.855 -22.778 -44.071 1.00 94.69 916 THR A C 1
ATOM 6645 O O . THR A 1 916 ? 6.280 -21.919 -44.733 1.00 94.69 916 THR A O 1
ATOM 6648 N N . ASP A 1 917 ? 8.143 -23.071 -44.214 1.00 94.50 917 ASP A N 1
ATOM 6649 C CA . ASP A 1 917 ? 9.054 -22.373 -45.117 1.00 94.50 917 ASP A CA 1
ATOM 6650 C C . ASP A 1 917 ? 9.892 -23.360 -45.942 1.00 94.50 917 ASP A C 1
ATOM 6652 O O . ASP A 1 917 ? 10.109 -24.504 -45.545 1.00 94.50 917 ASP A O 1
ATOM 6656 N N . THR A 1 918 ? 10.367 -22.926 -47.110 1.00 92.06 918 THR A N 1
ATOM 6657 C CA . THR A 1 918 ? 11.316 -23.678 -47.947 1.00 92.06 918 THR A CA 1
ATOM 6658 C C . THR A 1 918 ? 12.561 -22.823 -48.188 1.00 92.06 918 THR A C 1
ATOM 6660 O O . THR A 1 918 ? 12.553 -21.974 -49.085 1.00 92.06 918 THR A O 1
ATOM 6663 N N . PRO A 1 919 ? 13.630 -23.016 -47.393 1.00 89.81 919 PRO A N 1
ATOM 6664 C CA . PRO A 1 919 ? 14.837 -22.209 -47.479 1.00 89.81 919 PRO A CA 1
ATOM 6665 C C . PRO A 1 919 ? 15.522 -22.218 -48.849 1.00 89.81 919 PRO A C 1
ATOM 6667 O O . PRO A 1 919 ? 15.707 -23.283 -49.437 1.00 89.81 919 PRO A O 1
ATOM 6670 N N . PRO A 1 920 ? 15.984 -21.054 -49.347 1.00 86.19 920 PRO A N 1
ATOM 6671 C CA . PRO A 1 920 ? 16.746 -20.961 -50.588 1.00 86.19 920 PRO A CA 1
ATOM 6672 C C . PRO A 1 920 ? 18.240 -21.289 -50.408 1.00 86.19 920 PRO A C 1
ATOM 6674 O O . PRO A 1 920 ? 18.986 -21.283 -51.386 1.00 86.19 920 PRO A O 1
ATOM 6677 N N . PHE A 1 921 ? 18.692 -21.554 -49.180 1.00 84.50 921 PHE A N 1
ATOM 6678 C CA . PHE A 1 921 ? 20.074 -21.890 -48.836 1.00 84.50 921 PHE A CA 1
ATOM 6679 C C . PHE A 1 921 ? 20.138 -23.111 -47.913 1.00 84.50 921 PHE A C 1
ATOM 6681 O O . PHE A 1 921 ? 19.140 -23.505 -47.317 1.00 84.50 921 PHE A O 1
ATOM 6688 N N . ALA A 1 922 ? 21.319 -23.732 -47.849 1.00 81.00 922 ALA A N 1
ATOM 6689 C CA . ALA A 1 922 ? 21.523 -25.018 -47.190 1.00 81.00 922 ALA A CA 1
ATOM 6690 C C . ALA A 1 922 ? 21.454 -24.942 -45.660 1.00 81.00 922 ALA A C 1
ATOM 6692 O O . ALA A 1 922 ? 20.974 -25.883 -45.039 1.00 81.00 922 ALA A O 1
ATOM 6693 N N . GLU A 1 923 ? 21.924 -23.850 -45.058 1.00 87.44 923 GLU A N 1
ATOM 6694 C CA . GLU A 1 923 ? 21.999 -23.686 -43.604 1.00 87.44 923 GLU A CA 1
ATOM 6695 C C . GLU A 1 923 ? 21.664 -22.250 -43.211 1.00 87.44 923 GLU A C 1
ATOM 6697 O O . GLU A 1 923 ? 21.997 -21.314 -43.941 1.00 87.44 923 GLU A O 1
ATOM 6702 N N . GLY A 1 924 ? 21.014 -22.083 -42.065 1.00 89.06 924 GLY A N 1
ATOM 6703 C CA . GLY A 1 924 ? 20.662 -20.779 -41.518 1.00 89.06 924 GLY A CA 1
ATOM 6704 C C . GLY A 1 924 ? 19.846 -20.900 -40.240 1.00 89.06 924 GLY A C 1
ATOM 6705 O O . GLY A 1 924 ? 19.790 -21.971 -39.639 1.00 89.06 924 GLY A O 1
ATOM 6706 N N . TYR A 1 925 ? 19.209 -19.804 -39.841 1.00 92.31 925 TYR A N 1
ATOM 6707 C CA . TYR A 1 925 ? 18.558 -19.650 -38.544 1.00 92.31 925 TYR A CA 1
ATOM 6708 C C . TYR A 1 925 ? 17.188 -18.993 -38.695 1.00 92.31 925 TYR A C 1
ATOM 6710 O O . TYR A 1 925 ? 16.999 -18.149 -39.576 1.00 92.31 925 TYR A O 1
ATOM 6718 N N . TYR A 1 926 ? 16.250 -19.370 -37.825 1.00 94.69 926 TYR A N 1
ATOM 6719 C CA . TYR A 1 926 ? 14.939 -18.731 -37.704 1.00 94.69 926 TYR A CA 1
ATOM 6720 C C . TYR A 1 926 ? 14.754 -18.044 -36.353 1.00 94.69 926 TYR A C 1
ATOM 6722 O O . TYR A 1 926 ? 15.262 -18.524 -35.340 1.00 94.69 926 TYR A O 1
ATOM 6730 N N . LEU A 1 927 ? 13.957 -16.975 -36.361 1.00 94.00 927 LEU A N 1
ATOM 6731 C CA . LEU A 1 927 ? 13.459 -16.266 -35.180 1.00 94.00 927 LEU A CA 1
ATOM 6732 C C . LEU A 1 927 ? 11.954 -16.033 -35.313 1.00 94.00 927 LEU A C 1
ATOM 6734 O O . LEU A 1 927 ? 11.447 -15.877 -36.428 1.00 94.00 927 LEU A O 1
ATOM 6738 N N . VAL A 1 928 ? 11.253 -15.969 -34.185 1.00 95.62 928 VAL A N 1
ATOM 6739 C CA . VAL A 1 928 ? 9.834 -15.601 -34.119 1.00 95.62 928 VAL A CA 1
ATOM 6740 C C . VAL A 1 928 ? 9.646 -14.518 -33.062 1.00 95.62 928 VAL A C 1
ATOM 6742 O O . VAL A 1 928 ? 10.247 -14.591 -31.994 1.00 95.62 928 VAL A O 1
ATOM 6745 N N . VAL A 1 929 ? 8.807 -13.530 -33.360 1.00 96.06 929 VAL A N 1
ATOM 6746 C CA . VAL A 1 929 ? 8.383 -12.486 -32.416 1.00 96.06 929 VAL A CA 1
ATOM 6747 C C . VAL A 1 929 ? 6.863 -12.420 -32.365 1.00 96.06 929 VAL A C 1
ATOM 6749 O O . VAL A 1 929 ? 6.207 -12.659 -33.384 1.00 96.06 929 VAL A O 1
ATOM 6752 N N . ALA A 1 930 ? 6.313 -12.119 -31.193 1.00 96.69 930 ALA A N 1
ATOM 6753 C CA . ALA A 1 930 ? 4.897 -11.838 -30.997 1.00 96.69 930 ALA A CA 1
ATOM 6754 C C . ALA A 1 930 ? 4.647 -10.328 -31.101 1.00 96.69 930 ALA A C 1
ATOM 6756 O O . ALA A 1 930 ? 5.463 -9.532 -30.637 1.00 96.69 930 ALA A O 1
ATOM 6757 N N . VAL A 1 931 ? 3.531 -9.953 -31.724 1.00 97.00 931 VAL A N 1
ATOM 6758 C CA . VAL A 1 931 ? 3.108 -8.563 -31.911 1.00 97.00 931 VAL A CA 1
ATOM 6759 C C . VAL A 1 931 ? 1.678 -8.411 -31.407 1.00 97.00 931 VAL A C 1
ATOM 6761 O O . VAL A 1 931 ? 0.812 -9.228 -31.742 1.00 97.00 931 VAL A O 1
ATOM 6764 N N . ASP A 1 932 ? 1.432 -7.392 -30.590 1.00 96.38 932 ASP A N 1
ATOM 6765 C CA . ASP A 1 932 ? 0.098 -7.099 -30.066 1.00 96.38 932 ASP A CA 1
ATOM 6766 C C . ASP A 1 932 ? -0.787 -6.343 -31.075 1.00 96.38 932 ASP A C 1
ATOM 6768 O O . ASP A 1 932 ? -0.379 -5.969 -32.179 1.00 96.38 932 ASP A O 1
ATOM 6772 N N . SER A 1 933 ? -2.037 -6.115 -30.682 1.00 94.69 933 SER A N 1
ATOM 6773 C CA . SER A 1 933 ? -3.024 -5.364 -31.462 1.00 94.69 933 SER A CA 1
ATOM 6774 C C . SER A 1 933 ? -2.718 -3.868 -31.626 1.00 94.69 933 SER A C 1
ATOM 6776 O O . SER A 1 933 ? -3.332 -3.227 -32.483 1.00 94.69 933 SER A O 1
ATOM 6778 N N . GLN A 1 934 ? -1.808 -3.306 -30.825 1.00 93.81 934 GLN A N 1
ATOM 6779 C CA . GLN A 1 934 ? -1.346 -1.917 -30.934 1.00 93.81 934 GLN A CA 1
ATOM 6780 C C . GLN A 1 934 ? -0.084 -1.793 -31.805 1.00 93.81 934 GLN A C 1
ATOM 6782 O O . GLN A 1 934 ? 0.215 -0.708 -32.293 1.00 93.81 934 GLN A O 1
ATOM 6787 N N . GLY A 1 935 ? 0.598 -2.902 -32.096 1.00 94.62 935 GLY A N 1
ATOM 6788 C CA . GLY A 1 935 ? 1.807 -2.968 -32.911 1.00 94.62 935 GLY A CA 1
ATOM 6789 C C . GLY A 1 935 ? 3.107 -3.112 -32.116 1.00 94.62 935 GLY A C 1
ATOM 6790 O O . GLY A 1 935 ? 4.173 -3.096 -32.741 1.00 94.62 935 GLY A O 1
ATOM 6791 N N . HIS A 1 936 ? 3.045 -3.277 -30.792 1.00 95.69 936 HIS A N 1
ATOM 6792 C CA . HIS A 1 936 ? 4.211 -3.541 -29.950 1.00 95.69 936 HIS A CA 1
ATOM 6793 C C . HIS A 1 936 ? 4.780 -4.922 -30.239 1.00 95.69 936 HIS A C 1
ATOM 6795 O O . HIS A 1 936 ? 4.045 -5.912 -30.260 1.00 95.69 936 HIS A O 1
ATOM 6801 N N . ALA A 1 937 ? 6.092 -4.999 -30.438 1.00 94.62 937 ALA A N 1
ATOM 6802 C CA . ALA A 1 937 ? 6.799 -6.259 -30.619 1.00 94.62 937 ALA A CA 1
ATOM 6803 C C . ALA A 1 937 ? 7.571 -6.628 -29.349 1.00 94.62 937 ALA A C 1
ATOM 6805 O O . ALA A 1 937 ? 8.305 -5.800 -28.820 1.00 94.62 937 ALA A O 1
ATOM 6806 N N . GLY A 1 938 ? 7.394 -7.865 -28.881 1.00 92.69 938 GLY A N 1
ATOM 6807 C CA . GLY A 1 938 ? 8.143 -8.404 -27.741 1.00 92.69 938 GLY A CA 1
ATOM 6808 C C . GLY A 1 938 ? 9.570 -8.820 -28.094 1.00 92.69 938 GLY A C 1
ATOM 6809 O O . GLY A 1 938 ? 10.021 -8.639 -29.230 1.00 92.69 938 GLY A O 1
ATOM 6810 N N . GLY A 1 939 ? 10.246 -9.484 -27.154 1.00 91.44 939 GLY A N 1
ATOM 6811 C CA . GLY A 1 939 ? 11.563 -10.071 -27.401 1.00 91.44 939 GLY A CA 1
ATOM 6812 C C . GLY A 1 939 ? 11.543 -11.175 -28.470 1.00 91.44 939 GLY A C 1
ATOM 6813 O O . GLY A 1 939 ? 10.565 -11.925 -28.634 1.00 91.44 939 GLY A O 1
ATOM 6814 N N . TYR A 1 940 ? 12.648 -11.332 -29.201 1.00 91.38 940 TYR A N 1
ATOM 6815 C CA . TYR A 1 940 ? 12.796 -12.386 -30.207 1.00 91.38 940 TYR A CA 1
ATOM 6816 C C . TYR A 1 940 ? 13.006 -13.744 -29.540 1.00 91.38 940 TYR A C 1
ATOM 6818 O O . TYR A 1 940 ? 13.767 -13.869 -28.584 1.00 91.38 940 TYR A O 1
ATOM 6826 N N . SER A 1 941 ? 12.395 -14.807 -30.072 1.00 91.94 941 SER A N 1
ATOM 6827 C CA . SER A 1 941 ? 12.655 -16.186 -29.630 1.00 91.94 941 SER A CA 1
ATOM 6828 C C . SER A 1 941 ? 14.152 -16.535 -29.638 1.00 91.94 941 SER A C 1
ATOM 6830 O O . SER A 1 941 ? 14.964 -15.867 -30.269 1.00 91.94 941 SER A O 1
ATOM 6832 N N . GLU A 1 942 ? 14.546 -17.645 -29.014 1.00 86.31 942 GLU A N 1
ATOM 6833 C CA . GLU A 1 942 ? 15.889 -18.189 -29.266 1.00 86.31 942 GLU A CA 1
ATOM 6834 C C . GLU A 1 942 ? 16.037 -18.537 -30.756 1.00 86.31 942 GLU A C 1
ATOM 6836 O O . GLU A 1 942 ? 15.100 -19.063 -31.371 1.00 86.31 942 GLU A O 1
ATOM 6841 N N . ALA A 1 943 ? 17.204 -18.251 -31.340 1.00 85.38 943 ALA A N 1
ATOM 6842 C CA . ALA A 1 943 ? 17.483 -18.599 -32.728 1.00 85.38 943 ALA A CA 1
ATOM 6843 C C . ALA A 1 943 ? 17.556 -20.123 -32.887 1.00 85.38 943 ALA A C 1
ATOM 6845 O O . ALA A 1 943 ? 18.311 -20.794 -32.178 1.00 85.38 943 ALA A O 1
ATOM 6846 N N . ILE A 1 944 ? 16.807 -20.683 -33.842 1.00 89.81 944 ILE A N 1
ATOM 6847 C CA . ILE A 1 944 ? 16.850 -22.123 -34.139 1.00 89.81 944 ILE A CA 1
ATOM 6848 C C . ILE A 1 944 ? 17.544 -22.390 -35.483 1.00 89.81 944 ILE A C 1
ATOM 6850 O O . ILE A 1 944 ? 17.102 -21.865 -36.510 1.00 89.81 944 ILE A O 1
ATOM 6854 N N . PRO A 1 945 ? 18.623 -23.199 -35.517 1.00 89.50 945 PRO A N 1
ATOM 6855 C CA . PRO A 1 945 ? 19.327 -23.508 -36.754 1.00 89.50 945 PRO A CA 1
ATOM 6856 C C . PRO A 1 945 ? 18.586 -24.552 -37.599 1.00 89.50 945 PRO A C 1
ATOM 6858 O O . PRO A 1 945 ? 17.934 -25.458 -37.076 1.00 89.50 945 PRO A O 1
ATOM 6861 N N . PHE A 1 946 ? 18.774 -24.494 -38.916 1.00 84.88 946 PHE A N 1
ATOM 6862 C CA . PHE A 1 946 ? 18.403 -25.547 -39.861 1.00 84.88 946 PHE A CA 1
ATOM 6863 C C . PHE A 1 946 ? 19.593 -25.920 -40.757 1.00 84.88 946 PHE A C 1
ATOM 6865 O O . PHE A 1 946 ? 20.445 -25.083 -41.050 1.00 84.88 946 PHE A O 1
ATOM 6872 N N . SER A 1 947 ? 19.645 -27.173 -41.223 1.00 80.19 947 SER A N 1
ATOM 6873 C CA . SER A 1 947 ? 20.641 -27.625 -42.204 1.00 80.19 947 SER A CA 1
ATOM 6874 C C . SER A 1 947 ? 20.070 -28.695 -43.133 1.00 80.19 947 SER A C 1
ATOM 6876 O O . SER A 1 947 ? 19.585 -29.740 -42.696 1.00 80.19 947 SER A O 1
ATOM 6878 N N . SER A 1 948 ? 20.194 -28.474 -44.444 1.00 65.69 948 SER A N 1
ATOM 6879 C CA . SER A 1 948 ? 19.808 -29.426 -45.489 1.00 65.69 948 SER A CA 1
ATOM 6880 C C . SER A 1 948 ? 20.701 -30.672 -45.528 1.00 65.69 948 SER A C 1
ATOM 6882 O O . SER A 1 948 ? 20.378 -31.631 -46.227 1.00 65.69 948 SER A O 1
ATOM 6884 N N . SER A 1 949 ? 21.827 -30.680 -44.801 1.00 54.50 949 SER A N 1
ATOM 6885 C CA . SER A 1 949 ? 22.754 -31.820 -44.734 1.00 54.50 949 SER A CA 1
ATOM 6886 C C . SER A 1 949 ? 22.225 -33.006 -43.905 1.00 54.50 949 SER A C 1
ATOM 6888 O O . SER A 1 949 ? 22.803 -34.091 -43.959 1.00 54.50 949 SER A O 1
ATOM 6890 N N . GLY A 1 950 ? 21.096 -32.834 -43.204 1.00 43.75 950 GLY A N 1
ATOM 6891 C CA . GLY A 1 950 ? 20.414 -33.875 -42.423 1.00 43.75 950 GLY A CA 1
ATOM 6892 C C . GLY A 1 950 ? 19.323 -34.668 -43.160 1.00 43.75 950 GLY A C 1
ATOM 6893 O O . GLY A 1 950 ? 18.709 -35.544 -42.555 1.00 43.75 950 GLY A O 1
ATOM 6894 N N . LEU A 1 951 ? 19.056 -34.405 -44.446 1.00 43.69 951 LEU A N 1
ATOM 6895 C CA . LEU A 1 951 ? 18.028 -35.122 -45.219 1.00 43.69 951 LEU A CA 1
ATOM 6896 C C . LEU A 1 951 ? 18.542 -36.488 -45.717 1.00 43.69 951 LEU A C 1
ATOM 6898 O O . LEU A 1 951 ? 18.807 -36.678 -46.905 1.00 43.69 951 LEU A O 1
ATOM 6902 N N . SER A 1 952 ? 18.667 -37.469 -44.816 1.00 32.00 952 SER A N 1
ATOM 6903 C CA . SER A 1 952 ? 18.673 -38.883 -45.213 1.00 32.00 952 SER A CA 1
ATOM 6904 C C . SER A 1 952 ? 17.242 -39.405 -45.304 1.00 32.00 952 SER A C 1
ATOM 6906 O O . SER A 1 952 ? 16.424 -39.170 -44.419 1.00 32.00 952 SER A O 1
ATOM 6908 N N . ALA A 1 953 ? 16.963 -40.097 -46.405 1.00 34.81 953 ALA A N 1
ATOM 6909 C CA . ALA A 1 953 ? 15.658 -40.584 -46.817 1.00 34.81 953 ALA A CA 1
ATOM 6910 C C . ALA A 1 953 ? 14.871 -41.346 -45.733 1.00 34.81 953 ALA A C 1
ATOM 6912 O O . ALA A 1 953 ? 15.407 -42.228 -45.073 1.00 34.81 953 ALA A O 1
ATOM 6913 N N . ALA A 1 954 ? 13.566 -41.060 -45.713 1.00 35.84 954 ALA A N 1
ATOM 6914 C CA . ALA A 1 954 ? 12.479 -41.873 -45.176 1.00 35.84 954 ALA A CA 1
ATOM 6915 C C . ALA A 1 954 ? 12.509 -42.192 -43.667 1.00 35.84 954 ALA A C 1
ATOM 6917 O O . ALA A 1 954 ? 13.066 -43.190 -43.231 1.00 35.84 954 ALA A O 1
ATOM 6918 N N . GLY A 1 955 ? 11.703 -41.434 -42.918 1.00 43.34 955 GLY A N 1
ATOM 6919 C CA . GLY A 1 955 ? 10.683 -42.064 -42.077 1.00 43.34 955 GLY A CA 1
ATOM 6920 C C . GLY A 1 955 ? 11.048 -42.510 -40.665 1.00 43.34 955 GLY A C 1
ATOM 6921 O O . GLY A 1 955 ? 10.232 -43.226 -40.094 1.00 43.34 955 GLY A O 1
ATOM 6922 N N . ASP A 1 956 ? 12.158 -42.062 -40.077 1.00 35.72 956 ASP A N 1
ATOM 6923 C CA . ASP A 1 956 ? 12.395 -42.244 -38.640 1.00 35.72 956 ASP A CA 1
ATOM 6924 C C . ASP A 1 956 ? 12.393 -40.896 -37.896 1.00 35.72 956 ASP A C 1
ATOM 6926 O O . ASP A 1 956 ? 12.972 -39.920 -38.385 1.00 35.72 956 ASP A O 1
ATOM 6930 N N . PRO A 1 957 ? 11.728 -40.803 -36.726 1.00 38.97 957 PRO A N 1
ATOM 6931 C CA . PRO A 1 957 ? 11.777 -39.611 -35.888 1.00 38.97 957 PRO A CA 1
ATOM 6932 C C . PRO A 1 957 ? 13.235 -39.310 -35.538 1.00 38.97 957 PRO A C 1
ATOM 6934 O O . PRO A 1 957 ? 13.996 -40.221 -35.218 1.00 38.97 957 PRO A O 1
ATOM 6937 N N . VAL A 1 958 ? 13.630 -38.034 -35.598 1.00 46.12 958 VAL A N 1
ATOM 6938 C CA . VAL A 1 958 ? 14.959 -37.594 -35.158 1.00 46.12 958 VAL A CA 1
ATOM 6939 C C . VAL A 1 958 ? 15.111 -37.983 -33.690 1.00 46.12 958 VAL A C 1
ATOM 6941 O O . VAL A 1 958 ? 14.552 -37.348 -32.798 1.00 46.12 958 VAL A O 1
ATOM 6944 N N . VAL A 1 959 ? 15.827 -39.079 -33.452 1.00 52.75 959 VAL A N 1
ATOM 6945 C CA . VAL A 1 959 ? 16.125 -39.560 -32.111 1.00 52.75 959 VAL A CA 1
ATOM 6946 C C . VAL A 1 959 ? 17.152 -38.602 -31.502 1.00 52.75 959 VAL A C 1
ATOM 6948 O O . VAL A 1 959 ? 18.210 -38.391 -32.105 1.00 52.75 959 VAL A O 1
ATOM 6951 N N . PRO A 1 960 ? 16.878 -38.010 -30.326 1.00 54.72 960 PRO A N 1
ATOM 6952 C CA . PRO A 1 960 ? 17.846 -37.181 -29.621 1.00 54.72 960 PRO A CA 1
ATOM 6953 C C . PRO A 1 960 ? 19.183 -37.911 -29.466 1.00 54.72 960 PRO A C 1
ATOM 6955 O O . PRO A 1 960 ? 19.220 -39.078 -29.105 1.00 54.72 960 PRO A O 1
ATOM 6958 N N . THR A 1 961 ? 20.318 -37.259 -29.709 1.00 58.69 961 THR A N 1
ATOM 6959 C CA . THR A 1 961 ? 21.633 -37.913 -29.531 1.00 58.69 961 THR A CA 1
ATOM 6960 C C . THR A 1 961 ? 22.118 -37.881 -28.078 1.00 58.69 961 THR A C 1
ATOM 6962 O O . THR A 1 961 ? 23.104 -38.537 -27.728 1.00 58.69 961 THR A O 1
ATOM 6965 N N . VAL A 1 962 ? 21.436 -37.125 -27.209 1.00 66.75 962 VAL A N 1
ATOM 6966 C CA . VAL A 1 962 ? 21.817 -36.882 -25.813 1.00 66.75 962 VAL A CA 1
ATOM 6967 C C . VAL A 1 962 ? 20.578 -36.882 -24.912 1.00 66.75 962 VAL A C 1
ATOM 6969 O O . VAL A 1 962 ? 19.539 -36.350 -25.280 1.00 66.75 962 VAL A O 1
ATOM 6972 N N . LEU A 1 963 ? 20.704 -37.469 -23.717 1.00 79.94 963 LEU A N 1
ATOM 6973 C CA . LEU A 1 963 ? 19.701 -37.386 -22.652 1.00 79.94 963 LEU A CA 1
ATOM 6974 C C . LEU A 1 963 ? 19.658 -35.955 -22.096 1.00 79.94 963 LEU A C 1
ATOM 6976 O O . LEU A 1 963 ? 20.705 -35.447 -21.692 1.00 79.94 963 LEU A O 1
ATOM 6980 N N . GLY A 1 964 ? 18.485 -35.322 -22.032 1.00 78.56 964 GLY A N 1
ATOM 6981 C CA . GLY A 1 964 ? 18.375 -33.930 -21.579 1.00 78.56 964 GLY A CA 1
ATOM 6982 C C . GLY A 1 964 ? 16.974 -33.514 -21.139 1.00 78.56 964 GLY A C 1
ATOM 6983 O O . GLY A 1 964 ? 15.984 -34.058 -21.611 1.00 78.56 964 GLY A O 1
ATOM 6984 N N . ILE A 1 965 ? 16.894 -32.532 -20.237 1.00 82.06 965 ILE A N 1
ATOM 6985 C CA . ILE A 1 965 ? 15.648 -31.824 -19.904 1.00 82.06 965 ILE A CA 1
ATOM 6986 C C . ILE A 1 965 ? 15.627 -30.551 -20.755 1.00 82.06 965 ILE A C 1
ATOM 6988 O O . ILE A 1 965 ? 16.528 -29.725 -20.629 1.00 82.06 965 ILE A O 1
ATOM 6992 N N . ARG A 1 966 ? 14.628 -30.414 -21.632 1.00 73.00 966 ARG A N 1
ATOM 6993 C CA . ARG A 1 966 ? 14.502 -29.312 -22.601 1.00 73.00 966 ARG A CA 1
ATOM 6994 C C . ARG A 1 966 ? 13.789 -28.094 -22.033 1.00 73.00 966 ARG A C 1
ATOM 6996 O O . ARG A 1 966 ? 14.103 -26.979 -22.424 1.00 73.00 966 ARG A O 1
ATOM 7003 N N . GLY A 1 967 ? 12.850 -28.304 -21.116 1.00 64.75 967 GLY A N 1
ATOM 7004 C CA . GLY A 1 967 ? 12.097 -27.211 -20.517 1.00 64.75 967 GLY A CA 1
ATOM 7005 C C . GLY A 1 967 ? 11.222 -27.666 -19.361 1.00 64.75 967 GLY A C 1
ATOM 7006 O O . GLY A 1 967 ? 10.810 -28.825 -19.290 1.00 64.75 967 GLY A O 1
ATOM 7007 N N . ILE A 1 968 ? 10.962 -26.731 -18.454 1.00 79.69 968 ILE A N 1
ATOM 7008 C CA . ILE A 1 968 ? 10.019 -26.868 -17.346 1.00 79.69 968 ILE A CA 1
ATOM 7009 C C . ILE A 1 968 ? 9.119 -25.640 -17.434 1.00 79.69 968 ILE A C 1
ATOM 7011 O O . ILE A 1 968 ? 9.614 -24.530 -17.250 1.00 79.69 968 ILE A O 1
ATOM 7015 N N . TYR A 1 969 ? 7.850 -25.827 -17.795 1.00 70.94 969 TYR A N 1
ATOM 7016 C CA . TYR A 1 969 ? 6.921 -24.715 -18.000 1.00 70.94 969 TYR A CA 1
ATOM 7017 C C . TYR A 1 969 ? 5.515 -25.031 -17.458 1.00 70.94 969 TYR A C 1
ATOM 7019 O O . TYR A 1 969 ? 4.989 -26.119 -17.737 1.00 70.94 969 TYR A O 1
ATOM 7027 N N . PRO A 1 970 ? 4.886 -24.097 -16.716 1.00 61.16 970 PRO A N 1
ATOM 7028 C CA . PRO A 1 970 ? 5.453 -22.823 -16.234 1.00 61.16 970 PRO A CA 1
ATOM 7029 C C . PRO A 1 970 ? 6.612 -23.019 -15.225 1.00 61.16 970 PRO A C 1
ATOM 7031 O O . PRO A 1 970 ? 6.787 -24.118 -14.694 1.00 61.16 970 PRO A O 1
ATOM 7034 N N . ASN A 1 971 ? 7.465 -22.005 -15.026 1.00 65.19 971 ASN A N 1
ATOM 7035 C CA . ASN A 1 971 ? 8.543 -21.986 -14.020 1.00 65.19 971 ASN A CA 1
ATOM 7036 C C . ASN A 1 971 ? 9.012 -20.530 -13.750 1.00 65.19 971 ASN A C 1
ATOM 7038 O O . ASN A 1 971 ? 9.800 -20.023 -14.547 1.00 65.19 971 ASN A O 1
ATOM 7042 N N . PRO A 1 972 ? 8.585 -19.861 -12.659 1.00 77.44 972 PRO A N 1
ATOM 7043 C CA . PRO A 1 972 ? 7.848 -20.411 -11.519 1.00 77.44 972 PRO A CA 1
ATOM 7044 C C . PRO A 1 972 ? 6.453 -20.943 -11.871 1.00 77.44 972 PRO A C 1
ATOM 7046 O O . PRO A 1 972 ? 5.860 -20.522 -12.858 1.00 77.44 972 PRO A O 1
ATOM 7049 N N . PHE A 1 973 ? 5.933 -21.896 -11.097 1.00 79.75 973 PHE A N 1
ATOM 7050 C CA . PHE A 1 973 ? 4.623 -22.515 -11.345 1.00 79.75 973 PHE A CA 1
ATOM 7051 C C . PHE A 1 973 ? 3.779 -22.676 -10.083 1.00 79.75 973 PHE A C 1
ATOM 7053 O O . PHE A 1 973 ? 4.328 -22.792 -8.988 1.00 79.75 973 PHE A O 1
ATOM 7060 N N . ASN A 1 974 ? 2.453 -22.757 -10.261 1.00 78.06 974 ASN A N 1
ATOM 7061 C CA . ASN A 1 974 ? 1.471 -22.927 -9.188 1.00 78.06 974 ASN A CA 1
ATOM 7062 C C . ASN A 1 974 ? 0.279 -23.821 -9.614 1.00 78.06 974 ASN A C 1
ATOM 7064 O O . ASN A 1 974 ? -0.421 -23.487 -10.568 1.00 78.06 974 ASN A O 1
ATOM 7068 N N . PRO A 1 975 ? 0.014 -24.966 -8.958 1.00 70.25 975 PRO A N 1
ATOM 7069 C CA . PRO A 1 975 ? 0.992 -25.888 -8.388 1.00 70.25 975 PRO A CA 1
ATOM 7070 C C . PRO A 1 975 ? 1.566 -26.833 -9.462 1.00 70.25 975 PRO A C 1
ATOM 7072 O O . PRO A 1 975 ? 2.309 -27.759 -9.139 1.00 70.25 975 PRO A O 1
ATOM 7075 N N . THR A 1 976 ? 1.199 -26.650 -10.737 1.00 84.31 976 THR A N 1
ATOM 7076 C CA . THR A 1 976 ? 1.477 -27.589 -11.836 1.00 84.31 976 THR A CA 1
ATOM 7077 C C . THR A 1 976 ? 2.519 -27.081 -12.827 1.00 84.31 976 THR A C 1
ATOM 7079 O O . THR A 1 976 ? 2.394 -25.974 -13.335 1.00 84.31 976 THR A O 1
ATOM 7082 N N . THR A 1 977 ? 3.490 -27.926 -13.181 1.00 79.19 977 THR A N 1
ATOM 7083 C CA . THR A 1 977 ? 4.445 -27.679 -14.276 1.00 79.19 977 THR A CA 1
ATOM 7084 C C . THR A 1 977 ? 4.626 -28.910 -15.154 1.00 79.19 977 THR A C 1
ATOM 7086 O O . THR A 1 977 ? 4.478 -30.047 -14.694 1.00 79.19 977 THR A O 1
ATOM 7089 N N . THR A 1 978 ? 4.946 -28.699 -16.429 1.00 83.88 978 THR A N 1
ATOM 7090 C CA . THR A 1 978 ? 5.272 -29.763 -17.381 1.00 83.88 978 THR A CA 1
ATOM 7091 C C . THR A 1 978 ? 6.774 -29.808 -17.617 1.00 83.88 978 THR A C 1
ATOM 7093 O O . THR A 1 978 ? 7.372 -28.827 -18.050 1.00 83.88 978 THR A O 1
ATOM 7096 N N . ILE A 1 979 ? 7.374 -30.971 -17.367 1.00 86.56 979 ILE A N 1
ATOM 7097 C CA . ILE A 1 979 ? 8.788 -31.250 -17.617 1.00 86.56 979 ILE A CA 1
ATOM 7098 C C . ILE A 1 979 ? 8.895 -31.960 -18.965 1.00 86.56 979 ILE A C 1
ATOM 7100 O O . ILE A 1 979 ? 8.386 -33.071 -19.133 1.00 86.56 979 ILE A O 1
ATOM 7104 N N . MET A 1 980 ? 9.566 -31.320 -19.917 1.00 79.62 980 MET A N 1
ATOM 7105 C CA . MET A 1 980 ? 9.863 -31.861 -21.243 1.00 79.62 980 MET A CA 1
ATOM 7106 C C . MET A 1 980 ? 11.289 -32.405 -21.262 1.00 79.62 980 MET A C 1
ATOM 7108 O O . MET A 1 980 ? 12.231 -31.702 -20.885 1.00 79.62 980 MET A O 1
ATOM 7112 N N . PHE A 1 981 ? 11.466 -33.648 -21.697 1.00 83.06 981 PHE A N 1
ATOM 7113 C CA . PHE A 1 981 ? 12.767 -34.308 -21.707 1.00 83.06 981 PHE A CA 1
ATOM 7114 C C . PHE A 1 981 ? 12.956 -35.234 -22.906 1.00 83.06 981 PHE A C 1
ATOM 7116 O O . PHE A 1 981 ? 12.004 -35.693 -23.524 1.00 83.06 981 PHE A O 1
ATOM 7123 N N . GLU A 1 982 ? 14.208 -35.510 -23.238 1.00 84.50 982 GLU A N 1
ATOM 7124 C CA . GLU A 1 982 ? 14.616 -36.282 -24.406 1.00 84.50 982 GLU A CA 1
ATOM 7125 C C . GLU A 1 982 ? 15.390 -37.526 -23.995 1.00 84.50 982 GLU A C 1
ATOM 7127 O O . GLU A 1 982 ? 16.282 -37.458 -23.147 1.00 84.50 982 GLU A O 1
ATOM 7132 N N . VAL A 1 983 ? 15.059 -38.654 -24.623 1.00 85.19 983 VAL A N 1
ATOM 7133 C CA . VAL A 1 983 ? 15.648 -39.972 -24.381 1.00 85.19 983 VAL A CA 1
ATOM 7134 C C . VAL A 1 983 ? 16.374 -40.426 -25.651 1.00 85.19 983 VAL A C 1
ATOM 7136 O O . VAL A 1 983 ? 15.738 -40.539 -26.697 1.00 85.19 983 VAL A O 1
ATOM 7139 N N . PRO A 1 984 ? 17.691 -40.698 -25.602 1.00 79.31 984 PRO A N 1
ATOM 7140 C CA . PRO A 1 984 ? 18.479 -40.890 -26.818 1.00 79.31 984 PRO A CA 1
ATOM 7141 C C . PRO A 1 984 ? 18.481 -42.316 -27.383 1.00 79.31 984 PRO A C 1
ATOM 7143 O O . PRO A 1 984 ? 18.995 -42.560 -28.471 1.00 79.31 984 PRO A O 1
ATOM 7146 N N . ARG A 1 985 ? 17.965 -43.288 -26.629 1.00 81.75 985 ARG A N 1
ATOM 7147 C CA . ARG A 1 985 ? 17.861 -44.703 -27.013 1.00 81.75 985 ARG A CA 1
ATOM 7148 C C . ARG A 1 985 ? 16.790 -45.376 -26.169 1.00 81.75 985 ARG A C 1
ATOM 7150 O O . ARG A 1 985 ? 16.606 -44.986 -25.018 1.00 81.75 985 ARG A O 1
ATOM 7157 N N . ASP A 1 986 ? 16.169 -46.421 -26.699 1.00 85.12 986 ASP A N 1
ATOM 7158 C CA . ASP A 1 986 ? 15.217 -47.237 -25.949 1.00 85.12 986 ASP A CA 1
ATOM 7159 C C . ASP A 1 986 ? 15.874 -47.767 -24.669 1.00 85.12 986 ASP A C 1
ATOM 7161 O O . ASP A 1 986 ? 16.933 -48.407 -24.699 1.00 85.12 986 ASP A O 1
ATOM 7165 N N . GLY A 1 987 ? 15.270 -47.480 -23.521 1.00 85.88 987 GLY A N 1
ATOM 7166 C CA . GLY A 1 987 ? 15.888 -47.805 -22.245 1.00 85.88 987 GLY A CA 1
ATOM 7167 C C . GLY A 1 987 ? 15.044 -47.413 -21.049 1.00 85.88 987 GLY A C 1
ATOM 7168 O O . GLY A 1 987 ? 14.069 -46.674 -21.157 1.00 85.88 987 GLY A O 1
ATOM 7169 N N . ARG A 1 988 ? 15.415 -47.940 -19.880 1.00 92.75 988 ARG A N 1
ATOM 7170 C CA . ARG A 1 988 ? 14.777 -47.556 -18.622 1.00 92.75 988 ARG A CA 1
ATOM 7171 C C . ARG A 1 988 ? 15.231 -46.156 -18.224 1.00 92.75 988 ARG A C 1
ATOM 7173 O O . ARG A 1 988 ? 16.430 -45.923 -18.109 1.00 92.75 988 ARG A O 1
ATOM 7180 N N . VAL A 1 989 ? 14.277 -45.264 -17.997 1.00 95.12 989 VAL A N 1
ATOM 7181 C CA . VAL A 1 989 ? 14.506 -43.862 -17.647 1.00 95.12 989 VAL A CA 1
ATOM 7182 C C . VAL A 1 989 ? 13.812 -43.562 -16.331 1.00 95.12 989 VAL A C 1
ATOM 7184 O O . VAL A 1 989 ? 12.681 -43.989 -16.096 1.00 95.12 989 VAL A O 1
ATOM 7187 N N . ARG A 1 990 ? 14.502 -42.816 -15.470 1.00 96.25 990 ARG A N 1
ATOM 7188 C CA . ARG A 1 990 ? 13.991 -42.352 -14.190 1.00 96.25 990 ARG A CA 1
ATOM 7189 C C . ARG A 1 990 ? 13.996 -40.828 -14.137 1.00 96.25 990 ARG A C 1
ATOM 7191 O O . ARG A 1 990 ? 15.038 -40.213 -14.344 1.00 96.25 990 ARG A O 1
ATOM 7198 N N . LEU A 1 991 ? 12.848 -40.231 -13.833 1.00 96.25 991 LEU A N 1
ATOM 7199 C CA . LEU A 1 991 ? 12.695 -38.797 -13.586 1.00 96.25 991 LEU A CA 1
ATOM 7200 C C . LEU A 1 991 ? 12.147 -38.587 -12.174 1.00 96.25 991 LEU A C 1
ATOM 7202 O O . LEU A 1 991 ? 11.060 -39.059 -11.847 1.00 96.25 991 LEU A O 1
ATOM 7206 N N . GLU A 1 992 ? 12.906 -37.889 -11.336 1.00 97.00 992 GLU A N 1
ATOM 7207 C CA . GLU A 1 992 ? 12.618 -37.687 -9.912 1.00 97.00 992 GLU A CA 1
ATOM 7208 C C . GLU A 1 992 ? 12.754 -36.215 -9.519 1.00 97.00 992 GLU A C 1
ATOM 7210 O O . GLU A 1 992 ? 13.559 -35.474 -10.086 1.00 97.00 992 GLU A O 1
ATOM 7215 N N . VAL A 1 993 ? 11.991 -35.806 -8.510 1.00 95.88 993 VAL A N 1
ATOM 7216 C CA . VAL A 1 993 ? 12.017 -34.460 -7.936 1.00 95.88 993 VAL A CA 1
ATOM 7217 C C . VAL A 1 993 ? 12.719 -34.479 -6.586 1.00 95.88 993 VAL A C 1
ATOM 7219 O O . VAL A 1 993 ? 12.427 -35.330 -5.745 1.00 95.88 993 VAL A O 1
ATOM 7222 N N . PHE A 1 994 ? 13.614 -33.520 -6.365 1.00 94.88 994 PHE A N 1
ATOM 7223 C CA . PHE A 1 994 ? 14.367 -33.347 -5.124 1.00 94.88 994 PHE A CA 1
ATOM 7224 C C . PHE A 1 994 ? 14.181 -31.943 -4.543 1.00 94.88 994 PHE A C 1
ATOM 7226 O O . PHE A 1 994 ? 14.044 -30.974 -5.292 1.00 94.88 994 PHE A O 1
ATOM 7233 N N . ASP A 1 995 ? 14.217 -31.834 -3.216 1.00 91.50 995 ASP A N 1
ATOM 7234 C CA . ASP A 1 995 ? 14.280 -30.548 -2.515 1.00 91.50 995 ASP A CA 1
ATOM 7235 C C . ASP A 1 995 ? 15.710 -29.964 -2.524 1.00 91.50 995 ASP A C 1
ATOM 7237 O O . ASP A 1 995 ? 16.673 -30.615 -2.945 1.00 91.50 995 ASP A O 1
ATOM 7241 N N . VAL A 1 996 ? 15.878 -28.734 -2.024 1.00 89.25 996 VAL A N 1
ATOM 7242 C CA . VAL A 1 996 ? 17.197 -28.071 -1.918 1.00 89.25 996 VAL A CA 1
ATOM 7243 C C . VAL A 1 996 ? 18.205 -28.804 -1.027 1.00 89.25 996 VAL A C 1
ATOM 7245 O O . VAL A 1 996 ? 19.404 -28.557 -1.130 1.00 89.25 996 VAL A O 1
ATOM 7248 N N . ARG A 1 997 ? 17.745 -29.711 -0.155 1.00 82.25 997 ARG A N 1
ATOM 7249 C CA . ARG A 1 997 ? 18.595 -30.545 0.712 1.00 82.25 997 ARG A CA 1
ATOM 7250 C C . ARG A 1 997 ? 18.962 -31.875 0.042 1.00 82.25 997 ARG A C 1
ATOM 7252 O O . ARG A 1 997 ? 19.624 -32.704 0.661 1.00 82.25 997 ARG A O 1
ATOM 7259 N N . GLY A 1 998 ? 18.541 -32.090 -1.207 1.00 81.50 998 GLY A N 1
ATOM 7260 C CA . GLY A 1 998 ? 18.782 -33.313 -1.966 1.00 81.50 998 GLY A CA 1
ATOM 7261 C C . GLY A 1 998 ? 17.922 -34.500 -1.529 1.00 81.50 998 GLY A C 1
ATOM 7262 O O . GLY A 1 998 ? 18.216 -35.627 -1.935 1.00 81.50 998 GLY A O 1
ATOM 7263 N N . ARG A 1 999 ? 16.874 -34.285 -0.721 1.00 87.81 999 ARG A N 1
ATOM 7264 C CA . ARG A 1 999 ? 15.908 -35.333 -0.357 1.00 87.81 999 ARG A CA 1
ATOM 7265 C C . ARG A 1 999 ? 14.920 -35.525 -1.499 1.00 87.81 999 ARG A C 1
ATOM 7267 O O . ARG A 1 999 ? 14.470 -34.554 -2.105 1.00 87.81 999 ARG A O 1
ATOM 7274 N N . LYS A 1 1000 ? 14.587 -36.782 -1.795 1.00 93.88 1000 LYS A N 1
ATOM 7275 C CA . LYS A 1 1000 ? 13.593 -37.115 -2.816 1.00 93.88 1000 LYS A CA 1
ATOM 7276 C C . LYS A 1 1000 ? 12.204 -36.686 -2.340 1.00 93.88 1000 LYS A C 1
ATOM 7278 O O . LYS A 1 1000 ? 11.805 -37.036 -1.234 1.00 93.88 1000 LYS A O 1
ATOM 7283 N N . VAL A 1 1001 ? 11.500 -35.948 -3.190 1.00 92.19 1001 VAL A N 1
ATOM 7284 C CA . VAL A 1 1001 ? 10.132 -35.463 -2.973 1.00 92.19 1001 VAL A CA 1
ATOM 7285 C C . VAL A 1 1001 ? 9.139 -36.398 -3.652 1.00 92.19 1001 VAL A C 1
ATOM 7287 O O . VAL A 1 1001 ? 8.219 -36.882 -3.005 1.00 92.19 1001 VAL A O 1
ATOM 7290 N N . CYS A 1 1002 ? 9.344 -36.700 -4.939 1.00 94.06 1002 CYS A N 1
ATOM 7291 C CA . CYS A 1 1002 ? 8.555 -37.698 -5.663 1.00 94.06 1002 CYS A CA 1
ATOM 7292 C C . CYS A 1 1002 ? 9.306 -38.303 -6.858 1.00 94.06 1002 CYS A C 1
ATOM 7294 O O . CYS A 1 1002 ? 10.303 -37.754 -7.332 1.00 94.06 1002 CYS A O 1
ATOM 7296 N N . GLY A 1 1003 ? 8.838 -39.458 -7.339 1.00 93.50 1003 GLY A N 1
ATOM 7297 C CA . GLY A 1 1003 ? 9.210 -40.020 -8.640 1.00 93.50 1003 GLY A CA 1
ATOM 7298 C C . GLY A 1 1003 ? 8.102 -39.779 -9.662 1.00 93.50 1003 GLY A C 1
ATOM 7299 O O . GLY A 1 1003 ? 6.944 -40.062 -9.376 1.00 93.50 1003 GLY A O 1
ATOM 7300 N N . LEU A 1 1004 ? 8.457 -39.258 -10.836 1.00 93.12 1004 LEU A N 1
ATOM 7301 C CA . LEU A 1 1004 ? 7.517 -38.937 -11.917 1.00 93.12 1004 LEU A CA 1
ATOM 7302 C C . LEU A 1 1004 ? 7.534 -39.982 -13.035 1.00 93.12 1004 LEU A C 1
ATOM 7304 O O . LEU A 1 1004 ? 6.501 -40.248 -13.638 1.00 93.12 1004 LEU A O 1
ATOM 7308 N N . VAL A 1 1005 ? 8.702 -40.568 -13.310 1.00 95.00 1005 VAL A N 1
ATOM 7309 C CA . VAL A 1 1005 ? 8.897 -41.618 -14.321 1.00 95.00 1005 VAL A CA 1
ATOM 7310 C C . VAL A 1 1005 ? 9.878 -42.649 -13.761 1.00 95.00 1005 VAL A C 1
ATOM 7312 O O . VAL A 1 1005 ? 10.912 -42.264 -13.218 1.00 95.00 1005 VAL A O 1
ATOM 7315 N N . ASP A 1 1006 ? 9.573 -43.942 -13.885 1.00 94.12 1006 ASP A N 1
ATOM 7316 C CA . ASP A 1 1006 ? 10.517 -45.057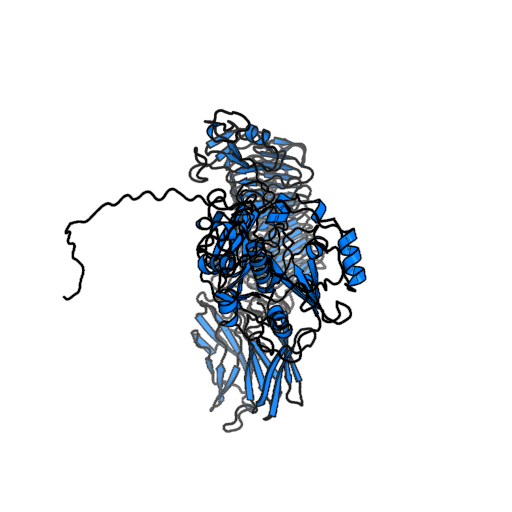 -13.681 1.00 94.12 1006 ASP A CA 1
ATOM 7317 C C . ASP A 1 1006 ? 10.076 -46.260 -14.533 1.00 94.12 1006 ASP A C 1
ATOM 7319 O O . ASP A 1 1006 ? 9.556 -47.261 -14.033 1.00 94.12 1006 ASP A O 1
ATOM 7323 N N . GLU A 1 1007 ? 10.245 -46.140 -15.848 1.00 92.06 1007 GLU A N 1
ATOM 7324 C CA . GLU A 1 1007 ? 9.804 -47.141 -16.822 1.00 92.06 1007 GLU A CA 1
ATOM 7325 C C . GLU A 1 1007 ? 10.721 -47.197 -18.052 1.00 92.06 1007 GLU A C 1
ATOM 7327 O O . GLU A 1 1007 ? 11.672 -46.424 -18.172 1.00 92.06 1007 GLU A O 1
ATOM 7332 N N . VAL A 1 1008 ? 10.487 -48.162 -18.948 1.00 90.38 1008 VAL A N 1
ATOM 7333 C CA . VAL A 1 1008 ? 11.215 -48.275 -20.222 1.00 90.38 1008 VAL A CA 1
ATOM 7334 C C . VAL A 1 1008 ? 10.543 -47.378 -21.252 1.00 90.38 1008 VAL A C 1
ATOM 7336 O O . VAL A 1 1008 ? 9.408 -47.643 -21.641 1.00 90.38 1008 VAL A O 1
ATOM 7339 N N . LEU A 1 1009 ? 11.253 -46.343 -21.699 1.00 84.31 1009 LEU A N 1
ATOM 7340 C CA . LEU A 1 1009 ? 10.778 -45.395 -22.701 1.00 84.31 1009 LEU A CA 1
ATOM 7341 C C . LEU A 1 1009 ? 11.502 -45.606 -24.038 1.00 84.31 1009 LEU A C 1
ATOM 7343 O O . LEU A 1 1009 ? 12.708 -45.883 -24.034 1.00 84.31 1009 LEU A O 1
ATOM 7347 N N . PRO A 1 1010 ? 10.798 -45.476 -25.180 1.00 78.88 1010 PRO A N 1
ATOM 7348 C CA . PRO A 1 1010 ? 11.439 -45.450 -26.487 1.00 78.88 1010 PRO A CA 1
ATOM 7349 C C . PRO A 1 1010 ? 12.274 -44.177 -26.662 1.00 78.88 1010 PRO A C 1
ATOM 7351 O O . PRO A 1 1010 ? 12.035 -43.156 -26.010 1.00 78.88 1010 PRO A O 1
ATOM 7354 N N . ALA A 1 1011 ? 13.242 -44.222 -27.567 1.00 77.00 1011 ALA A N 1
ATOM 7355 C CA . ALA A 1 1011 ? 14.037 -43.069 -27.946 1.00 77.00 1011 ALA A CA 1
ATOM 7356 C C . ALA A 1 1011 ? 13.142 -41.972 -28.558 1.00 77.00 1011 ALA A C 1
ATOM 7358 O O . ALA A 1 1011 ? 12.284 -42.256 -29.393 1.00 77.00 1011 ALA A O 1
ATOM 7359 N N . GLY A 1 1012 ? 13.316 -40.720 -28.134 1.00 72.44 1012 GLY A N 1
ATOM 7360 C CA . GLY A 1 1012 ? 12.464 -39.602 -28.547 1.00 72.44 1012 GLY A CA 1
ATOM 7361 C C . GLY A 1 1012 ? 12.223 -38.571 -27.445 1.00 72.44 1012 GLY A C 1
ATOM 7362 O O . GLY A 1 1012 ? 12.820 -38.629 -26.370 1.00 72.44 1012 GLY A O 1
ATOM 7363 N N . ALA A 1 1013 ? 11.349 -37.606 -27.729 1.00 74.94 1013 ALA A N 1
ATOM 7364 C CA . ALA A 1 1013 ? 10.915 -36.593 -26.773 1.00 74.94 1013 ALA A CA 1
ATOM 7365 C C . ALA A 1 1013 ? 9.713 -37.082 -25.950 1.00 74.94 1013 ALA A C 1
ATOM 7367 O O . ALA A 1 1013 ? 8.785 -37.697 -26.474 1.00 74.94 1013 ALA A O 1
ATOM 7368 N N . HIS A 1 1014 ? 9.722 -36.757 -24.664 1.00 82.56 1014 HIS A N 1
ATOM 7369 C CA . HIS A 1 1014 ? 8.740 -37.164 -23.667 1.00 82.56 1014 HIS A CA 1
ATOM 7370 C C . HIS A 1 1014 ? 8.345 -35.970 -22.800 1.00 82.56 1014 HIS A C 1
ATOM 7372 O O . HIS A 1 1014 ? 9.092 -34.999 -22.658 1.00 82.56 1014 HIS A O 1
ATOM 7378 N N . ARG A 1 1015 ? 7.159 -36.042 -22.192 1.00 85.06 1015 ARG A N 1
ATOM 7379 C CA . ARG A 1 1015 ? 6.680 -35.033 -21.241 1.00 85.06 1015 ARG A CA 1
ATOM 7380 C C . ARG A 1 1015 ? 5.990 -35.683 -20.056 1.00 85.06 1015 ARG A C 1
ATOM 7382 O O . ARG A 1 1015 ? 5.271 -36.665 -20.224 1.00 85.06 1015 ARG A O 1
ATOM 7389 N N . VAL A 1 1016 ? 6.163 -35.095 -18.879 1.00 87.31 1016 VAL A N 1
ATOM 7390 C CA . VAL A 1 1016 ? 5.437 -35.481 -17.665 1.00 87.31 1016 VAL A CA 1
ATOM 7391 C C . VAL A 1 1016 ? 5.040 -34.236 -16.878 1.00 87.31 1016 VAL A C 1
ATOM 7393 O O . VAL A 1 1016 ? 5.767 -33.244 -16.864 1.00 87.31 1016 VAL A O 1
ATOM 7396 N N . THR A 1 1017 ? 3.885 -34.278 -16.222 1.00 89.44 1017 THR A N 1
ATOM 7397 C CA . THR A 1 1017 ? 3.387 -33.170 -15.400 1.00 89.44 1017 THR A CA 1
ATOM 7398 C C . THR A 1 1017 ? 3.649 -33.454 -13.927 1.00 89.44 1017 THR A C 1
ATOM 7400 O O . THR A 1 1017 ? 3.229 -34.491 -13.413 1.00 89.44 1017 THR A O 1
ATOM 7403 N N . TRP A 1 1018 ? 4.279 -32.510 -13.230 1.00 93.44 1018 TRP A N 1
ATOM 7404 C CA . TRP A 1 1018 ? 4.347 -32.514 -11.773 1.00 93.44 1018 TRP A CA 1
ATOM 7405 C C . TRP A 1 1018 ? 3.302 -31.558 -11.205 1.00 93.44 1018 TRP A C 1
ATOM 7407 O O . TRP A 1 1018 ? 3.206 -30.416 -11.640 1.00 93.44 1018 TRP A O 1
ATOM 7417 N N . ARG A 1 1019 ? 2.521 -32.024 -10.225 1.00 89.19 1019 ARG A N 1
ATOM 7418 C CA . ARG A 1 1019 ? 1.446 -31.251 -9.578 1.00 89.19 1019 ARG A CA 1
ATOM 7419 C C . ARG A 1 1019 ? 1.868 -30.605 -8.255 1.00 89.19 1019 ARG A C 1
ATOM 7421 O O . ARG A 1 1019 ? 1.017 -30.312 -7.420 1.00 89.19 1019 ARG A O 1
ATOM 7428 N N . GLY A 1 1020 ? 3.176 -30.468 -8.026 1.00 88.62 1020 GLY A N 1
ATOM 7429 C CA . GLY A 1 1020 ? 3.698 -29.909 -6.781 1.00 88.62 1020 GLY A CA 1
ATOM 7430 C C . GLY A 1 1020 ? 3.322 -30.755 -5.562 1.00 88.62 1020 GLY A C 1
ATOM 7431 O O . GLY A 1 1020 ? 2.948 -30.191 -4.539 1.00 88.62 1020 GLY A O 1
ATOM 7432 N N . GLN A 1 1021 ? 3.338 -32.087 -5.693 1.00 91.31 1021 GLN A N 1
ATOM 7433 C CA . GLN A 1 1021 ? 3.002 -33.058 -4.640 1.00 91.31 1021 GLN A CA 1
ATOM 7434 C C . GLN A 1 1021 ? 4.165 -34.036 -4.386 1.00 91.31 1021 GLN A C 1
ATOM 7436 O O . GLN A 1 1021 ? 4.979 -34.273 -5.286 1.00 91.31 1021 GLN A O 1
ATOM 7441 N N . ASP A 1 1022 ? 4.251 -34.592 -3.178 1.00 89.19 1022 ASP A N 1
ATOM 7442 C CA . ASP A 1 1022 ? 5.208 -35.632 -2.780 1.00 89.19 1022 ASP A CA 1
ATOM 7443 C C . ASP A 1 1022 ? 4.710 -37.064 -3.097 1.00 89.19 1022 ASP A C 1
ATOM 7445 O O . ASP A 1 1022 ? 3.628 -37.251 -3.654 1.00 89.19 1022 ASP A O 1
ATOM 7449 N N . GLU A 1 1023 ? 5.495 -38.104 -2.769 1.00 86.25 1023 GLU A N 1
ATOM 7450 C CA . GLU A 1 1023 ? 5.122 -39.519 -3.014 1.00 86.25 1023 GLU A CA 1
ATOM 7451 C C . GLU A 1 1023 ? 3.828 -39.972 -2.313 1.00 86.25 1023 GLU A C 1
ATOM 7453 O O . GLU A 1 1023 ? 3.253 -40.989 -2.702 1.00 86.25 1023 GLU A O 1
ATOM 7458 N N . ARG A 1 1024 ? 3.365 -39.254 -1.284 1.00 82.00 1024 ARG A N 1
ATOM 7459 C CA . ARG A 1 1024 ? 2.136 -39.568 -0.537 1.00 82.00 1024 ARG A CA 1
ATOM 7460 C C . ARG A 1 1024 ? 0.932 -38.772 -1.045 1.00 82.00 1024 ARG A C 1
ATOM 7462 O O . ARG A 1 1024 ? -0.162 -38.937 -0.513 1.00 82.00 1024 ARG A O 1
ATOM 7469 N N . GLY A 1 1025 ? 1.123 -37.944 -2.076 1.00 78.50 1025 GLY A N 1
ATOM 7470 C CA . GLY A 1 1025 ? 0.107 -37.041 -2.615 1.00 78.50 1025 GLY A CA 1
ATOM 7471 C C . GLY A 1 1025 ? -0.038 -35.739 -1.823 1.00 78.50 1025 GLY A C 1
ATOM 7472 O O . GLY A 1 1025 ? -0.893 -34.921 -2.163 1.00 78.50 1025 GLY A O 1
ATOM 7473 N N . SER A 1 1026 ? 0.794 -35.514 -0.802 1.00 85.94 1026 SER A N 1
ATOM 7474 C CA . SER A 1 1026 ? 0.785 -34.282 -0.014 1.00 85.94 1026 SER A CA 1
ATOM 7475 C C . SER A 1 1026 ? 1.389 -33.137 -0.815 1.00 85.94 1026 SER A C 1
ATOM 7477 O O . SER A 1 1026 ? 2.316 -33.325 -1.598 1.00 85.94 1026 SER A O 1
ATOM 7479 N N . ALA A 1 1027 ? 0.884 -31.925 -0.613 1.00 86.44 1027 ALA A N 1
ATOM 7480 C CA . ALA A 1 1027 ? 1.434 -30.722 -1.221 1.00 86.44 1027 ALA A CA 1
ATOM 7481 C C . ALA A 1 1027 ? 2.912 -30.497 -0.848 1.00 86.44 1027 ALA A C 1
ATOM 7483 O O . ALA A 1 1027 ? 3.271 -30.490 0.326 1.00 86.44 1027 ALA A O 1
ATOM 7484 N N . ALA A 1 1028 ? 3.757 -30.252 -1.847 1.00 84.94 1028 ALA A N 1
ATOM 7485 C CA . ALA A 1 1028 ? 5.108 -29.749 -1.643 1.00 84.94 1028 ALA A CA 1
ATOM 7486 C C . ALA A 1 1028 ? 5.056 -28.240 -1.314 1.00 84.94 1028 ALA A C 1
ATOM 7488 O O . ALA A 1 1028 ? 4.250 -27.512 -1.895 1.00 84.94 1028 ALA A O 1
ATOM 7489 N N . ALA A 1 1029 ? 5.897 -27.771 -0.385 1.00 87.00 1029 ALA A N 1
ATOM 7490 C CA . ALA A 1 1029 ? 5.958 -26.364 0.036 1.00 87.00 1029 ALA A CA 1
ATOM 7491 C C . ALA A 1 1029 ? 6.459 -25.431 -1.087 1.00 87.00 1029 ALA A C 1
ATOM 7493 O O . ALA A 1 1029 ? 7.214 -25.876 -1.952 1.00 87.00 1029 ALA A O 1
ATOM 7494 N N . SER A 1 1030 ? 6.112 -24.139 -1.064 1.00 89.69 1030 SER A N 1
ATOM 7495 C CA . SER A 1 1030 ? 6.725 -23.145 -1.964 1.00 89.69 1030 SER A CA 1
ATOM 7496 C C . SER A 1 1030 ? 8.247 -23.137 -1.802 1.00 89.69 1030 SER A C 1
ATOM 7498 O O . SER A 1 1030 ? 8.773 -23.248 -0.693 1.00 89.69 1030 SER A O 1
ATOM 7500 N N . GLY A 1 1031 ? 8.978 -23.052 -2.911 1.00 86.31 1031 GLY A N 1
ATOM 7501 C CA . GLY A 1 1031 ? 10.436 -23.066 -2.891 1.00 86.31 1031 GLY A CA 1
ATOM 7502 C C . GLY A 1 1031 ? 11.086 -23.658 -4.136 1.00 86.31 1031 GLY A C 1
ATOM 7503 O O . GLY A 1 1031 ? 10.450 -23.945 -5.151 1.00 86.31 1031 GLY A O 1
ATOM 7504 N N . ILE A 1 1032 ? 12.407 -23.820 -4.051 1.00 90.00 1032 ILE A N 1
ATOM 7505 C CA . ILE A 1 1032 ? 13.231 -24.352 -5.136 1.00 90.00 1032 ILE A CA 1
ATOM 7506 C C . ILE A 1 1032 ? 13.252 -25.882 -5.070 1.00 90.00 1032 ILE A C 1
ATOM 7508 O O . ILE A 1 1032 ? 13.549 -26.476 -4.034 1.00 90.00 1032 ILE A O 1
ATOM 7512 N N . TYR A 1 1033 ? 13.026 -26.510 -6.216 1.00 94.12 1033 TYR A N 1
ATOM 7513 C CA . TYR A 1 1033 ? 13.131 -27.948 -6.417 1.00 94.12 1033 TYR A CA 1
ATOM 7514 C C . TYR A 1 1033 ? 14.041 -28.259 -7.605 1.00 94.12 1033 TYR A C 1
ATOM 7516 O O . TYR A 1 1033 ? 14.358 -27.395 -8.424 1.00 94.12 1033 TYR A O 1
ATOM 7524 N N . PHE A 1 1034 ? 14.458 -29.516 -7.714 1.00 95.00 1034 PHE A N 1
ATOM 7525 C CA . PHE A 1 1034 ? 15.304 -29.995 -8.801 1.00 95.00 1034 PHE A CA 1
ATOM 7526 C C . PHE A 1 1034 ? 14.688 -31.228 -9.454 1.00 95.00 1034 PHE A C 1
ATOM 7528 O O . PHE A 1 1034 ? 14.496 -32.249 -8.794 1.00 95.00 1034 PHE A O 1
ATOM 7535 N N . ALA A 1 1035 ? 14.408 -31.142 -10.753 1.00 94.31 1035 ALA A N 1
ATOM 7536 C CA . ALA A 1 1035 ? 14.034 -32.287 -11.571 1.00 94.31 1035 ALA A CA 1
ATOM 7537 C C . ALA A 1 1035 ? 15.306 -32.985 -12.050 1.00 94.31 1035 ALA A C 1
ATOM 7539 O O . ALA A 1 1035 ? 16.184 -32.349 -12.635 1.00 94.31 1035 ALA A O 1
ATOM 7540 N N . ARG A 1 1036 ? 15.425 -34.287 -11.799 1.00 96.38 1036 ARG A N 1
ATOM 7541 C CA . ARG A 1 1036 ? 16.594 -35.097 -12.145 1.00 96.38 1036 ARG A CA 1
ATOM 7542 C C . ARG A 1 1036 ? 16.189 -36.262 -13.033 1.00 96.38 1036 ARG A C 1
ATOM 7544 O O . ARG A 1 1036 ? 15.415 -37.112 -12.608 1.00 96.38 1036 ARG A O 1
ATOM 7551 N N . LEU A 1 1037 ? 16.774 -36.310 -14.223 1.00 95.62 1037 LEU A N 1
ATOM 7552 C CA . LEU A 1 1037 ? 16.585 -37.346 -15.233 1.00 95.62 1037 LEU A CA 1
ATOM 7553 C C . LEU A 1 1037 ? 17.811 -38.267 -15.285 1.00 95.62 1037 LEU A C 1
ATOM 7555 O O . LEU A 1 1037 ? 18.936 -37.769 -15.315 1.00 95.62 1037 LEU A O 1
ATOM 7559 N N . ASP A 1 1038 ? 17.608 -39.582 -15.305 1.00 92.69 1038 ASP A N 1
ATOM 7560 C CA . ASP A 1 1038 ? 18.664 -40.604 -15.283 1.00 92.69 1038 ASP A CA 1
ATOM 7561 C C . ASP A 1 1038 ? 18.287 -41.797 -16.188 1.00 92.69 1038 ASP A C 1
ATOM 7563 O O . ASP A 1 1038 ? 17.192 -42.341 -16.060 1.00 92.69 1038 ASP A O 1
ATOM 7567 N N . ASP A 1 1039 ? 19.171 -42.208 -17.104 1.00 91.31 1039 ASP A N 1
ATOM 7568 C CA . ASP A 1 1039 ? 18.996 -43.392 -17.978 1.00 91.31 1039 ASP A CA 1
ATOM 7569 C C . ASP A 1 1039 ? 19.936 -44.564 -17.612 1.00 91.31 1039 ASP A C 1
ATOM 7571 O O . ASP A 1 1039 ? 20.134 -45.508 -18.387 1.00 91.31 1039 ASP A O 1
ATOM 7575 N N . GLY A 1 1040 ? 20.590 -44.483 -16.449 1.00 80.62 1040 GLY A N 1
ATOM 7576 C CA . GLY A 1 1040 ? 21.604 -45.425 -15.980 1.00 80.62 1040 GLY A CA 1
ATOM 7577 C C . GLY A 1 1040 ? 23.009 -45.201 -16.553 1.00 80.62 1040 GLY A C 1
ATOM 7578 O O . GLY A 1 1040 ? 23.956 -45.811 -16.054 1.00 80.62 1040 GLY A O 1
ATOM 7579 N N . GLN A 1 1041 ? 23.181 -44.341 -17.565 1.00 76.69 1041 GLN A N 1
ATOM 7580 C CA . GLN A 1 1041 ? 24.493 -43.952 -18.110 1.00 76.69 1041 GLN A CA 1
ATOM 7581 C C . GLN A 1 1041 ? 24.798 -42.465 -17.924 1.00 76.69 1041 GLN A C 1
ATOM 7583 O O . GLN A 1 1041 ? 25.957 -42.092 -17.729 1.00 76.69 1041 GLN A O 1
ATOM 7588 N N . ARG A 1 1042 ? 23.779 -41.610 -17.997 1.00 77.81 1042 ARG A N 1
ATOM 7589 C CA . ARG A 1 1042 ? 23.875 -40.162 -17.831 1.00 77.81 1042 ARG A CA 1
ATOM 7590 C C . ARG A 1 1042 ? 22.782 -39.665 -16.903 1.00 77.81 1042 ARG A C 1
ATOM 7592 O O . ARG A 1 1042 ? 21.687 -40.211 -16.845 1.00 77.81 1042 ARG A O 1
ATOM 7599 N N . ARG A 1 1043 ? 23.106 -38.579 -16.206 1.00 88.62 1043 ARG A N 1
ATOM 7600 C CA . ARG A 1 1043 ? 22.205 -37.885 -15.296 1.00 88.62 1043 ARG A CA 1
ATOM 7601 C C . ARG A 1 1043 ? 22.191 -36.400 -15.618 1.00 88.62 1043 ARG A C 1
ATOM 7603 O O . ARG A 1 1043 ? 23.252 -35.788 -15.712 1.00 88.62 1043 ARG A O 1
ATOM 7610 N N . VAL A 1 1044 ? 20.998 -35.834 -15.733 1.00 85.25 1044 VAL A N 1
ATOM 7611 C CA . VAL A 1 1044 ? 20.757 -34.405 -15.971 1.00 85.25 1044 VAL A CA 1
ATOM 7612 C C . VAL A 1 1044 ? 19.886 -33.863 -14.847 1.00 85.25 1044 VAL A C 1
ATOM 7614 O O . VAL A 1 1044 ? 19.042 -34.578 -14.311 1.00 85.25 1044 VAL A O 1
ATOM 7617 N N . THR A 1 1045 ? 20.121 -32.629 -14.410 1.00 86.31 1045 THR A N 1
ATOM 7618 C CA . THR A 1 1045 ? 19.344 -32.001 -13.334 1.00 86.31 1045 THR A CA 1
ATOM 7619 C C . THR A 1 1045 ? 19.068 -30.542 -13.669 1.00 86.31 1045 THR A C 1
ATOM 7621 O O . THR A 1 1045 ? 19.994 -29.821 -14.026 1.00 86.31 1045 THR A O 1
ATOM 7624 N N . THR A 1 1046 ? 17.815 -30.116 -13.512 1.00 85.94 1046 THR A N 1
ATOM 7625 C CA . THR A 1 1046 ? 17.347 -28.757 -13.820 1.00 85.94 1046 THR A CA 1
ATOM 7626 C C . THR A 1 1046 ? 16.559 -28.192 -12.638 1.00 85.94 1046 THR A C 1
ATOM 7628 O O . THR A 1 1046 ? 15.796 -28.910 -11.989 1.00 85.94 1046 THR A O 1
ATOM 7631 N N . LYS A 1 1047 ? 16.766 -26.904 -12.340 1.00 88.12 1047 LYS A N 1
ATOM 7632 C CA . LYS A 1 1047 ? 16.071 -26.162 -11.277 1.00 88.12 1047 LYS A CA 1
ATOM 7633 C C . LYS A 1 1047 ? 14.627 -25.849 -11.687 1.00 88.12 1047 LYS A C 1
ATOM 7635 O O . LYS A 1 1047 ? 14.383 -25.454 -12.822 1.00 88.12 1047 LYS A O 1
ATOM 7640 N N . MET A 1 1048 ? 13.704 -25.931 -10.738 1.00 88.69 1048 MET A N 1
ATOM 7641 C CA . MET A 1 1048 ? 12.328 -25.449 -10.866 1.00 88.69 1048 MET A CA 1
ATOM 7642 C C . MET A 1 1048 ? 11.874 -24.735 -9.588 1.00 88.69 1048 MET A C 1
ATOM 7644 O O . MET A 1 1048 ? 12.411 -24.989 -8.510 1.00 88.69 1048 MET A O 1
ATOM 7648 N N . VAL A 1 1049 ? 10.921 -23.816 -9.707 1.00 88.69 1049 VAL A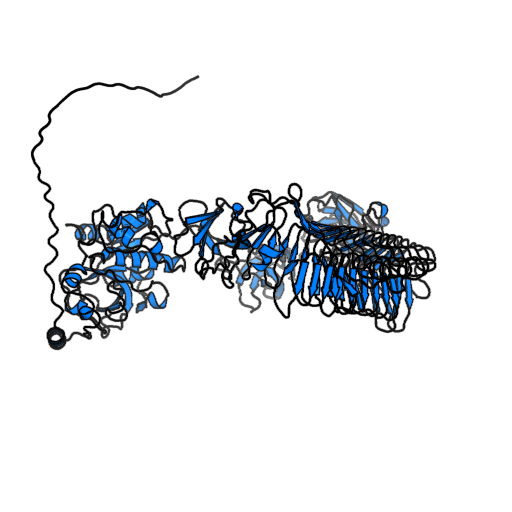 N 1
ATOM 7649 C CA . VAL A 1 1049 ? 10.442 -22.947 -8.627 1.00 88.69 1049 VAL A CA 1
ATOM 7650 C C . VAL A 1 1049 ? 8.936 -23.130 -8.482 1.00 88.69 1049 VAL A C 1
ATOM 7652 O O . VAL A 1 1049 ? 8.177 -22.786 -9.382 1.00 88.69 1049 VAL A O 1
ATOM 7655 N N . LEU A 1 1050 ? 8.511 -23.688 -7.352 1.00 87.56 1050 LEU A N 1
ATOM 7656 C CA . LEU A 1 1050 ? 7.102 -23.780 -6.978 1.00 87.56 1050 LEU A CA 1
ATOM 7657 C C . LEU A 1 1050 ? 6.749 -22.524 -6.180 1.00 87.56 1050 LEU A C 1
ATOM 7659 O O . LEU A 1 1050 ? 7.312 -22.309 -5.106 1.00 87.56 1050 LEU A O 1
ATOM 7663 N N . ALA A 1 1051 ? 5.848 -21.709 -6.714 1.00 76.19 1051 ALA A N 1
ATOM 7664 C CA . ALA A 1 1051 ? 5.343 -20.496 -6.082 1.00 76.19 1051 ALA A CA 1
ATOM 7665 C C . ALA A 1 1051 ? 3.853 -20.707 -5.803 1.00 76.19 1051 ALA A C 1
ATOM 7667 O O . ALA A 1 1051 ? 3.023 -20.405 -6.656 1.00 76.19 1051 ALA A O 1
ATOM 7668 N N . ARG A 1 1052 ? 3.539 -21.343 -4.670 1.00 60.88 1052 ARG A N 1
ATOM 7669 C CA . ARG A 1 1052 ? 2.162 -21.419 -4.166 1.00 60.88 1052 ARG A CA 1
ATOM 7670 C C . ARG A 1 1052 ? 1.822 -20.181 -3.378 1.00 60.88 1052 ARG A C 1
ATOM 7672 O O . ARG A 1 1052 ? 2.714 -19.770 -2.594 1.00 60.88 1052 ARG A O 1
#

Radius of gyration: 41.14 Å; chains: 1; bounding box: 108×98×111 Å

Sequence (1052 aa):
MQGRKTCRTGQLTLALLALAALAAPIAAAADRPAAMEAPDLQDIQRRIDENGWSFEVTDRFSSTITPEQRANLRGYNPPPGYEDELRRHLKIYPVDKALPSSLDWRDLDGVTSVKNQGDCGSCWAFAATAEMESFVKIYYGQELDLSEQQVVSCNPYGAGCGGGWASAAYYVFRNEGAVMENCAPYVGMDPPTAPCTQDDFLKYATITGWNYIANDVAQIKAALQTGPVCTAIDAGPEFEAYGGGCYDVPGGMTNHLVLIVGYDDRACNGNGAWIIKNSWGADFGQAGYIEVQYGAGSTGTSCTQLVYSPPPTTITLDPFLGQEPLYGDQELELTWTTSGDPAATVDIWVGLAGDCHDVPVATGVPNTGSYLWTVPNHGTSYASLVVFPGGNSLQGFDLPDRNLEIIGHKVRYVSPSGSNTAPYETPQTAAHTIGAAVTACTGTDTVLVVGGDFSGSVTVASTVRLLGSWDPTFTVQDPEVHPTRLQGGGSALKFFAASGDYGLVEKFVFHDCVGGNYSQPMPGVHGGAIYSINASPTIRDCVFQANRAALGSGFGVGGALCLVGGAPVIENCTFTGNIATRGGAAGVFSGASASFVDCDLTANSCSDSLPDYFGAGLFVKDATAVLQGSTLVSNGGSYQGGGIYLDGGQVELIDAVLRNNRANQSGGGVQAAGGSLVMTRATVEGNSAGASFGGGVMAEGTDLVLRNVRFTGNASASLGGALYTSAVTGLVENCLVDGNTGALVGGLVILSDAGFALRNTVIYGNTGGGLLGGGAAFSADYNNLWNNSGGDYISTEPGPNDLGCEPLFVDLGGGDPGLGVHSPLIDAGQPGCLDPDGSPSDVGLCGGPEADFPAPARVGGLALAALEGGSYRLDWVPNVEPDVDHYVVYRDSAEVFVPAAGKALGQVTHPTATFTDTPPFAEGYYLVVAVDSQGHAGGYSEAIPFSSSGLSAAGDPVVPTVLGIRGIYPNPFNPTTTIMFEVPRDGRVRLEVFDVRGRKVCGLVDEVLPAGAHRVTWRGQDERGSAAASGIYFARLDDGQRRVTTKMVLAR

Secondary structure (DSSP, 8-state):
-------------------------------PPPPPPPP-HHHHHHHHHHHT-EEEE--TTGGGS-HHHHHHS--B-PPTTHHHHHHHTEEPP---TT--SEEETTTTT-SPPP-B-TTS--HHHHHHHHHHHHHHHHHH-----B-HHHHHHH-TT--BTTBB-HHHHHHHHHHT-B-BTTTS------TTTS---GGGS-B-B--SEEEEE-S-HHHHHHHHTTS-EEEEE---HHHHTEEEEEE-PBP-S--EEEEEEEEETTHHHHT-EEEEE-SB-TTSTBTTEEEEETTBTTTTEEEEEEE----SEEEEE-TTTTSSPEETT-EEEEEEEEEES--SEEEEEEEETT--S-EEEEEEEESSSEEEEE--S--EEEEEEEEEESSSB-SS-B--SSPEEEE---EEEE-TTS---TT--STTT-BSSHHHHHHT--SS-EEEEESEEEES-EEE-S--EEEEEE-TTSS-B-TTTS-EEEE-BS-SEEEE-SSS---EEESEEEES-B-EEESSSSSEEE-SSEEEES---EEES-EEES-EE-SSS--EE-SSEEEESS--EEES-EEES-EESB-SSEEEETT-EEEEES-EEES-EE--SSS--B-SSEEEEEEEEEEES-EEES-EEEEE-SSEEEEEEEEEEES-EEES-EEEEE-SSEEEESSEEEEES-EEES-EESSSS-SSEEEES-EEEEES-EEES-EESSB-SSEEEES-EEEEES-EEES-B-SSBSSEEEE-SS-EEEES-EEES-BS-SEEEESTTEEEES-EEES-TT-SEESSPPPTT---S---EEETTTTEEEEBTT-TTTT-S-TT-B-TTSSBPPSSTT-STT----SPP-----EEEE-GGG-EEEE-PPP--TTEEEEEEEEESSSS----GGGEEEEEETT--EEEE--SSSEEEEEEEEEETT-BB-PPPPPEEEEGGG--SS------SS-EEEEEESSSBSS-EEEEEEESSSEEEEEEEEETTS-EEEEEEEEEE-SEEEEEEE-SB-TTSPBPPSEEEEEEEE-SS-EEEEEEEE--

Foldseek 3Di:
DDDDDDDDDDDDDDDDDDDPDDDDPPPPPVPQPPQADAFDQVVLVVVCVVVVNWFDFDCLQVVVDGSSLVSLQFFADEDPCVLVVLVVFADFFDQDPDQDQKDFVVVVQLWDAAAALTSFSLLLLVQLVRQQQSLCCVQQVDRAAWASLLLQAPFPPNRHSNHDHNVSSLCCQAVQAIFGCLAQPRPRDYPPVRHNDSVLAFHAFHFNFKHRFALDPSRLSSLLVNGKKKKFFQCDSSNQRTAEAEAEAAADDTRGIWIFRMKHCPGPVNQIWTKIAGNRALSGHNGRIHTYGRNHRVTSHRIMHTHGDQFQKAKAWDQCPQVDAAEAQDKDKTFMDMDGDDQQFKWKFKDFDSGRRNGTQDARHGPPGIDTGGHHLDAGQFMKMKIARGDRHRSHIDIHPDGHGYHHAAEAEEDCCEPCAPPRRALNNHHPAPQSNLVSGPAAHEYEYWADEHEDEHEQEHAYAYEYQAHSRRPDRDLVVRAYEYEYEAANYEYDDQDDENYEAARHEYEQAWFRQDPPPHGFGEASHYEYAQYAYEYEHYEAYQAETHDAPTAYFASHYEAAHHEYEYYLYEHYQAEGLEASHHEHYHAYAYEAELYEQEQAEYDDPDPRRYASHYEYAQYEYEYANYEFEQAENGQEAQHYEAHAAEYEAHCYEQEQGEHAAEAQHYEADAHEYHYFLYEQYQGQYNHYEAQHYEHENYAYEAYLYEFYNAEYAAEASHYAYYQYAYEDAQAEFEAAEHQQYRHYEAHHQDAYEYWLAEFDQGENEGYEYDHDHYDYAHAEFENYPNYHYDPDDYHPLYDPDDQCFLCVPVPGRFGFPLGLQFLSTDPPFAFCLGGRAGRHSRGGDSHPPPAFHEWADWDWDADPPQKIKIFTQFGPDPFFFWKWKFKDQDQDDRDHPVGTPDIGGPPDGMDMDRDPDFKIWMWMWIAGPSRHIYHIYRIDMDGNVPDDDDDDDPFDQDWDFPDWPPFQDEQKIKIKIFDRAFAFKWKFKADPVRDTFDTFGGGTDGGGMDMTMDRCHGNVRHHHDFAKMKIWMDRPPDIDIDIGTHDD